Protein AF-0000000087313694 (afdb_homodimer)

Secondary structure (DSSP, 8-state):
---GGG--HHHHHHHHHHHH--SSPPSEEEEEEE-SSS-EEEEEEE-SS--TTTT-TTS-S-EEEEEETTEEEEE--TTTS-GGGTT-EEEEEESSS-TT--HHHHHT-HHHHHHHHHHHHHHHHHHHHHHTSHHHHHHHHHHHHHHHHHHHHH-TTTHHHHHTT-EEEETTTTTS-EEHHHHHHHPPTT--EEEEEE-S-HHHHTT-GGGHHHHHTT--EEEE-SHHHHHHHHHH-EETTEEEEETTBTT------HHHHHHHHHHHHHTHHHHHHHHHHHGGG-SEEEE-SS-SSSSEEEEE-TTS--HHHHHHHHT-TT--HHHHHHHSPPEEEEE-TTSHHHHHHHHHHHH-TT-HHHHHHHHHHHHHHHHHTTPPPS-HHHHHHHHHHHHHHHHHS-SSTTSTT-/---GGG--HHHHHHHHHHHH--SSPPSEEEEEEE-SSS-EEEEEEE-SS--TTTT-TTS-S-EEEEEETTEEEEE--TTTS-GGGTT-EEEEEESSS-TT--HHHHHT-HHHHHHHHHHHHHHHHHHHHHHTSHHHHHHHHHHHHHHHHHHHHH-TTTHHHHHTT-EEEETTTTTS-EEHHHHHHHPPTT--EEEEEE-S-HHHHTT-GGGHHHHHTT--EEEE-SHHHHHHHHHH-EETTEEEEETTBTT------HHHHHHHHHHHHHTHHHHHHHHHHHGGG-SEEEE-SS-SSSSEEEEE-TTS--HHHHHHHHT-TT--HHHHHHHSPPEEEEE-TTSHHHHHHHHHHHH-TT-HHHHHHHHHHHHHHHHHTTPPPS-HHHHHHHHHHHHHHHHHS-SSTTSTT-

Structure (mmCIF, N/CA/C/O backbone):
data_AF-0000000087313694-model_v1
#
loop_
_entity.id
_entity.type
_entity.pdbx_description
1 polymer 'Heat shock protein 90'
#
loop_
_atom_site.group_PDB
_atom_site.id
_atom_site.type_symbol
_atom_site.label_atom_id
_atom_site.label_alt_id
_atom_site.label_comp_id
_atom_site.label_asym_id
_atom_site.label_entity_id
_atom_site.label_seq_id
_atom_site.pdbx_PDB_ins_code
_atom_site.Cartn_x
_atom_site.Cartn_y
_atom_site.Cartn_z
_atom_site.occupancy
_atom_site.B_iso_or_equiv
_atom_site.auth_seq_id
_atom_site.auth_comp_id
_atom_site.auth_asym_id
_atom_site.auth_atom_id
_atom_site.pdbx_PDB_model_num
ATOM 1 N N . MET A 1 1 ? 19.125 -23.797 -35.438 1 83 1 MET A N 1
ATOM 2 C CA . MET A 1 1 ? 19.266 -22.344 -35.344 1 83 1 MET A CA 1
ATOM 3 C C . MET A 1 1 ? 20.531 -21.875 -36.031 1 83 1 MET A C 1
ATOM 5 O O . MET A 1 1 ? 21.594 -22.484 -35.875 1 83 1 MET A O 1
ATOM 9 N N . ARG A 1 2 ? 20.344 -20.844 -36.906 1 90.19 2 ARG A N 1
ATOM 10 C CA . ARG A 1 2 ? 21.516 -20.297 -37.594 1 90.19 2 ARG A CA 1
ATOM 11 C C . ARG A 1 2 ? 22.438 -19.594 -36.594 1 90.19 2 ARG A C 1
ATOM 13 O O . ARG A 1 2 ? 22.031 -19.234 -35.5 1 90.19 2 ARG A O 1
ATOM 20 N N . LYS A 1 3 ? 23.734 -19.453 -37 1 92.25 3 LYS A N 1
ATOM 21 C CA . LYS A 1 3 ? 24.688 -18.734 -36.188 1 92.25 3 LYS A CA 1
ATOM 22 C C . LYS A 1 3 ? 24.406 -17.234 -36.156 1 92.25 3 LYS A C 1
ATOM 24 O O . LYS A 1 3 ? 23.906 -16.672 -37.156 1 92.25 3 LYS A O 1
ATOM 29 N N . PRO A 1 4 ? 24.75 -16.672 -35 1 93.25 4 PRO A N 1
ATOM 30 C CA . PRO A 1 4 ? 24.484 -15.242 -34.875 1 93.25 4 PRO A CA 1
ATOM 31 C C . PRO A 1 4 ? 25.094 -14.414 -35.969 1 93.25 4 PRO A C 1
ATOM 33 O O . PRO A 1 4 ? 24.5 -13.422 -36.438 1 93.25 4 PRO A O 1
ATOM 36 N N . GLU A 1 5 ? 26.25 -14.836 -36.469 1 92.62 5 GLU A N 1
ATOM 37 C CA . GLU A 1 5 ? 26.969 -14.07 -37.5 1 92.62 5 GLU A CA 1
ATOM 38 C C . GLU A 1 5 ? 26.234 -14.062 -38.812 1 92.62 5 GLU A C 1
ATOM 40 O O . GLU A 1 5 ? 26.5 -13.219 -39.688 1 92.62 5 GLU A O 1
ATOM 45 N N . GLU A 1 6 ? 25.375 -14.938 -38.938 1 94.56 6 GLU A N 1
ATOM 46 C CA . GLU A 1 6 ? 24.641 -15.102 -40.188 1 94.56 6 GLU A CA 1
ATOM 47 C C . GLU A 1 6 ? 23.312 -14.359 -40.156 1 94.56 6 GLU A C 1
ATOM 49 O O . GLU A 1 6 ? 22.562 -14.375 -41.156 1 94.56 6 GLU A O 1
ATOM 54 N N . ILE A 1 7 ? 23 -13.734 -39.062 1 96 7 ILE A N 1
ATOM 55 C CA . ILE A 1 7 ? 21.688 -13.133 -38.875 1 96 7 ILE A CA 1
ATOM 56 C C . ILE A 1 7 ? 21.828 -11.617 -38.75 1 96 7 ILE A C 1
ATOM 58 O O . ILE A 1 7 ? 22.656 -11.117 -38 1 96 7 ILE A O 1
ATOM 62 N N . ASN A 1 8 ? 21.125 -10.891 -39.562 1 94.69 8 ASN A N 1
ATOM 63 C CA . ASN A 1 8 ? 21.156 -9.438 -39.469 1 94.69 8 ASN A CA 1
ATOM 64 C C . ASN A 1 8 ? 20.047 -8.906 -38.562 1 94.69 8 ASN A C 1
ATOM 66 O O . ASN A 1 8 ? 19.203 -9.672 -38.094 1 94.69 8 ASN A O 1
ATOM 70 N N . LYS A 1 9 ? 20.109 -7.633 -38.312 1 94.81 9 LYS A N 1
ATOM 71 C CA . LYS A 1 9 ? 19.203 -6.996 -37.375 1 94.81 9 LYS A CA 1
ATOM 72 C C . LYS A 1 9 ? 17.75 -7.141 -37.781 1 94.81 9 LYS A C 1
ATOM 74 O O . LYS A 1 9 ? 16.875 -7.371 -36.969 1 94.81 9 LYS A O 1
ATOM 79 N N . GLU A 1 10 ? 17.469 -7.039 -39.031 1 96.38 10 GLU A N 1
ATOM 80 C CA . GLU A 1 10 ? 16.094 -7.121 -39.562 1 96.38 10 GLU A CA 1
ATOM 81 C C . GLU A 1 10 ? 15.516 -8.516 -39.344 1 96.38 10 GLU A C 1
ATOM 83 O O . GLU A 1 10 ? 14.32 -8.656 -39.062 1 96.38 10 GLU A O 1
ATOM 88 N N . GLU A 1 11 ? 16.359 -9.453 -39.5 1 97 11 GLU A N 1
ATOM 89 C CA . GLU A 1 11 ? 15.922 -10.828 -39.312 1 97 11 GLU A CA 1
ATOM 90 C C . GLU A 1 11 ? 15.578 -11.086 -37.844 1 97 11 GLU A C 1
ATOM 92 O O . GLU A 1 11 ? 14.586 -11.758 -37.531 1 97 11 GLU A O 1
ATOM 97 N N . TYR A 1 12 ? 16.422 -10.586 -37 1 97.62 12 TYR A N 1
ATOM 98 C CA . TYR A 1 12 ? 16.109 -10.695 -35.594 1 97.62 12 TYR A CA 1
ATOM 99 C C . TYR A 1 12 ? 14.789 -10.016 -35.25 1 97.62 12 TYR A C 1
ATOM 101 O O . TYR A 1 12 ? 13.961 -10.562 -34.531 1 97.62 12 TYR A O 1
ATOM 109 N N . ALA A 1 13 ? 14.578 -8.836 -35.812 1 97.56 13 ALA A N 1
ATOM 110 C CA . ALA A 1 13 ? 13.352 -8.078 -35.594 1 97.56 13 ALA A CA 1
ATOM 111 C C . ALA A 1 13 ? 12.125 -8.836 -36.094 1 97.56 13 ALA A C 1
ATOM 113 O O . ALA A 1 13 ? 11.102 -8.891 -35.406 1 97.56 13 ALA A O 1
ATOM 114 N N . ALA A 1 14 ? 12.266 -9.398 -37.219 1 97 14 ALA A N 1
ATOM 115 C CA . ALA A 1 14 ? 11.172 -10.18 -37.781 1 97 14 ALA A CA 1
ATOM 116 C C . ALA A 1 14 ? 10.859 -11.398 -36.906 1 97 14 ALA A C 1
ATOM 118 O O . ALA A 1 14 ? 9.695 -11.711 -36.688 1 97 14 ALA A O 1
ATOM 119 N N . PHE A 1 15 ? 11.906 -12.039 -36.531 1 97.12 15 PHE A N 1
ATOM 120 C CA . PHE A 1 15 ? 11.727 -13.211 -35.656 1 97.12 15 PHE A CA 1
ATOM 121 C C . PHE A 1 15 ? 11.07 -12.82 -34.344 1 97.12 15 PHE A C 1
ATOM 123 O O . PHE A 1 15 ? 10.148 -13.492 -33.875 1 97.12 15 PHE A O 1
ATOM 130 N N . TYR A 1 16 ? 11.547 -11.758 -33.75 1 97.12 16 TYR A N 1
ATOM 131 C CA . TYR A 1 16 ? 10.977 -11.25 -32.5 1 97.12 16 TYR A CA 1
ATOM 132 C C . TYR A 1 16 ? 9.484 -11 -32.656 1 97.12 16 TYR A C 1
ATOM 134 O O . TYR A 1 16 ? 8.688 -11.438 -31.828 1 97.12 16 TYR A O 1
ATOM 142 N N . LYS A 1 17 ? 9.086 -10.32 -33.719 1 96.31 17 LYS A N 1
ATOM 143 C CA . LYS A 1 17 ? 7.684 -9.992 -33.938 1 96.31 17 LYS A CA 1
ATOM 144 C C . LYS A 1 17 ? 6.855 -11.258 -34.156 1 96.31 17 LYS A C 1
ATOM 146 O O . LYS A 1 17 ? 5.73 -11.359 -33.625 1 96.31 17 LYS A O 1
ATOM 151 N N . SER A 1 18 ? 7.43 -12.172 -34.844 1 95.19 18 SER A N 1
ATOM 152 C CA . SER A 1 18 ? 6.734 -13.438 -35.062 1 95.19 18 SER A CA 1
ATOM 153 C C . SER A 1 18 ? 6.574 -14.211 -33.75 1 95.19 18 SER A C 1
ATOM 155 O O . SER A 1 18 ? 5.535 -14.828 -33.531 1 95.19 18 SER A O 1
ATOM 157 N N . LEU A 1 19 ? 7.598 -14.141 -32.969 1 93.62 19 LEU A N 1
ATOM 158 C CA . LEU A 1 19 ? 7.645 -14.883 -31.703 1 93.62 19 LEU A CA 1
ATOM 159 C C . LEU A 1 19 ? 6.676 -14.289 -30.688 1 93.62 19 LEU A C 1
ATOM 161 O O . LEU A 1 19 ? 6.055 -15.023 -29.922 1 93.62 19 LEU A O 1
ATOM 165 N N . THR A 1 20 ? 6.5 -12.992 -30.672 1 92.38 20 THR A N 1
ATOM 166 C CA . THR A 1 20 ? 5.836 -12.328 -29.562 1 92.38 20 THR A CA 1
ATOM 167 C C . THR A 1 20 ? 4.535 -11.672 -30.016 1 92.38 20 THR A C 1
ATOM 169 O O . THR A 1 20 ? 3.715 -11.266 -29.203 1 92.38 20 THR A O 1
ATOM 172 N N . ASN A 1 21 ? 4.367 -11.43 -31.312 1 91.31 21 ASN A N 1
ATOM 173 C CA . ASN A 1 21 ? 3.256 -10.695 -31.906 1 91.31 21 ASN A CA 1
ATOM 174 C C . ASN A 1 21 ? 3.295 -9.219 -31.531 1 91.31 21 ASN A C 1
ATOM 176 O O . ASN A 1 21 ? 2.26 -8.547 -31.516 1 91.31 21 ASN A O 1
ATOM 180 N N . ASP A 1 22 ? 4.457 -8.711 -31.219 1 91.44 22 ASP A N 1
ATOM 181 C CA . ASP A 1 22 ? 4.66 -7.285 -30.969 1 91.44 22 ASP A CA 1
ATOM 182 C C . ASP A 1 22 ? 4.703 -6.488 -32.25 1 91.44 22 ASP A C 1
ATOM 184 O O . ASP A 1 22 ? 5.148 -6.996 -33.281 1 91.44 22 ASP A O 1
ATOM 188 N N . TRP A 1 23 ? 4.254 -5.273 -32.125 1 92.25 23 TRP A N 1
ATOM 189 C CA . TRP A 1 23 ? 4.277 -4.441 -33.312 1 92.25 23 TRP A CA 1
ATOM 190 C C . TRP A 1 23 ? 5.594 -3.68 -33.406 1 92.25 23 TRP A C 1
ATOM 192 O O . TRP A 1 23 ? 5.957 -3.201 -34.5 1 92.25 23 TRP A O 1
ATOM 202 N N . GLU A 1 24 ? 6.258 -3.529 -32.344 1 93.19 24 GLU A N 1
ATOM 203 C CA . GLU A 1 24 ? 7.562 -2.867 -32.312 1 93.19 24 GLU A CA 1
ATOM 204 C C . GLU A 1 24 ? 8.695 -3.885 -32.312 1 93.19 24 GLU A C 1
ATOM 206 O O . GLU A 1 24 ? 8.5 -5.043 -31.938 1 93.19 24 GLU A O 1
ATOM 211 N N . GLU A 1 25 ? 9.844 -3.406 -32.75 1 95.88 25 GLU A N 1
ATOM 212 C CA . GLU A 1 25 ? 11.016 -4.273 -32.688 1 95.88 25 GLU A CA 1
ATOM 213 C C . GLU A 1 25 ? 11.57 -4.387 -31.281 1 95.88 25 GLU A C 1
ATOM 215 O O . GLU A 1 25 ? 11.172 -3.633 -30.391 1 95.88 25 GLU A O 1
ATOM 220 N N . HIS A 1 26 ? 12.492 -5.316 -31.078 1 97.12 26 HIS A N 1
ATOM 221 C CA . HIS A 1 26 ? 13.148 -5.535 -29.797 1 97.12 26 HIS A CA 1
ATOM 222 C C . HIS A 1 26 ? 14.156 -4.43 -29.5 1 97.12 26 HIS A C 1
ATOM 224 O O . HIS A 1 26 ? 14.586 -3.713 -30.406 1 97.12 26 HIS A O 1
ATOM 230 N N . LEU A 1 27 ? 14.43 -4.23 -28.281 1 98 27 LEU A N 1
ATOM 231 C CA . LEU A 1 27 ? 15.461 -3.289 -27.859 1 98 27 LEU A CA 1
ATOM 232 C C . LEU A 1 27 ? 16.844 -3.885 -28.047 1 98 27 LEU A C 1
ATOM 234 O O . LEU A 1 27 ? 17.75 -3.215 -28.547 1 98 27 LEU A O 1
ATOM 238 N N . ALA A 1 28 ? 17.016 -5.145 -27.609 1 98.12 28 ALA A N 1
ATOM 239 C CA . ALA A 1 28 ? 18.297 -5.84 -27.703 1 98.12 28 ALA A CA 1
ATOM 240 C C . ALA A 1 28 ? 18.094 -7.348 -27.812 1 98.12 28 ALA A C 1
ATOM 242 O O . ALA A 1 28 ? 17.016 -7.859 -27.531 1 98.12 28 ALA A O 1
ATOM 243 N N . VAL A 1 29 ? 19.141 -8.039 -28.266 1 98.06 29 VAL A N 1
ATOM 244 C CA . VAL A 1 29 ? 19.062 -9.477 -28.469 1 98.06 29 VAL A CA 1
ATOM 245 C C . VAL A 1 29 ? 20.391 -10.125 -28.078 1 98.06 29 VAL A C 1
ATOM 247 O O . VAL A 1 29 ? 21.453 -9.539 -28.266 1 98.06 29 VAL A O 1
ATOM 250 N N . LYS A 1 30 ? 20.266 -11.195 -27.422 1 97.88 30 LYS A N 1
ATOM 251 C CA . LYS A 1 30 ? 21.406 -12.07 -27.141 1 97.88 30 LYS A CA 1
ATOM 252 C C . LYS A 1 30 ? 21.188 -13.461 -27.719 1 97.88 30 LYS A C 1
ATOM 254 O O . LYS A 1 30 ? 20.234 -14.148 -27.391 1 97.88 30 LYS A O 1
ATOM 259 N N . HIS A 1 31 ? 22.016 -13.828 -28.688 1 97.88 31 HIS A N 1
ATOM 260 C CA . HIS A 1 31 ? 21.984 -15.117 -29.391 1 97.88 31 HIS A CA 1
ATOM 261 C C . HIS A 1 31 ? 23.281 -15.891 -29.156 1 97.88 31 HIS A C 1
ATOM 263 O O . HIS A 1 31 ? 24.359 -15.414 -29.516 1 97.88 31 HIS A O 1
ATOM 269 N N . PHE A 1 32 ? 23.109 -17.125 -28.469 1 96.75 32 PHE A N 1
ATOM 270 C CA . PHE A 1 32 ? 24.328 -17.828 -28.078 1 96.75 32 PHE A CA 1
ATOM 271 C C . PHE A 1 32 ? 24.109 -19.344 -28.062 1 96.75 32 PHE A C 1
ATOM 273 O O . PHE A 1 32 ? 22.969 -19.812 -28.156 1 96.75 32 PHE A O 1
ATOM 280 N N . SER A 1 33 ? 25.219 -20.047 -28.016 1 95.56 33 SER A N 1
ATOM 281 C CA . SER A 1 33 ? 25.234 -21.5 -27.906 1 95.56 33 SER A CA 1
ATOM 282 C C . SER A 1 33 ? 26.203 -21.938 -26.812 1 95.56 33 SER A C 1
ATOM 284 O O . SER A 1 33 ? 27.281 -21.359 -26.641 1 95.56 33 SER A O 1
ATOM 286 N N . VAL A 1 34 ? 25.75 -22.828 -26.047 1 93.94 34 VAL A N 1
ATOM 287 C CA . VAL A 1 34 ? 26.609 -23.453 -25.047 1 93.94 34 VAL A CA 1
ATOM 288 C C . VAL A 1 34 ? 26.953 -24.875 -25.5 1 93.94 34 VAL A C 1
ATOM 290 O O . VAL A 1 34 ? 26.078 -25.641 -25.875 1 93.94 34 VAL A O 1
ATOM 293 N N . GLU A 1 35 ? 28.297 -25.141 -25.516 1 91.5 35 GLU A N 1
ATOM 294 C CA . GLU A 1 35 ? 28.781 -26.453 -25.938 1 91.5 35 GLU A CA 1
ATOM 295 C C . GLU A 1 35 ? 29.578 -27.141 -24.812 1 91.5 35 GLU A C 1
ATOM 297 O O . GLU A 1 35 ? 30.125 -26.453 -23.953 1 91.5 35 GLU A O 1
ATOM 302 N N . GLY A 1 36 ? 29.609 -28.531 -24.875 1 88 36 GLY A N 1
ATOM 303 C CA . GLY A 1 36 ? 30.328 -29.312 -23.891 1 88 36 GLY A CA 1
ATOM 304 C C . GLY A 1 36 ? 29.453 -30.328 -23.172 1 88 36 GLY A C 1
ATOM 305 O O . GLY A 1 36 ? 28.766 -31.109 -23.812 1 88 36 GLY A O 1
ATOM 306 N N . GLN A 1 37 ? 29.484 -30.266 -21.812 1 86.31 37 GLN A N 1
ATOM 307 C CA . GLN A 1 37 ? 28.75 -31.234 -21.016 1 86.31 37 GLN A CA 1
ATOM 308 C C . GLN A 1 37 ? 27.25 -31.094 -21.25 1 86.31 37 GLN A C 1
ATOM 310 O O . GLN A 1 37 ? 26.516 -32.094 -21.25 1 86.31 37 GLN A O 1
ATOM 315 N N . LEU A 1 38 ? 26.859 -29.844 -21.453 1 89.38 38 LEU A N 1
ATOM 316 C CA . LEU A 1 38 ? 25.484 -29.531 -21.781 1 89.38 38 LEU A CA 1
ATOM 317 C C . LEU A 1 38 ? 25.406 -28.656 -23.047 1 89.38 38 LEU A C 1
ATOM 319 O O . LEU A 1 38 ? 26.188 -27.719 -23.188 1 89.38 38 LEU A O 1
ATOM 323 N N . GLU A 1 39 ? 24.531 -29.172 -23.969 1 94.62 39 GLU A N 1
ATOM 324 C CA . GLU A 1 39 ? 24.438 -28.438 -25.219 1 94.62 39 GLU A CA 1
ATOM 325 C C . GLU A 1 39 ? 23.047 -27.844 -25.406 1 94.62 39 GLU A C 1
ATOM 327 O O . GLU A 1 39 ? 22.047 -28.562 -25.375 1 94.62 39 GLU A O 1
ATOM 332 N N . PHE A 1 40 ? 23.031 -26.562 -25.578 1 95.56 40 PHE A N 1
ATOM 333 C CA . PHE A 1 40 ? 21.781 -25.906 -25.938 1 95.56 40 PHE A CA 1
ATOM 334 C C . PHE A 1 40 ? 22.047 -24.578 -26.641 1 95.56 40 PHE A C 1
ATOM 336 O O . PHE A 1 40 ? 23.172 -24.047 -26.578 1 95.56 40 PHE A O 1
ATOM 343 N N . LYS A 1 41 ? 21.109 -24.078 -27.375 1 96.69 41 LYS A N 1
ATOM 344 C CA . LYS A 1 41 ? 21.109 -22.781 -28.047 1 96.69 41 LYS A CA 1
ATOM 345 C C . LYS A 1 41 ? 19.969 -21.906 -27.547 1 96.69 41 LYS A C 1
ATOM 347 O O . LYS A 1 41 ? 18.922 -22.406 -27.156 1 96.69 41 LYS A O 1
ATOM 352 N N . ALA A 1 42 ? 20.281 -20.609 -27.516 1 97.25 42 ALA A N 1
ATOM 353 C CA . ALA A 1 42 ? 19.219 -19.703 -27.047 1 97.25 42 ALA A CA 1
ATOM 354 C C . ALA A 1 42 ? 19.266 -18.375 -27.781 1 97.25 42 ALA A C 1
ATOM 356 O O . ALA A 1 42 ? 20.344 -17.906 -28.172 1 97.25 42 ALA A O 1
ATOM 357 N N . VAL A 1 43 ? 18.125 -17.844 -28.078 1 97.94 43 VAL A N 1
ATOM 358 C CA . VAL A 1 43 ? 17.938 -16.453 -28.5 1 97.94 43 VAL A CA 1
ATOM 359 C C . VAL A 1 43 ? 17.016 -15.734 -27.531 1 97.94 43 VAL A C 1
ATOM 361 O O . VAL A 1 43 ? 15.867 -16.141 -27.328 1 97.94 43 VAL A O 1
ATOM 364 N N . LEU A 1 44 ? 17.547 -14.68 -26.906 1 98 44 LEU A N 1
ATOM 365 C CA . LEU A 1 44 ? 16.812 -13.922 -25.906 1 98 44 LEU A CA 1
ATOM 366 C C . LEU A 1 44 ? 16.641 -12.477 -26.344 1 98 44 LEU A C 1
ATOM 368 O O . LEU A 1 44 ? 17.578 -11.836 -26.797 1 98 44 LEU A O 1
ATOM 372 N N . PHE A 1 45 ? 15.406 -12.016 -26.188 1 97.94 45 PHE A N 1
ATOM 373 C CA . PHE A 1 45 ? 15.086 -10.648 -26.578 1 97.94 45 PHE A CA 1
ATOM 374 C C . PHE A 1 45 ? 14.641 -9.828 -25.375 1 97.94 45 PHE A C 1
ATOM 376 O O . PHE A 1 45 ? 13.914 -10.328 -24.516 1 97.94 45 PHE A O 1
ATOM 383 N N . VAL A 1 46 ? 15.094 -8.57 -25.359 1 98 46 VAL A N 1
ATOM 384 C CA . VAL A 1 46 ? 14.531 -7.57 -24.453 1 98 46 VAL A CA 1
ATOM 385 C C . VAL A 1 46 ? 13.578 -6.656 -25.219 1 98 46 VAL A C 1
ATOM 387 O O . VAL A 1 46 ? 13.977 -6.023 -26.203 1 98 46 VAL A O 1
ATOM 390 N N . PRO A 1 47 ? 12.359 -6.605 -24.781 1 96.31 47 PRO A N 1
ATOM 391 C CA . PRO A 1 47 ? 11.414 -5.703 -25.453 1 96.31 47 PRO A CA 1
ATOM 392 C C . PRO A 1 47 ? 11.727 -4.23 -25.203 1 96.31 47 PRO A C 1
ATOM 394 O O . PRO A 1 47 ? 12.438 -3.902 -24.25 1 96.31 47 PRO A O 1
ATOM 397 N N . LYS A 1 48 ? 11.125 -3.367 -26.031 1 94.88 48 LYS A N 1
ATOM 398 C CA . LYS A 1 48 ? 11.297 -1.929 -25.844 1 94.88 48 LYS A CA 1
ATOM 399 C C . LYS A 1 48 ? 10.367 -1.399 -24.766 1 94.88 48 LYS A C 1
ATOM 401 O O . LYS A 1 48 ? 10.695 -0.43 -24.078 1 94.88 48 LYS A O 1
ATOM 406 N N . ARG A 1 49 ? 9.25 -2.062 -24.625 1 90.56 49 ARG A N 1
ATOM 407 C CA . ARG A 1 49 ? 8.242 -1.612 -23.672 1 90.56 49 ARG A CA 1
ATOM 408 C C . ARG A 1 49 ? 7.801 -2.754 -22.766 1 90.56 49 ARG A C 1
ATOM 410 O O . ARG A 1 49 ? 7.789 -3.916 -23.172 1 90.56 49 ARG A O 1
ATOM 417 N N . ALA A 1 50 ? 7.535 -2.348 -21.609 1 85.56 50 ALA A N 1
ATOM 418 C CA . ALA A 1 50 ? 6.965 -3.338 -20.688 1 85.56 50 ALA A CA 1
ATOM 419 C C . ALA A 1 50 ? 5.531 -3.676 -21.078 1 85.56 50 ALA A C 1
ATOM 421 O O . ALA A 1 50 ? 4.758 -2.793 -21.469 1 85.56 50 ALA A O 1
ATOM 422 N N . PRO A 1 51 ? 5.238 -4.926 -21.078 1 77.31 51 PRO A N 1
ATOM 423 C CA . PRO A 1 51 ? 3.828 -5.258 -21.297 1 77.31 51 PRO A CA 1
ATOM 424 C C . PRO A 1 51 ? 2.924 -4.738 -20.188 1 77.31 51 PRO A C 1
ATOM 426 O O . PRO A 1 51 ? 3.377 -4.562 -19.047 1 77.31 51 PRO A O 1
ATOM 429 N N . PHE A 1 52 ? 1.674 -4.367 -20.562 1 67.12 52 PHE A N 1
ATOM 430 C CA . PHE A 1 52 ? 0.72 -3.807 -19.609 1 67.12 52 PHE A CA 1
ATOM 431 C C . PHE A 1 52 ? 0.49 -4.762 -18.438 1 67.12 52 PHE A C 1
ATOM 433 O O . PHE A 1 52 ? 0.199 -4.328 -17.328 1 67.12 52 PHE A O 1
ATOM 440 N N . ASP A 1 53 ? 0.61 -6.047 -18.656 1 64.81 53 ASP A N 1
ATOM 441 C CA . ASP A 1 53 ? 0.276 -7.055 -17.656 1 64.81 53 ASP A CA 1
ATOM 442 C C . ASP A 1 53 ? 1.536 -7.625 -17.016 1 64.81 53 ASP A C 1
ATOM 444 O O . ASP A 1 53 ? 1.525 -8.742 -16.5 1 64.81 53 ASP A O 1
ATOM 448 N N . LEU A 1 54 ? 2.568 -6.871 -17.109 1 63.94 54 LEU A N 1
ATOM 449 C CA . LEU A 1 54 ? 3.871 -7.395 -16.703 1 63.94 54 LEU A CA 1
ATOM 450 C C . LEU A 1 54 ? 3.805 -8.031 -15.328 1 63.94 54 LEU A C 1
ATOM 452 O O . LEU A 1 54 ? 4.422 -9.078 -15.086 1 63.94 54 LEU A O 1
ATOM 456 N N . PHE A 1 55 ? 2.928 -7.457 -14.445 1 53.59 55 PHE A N 1
ATOM 457 C CA . PHE A 1 55 ? 2.939 -8 -13.094 1 53.59 55 PHE A CA 1
ATOM 458 C C . PHE A 1 55 ? 1.537 -8.414 -12.664 1 53.59 55 PHE A C 1
ATOM 460 O O . PHE A 1 55 ? 1.258 -8.531 -11.469 1 53.59 55 PHE A O 1
ATOM 467 N N . ASP A 1 56 ? 0.727 -8.57 -13.617 1 62.28 56 ASP A N 1
ATOM 468 C CA . ASP A 1 56 ? -0.604 -9.086 -13.312 1 62.28 56 ASP A CA 1
ATOM 469 C C . ASP A 1 56 ? -0.534 -10.539 -12.828 1 62.28 56 ASP A C 1
ATOM 471 O O . ASP A 1 56 ? 0.315 -11.305 -13.281 1 62.28 56 ASP A O 1
ATOM 475 N N . ASN A 1 57 ? -1.221 -10.977 -11.82 1 58.44 57 ASN A N 1
ATOM 476 C CA . ASN A 1 57 ? -1.216 -12.289 -11.195 1 58.44 57 ASN A CA 1
ATOM 477 C C . ASN A 1 57 ? -1.632 -13.383 -12.18 1 58.44 57 ASN A C 1
ATOM 479 O O . ASN A 1 57 ? -1.28 -14.547 -12.008 1 58.44 57 ASN A O 1
ATOM 483 N N . LYS A 1 58 ? -2.457 -13.07 -13.203 1 57.19 58 LYS A N 1
ATOM 484 C CA . LYS A 1 58 ? -2.986 -14.102 -14.094 1 57.19 58 LYS A CA 1
ATOM 485 C C . LYS A 1 58 ? -2.049 -14.344 -15.273 1 57.19 58 LYS A C 1
ATOM 487 O O . LYS A 1 58 ? -2.287 -15.234 -16.094 1 57.19 58 LYS A O 1
ATOM 492 N N . LYS A 1 59 ? -0.901 -13.781 -15.18 1 58.97 59 LYS A N 1
ATOM 493 C CA . LYS A 1 59 ? -0.069 -13.805 -16.375 1 58.97 59 LYS A CA 1
ATOM 494 C C . LYS A 1 59 ? 0.851 -15.023 -16.391 1 58.97 59 LYS A C 1
ATOM 496 O O . LYS A 1 59 ? 1.005 -15.695 -15.359 1 58.97 59 LYS A O 1
ATOM 501 N N . LYS A 1 60 ? 1.33 -15.188 -17.562 1 68.75 60 LYS A N 1
ATOM 502 C CA . LYS A 1 60 ? 2.33 -16.234 -17.797 1 68.75 60 LYS A CA 1
ATOM 503 C C . LYS A 1 60 ? 3.578 -15.992 -16.953 1 68.75 60 LYS A C 1
ATOM 505 O O . LYS A 1 60 ? 4.004 -14.844 -16.781 1 68.75 60 LYS A O 1
ATOM 510 N N . ALA A 1 61 ? 4.059 -17.062 -16.438 1 70.81 61 ALA A N 1
ATOM 511 C CA . ALA A 1 61 ? 5.238 -16.984 -15.578 1 70.81 61 ALA A CA 1
ATOM 512 C C . ALA A 1 61 ? 6.453 -16.484 -16.359 1 70.81 61 ALA A C 1
ATOM 514 O O . ALA A 1 61 ? 7.344 -15.859 -15.781 1 70.81 61 ALA A O 1
ATOM 515 N N . ASN A 1 62 ? 6.496 -16.875 -17.578 1 77.94 62 ASN A N 1
ATOM 516 C CA . ASN A 1 62 ? 7.562 -16.359 -18.422 1 77.94 62 ASN A CA 1
ATOM 517 C C . ASN A 1 62 ? 7.195 -16.438 -19.906 1 77.94 62 ASN A C 1
ATOM 519 O O . ASN A 1 62 ? 6.074 -16.828 -20.25 1 77.94 62 ASN A O 1
ATOM 523 N N . ASN A 1 63 ? 8.211 -16.047 -20.766 1 88.19 63 ASN A N 1
ATOM 524 C CA . ASN A 1 63 ? 7.949 -15.914 -22.203 1 88.19 63 ASN A CA 1
ATOM 525 C C . ASN A 1 63 ? 9.023 -16.609 -23.031 1 88.19 63 ASN A C 1
ATOM 527 O O . ASN A 1 63 ? 9.375 -16.141 -24.109 1 88.19 63 ASN A O 1
ATOM 531 N N . ILE A 1 64 ? 9.516 -17.688 -22.438 1 93.56 64 ILE A N 1
ATOM 532 C CA . ILE A 1 64 ? 10.555 -18.422 -23.156 1 93.56 64 ILE A CA 1
ATOM 533 C C . ILE A 1 64 ? 9.992 -19.75 -23.656 1 93.56 64 ILE A C 1
ATOM 535 O O . ILE A 1 64 ? 9.398 -20.516 -22.891 1 93.56 64 ILE A O 1
ATOM 539 N N . LYS A 1 65 ? 10.148 -20.062 -24.891 1 93 65 LYS A N 1
ATOM 540 C CA . LYS A 1 65 ? 9.758 -21.359 -25.453 1 93 65 LYS A CA 1
ATOM 541 C C . LYS A 1 65 ? 10.883 -22.375 -25.344 1 93 65 LYS A C 1
ATOM 543 O O . LYS A 1 65 ? 12.031 -22.078 -25.719 1 93 65 LYS A O 1
ATOM 548 N N . LEU A 1 66 ? 10.523 -23.484 -24.859 1 92.31 66 LEU A N 1
ATOM 549 C CA . LEU A 1 66 ? 11.508 -24.562 -24.688 1 92.31 66 LEU A CA 1
ATOM 550 C C . LEU A 1 66 ? 11.375 -25.609 -25.797 1 92.31 66 LEU A C 1
ATOM 552 O O . LEU A 1 66 ? 10.281 -26.141 -26.016 1 92.31 66 LEU A O 1
ATOM 556 N N . TYR A 1 67 ? 12.461 -25.844 -26.453 1 92.06 67 TYR A N 1
ATOM 557 C CA . TYR A 1 67 ? 12.586 -26.906 -27.453 1 92.06 67 TYR A CA 1
ATOM 558 C C . TYR A 1 67 ? 13.617 -27.938 -27.031 1 92.06 67 TYR A C 1
ATOM 560 O O . TYR A 1 67 ? 14.57 -27.609 -26.312 1 92.06 67 TYR A O 1
ATOM 568 N N . VAL A 1 68 ? 13.328 -29.156 -27.422 1 89.81 68 VAL A N 1
ATOM 569 C CA . VAL A 1 68 ? 14.312 -30.219 -27.312 1 89.81 68 VAL A CA 1
ATOM 570 C C . VAL A 1 68 ? 14.555 -30.844 -28.672 1 89.81 68 VAL A C 1
ATOM 572 O O . VAL A 1 68 ? 13.648 -31.438 -29.266 1 89.81 68 VAL A O 1
ATOM 575 N N . ARG A 1 69 ? 15.805 -30.656 -29.141 1 91.56 69 ARG A N 1
ATOM 576 C CA . ARG A 1 69 ? 16.156 -31.141 -30.484 1 91.56 69 ARG A CA 1
ATOM 577 C C . ARG A 1 69 ? 15.148 -30.656 -31.516 1 91.56 69 ARG A C 1
ATOM 579 O O . ARG A 1 69 ? 14.625 -31.453 -32.312 1 91.56 69 ARG A O 1
ATOM 586 N N . ARG A 1 70 ? 14.82 -29.516 -31.375 1 91.88 70 ARG A N 1
ATOM 587 C CA . ARG A 1 70 ? 14.016 -28.75 -32.344 1 91.88 70 ARG A CA 1
ATOM 588 C C . ARG A 1 70 ? 12.539 -29.109 -32.219 1 91.88 70 ARG A C 1
ATOM 590 O O . ARG A 1 70 ? 11.719 -28.688 -33.031 1 91.88 70 ARG A O 1
ATOM 597 N N . VAL A 1 71 ? 12.297 -29.859 -31.188 1 90.44 71 VAL A N 1
ATOM 598 C CA . VAL A 1 71 ? 10.898 -30.188 -30.938 1 90.44 71 VAL A CA 1
ATOM 599 C C . VAL A 1 71 ? 10.352 -29.312 -29.812 1 90.44 71 VAL A C 1
ATOM 601 O O . VAL A 1 71 ? 10.945 -29.219 -28.734 1 90.44 71 VAL A O 1
ATOM 604 N N . PHE A 1 72 ? 9.258 -28.688 -30.094 1 89.44 72 PHE A N 1
ATOM 605 C CA . PHE A 1 72 ? 8.625 -27.797 -29.125 1 89.44 72 PHE A CA 1
ATOM 606 C C . PHE A 1 72 ? 8.133 -28.594 -27.906 1 89.44 72 PHE A C 1
ATOM 608 O O . PHE A 1 72 ? 7.422 -29.594 -28.062 1 89.44 72 PHE A O 1
ATOM 615 N N . ILE A 1 73 ? 8.5 -28.234 -26.781 1 85.06 73 ILE A N 1
ATOM 616 C CA . ILE A 1 73 ? 8.086 -28.922 -25.562 1 85.06 73 ILE A CA 1
ATOM 617 C C . ILE A 1 73 ? 7 -28.094 -24.859 1 85.06 73 ILE A C 1
ATOM 619 O O . ILE A 1 73 ? 5.875 -28.562 -24.688 1 85.06 73 ILE A O 1
ATOM 623 N N . MET A 1 74 ? 7.297 -26.844 -24.516 1 83.06 74 MET A N 1
ATOM 624 C CA . MET A 1 74 ? 6.316 -26.016 -23.828 1 83.06 74 MET A CA 1
ATOM 625 C C . MET A 1 74 ? 6.715 -24.547 -23.875 1 83.06 74 MET A C 1
ATOM 627 O O . MET A 1 74 ? 7.859 -24.219 -24.203 1 83.06 74 MET A O 1
ATOM 631 N N . ASP A 1 75 ? 5.602 -23.859 -23.672 1 83.5 75 ASP A N 1
ATOM 632 C CA . ASP A 1 75 ? 5.809 -22.438 -23.453 1 83.5 75 ASP A CA 1
ATOM 633 C C . ASP A 1 75 ? 5.566 -22.062 -22 1 83.5 75 ASP A C 1
ATOM 635 O O . ASP A 1 75 ? 4.953 -22.828 -21.25 1 83.5 75 ASP A O 1
ATOM 639 N N . ASN A 1 76 ? 6.352 -21.203 -21.391 1 78.94 76 ASN A N 1
ATOM 640 C CA . ASN A 1 76 ? 6.16 -20.719 -20.031 1 78.94 76 ASN A CA 1
ATOM 641 C C . ASN A 1 76 ? 6.75 -21.672 -19 1 78.94 76 ASN A C 1
ATOM 643 O O . ASN A 1 76 ? 6.082 -22.031 -18.031 1 78.94 76 ASN A O 1
ATOM 647 N N . CYS A 1 77 ? 7.797 -22.219 -19.297 1 80 77 CYS A N 1
ATOM 648 C CA . CYS A 1 77 ? 8.5 -23.062 -18.328 1 80 77 CYS A CA 1
ATOM 649 C C . CYS A 1 77 ? 9.062 -22.234 -17.188 1 80 77 CYS A C 1
ATOM 651 O O . CYS A 1 77 ? 10.086 -21.562 -17.344 1 80 77 CYS A O 1
ATOM 653 N N . GLU A 1 78 ? 8.484 -22.359 -16 1 81.31 78 GLU A N 1
ATOM 654 C CA . GLU A 1 78 ? 8.82 -21.516 -14.852 1 81.31 78 GLU A CA 1
ATOM 655 C C . GLU A 1 78 ? 10.25 -21.781 -14.375 1 81.31 78 GLU A C 1
ATOM 657 O O . GLU A 1 78 ? 10.891 -20.906 -13.789 1 81.31 78 GLU A O 1
ATOM 662 N N . GLU A 1 79 ? 10.773 -22.844 -14.711 1 84.81 79 GLU A N 1
ATOM 663 C CA . GLU A 1 79 ? 12.078 -23.25 -14.195 1 84.81 79 GLU A CA 1
ATOM 664 C C . GLU A 1 79 ? 13.203 -22.688 -15.047 1 84.81 79 GLU A C 1
ATOM 666 O O . GLU A 1 79 ? 14.367 -22.688 -14.633 1 84.81 79 GLU A O 1
ATOM 671 N N . LEU A 1 80 ? 12.891 -22.172 -16.172 1 89.31 80 LEU A N 1
ATOM 672 C CA . LEU A 1 80 ? 13.922 -21.766 -17.125 1 89.31 80 LEU A CA 1
ATOM 673 C C . LEU A 1 80 ? 14.461 -20.375 -16.781 1 89.31 80 LEU A C 1
ATOM 675 O O . LEU A 1 80 ? 15.617 -20.062 -17.094 1 89.31 80 LEU A O 1
ATOM 679 N N . ILE A 1 81 ? 13.586 -19.594 -16.234 1 93 81 ILE A N 1
ATOM 680 C CA . ILE A 1 81 ? 13.992 -18.219 -15.969 1 93 81 ILE A CA 1
ATOM 681 C C . ILE A 1 81 ? 13.297 -17.703 -14.703 1 93 81 ILE A C 1
ATOM 683 O O . ILE A 1 81 ? 12.133 -18.016 -14.453 1 93 81 ILE A O 1
ATOM 687 N N . PRO A 1 82 ? 14.055 -16.984 -13.938 1 94.38 82 PRO A N 1
ATOM 688 C CA . PRO A 1 82 ? 13.422 -16.469 -12.719 1 94.38 82 PRO A CA 1
ATOM 689 C C . PRO A 1 82 ? 12.375 -15.398 -13.008 1 94.38 82 PRO A C 1
ATOM 691 O O . PRO A 1 82 ? 12.352 -14.828 -14.102 1 94.38 82 PRO A O 1
ATOM 694 N N . GLU A 1 83 ? 11.578 -15.078 -12.039 1 91.44 83 GLU A N 1
ATOM 695 C CA . GLU A 1 83 ? 10.453 -14.164 -12.188 1 91.44 83 GLU A CA 1
ATOM 696 C C . GLU A 1 83 ? 10.914 -12.773 -12.602 1 91.44 83 GLU A C 1
ATOM 698 O O . GLU A 1 83 ? 10.258 -12.109 -13.406 1 91.44 83 GLU A O 1
ATOM 703 N N . TYR A 1 84 ? 12.039 -12.32 -12.039 1 95 84 TYR A N 1
ATOM 704 C CA . TYR A 1 84 ? 12.461 -10.945 -12.305 1 95 84 TYR A CA 1
ATOM 705 C C . TYR A 1 84 ? 12.906 -10.789 -13.758 1 95 84 TYR A C 1
ATOM 707 O O . TYR A 1 84 ? 13.062 -9.672 -14.242 1 95 84 TYR A O 1
ATOM 715 N N . LEU A 1 85 ? 12.977 -11.914 -14.5 1 96.38 85 LEU A N 1
ATOM 716 C CA . LEU A 1 85 ? 13.336 -11.875 -15.914 1 96.38 85 LEU A CA 1
ATOM 717 C C . LEU A 1 85 ? 12.164 -12.305 -16.781 1 96.38 85 LEU A C 1
ATOM 719 O O . LEU A 1 85 ? 12.352 -12.656 -17.953 1 96.38 85 LEU A O 1
ATOM 723 N N . SER A 1 86 ? 11.008 -12.289 -16.25 1 92.62 86 SER A N 1
ATOM 724 C CA . SER A 1 86 ? 9.828 -12.789 -16.953 1 92.62 86 SER A CA 1
ATOM 725 C C . SER A 1 86 ? 9.539 -11.961 -18.203 1 92.62 86 SER A C 1
ATOM 727 O O . SER A 1 86 ? 8.797 -12.406 -19.094 1 92.62 86 SER A O 1
ATOM 729 N N . PHE A 1 87 ? 10.133 -10.758 -18.312 1 93.56 87 PHE A N 1
ATOM 730 C CA . PHE A 1 87 ? 9.867 -9.883 -19.453 1 93.56 87 PHE A CA 1
ATOM 731 C C . PHE A 1 87 ? 10.703 -10.297 -20.656 1 93.56 87 PHE A C 1
ATOM 733 O O . PHE A 1 87 ? 10.445 -9.852 -21.781 1 93.56 87 PHE A O 1
ATOM 740 N N . VAL A 1 88 ? 11.664 -11.109 -20.422 1 96.31 88 VAL A N 1
ATOM 741 C CA . VAL A 1 88 ? 12.523 -11.562 -21.5 1 96.31 88 VAL A CA 1
ATOM 742 C C . VAL A 1 88 ? 11.758 -12.547 -22.391 1 96.31 88 VAL A C 1
ATOM 744 O O . VAL A 1 88 ? 11.047 -13.422 -21.875 1 96.31 88 VAL A O 1
ATOM 747 N N . LYS A 1 89 ? 11.961 -12.367 -23.719 1 95.5 89 LYS A N 1
ATOM 748 C CA . LYS A 1 89 ? 11.336 -13.25 -24.703 1 95.5 89 LYS A CA 1
ATOM 749 C C . LYS A 1 89 ? 12.391 -14.07 -25.438 1 95.5 89 LYS A C 1
ATOM 751 O O . LYS A 1 89 ? 13.492 -13.586 -25.703 1 95.5 89 LYS A O 1
ATOM 756 N N . GLY A 1 90 ? 11.945 -15.312 -25.734 1 96.19 90 GLY A N 1
ATOM 757 C CA . GLY A 1 90 ? 12.93 -16.031 -26.516 1 96.19 90 GLY A CA 1
ATOM 758 C C . GLY A 1 90 ? 12.656 -17.531 -26.609 1 96.19 90 GLY A C 1
ATOM 759 O O . GLY A 1 90 ? 11.523 -17.969 -26.406 1 96.19 90 GLY A O 1
ATOM 760 N N . ILE A 1 91 ? 13.68 -18.281 -27.125 1 96.31 91 ILE A N 1
ATOM 761 C CA . ILE A 1 91 ? 13.609 -19.719 -27.266 1 96.31 91 ILE A CA 1
ATOM 762 C C . ILE A 1 91 ? 14.906 -20.359 -26.75 1 96.31 91 ILE A C 1
ATOM 764 O O . ILE A 1 91 ? 15.977 -19.766 -26.859 1 96.31 91 ILE A O 1
ATOM 768 N N . VAL A 1 92 ? 14.711 -21.453 -26.172 1 95.75 92 VAL A N 1
ATOM 769 C CA . VAL A 1 92 ? 15.812 -22.312 -25.766 1 95.75 92 VAL A CA 1
ATOM 770 C C . VAL A 1 92 ? 15.648 -23.688 -26.406 1 95.75 92 VAL A C 1
ATOM 772 O O . VAL A 1 92 ? 14.57 -24.281 -26.328 1 95.75 92 VAL A O 1
ATOM 775 N N . ASP A 1 93 ? 16.672 -24.141 -27.047 1 95 93 ASP A N 1
ATOM 776 C CA . ASP A 1 93 ? 16.672 -25.469 -27.656 1 95 93 ASP A CA 1
ATOM 777 C C . ASP A 1 93 ? 17.781 -26.328 -27.062 1 95 93 ASP A C 1
ATOM 779 O O . ASP A 1 93 ? 18.969 -26.109 -27.312 1 95 93 ASP A O 1
ATOM 783 N N . SER A 1 94 ? 17.328 -27.328 -26.312 1 93.38 94 SER A N 1
ATOM 784 C CA . SER A 1 94 ? 18.297 -28.188 -25.656 1 93.38 94 SER A CA 1
ATOM 785 C C . SER A 1 94 ? 18.5 -29.484 -26.422 1 93.38 94 SER A C 1
ATOM 787 O O . SER A 1 94 ? 17.547 -30.047 -26.984 1 93.38 94 SER A O 1
ATOM 789 N N . GLU A 1 95 ? 19.734 -29.984 -26.391 1 91.94 95 GLU A N 1
ATOM 790 C CA . GLU A 1 95 ? 20.062 -31.281 -26.984 1 91.94 95 GLU A CA 1
ATOM 791 C C . GLU A 1 95 ? 20 -32.406 -25.953 1 91.94 95 GLU A C 1
ATOM 793 O O . GLU A 1 95 ? 19.906 -33.562 -26.297 1 91.94 95 GLU A O 1
ATOM 798 N N . ASP A 1 96 ? 20.016 -32.062 -24.766 1 88.31 96 ASP A N 1
ATOM 799 C CA . ASP A 1 96 ? 20.297 -33.031 -23.719 1 88.31 96 ASP A CA 1
ATOM 800 C C . ASP A 1 96 ? 19.047 -33.312 -22.875 1 88.31 96 ASP A C 1
ATOM 802 O O . ASP A 1 96 ? 18.984 -34.312 -22.141 1 88.31 96 ASP A O 1
ATOM 806 N N . LEU A 1 97 ? 18.047 -32.438 -22.953 1 86.12 97 LEU A N 1
ATOM 807 C CA . LEU A 1 97 ? 16.828 -32.656 -22.188 1 86.12 97 LEU A CA 1
ATOM 808 C C . LEU A 1 97 ? 16.031 -33.812 -22.781 1 86.12 97 LEU A C 1
ATOM 810 O O . LEU A 1 97 ? 16 -34 -24 1 86.12 97 LEU A O 1
ATOM 814 N N . PRO A 1 98 ? 15.484 -34.594 -21.859 1 82.62 98 PRO A N 1
ATOM 815 C CA . PRO A 1 98 ? 14.617 -35.656 -22.391 1 82.62 98 PRO A CA 1
ATOM 816 C C . PRO A 1 98 ? 13.328 -35.094 -23 1 82.62 98 PRO A C 1
ATOM 818 O O . PRO A 1 98 ? 12.812 -34.062 -22.531 1 82.62 98 PRO A O 1
ATOM 821 N N . LEU A 1 99 ? 12.859 -35.688 -24 1 74.94 99 LEU A N 1
ATOM 822 C CA . LEU A 1 99 ? 11.672 -35.25 -24.719 1 74.94 99 LEU A CA 1
ATOM 823 C C . LEU A 1 99 ? 10.422 -35.469 -23.875 1 74.94 99 LEU A C 1
ATOM 825 O O . LEU A 1 99 ? 9.453 -34.719 -24 1 74.94 99 LEU A O 1
ATOM 829 N N . ASN A 1 100 ? 10.383 -36.562 -23.094 1 64.44 100 ASN A N 1
ATOM 830 C CA . ASN A 1 100 ? 9.195 -36.938 -22.328 1 64.44 100 ASN A CA 1
ATOM 831 C C . ASN A 1 100 ? 9.195 -36.25 -20.953 1 64.44 100 ASN A C 1
ATOM 833 O O . ASN A 1 100 ? 8.617 -36.781 -20 1 64.44 100 ASN A O 1
ATOM 837 N N . ILE A 1 101 ? 9.844 -35.188 -20.984 1 58.22 101 ILE A N 1
ATOM 838 C CA . ILE A 1 101 ? 9.938 -34.562 -19.672 1 58.22 101 ILE A CA 1
ATOM 839 C C . ILE A 1 101 ? 8.609 -33.875 -19.328 1 58.22 101 ILE A C 1
ATOM 841 O O . ILE A 1 101 ? 8.117 -33.062 -20.094 1 58.22 101 ILE A O 1
ATOM 845 N N . SER A 1 102 ? 7.895 -34.562 -18.469 1 57.09 102 SER A N 1
ATOM 846 C CA . SER A 1 102 ? 6.676 -33.969 -17.938 1 57.09 102 SER A CA 1
ATOM 847 C C . SER A 1 102 ? 6.988 -32.688 -17.156 1 57.09 102 SER A C 1
ATOM 849 O O . SER A 1 102 ? 8.141 -32.438 -16.797 1 57.09 102 SER A O 1
ATOM 851 N N . ARG A 1 103 ? 6.062 -31.672 -17.141 1 53.91 103 ARG A N 1
ATOM 852 C CA . ARG A 1 103 ? 6.203 -30.469 -16.328 1 53.91 103 ARG A CA 1
ATOM 853 C C . ARG A 1 103 ? 6.75 -30.797 -14.938 1 53.91 103 ARG A C 1
ATOM 855 O O . ARG A 1 103 ? 7.562 -30.047 -14.391 1 53.91 103 ARG A O 1
ATOM 862 N N . GLU A 1 104 ? 6.355 -31.938 -14.383 1 52.25 104 GLU A N 1
ATOM 863 C CA . GLU A 1 104 ? 6.734 -32.312 -13.016 1 52.25 104 GLU A CA 1
ATOM 864 C C . GLU A 1 104 ? 8.219 -32.625 -12.93 1 52.25 104 GLU A C 1
ATOM 866 O O . GLU A 1 104 ? 8.883 -32.281 -11.953 1 52.25 104 GLU A O 1
ATOM 871 N N . THR A 1 105 ? 8.648 -33.219 -13.961 1 58.22 105 THR A N 1
ATOM 872 C CA . THR A 1 105 ? 10.031 -33.688 -13.93 1 58.22 105 THR A CA 1
ATOM 873 C C . THR A 1 105 ? 11 -32.531 -14.203 1 58.22 105 THR A C 1
ATOM 875 O O . THR A 1 105 ? 12.164 -32.594 -13.797 1 58.22 105 THR A O 1
ATOM 878 N N . LEU A 1 106 ? 10.406 -31.547 -14.711 1 59.81 106 LEU A N 1
ATOM 879 C CA . LEU A 1 106 ? 11.258 -30.438 -15.117 1 59.81 106 LEU A CA 1
ATOM 880 C C . LEU A 1 106 ? 11.844 -29.734 -13.898 1 59.81 106 LEU A C 1
ATOM 882 O O . LEU A 1 106 ? 13.008 -29.312 -13.914 1 59.81 106 LEU A O 1
ATOM 886 N N . GLN A 1 107 ? 11.078 -29.719 -12.766 1 60.31 107 GLN A N 1
ATOM 887 C CA . GLN A 1 107 ? 11.523 -28.984 -11.594 1 60.31 107 GLN A CA 1
ATOM 888 C C . GLN A 1 107 ? 12.766 -29.625 -10.977 1 60.31 107 GLN A C 1
ATOM 890 O O . GLN A 1 107 ? 13.641 -28.922 -10.461 1 60.31 107 GLN A O 1
ATOM 895 N N . GLN A 1 108 ? 12.914 -30.859 -11.156 1 63.56 108 GLN A N 1
ATOM 896 C CA . GLN A 1 108 ? 14.008 -31.547 -10.477 1 63.56 108 GLN A CA 1
ATOM 897 C C . GLN A 1 108 ? 15.133 -31.891 -11.445 1 63.56 108 GLN A C 1
ATOM 899 O O . GLN A 1 108 ? 16.141 -32.469 -11.055 1 63.56 108 GLN A O 1
ATOM 904 N N . ASN A 1 109 ? 15.031 -31.266 -12.531 1 77 109 ASN A N 1
ATOM 905 C CA . ASN A 1 109 ? 16.016 -31.656 -13.531 1 77 109 ASN A CA 1
ATOM 906 C C . ASN A 1 109 ? 17.281 -30.812 -13.43 1 77 109 ASN A C 1
ATOM 908 O O . ASN A 1 109 ? 17.219 -29.578 -13.547 1 77 109 ASN A O 1
ATOM 912 N N . LYS A 1 110 ? 18.391 -31.453 -13.266 1 85.19 110 LYS A N 1
ATOM 913 C CA . LYS A 1 110 ? 19.688 -30.781 -13.109 1 85.19 110 LYS A CA 1
ATOM 914 C C . LYS A 1 110 ? 20.062 -30.031 -14.383 1 85.19 110 LYS A C 1
ATOM 916 O O . LYS A 1 110 ? 20.688 -28.969 -14.312 1 85.19 110 LYS A O 1
ATOM 921 N N . ILE A 1 111 ? 19.766 -30.562 -15.445 1 88.12 111 ILE A N 1
ATOM 922 C CA . ILE A 1 111 ? 20.078 -29.922 -16.719 1 88.12 111 ILE A CA 1
ATOM 923 C C . ILE A 1 111 ? 19.359 -28.578 -16.828 1 88.12 111 ILE A C 1
ATOM 925 O O . ILE A 1 111 ? 19.953 -27.594 -17.25 1 88.12 111 ILE A O 1
ATOM 929 N N . LEU A 1 112 ? 18.188 -28.547 -16.391 1 89.56 112 LEU A N 1
ATOM 930 C CA . LEU A 1 112 ? 17.406 -27.312 -16.453 1 89.56 112 LEU A CA 1
ATOM 931 C C . LEU A 1 112 ? 18.016 -26.234 -15.555 1 89.56 112 LEU A C 1
ATOM 933 O O . LEU A 1 112 ? 18.016 -25.062 -15.914 1 89.56 112 LEU A O 1
ATOM 937 N N . LYS A 1 113 ? 18.516 -26.656 -14.484 1 91 113 LYS A N 1
ATOM 938 C CA . LYS A 1 113 ? 19.156 -25.703 -13.57 1 91 113 LYS A CA 1
ATOM 939 C C . LYS A 1 113 ? 20.375 -25.062 -14.219 1 91 113 LYS A C 1
ATOM 941 O O . LYS A 1 113 ? 20.609 -23.859 -14.047 1 91 113 LYS A O 1
ATOM 946 N N . VAL A 1 114 ? 21.109 -25.859 -14.875 1 93 114 VAL A N 1
ATOM 947 C CA . VAL A 1 114 ? 22.297 -25.359 -15.555 1 93 114 VAL A CA 1
ATOM 948 C C . VAL A 1 114 ? 21.875 -24.406 -16.672 1 93 114 VAL A C 1
ATOM 950 O O . VAL A 1 114 ? 22.484 -23.359 -16.875 1 93 114 VAL A O 1
ATOM 953 N N . ILE A 1 115 ? 20.875 -24.75 -17.391 1 94.44 115 ILE A N 1
ATOM 954 C CA . ILE A 1 115 ? 20.359 -23.891 -18.469 1 94.44 115 ILE A CA 1
ATOM 955 C C . ILE A 1 115 ? 19.906 -22.547 -17.875 1 94.44 115 ILE A C 1
ATOM 957 O O . ILE A 1 115 ? 20.266 -21.484 -18.391 1 94.44 115 ILE A O 1
ATOM 961 N N . ARG A 1 116 ? 19.156 -22.641 -16.812 1 95.38 116 ARG A N 1
ATOM 962 C CA . ARG A 1 116 ? 18.656 -21.453 -16.141 1 95.38 116 ARG A CA 1
ATOM 963 C C . ARG A 1 116 ? 19.812 -20.516 -15.742 1 95.38 116 ARG A C 1
ATOM 965 O O . ARG A 1 116 ? 19.766 -19.312 -16 1 95.38 116 ARG A O 1
ATOM 972 N N . LYS A 1 117 ? 20.781 -21.078 -15.141 1 95.81 117 LYS A N 1
ATOM 973 C CA . LYS A 1 117 ? 21.938 -20.297 -14.688 1 95.81 117 LYS A CA 1
ATOM 974 C C . LYS A 1 117 ? 22.594 -19.562 -15.859 1 95.81 117 LYS A C 1
ATOM 976 O O . LYS A 1 117 ? 22.938 -18.391 -15.734 1 95.81 117 LYS A O 1
ATOM 981 N N . ASN A 1 118 ? 22.719 -20.25 -16.906 1 96.12 118 ASN A N 1
ATOM 982 C CA . ASN A 1 118 ? 23.344 -19.641 -18.078 1 96.12 118 ASN A CA 1
ATOM 983 C C . ASN A 1 118 ? 22.453 -18.547 -18.672 1 96.12 118 ASN A C 1
ATOM 985 O O . ASN A 1 118 ? 22.953 -17.484 -19.078 1 96.12 118 ASN A O 1
ATOM 989 N N . LEU A 1 119 ? 21.188 -18.828 -18.719 1 97.25 119 LEU A N 1
ATOM 990 C CA . LEU A 1 119 ? 20.266 -17.828 -19.25 1 97.25 119 LEU A CA 1
ATOM 991 C C . LEU A 1 119 ? 20.312 -16.547 -18.422 1 97.25 119 LEU A C 1
ATOM 993 O O . LEU A 1 119 ? 20.359 -15.445 -18.969 1 97.25 119 LEU A O 1
ATOM 997 N N . VAL A 1 120 ? 20.312 -16.672 -17.109 1 98 120 VAL A N 1
ATOM 998 C CA . VAL A 1 120 ? 20.375 -15.523 -16.219 1 98 120 VAL A CA 1
ATOM 999 C C . VAL A 1 120 ? 21.656 -14.727 -16.484 1 98 120 VAL A C 1
ATOM 1001 O O . VAL A 1 120 ? 21.609 -13.508 -16.641 1 98 120 VAL A O 1
ATOM 1004 N N . LYS A 1 121 ? 22.719 -15.461 -16.547 1 97.88 121 LYS A N 1
ATOM 1005 C CA . LYS A 1 121 ? 24 -14.82 -16.781 1 97.88 121 LYS A CA 1
ATOM 1006 C C . LYS A 1 121 ? 24 -14.039 -18.094 1 97.88 121 LYS A C 1
ATOM 1008 O O . LYS A 1 121 ? 24.453 -12.898 -18.156 1 97.88 121 LYS A O 1
ATOM 1013 N N . LYS A 1 122 ? 23.469 -14.625 -19.109 1 98.12 122 LYS A N 1
ATOM 1014 C CA . LYS A 1 122 ? 23.453 -14.008 -20.438 1 98.12 122 LYS A CA 1
ATOM 1015 C C . LYS A 1 122 ? 22.516 -12.812 -20.469 1 98.12 122 LYS A C 1
ATOM 1017 O O . LYS A 1 122 ? 22.766 -11.836 -21.172 1 98.12 122 LYS A O 1
ATOM 1022 N N . CYS A 1 123 ? 21.438 -12.922 -19.781 1 98.56 123 CYS A N 1
ATOM 1023 C CA . CYS A 1 123 ? 20.547 -11.773 -19.656 1 98.56 123 CYS A CA 1
ATOM 1024 C C . CYS A 1 123 ? 21.266 -10.594 -19 1 98.56 123 CYS A C 1
ATOM 1026 O O . CYS A 1 123 ? 21.203 -9.469 -19.5 1 98.56 123 CYS A O 1
ATOM 1028 N N . ILE A 1 124 ? 21.938 -10.805 -17.938 1 98.69 124 ILE A N 1
ATOM 1029 C CA . ILE A 1 124 ? 22.641 -9.75 -17.219 1 98.69 124 ILE A CA 1
ATOM 1030 C C . ILE A 1 124 ? 23.719 -9.133 -18.109 1 98.69 124 ILE A C 1
ATOM 1032 O O . ILE A 1 124 ? 23.875 -7.914 -18.156 1 98.69 124 ILE A O 1
ATOM 1036 N N . GLU A 1 125 ? 24.438 -10 -18.812 1 98.5 125 GLU A N 1
ATOM 1037 C CA . GLU A 1 125 ? 25.406 -9.492 -19.781 1 98.5 125 GLU A CA 1
ATOM 1038 C C . GLU A 1 125 ? 24.734 -8.57 -20.812 1 98.5 125 GLU A C 1
ATOM 1040 O O . GLU A 1 125 ? 25.266 -7.512 -21.141 1 98.5 125 GLU A O 1
ATOM 1045 N N . LEU A 1 126 ? 23.641 -9.039 -21.266 1 98.56 126 LEU A N 1
ATOM 1046 C CA . LEU A 1 126 ? 22.875 -8.258 -22.25 1 98.56 126 LEU A CA 1
ATOM 1047 C C . LEU A 1 126 ? 22.484 -6.902 -21.672 1 98.56 126 LEU A C 1
ATOM 1049 O O . LEU A 1 126 ? 22.547 -5.883 -22.359 1 98.56 126 LEU A O 1
ATOM 1053 N N . PHE A 1 127 ? 22.094 -6.844 -20.422 1 98.81 127 PHE A N 1
ATOM 1054 C CA . PHE A 1 127 ? 21.703 -5.59 -19.781 1 98.81 127 PHE A CA 1
ATOM 1055 C C . PHE A 1 127 ? 22.891 -4.637 -19.703 1 98.81 127 PHE A C 1
ATOM 1057 O O . PHE A 1 127 ? 22.734 -3.43 -19.891 1 98.81 127 PHE A O 1
ATOM 1064 N N . PHE A 1 128 ? 24.031 -5.172 -19.406 1 98.69 128 PHE A N 1
ATOM 1065 C CA . PHE A 1 128 ? 25.219 -4.34 -19.375 1 98.69 128 PHE A CA 1
ATOM 1066 C C . PHE A 1 128 ? 25.531 -3.795 -20.766 1 98.69 128 PHE A C 1
ATOM 1068 O O . PHE A 1 128 ? 26 -2.66 -20.906 1 98.69 128 PHE A O 1
ATOM 1075 N N . GLU A 1 129 ? 25.312 -4.609 -21.781 1 98.44 129 GLU A N 1
ATOM 1076 C CA . GLU A 1 129 ? 25.516 -4.133 -23.156 1 98.44 129 GLU A CA 1
ATOM 1077 C C . GLU A 1 129 ? 24.547 -2.996 -23.484 1 98.44 129 GLU A C 1
ATOM 1079 O O . GLU A 1 129 ? 24.938 -2.002 -24.094 1 98.44 129 GLU A O 1
ATOM 1084 N N . ILE A 1 130 ? 23.312 -3.131 -23.094 1 98.56 130 ILE A N 1
ATOM 1085 C CA . ILE A 1 130 ? 22.328 -2.076 -23.297 1 98.56 130 ILE A CA 1
ATOM 1086 C C . ILE A 1 130 ? 22.797 -0.801 -22.594 1 98.56 130 ILE A C 1
ATOM 1088 O O . ILE A 1 130 ? 22.625 0.3 -23.125 1 98.56 130 ILE A O 1
ATOM 1092 N N . ALA A 1 131 ? 23.391 -0.935 -21.438 1 98.06 131 ALA A N 1
ATOM 1093 C CA . ALA A 1 131 ? 23.781 0.187 -20.578 1 98.06 131 ALA A CA 1
ATOM 1094 C C . ALA A 1 131 ? 24.906 0.995 -21.203 1 98.06 131 ALA A C 1
ATOM 1096 O O . ALA A 1 131 ? 25.188 2.115 -20.781 1 98.06 131 ALA A O 1
ATOM 1097 N N . GLU A 1 132 ? 25.578 0.429 -22.203 1 97.44 132 GLU A N 1
ATOM 1098 C CA . GLU A 1 132 ? 26.656 1.142 -22.891 1 97.44 132 GLU A CA 1
ATOM 1099 C C . GLU A 1 132 ? 26.109 2.305 -23.719 1 97.44 132 GLU A C 1
ATOM 1101 O O . GLU A 1 132 ? 26.844 3.236 -24.047 1 97.44 132 GLU A O 1
ATOM 1106 N N . ASN A 1 133 ? 24.875 2.203 -24.047 1 97.25 133 ASN A N 1
ATOM 1107 C CA . ASN A 1 133 ? 24.172 3.283 -24.75 1 97.25 133 ASN A CA 1
ATOM 1108 C C . ASN A 1 133 ? 23.172 3.98 -23.828 1 97.25 133 ASN A C 1
ATOM 1110 O O . ASN A 1 133 ? 22.172 3.379 -23.438 1 97.25 133 ASN A O 1
ATOM 1114 N N . LYS A 1 134 ? 23.422 5.234 -23.641 1 95.62 134 LYS A N 1
ATOM 1115 C CA . LYS A 1 134 ? 22.641 5.988 -22.656 1 95.62 134 LYS A CA 1
ATOM 1116 C C . LYS A 1 134 ? 21.156 6 -23.031 1 95.62 134 LYS A C 1
ATOM 1118 O O . LYS A 1 134 ? 20.297 5.781 -22.172 1 95.62 134 LYS A O 1
ATOM 1123 N N . GLU A 1 135 ? 20.828 6.246 -24.219 1 96.31 135 GLU A N 1
ATOM 1124 C CA . GLU A 1 135 ? 19.453 6.328 -24.672 1 96.31 135 GLU A CA 1
ATOM 1125 C C . GLU A 1 135 ? 18.734 4.984 -24.531 1 96.31 135 GLU A C 1
ATOM 1127 O O . GLU A 1 135 ? 17.609 4.922 -24.031 1 96.31 135 GLU A O 1
ATOM 1132 N N . ASP A 1 136 ? 19.391 3.914 -24.938 1 97.31 136 ASP A N 1
ATOM 1133 C CA . ASP A 1 136 ? 18.828 2.572 -24.828 1 97.31 136 ASP A CA 1
ATOM 1134 C C . ASP A 1 136 ? 18.609 2.184 -23.375 1 97.31 136 ASP A C 1
ATOM 1136 O O . ASP A 1 136 ? 17.594 1.576 -23.031 1 97.31 136 ASP A O 1
ATOM 1140 N N . TYR A 1 137 ? 19.531 2.619 -22.594 1 98 137 TYR A N 1
ATOM 1141 C CA . TYR A 1 137 ? 19.406 2.238 -21.188 1 98 137 TYR A CA 1
ATOM 1142 C C . TYR A 1 137 ? 18.266 2.992 -20.516 1 98 137 TYR A C 1
ATOM 1144 O O . TYR A 1 137 ? 17.578 2.441 -19.672 1 98 137 TYR A O 1
ATOM 1152 N N . ASN A 1 138 ? 18.156 4.238 -20.891 1 96.25 138 ASN A N 1
ATOM 1153 C CA . ASN A 1 138 ? 17.031 4.988 -20.359 1 96.25 138 ASN A CA 1
ATOM 1154 C C . ASN A 1 138 ? 15.695 4.312 -20.688 1 96.25 138 ASN A C 1
ATOM 1156 O O . ASN A 1 138 ? 14.82 4.195 -19.828 1 96.25 138 ASN A O 1
ATOM 1160 N N . LYS A 1 139 ? 15.57 3.842 -21.859 1 95.31 139 LYS A N 1
ATOM 1161 C CA . LYS A 1 139 ? 14.367 3.137 -22.281 1 95.31 139 LYS A CA 1
ATOM 1162 C C . LYS A 1 139 ? 14.188 1.838 -21.5 1 95.31 139 LYS A C 1
ATOM 1164 O O . LYS A 1 139 ? 13.094 1.555 -21 1 95.31 139 LYS A O 1
ATOM 1169 N N . PHE A 1 140 ? 15.297 1.135 -21.391 1 97.5 140 PHE A N 1
ATOM 1170 C CA . PHE A 1 140 ? 15.289 -0.13 -20.672 1 97.5 140 PHE A CA 1
ATOM 1171 C C . PHE A 1 140 ? 14.891 0.083 -19.219 1 97.5 140 PHE A C 1
ATOM 1173 O O . PHE A 1 140 ? 14.023 -0.618 -18.688 1 97.5 140 PHE A O 1
ATOM 1180 N N . TYR A 1 141 ? 15.492 1.047 -18.641 1 96.75 141 TYR A N 1
ATOM 1181 C CA . TYR A 1 141 ? 15.32 1.261 -17.203 1 96.75 141 TYR A CA 1
ATOM 1182 C C . TYR A 1 141 ? 13.922 1.782 -16.891 1 96.75 141 TYR A C 1
ATOM 1184 O O . TYR A 1 141 ? 13.328 1.42 -15.875 1 96.75 141 TYR A O 1
ATOM 1192 N N . GLU A 1 142 ? 13.398 2.576 -17.719 1 93.19 142 GLU A N 1
ATOM 1193 C CA . GLU A 1 142 ? 12.023 3.055 -17.562 1 93.19 142 GLU A CA 1
ATOM 1194 C C . GLU A 1 142 ? 11.031 1.898 -17.594 1 93.19 142 GLU A C 1
ATOM 1196 O O . GLU A 1 142 ? 10.07 1.871 -16.812 1 93.19 142 GLU A O 1
ATOM 1201 N N . ALA A 1 143 ? 11.328 0.918 -18.391 1 92.94 143 ALA A N 1
ATOM 1202 C CA . ALA A 1 143 ? 10.398 -0.185 -18.594 1 92.94 143 ALA A CA 1
ATOM 1203 C C . ALA A 1 143 ? 10.602 -1.286 -17.562 1 92.94 143 ALA A C 1
ATOM 1205 O O . ALA A 1 143 ? 9.648 -1.922 -17.125 1 92.94 143 ALA A O 1
ATOM 1206 N N . PHE A 1 144 ? 11.914 -1.49 -17.109 1 95.62 144 PHE A N 1
ATOM 1207 C CA . PHE A 1 144 ? 12.172 -2.758 -16.438 1 95.62 144 PHE A CA 1
ATOM 1208 C C . PHE A 1 144 ? 12.969 -2.537 -15.156 1 95.62 144 PHE A C 1
ATOM 1210 O O . PHE A 1 144 ? 13.547 -3.48 -14.609 1 95.62 144 PHE A O 1
ATOM 1217 N N . SER A 1 145 ? 13.07 -1.29 -14.641 1 96.12 145 SER A N 1
ATOM 1218 C CA . SER A 1 145 ? 13.805 -1.019 -13.406 1 96.12 145 SER A CA 1
ATOM 1219 C C . SER A 1 145 ? 13.281 -1.865 -12.258 1 96.12 145 SER A C 1
ATOM 1221 O O . SER A 1 145 ? 14.055 -2.365 -11.438 1 96.12 145 SER A O 1
ATOM 1223 N N . LYS A 1 146 ? 12.008 -2.043 -12.172 1 95.38 146 LYS A N 1
ATOM 1224 C CA . LYS A 1 146 ? 11.414 -2.805 -11.078 1 95.38 146 LYS A CA 1
ATOM 1225 C C . LYS A 1 146 ? 11.781 -4.281 -11.172 1 95.38 146 LYS A C 1
ATOM 1227 O O . LYS A 1 146 ? 11.938 -4.957 -10.148 1 95.38 146 LYS A O 1
ATOM 1232 N N . ASN A 1 147 ? 11.945 -4.742 -12.391 1 95.69 147 ASN A N 1
ATOM 1233 C CA . ASN A 1 147 ? 12.43 -6.109 -12.57 1 95.69 147 ASN A CA 1
ATOM 1234 C C . ASN A 1 147 ? 13.836 -6.277 -12.008 1 95.69 147 ASN A C 1
ATOM 1236 O O . ASN A 1 147 ? 14.133 -7.27 -11.336 1 95.69 147 ASN A O 1
ATOM 1240 N N . LEU A 1 148 ? 14.672 -5.309 -12.289 1 98 148 LEU A N 1
ATOM 1241 C CA . LEU A 1 148 ? 16.016 -5.355 -11.742 1 98 148 LEU A CA 1
ATOM 1242 C C . LEU A 1 148 ? 15.992 -5.352 -10.219 1 98 148 LEU A C 1
ATOM 1244 O O . LEU A 1 148 ? 16.703 -6.129 -9.578 1 98 148 LEU A O 1
ATOM 1248 N N . LYS A 1 149 ? 15.188 -4.539 -9.688 1 97.88 149 LYS A N 1
ATOM 1249 C CA . LYS A 1 149 ? 15.078 -4.438 -8.234 1 97.88 149 LYS A CA 1
ATOM 1250 C C . LYS A 1 149 ? 14.523 -5.723 -7.637 1 97.88 149 LYS A C 1
ATOM 1252 O O . LYS A 1 149 ? 14.93 -6.137 -6.547 1 97.88 149 LYS A O 1
ATOM 1257 N N . LEU A 1 150 ? 13.578 -6.273 -8.305 1 96.94 150 LEU A N 1
ATOM 1258 C CA . LEU A 1 150 ? 13.117 -7.594 -7.883 1 96.94 150 LEU A CA 1
ATOM 1259 C C . LEU A 1 150 ? 14.258 -8.602 -7.906 1 96.94 150 LEU A C 1
ATOM 1261 O O . LEU A 1 150 ? 14.352 -9.461 -7.027 1 96.94 150 LEU A O 1
ATOM 1265 N N . GLY A 1 151 ? 15.078 -8.539 -8.891 1 97.94 151 GLY A N 1
ATOM 1266 C CA . GLY A 1 151 ? 16.266 -9.375 -8.961 1 97.94 151 GLY A CA 1
ATOM 1267 C C . GLY A 1 151 ? 17.172 -9.219 -7.754 1 97.94 151 GLY A C 1
ATOM 1268 O O . GLY A 1 151 ? 17.703 -10.203 -7.238 1 97.94 151 GLY A O 1
ATOM 1269 N N . ILE A 1 152 ? 17.344 -7.988 -7.305 1 98.31 152 ILE A N 1
ATOM 1270 C CA . ILE A 1 152 ? 18.125 -7.727 -6.102 1 98.31 152 ILE A CA 1
ATOM 1271 C C . ILE A 1 152 ? 17.531 -8.5 -4.922 1 98.31 152 ILE A C 1
ATOM 1273 O O . ILE A 1 152 ? 18.266 -9.094 -4.133 1 98.31 152 ILE A O 1
ATOM 1277 N N . HIS A 1 153 ? 16.312 -8.5 -4.867 1 96.5 153 HIS A N 1
ATOM 1278 C CA . HIS A 1 153 ? 15.617 -9.141 -3.758 1 96.5 153 HIS A CA 1
ATOM 1279 C C . HIS A 1 153 ? 15.719 -10.664 -3.842 1 96.5 153 HIS A C 1
ATOM 1281 O O . HIS A 1 153 ? 15.945 -11.328 -2.828 1 96.5 153 HIS A O 1
ATOM 1287 N N . GLU A 1 154 ? 15.703 -11.258 -5.047 1 94.69 154 GLU A N 1
ATOM 1288 C CA . GLU A 1 154 ? 15.469 -12.688 -5.195 1 94.69 154 GLU A CA 1
ATOM 1289 C C . GLU A 1 154 ? 16.75 -13.43 -5.547 1 94.69 154 GLU A C 1
ATOM 1291 O O . GLU A 1 154 ? 16.875 -14.625 -5.289 1 94.69 154 GLU A O 1
ATOM 1296 N N . ASP A 1 155 ? 17.688 -12.766 -6.156 1 97.25 155 ASP A N 1
ATOM 1297 C CA . ASP A 1 155 ? 18.828 -13.445 -6.766 1 97.25 155 ASP A CA 1
ATOM 1298 C C . ASP A 1 155 ? 20.109 -13.141 -6.004 1 97.25 155 ASP A C 1
ATOM 1300 O O . ASP A 1 155 ? 20.891 -12.281 -6.418 1 97.25 155 ASP A O 1
ATOM 1304 N N . SER A 1 156 ? 20.359 -13.938 -5.07 1 96.88 156 SER A N 1
ATOM 1305 C CA . SER A 1 156 ? 21.516 -13.719 -4.207 1 96.88 156 SER A CA 1
ATOM 1306 C C . SER A 1 156 ? 22.828 -13.922 -4.969 1 96.88 156 SER A C 1
ATOM 1308 O O . SER A 1 156 ? 23.828 -13.258 -4.676 1 96.88 156 SER A O 1
ATOM 1310 N N . GLN A 1 157 ? 22.766 -14.742 -5.934 1 96.94 157 GLN A N 1
ATOM 1311 C CA . GLN A 1 157 ? 23.984 -15.086 -6.668 1 96.94 157 GLN A CA 1
ATOM 1312 C C . GLN A 1 157 ? 24.453 -13.93 -7.539 1 96.94 157 GLN A C 1
ATOM 1314 O O . GLN A 1 157 ? 25.656 -13.703 -7.703 1 96.94 157 GLN A O 1
ATOM 1319 N N . ASN A 1 158 ? 23.531 -13.211 -8.094 1 97.94 158 ASN A N 1
ATOM 1320 C CA . ASN A 1 158 ? 23.875 -12.172 -9.047 1 97.94 158 ASN A CA 1
ATOM 1321 C C . ASN A 1 158 ? 23.562 -10.781 -8.508 1 97.94 158 ASN A C 1
ATOM 1323 O O . ASN A 1 158 ? 23.609 -9.797 -9.242 1 97.94 158 ASN A O 1
ATOM 1327 N N . ARG A 1 159 ? 23.281 -10.633 -7.285 1 98.12 159 ARG A N 1
ATOM 1328 C CA . ARG A 1 159 ? 22.797 -9.414 -6.656 1 98.12 159 ARG A CA 1
ATOM 1329 C C . ARG A 1 159 ? 23.781 -8.258 -6.859 1 98.12 159 ARG A C 1
ATOM 1331 O O . ARG A 1 159 ? 23.375 -7.16 -7.25 1 98.12 159 ARG A O 1
ATOM 1338 N N . THR A 1 160 ? 25.016 -8.508 -6.668 1 97.31 160 THR A N 1
ATOM 1339 C CA . THR A 1 160 ? 26.031 -7.465 -6.77 1 97.31 160 THR A CA 1
ATOM 1340 C C . THR A 1 160 ? 26.109 -6.93 -8.195 1 97.31 160 THR A C 1
ATOM 1342 O O . THR A 1 160 ? 26.219 -5.719 -8.406 1 97.31 160 THR A O 1
ATOM 1345 N N . LYS A 1 161 ? 26.031 -7.824 -9.125 1 98.06 161 LYS A N 1
ATOM 1346 C CA . LYS A 1 161 ? 26.094 -7.41 -10.523 1 98.06 161 LYS A CA 1
ATOM 1347 C C . LYS A 1 161 ? 24.844 -6.617 -10.914 1 98.06 161 LYS A C 1
ATOM 1349 O O . LYS A 1 161 ? 24.953 -5.586 -11.578 1 98.06 161 LYS A O 1
ATOM 1354 N N . ILE A 1 162 ? 23.719 -7.094 -10.477 1 98.75 162 ILE A N 1
ATOM 1355 C CA . ILE A 1 162 ? 22.469 -6.41 -10.781 1 98.75 162 ILE A CA 1
ATOM 1356 C C . ILE A 1 162 ? 22.484 -5.008 -10.172 1 98.75 162 ILE A C 1
ATOM 1358 O O . ILE A 1 162 ? 21.984 -4.059 -10.773 1 98.75 162 ILE A O 1
ATOM 1362 N N . ALA A 1 163 ? 23.109 -4.852 -9.008 1 98.75 163 ALA A N 1
ATOM 1363 C CA . ALA A 1 163 ? 23.141 -3.58 -8.289 1 98.75 163 ALA A CA 1
ATOM 1364 C C . ALA A 1 163 ? 23.859 -2.51 -9.109 1 98.75 163 ALA A C 1
ATOM 1366 O O . ALA A 1 163 ? 23.531 -1.324 -9.016 1 98.75 163 ALA A O 1
ATOM 1367 N N . GLU A 1 164 ? 24.781 -2.922 -9.93 1 98.62 164 GLU A N 1
ATOM 1368 C CA . GLU A 1 164 ? 25.531 -1.987 -10.766 1 98.62 164 GLU A CA 1
ATOM 1369 C C . GLU A 1 164 ? 24.641 -1.358 -11.828 1 98.62 164 GLU A C 1
ATOM 1371 O O . GLU A 1 164 ? 24.984 -0.332 -12.414 1 98.62 164 GLU A O 1
ATOM 1376 N N . LEU A 1 165 ? 23.531 -1.973 -12.086 1 98.75 165 LEU A N 1
ATOM 1377 C CA . LEU A 1 165 ? 22.625 -1.521 -13.148 1 98.75 165 LEU A CA 1
ATOM 1378 C C . LEU A 1 165 ? 21.562 -0.581 -12.594 1 98.75 165 LEU A C 1
ATOM 1380 O O . LEU A 1 165 ? 20.844 0.061 -13.352 1 98.75 165 LEU A O 1
ATOM 1384 N N . LEU A 1 166 ? 21.484 -0.432 -11.289 1 98.69 166 LEU A N 1
ATOM 1385 C CA . LEU A 1 166 ? 20.453 0.402 -10.672 1 98.69 166 LEU A CA 1
ATOM 1386 C C . LEU A 1 166 ? 20.766 1.882 -10.883 1 98.69 166 LEU A C 1
ATOM 1388 O O . LEU A 1 166 ? 21.938 2.283 -10.883 1 98.69 166 LEU A O 1
ATOM 1392 N N . ARG A 1 167 ? 19.734 2.631 -11.07 1 98.5 167 ARG A N 1
ATOM 1393 C CA . ARG A 1 167 ? 19.812 4.082 -11.188 1 98.5 167 ARG A CA 1
ATOM 1394 C C . ARG A 1 167 ? 18.797 4.758 -10.273 1 98.5 167 ARG A C 1
ATOM 1396 O O . ARG A 1 167 ? 17.656 4.289 -10.148 1 98.5 167 ARG A O 1
ATOM 1403 N N . TYR A 1 168 ? 19.25 5.863 -9.641 1 98.38 168 TYR A N 1
ATOM 1404 C CA . TYR A 1 168 ? 18.406 6.625 -8.734 1 98.38 168 TYR A CA 1
ATOM 1405 C C . TYR A 1 168 ? 18.656 8.125 -8.883 1 98.38 168 TYR A C 1
ATOM 1407 O O . TYR A 1 168 ? 19.703 8.539 -9.359 1 98.38 168 TYR A O 1
ATOM 1415 N N . HIS A 1 169 ? 17.625 8.898 -8.5 1 98.25 169 HIS A N 1
ATOM 1416 C CA . HIS A 1 169 ? 17.891 10.297 -8.172 1 98.25 169 HIS A CA 1
ATOM 1417 C C . HIS A 1 169 ? 18.562 10.422 -6.805 1 98.25 169 HIS A C 1
ATOM 1419 O O . HIS A 1 169 ? 18.359 9.562 -5.938 1 98.25 169 HIS A O 1
ATOM 1425 N N . SER A 1 170 ? 19.375 11.422 -6.621 1 98.5 170 SER A N 1
ATOM 1426 C CA . SER A 1 170 ? 20 11.727 -5.336 1 98.5 170 SER A CA 1
ATOM 1427 C C . SER A 1 170 ? 19.984 13.219 -5.055 1 98.5 170 SER A C 1
ATOM 1429 O O . SER A 1 170 ? 19.531 14.008 -5.883 1 98.5 170 SER A O 1
ATOM 1431 N N . THR A 1 171 ? 20.453 13.664 -3.91 1 98.19 171 THR A N 1
ATOM 1432 C CA . THR A 1 171 ? 20.562 15.07 -3.533 1 98.19 171 THR A CA 1
ATOM 1433 C C . THR A 1 171 ? 21.562 15.797 -4.418 1 98.19 171 THR A C 1
ATOM 1435 O O . THR A 1 171 ? 21.594 17.031 -4.461 1 98.19 171 THR A O 1
ATOM 1438 N N . LYS A 1 172 ? 22.391 15.102 -5.168 1 97.31 172 LYS A N 1
ATOM 1439 C CA . LYS A 1 172 ? 23.453 15.766 -5.922 1 97.31 172 LYS A CA 1
ATOM 1440 C C . LYS A 1 172 ? 23.312 15.492 -7.418 1 97.31 172 LYS A C 1
ATOM 1442 O O . LYS A 1 172 ? 24.047 16.078 -8.227 1 97.31 172 LYS A O 1
ATOM 1447 N N . SER A 1 173 ? 22.328 14.648 -7.805 1 95.19 173 SER A N 1
ATOM 1448 C CA . SER A 1 173 ? 22.266 14.234 -9.203 1 95.19 173 SER A CA 1
ATOM 1449 C C . SER A 1 173 ? 21.391 15.18 -10.023 1 95.19 173 SER A C 1
ATOM 1451 O O . SER A 1 173 ? 21.422 15.133 -11.258 1 95.19 173 SER A O 1
ATOM 1453 N N . GLY A 1 174 ? 20.609 16.062 -9.344 1 92.25 174 GLY A N 1
ATOM 1454 C CA . GLY A 1 174 ? 19.688 16.922 -10.062 1 92.25 174 GLY A CA 1
ATOM 1455 C C . GLY A 1 174 ? 18.562 16.156 -10.727 1 92.25 174 GLY A C 1
ATOM 1456 O O . GLY A 1 174 ? 17.875 15.352 -10.086 1 92.25 174 GLY A O 1
ATOM 1457 N N . ASP A 1 175 ? 18.406 16.297 -12.039 1 92.69 175 ASP A N 1
ATOM 1458 C CA . ASP A 1 175 ? 17.328 15.648 -12.773 1 92.69 175 ASP A CA 1
ATOM 1459 C C . ASP A 1 175 ? 17.812 14.352 -13.414 1 92.69 175 ASP A C 1
ATOM 1461 O O . ASP A 1 175 ? 17.016 13.586 -13.961 1 92.69 175 ASP A O 1
ATOM 1465 N N . GLU A 1 176 ? 19.062 14.109 -13.297 1 94.19 176 GLU A N 1
ATOM 1466 C CA . GLU A 1 176 ? 19.625 12.898 -13.891 1 94.19 176 GLU A CA 1
ATOM 1467 C C . GLU A 1 176 ? 19.656 11.758 -12.891 1 94.19 176 GLU A C 1
ATOM 1469 O O . GLU A 1 176 ? 19.688 11.984 -11.68 1 94.19 176 GLU A O 1
ATOM 1474 N N . LEU A 1 177 ? 19.672 10.648 -13.422 1 96.81 177 LEU A N 1
ATOM 1475 C CA . LEU A 1 177 ? 19.844 9.461 -12.578 1 96.81 177 LEU A CA 1
ATOM 1476 C C . LEU A 1 177 ? 21.312 9.148 -12.367 1 96.81 177 LEU A C 1
ATOM 1478 O O . LEU A 1 177 ? 22.156 9.484 -13.203 1 96.81 177 LEU A O 1
ATOM 1482 N N . THR A 1 178 ? 21.641 8.609 -11.234 1 97.69 178 THR A N 1
ATOM 1483 C CA . THR A 1 178 ? 23 8.219 -10.922 1 97.69 178 THR A CA 1
ATOM 1484 C C . THR A 1 178 ? 23.078 6.742 -10.547 1 97.69 178 THR A C 1
ATOM 1486 O O . THR A 1 178 ? 22.125 6.195 -9.992 1 97.69 178 THR A O 1
ATOM 1489 N N . SER A 1 179 ? 24.141 6.074 -10.906 1 98.06 179 SER A N 1
ATOM 1490 C CA . SER A 1 179 ? 24.406 4.707 -10.477 1 98.06 179 SER A CA 1
ATOM 1491 C C . SER A 1 179 ? 25.031 4.676 -9.086 1 98.06 179 SER A C 1
ATOM 1493 O O . SER A 1 179 ? 25.469 5.707 -8.57 1 98.06 179 SER A O 1
ATOM 1495 N N . LEU A 1 180 ? 25.031 3.502 -8.461 1 98.38 180 LEU A N 1
ATOM 1496 C CA . LEU A 1 180 ? 25.719 3.35 -7.188 1 98.38 180 LEU A CA 1
ATOM 1497 C C . LEU A 1 180 ? 27.219 3.564 -7.352 1 98.38 180 LEU A C 1
ATOM 1499 O O . LEU A 1 180 ? 27.859 4.168 -6.488 1 98.38 180 LEU A O 1
ATOM 1503 N N . LYS A 1 181 ? 27.766 3.109 -8.445 1 97.62 181 LYS A N 1
ATOM 1504 C CA . LYS A 1 181 ? 29.172 3.314 -8.727 1 97.62 181 LYS A CA 1
ATOM 1505 C C . LYS A 1 181 ? 29.516 4.801 -8.797 1 97.62 181 LYS A C 1
ATOM 1507 O O . LYS A 1 181 ? 30.5 5.25 -8.203 1 97.62 181 LYS A O 1
ATOM 1512 N N . ASP A 1 182 ? 28.703 5.508 -9.523 1 97.5 182 ASP A N 1
ATOM 1513 C CA . ASP A 1 182 ? 28.922 6.949 -9.641 1 97.5 182 ASP A CA 1
ATOM 1514 C C . ASP A 1 182 ? 28.828 7.629 -8.281 1 97.5 182 ASP A C 1
ATOM 1516 O O . ASP A 1 182 ? 29.625 8.516 -7.965 1 97.5 182 ASP A O 1
ATOM 1520 N N . TYR A 1 183 ? 27.875 7.285 -7.512 1 98.25 183 TYR A N 1
ATOM 1521 C CA . TYR A 1 183 ? 27.75 7.785 -6.145 1 98.25 183 TYR A CA 1
ATOM 1522 C C . TYR A 1 183 ? 29.062 7.582 -5.383 1 98.25 183 TYR A C 1
ATOM 1524 O O . TYR A 1 183 ? 29.562 8.516 -4.75 1 98.25 183 TYR A O 1
ATOM 1532 N N . VAL A 1 184 ? 29.625 6.402 -5.422 1 97.69 184 VAL A N 1
ATOM 1533 C CA . VAL A 1 184 ? 30.812 6.039 -4.664 1 97.69 184 VAL A CA 1
ATOM 1534 C C . VAL A 1 184 ? 31.984 6.941 -5.07 1 97.69 184 VAL A C 1
ATOM 1536 O O . VAL A 1 184 ? 32.781 7.34 -4.23 1 97.69 184 VAL A O 1
ATOM 1539 N N . THR A 1 185 ? 32.031 7.34 -6.312 1 97.19 185 THR A N 1
ATOM 1540 C CA . THR A 1 185 ? 33.125 8.195 -6.789 1 97.19 185 THR A CA 1
ATOM 1541 C C . THR A 1 185 ? 33 9.602 -6.215 1 97.19 185 THR A C 1
ATOM 1543 O O . THR A 1 185 ? 33.969 10.359 -6.195 1 97.19 185 THR A O 1
ATOM 1546 N N . ARG A 1 186 ? 31.781 9.969 -5.77 1 97.31 186 ARG A N 1
ATOM 1547 C CA . ARG A 1 186 ? 31.531 11.32 -5.281 1 97.31 186 ARG A CA 1
ATOM 1548 C C . ARG A 1 186 ? 31.516 11.352 -3.756 1 97.31 186 ARG A C 1
ATOM 1550 O O . ARG A 1 186 ? 31.297 12.406 -3.158 1 97.31 186 ARG A O 1
ATOM 1557 N N . MET A 1 187 ? 31.703 10.25 -3.141 1 96.56 187 MET A N 1
ATOM 1558 C CA . MET A 1 187 ? 31.703 10.188 -1.683 1 96.56 187 MET A CA 1
ATOM 1559 C C . MET A 1 187 ? 32.812 11.062 -1.1 1 96.56 187 MET A C 1
ATOM 1561 O O . MET A 1 187 ? 33.844 11.227 -1.714 1 96.56 187 MET A O 1
ATOM 1565 N N . LYS A 1 188 ? 32.562 11.594 0.07 1 93.75 188 LYS A N 1
ATOM 1566 C CA . LYS A 1 188 ? 33.562 12.391 0.78 1 93.75 188 LYS A CA 1
ATOM 1567 C C . LYS A 1 188 ? 34.688 11.508 1.296 1 93.75 188 LYS A C 1
ATOM 1569 O O . LYS A 1 188 ? 34.5 10.312 1.499 1 93.75 188 LYS A O 1
ATOM 1574 N N . GLU A 1 189 ? 35.812 12.258 1.524 1 91.62 189 GLU A N 1
ATOM 1575 C CA . GLU A 1 189 ? 36.938 11.555 2.145 1 91.62 189 GLU A CA 1
ATOM 1576 C C . GLU A 1 189 ? 36.531 11.016 3.518 1 91.62 189 GLU A C 1
ATOM 1578 O O . GLU A 1 189 ? 35.938 11.727 4.332 1 91.62 189 GLU A O 1
ATOM 1583 N N . GLY A 1 190 ? 36.781 9.766 3.736 1 88.88 190 GLY A N 1
ATOM 1584 C CA . GLY A 1 190 ? 36.531 9.148 5.023 1 88.88 190 GLY A CA 1
ATOM 1585 C C . GLY A 1 190 ? 35.125 8.586 5.129 1 88.88 190 GLY A C 1
ATOM 1586 O O . GLY A 1 190 ? 34.781 7.891 6.094 1 88.88 190 GLY A O 1
ATOM 1587 N N . GLN A 1 191 ? 34.25 8.906 4.16 1 93.25 191 GLN A N 1
ATOM 1588 C CA . GLN A 1 191 ? 32.906 8.359 4.168 1 93.25 191 GLN A CA 1
ATOM 1589 C C . GLN A 1 191 ? 32.906 6.852 3.934 1 93.25 191 GLN A C 1
ATOM 1591 O O . GLN A 1 191 ? 33.531 6.367 2.992 1 93.25 191 GLN A O 1
ATOM 1596 N N . ASN A 1 192 ? 32.188 6.094 4.793 1 92.88 192 ASN A N 1
ATOM 1597 C CA . ASN A 1 192 ? 32.188 4.637 4.684 1 92.88 192 ASN A CA 1
ATOM 1598 C C . ASN A 1 192 ? 30.781 4.09 4.457 1 92.88 192 ASN A C 1
ATOM 1600 O O . ASN A 1 192 ? 30.594 2.881 4.328 1 92.88 192 ASN A O 1
ATOM 1604 N N . GLU A 1 193 ? 29.844 5.008 4.395 1 96 193 GLU A N 1
ATOM 1605 C CA . GLU A 1 193 ? 28.453 4.594 4.238 1 96 193 GLU A CA 1
ATOM 1606 C C . GLU A 1 193 ? 27.812 5.27 3.031 1 96 193 GLU A C 1
ATOM 1608 O O . GLU A 1 193 ? 28.156 6.406 2.691 1 96 193 GLU A O 1
ATOM 1613 N N . ILE A 1 194 ? 26.891 4.531 2.375 1 97.5 194 ILE A N 1
ATOM 1614 C CA . ILE A 1 194 ? 26.016 5.09 1.348 1 97.5 194 ILE A CA 1
ATOM 1615 C C . ILE A 1 194 ? 24.641 5.387 1.943 1 97.5 194 ILE A C 1
ATOM 1617 O O . ILE A 1 194 ? 23.953 4.477 2.404 1 97.5 194 ILE A O 1
ATOM 1621 N N . TYR A 1 195 ? 24.266 6.652 1.926 1 97.81 195 TYR A N 1
ATOM 1622 C CA . TYR A 1 195 ? 23.031 7.062 2.584 1 97.81 195 TYR A CA 1
ATOM 1623 C C . TYR A 1 195 ? 21.859 7.051 1.605 1 97.81 195 TYR A C 1
ATOM 1625 O O . TYR A 1 195 ? 22.016 7.438 0.444 1 97.81 195 TYR A O 1
ATOM 1633 N N . TYR A 1 196 ? 20.719 6.586 2.059 1 98.38 196 TYR A N 1
ATOM 1634 C CA . TYR A 1 196 ? 19.516 6.602 1.229 1 98.38 196 TYR A CA 1
ATOM 1635 C C . TYR A 1 196 ? 18.297 6.949 2.057 1 98.38 196 TYR A C 1
ATOM 1637 O O . TYR A 1 196 ? 18.328 6.91 3.289 1 98.38 196 TYR A O 1
ATOM 1645 N N . ILE A 1 197 ? 17.281 7.359 1.42 1 98.62 197 ILE A N 1
ATOM 1646 C CA . ILE A 1 197 ? 15.961 7.57 2.014 1 98.62 197 ILE A CA 1
ATOM 1647 C C . ILE A 1 197 ? 14.891 6.945 1.128 1 98.62 197 ILE A C 1
ATOM 1649 O O . ILE A 1 197 ? 14.953 7.039 -0.1 1 98.62 197 ILE A O 1
ATOM 1653 N N . THR A 1 198 ? 13.953 6.211 1.729 1 98.31 198 THR A N 1
ATOM 1654 C CA . THR A 1 198 ? 12.82 5.645 1 1 98.31 198 THR A CA 1
ATOM 1655 C C . THR A 1 198 ? 11.555 6.457 1.25 1 98.31 198 THR A C 1
ATOM 1657 O O . THR A 1 198 ? 11.383 7.035 2.324 1 98.31 198 THR A O 1
ATOM 1660 N N . GLY A 1 199 ? 10.727 6.527 0.314 1 97.38 199 GLY A N 1
ATOM 1661 C CA . GLY A 1 199 ? 9.453 7.227 0.429 1 97.38 199 GLY A CA 1
ATOM 1662 C C . GLY A 1 199 ? 8.562 7.043 -0.783 1 97.38 199 GLY A C 1
ATOM 1663 O O . GLY A 1 199 ? 8.906 6.301 -1.707 1 97.38 199 GLY A O 1
ATOM 1664 N N . GLU A 1 200 ? 7.43 7.738 -0.762 1 94.94 200 GLU A N 1
ATOM 1665 C CA . GLU A 1 200 ? 6.387 7.523 -1.761 1 94.94 200 GLU A CA 1
ATOM 1666 C C . GLU A 1 200 ? 6.758 8.172 -3.094 1 94.94 200 GLU A C 1
ATOM 1668 O O . GLU A 1 200 ? 6.352 7.691 -4.156 1 94.94 200 GLU A O 1
ATOM 1673 N N . SER A 1 201 ? 7.457 9.297 -2.98 1 95.19 201 SER A N 1
ATOM 1674 C CA . SER A 1 201 ? 7.82 10.047 -4.176 1 95.19 201 SER A CA 1
ATOM 1675 C C . SER A 1 201 ? 9.039 10.93 -3.922 1 95.19 201 SER A C 1
ATOM 1677 O O . SER A 1 201 ? 9.445 11.117 -2.773 1 95.19 201 SER A O 1
ATOM 1679 N N . LYS A 1 202 ? 9.602 11.406 -5.008 1 96.25 202 LYS A N 1
ATOM 1680 C CA . LYS A 1 202 ? 10.727 12.328 -4.883 1 96.25 202 LYS A CA 1
ATOM 1681 C C . LYS A 1 202 ? 10.328 13.57 -4.094 1 96.25 202 LYS A C 1
ATOM 1683 O O . LYS A 1 202 ? 11.055 14 -3.189 1 96.25 202 LYS A O 1
ATOM 1688 N N . LYS A 1 203 ? 9.18 14.109 -4.32 1 95.56 203 LYS A N 1
ATOM 1689 C CA . LYS A 1 203 ? 8.695 15.305 -3.637 1 95.56 203 LYS A CA 1
ATOM 1690 C C . LYS A 1 203 ? 8.508 15.047 -2.145 1 95.56 203 LYS A C 1
ATOM 1692 O O . LYS A 1 203 ? 8.727 15.938 -1.322 1 95.56 203 LYS A O 1
ATOM 1697 N N . ALA A 1 204 ? 8.195 13.859 -1.844 1 96.31 204 ALA A N 1
ATOM 1698 C CA . ALA A 1 204 ? 7.934 13.508 -0.451 1 96.31 204 ALA A CA 1
ATOM 1699 C C . ALA A 1 204 ? 9.234 13.422 0.346 1 96.31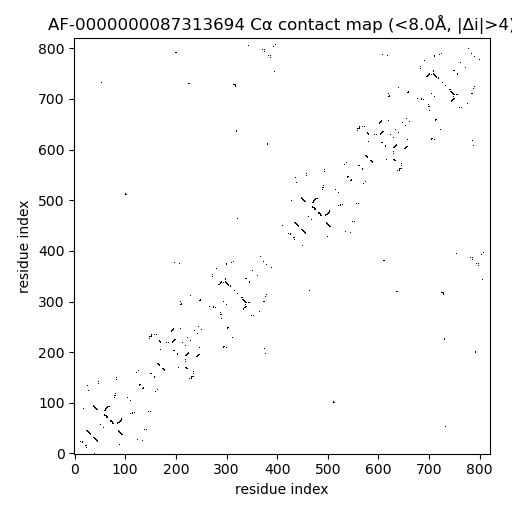 204 ALA A C 1
ATOM 1701 O O . ALA A 1 204 ? 9.234 13.602 1.566 1 96.31 204 ALA A O 1
ATOM 1702 N N . VAL A 1 205 ? 10.414 13.18 -0.382 1 97.69 205 VAL A N 1
ATOM 1703 C CA . VAL A 1 205 ? 11.586 12.859 0.415 1 97.69 205 VAL A CA 1
ATOM 1704 C C . VAL A 1 205 ? 12.656 13.93 0.216 1 97.69 205 VAL A C 1
ATOM 1706 O O . VAL A 1 205 ? 13.57 14.062 1.034 1 97.69 205 VAL A O 1
ATOM 1709 N N . GLU A 1 206 ? 12.547 14.703 -0.803 1 97.44 206 GLU A N 1
ATOM 1710 C CA . GLU A 1 206 ? 13.664 15.562 -1.191 1 97.44 206 GLU A CA 1
ATOM 1711 C C . GLU A 1 206 ? 13.898 16.656 -0.16 1 97.44 206 GLU A C 1
ATOM 1713 O O . GLU A 1 206 ? 15.016 17.156 -0.016 1 97.44 206 GLU A O 1
ATOM 1718 N N . ASN A 1 207 ? 12.852 17.031 0.583 1 96.69 207 ASN A N 1
ATOM 1719 C CA . ASN A 1 207 ? 12.992 18.062 1.608 1 96.69 207 ASN A CA 1
ATOM 1720 C C . ASN A 1 207 ? 12.719 17.516 3.002 1 96.69 207 ASN A C 1
ATOM 1722 O O . ASN A 1 207 ? 12.336 18.25 3.908 1 96.69 207 ASN A O 1
ATOM 1726 N N . SER A 1 208 ? 12.961 16.266 3.152 1 97.94 208 SER A N 1
ATOM 1727 C CA . SER A 1 208 ? 12.711 15.594 4.422 1 97.94 208 SER A CA 1
ATOM 1728 C C . SER A 1 208 ? 13.633 16.109 5.52 1 97.94 208 SER A C 1
ATOM 1730 O O . SER A 1 208 ? 14.805 16.391 5.27 1 97.94 208 SER A O 1
ATOM 1732 N N . PRO A 1 209 ? 13.148 16.203 6.77 1 98.12 209 PRO A N 1
ATOM 1733 C CA . PRO A 1 209 ? 14 16.594 7.891 1 98.12 209 PRO A CA 1
ATOM 1734 C C . PRO A 1 209 ? 15.227 15.703 8.055 1 98.12 209 PRO A C 1
ATOM 1736 O O . PRO A 1 209 ? 16.266 16.141 8.539 1 98.12 209 PRO A O 1
ATOM 1739 N N . PHE A 1 210 ? 15.141 14.484 7.586 1 98.19 210 PHE A N 1
ATOM 1740 C CA . PHE A 1 210 ? 16.203 13.492 7.762 1 98.19 210 PHE A CA 1
ATOM 1741 C C . PHE A 1 210 ? 17.438 13.867 6.949 1 98.19 210 PHE A C 1
ATOM 1743 O O . PHE A 1 210 ? 18.531 13.375 7.219 1 98.19 210 PHE A O 1
ATOM 1750 N N . LEU A 1 211 ? 17.25 14.719 5.988 1 98.12 211 LEU A N 1
ATOM 1751 C CA . LEU A 1 211 ? 18.344 14.992 5.051 1 98.12 211 LEU A CA 1
ATOM 1752 C C . LEU A 1 211 ? 19.109 16.234 5.465 1 98.12 211 LEU A C 1
ATOM 1754 O O . LEU A 1 211 ? 20.203 16.5 4.949 1 98.12 211 LEU A O 1
ATOM 1758 N N . GLU A 1 212 ? 18.578 17.031 6.445 1 97.56 212 GLU A N 1
ATOM 1759 C CA . GLU A 1 212 ? 19.062 18.375 6.727 1 97.56 212 GLU A CA 1
ATOM 1760 C C . GLU A 1 212 ? 20.547 18.375 7.129 1 97.56 212 GLU A C 1
ATOM 1762 O O . GLU A 1 212 ? 21.359 19.062 6.527 1 97.56 212 GLU A O 1
ATOM 1767 N N . LYS A 1 213 ? 20.906 17.578 8.109 1 96.56 213 LYS A N 1
ATOM 1768 C CA . LYS A 1 213 ? 22.297 17.547 8.578 1 96.56 213 LYS A CA 1
ATOM 1769 C C . LYS A 1 213 ? 23.203 16.891 7.539 1 96.56 213 LYS A C 1
ATOM 1771 O O . LYS A 1 213 ? 24.359 17.312 7.375 1 96.56 213 LYS A O 1
ATOM 1776 N N . LEU A 1 214 ? 22.719 15.828 6.848 1 97.12 214 LEU A N 1
ATOM 1777 C CA . LEU A 1 214 ? 23.5 15.188 5.793 1 97.12 214 LEU A CA 1
ATOM 1778 C C . LEU A 1 214 ? 23.844 16.188 4.695 1 97.12 214 LEU A C 1
ATOM 1780 O O . LEU A 1 214 ? 25 16.25 4.254 1 97.12 214 LEU A O 1
ATOM 1784 N N . LYS A 1 215 ? 22.844 16.969 4.309 1 96.38 215 LYS A N 1
ATOM 1785 C CA . LYS A 1 215 ? 23.062 18 3.301 1 96.38 215 LYS A CA 1
ATOM 1786 C C . LYS A 1 215 ? 24.047 19.047 3.811 1 96.38 215 LYS A C 1
ATOM 1788 O O . LYS A 1 215 ? 24.969 19.453 3.094 1 96.38 215 LYS A O 1
ATOM 1793 N N . LYS A 1 216 ? 23.844 19.5 5.016 1 95.25 216 LYS A N 1
ATOM 1794 C CA . LYS A 1 216 ? 24.719 20.516 5.609 1 95.25 216 LYS A CA 1
ATOM 1795 C C . LYS A 1 216 ? 26.156 20.047 5.656 1 95.25 216 LYS A C 1
ATOM 1797 O O . LYS A 1 216 ? 27.078 20.828 5.434 1 95.25 216 LYS A O 1
ATOM 1802 N N . LYS A 1 217 ? 26.375 18.797 5.914 1 94.38 217 LYS A N 1
ATOM 1803 C CA . LYS A 1 217 ? 27.719 18.234 6.016 1 94.38 217 LYS A CA 1
ATOM 1804 C C . LYS A 1 217 ? 28.234 17.797 4.648 1 94.38 217 LYS A C 1
ATOM 1806 O O . LYS A 1 217 ? 29.344 17.266 4.539 1 94.38 217 LYS A O 1
ATOM 1811 N N . GLY A 1 218 ? 27.406 17.875 3.643 1 95.25 218 GLY A N 1
ATOM 1812 C CA . GLY A 1 218 ? 27.828 17.641 2.271 1 95.25 218 GLY A CA 1
ATOM 1813 C C . GLY A 1 218 ? 27.719 16.203 1.84 1 95.25 218 GLY A C 1
ATOM 1814 O O . GLY A 1 218 ? 28.328 15.797 0.846 1 95.25 218 GLY A O 1
ATOM 1815 N N . TYR A 1 219 ? 26.984 15.391 2.559 1 96.81 219 TYR A N 1
ATOM 1816 C CA . TYR A 1 219 ? 26.797 13.992 2.18 1 96.81 219 TYR A CA 1
ATOM 1817 C C . TYR A 1 219 ? 25.672 13.852 1.153 1 96.81 219 TYR A C 1
ATOM 1819 O O . TYR A 1 219 ? 24.641 14.523 1.253 1 96.81 219 TYR A O 1
ATOM 1827 N N . GLU A 1 220 ? 25.922 13.023 0.166 1 98.06 220 GLU A N 1
ATOM 1828 C CA . GLU A 1 220 ? 24.906 12.711 -0.841 1 98.06 220 GLU A CA 1
ATOM 1829 C C . GLU A 1 220 ? 23.953 11.625 -0.347 1 98.06 220 GLU A C 1
ATOM 1831 O O . GLU A 1 220 ? 24.375 10.672 0.313 1 98.06 220 GLU A O 1
ATOM 1836 N N . VAL A 1 221 ? 22.656 11.789 -0.618 1 98.56 221 VAL A N 1
ATOM 1837 C CA . VAL A 1 221 ? 21.656 10.82 -0.207 1 98.56 221 VAL A CA 1
ATOM 1838 C C . VAL A 1 221 ? 20.859 10.344 -1.425 1 98.56 221 VAL A C 1
ATOM 1840 O O . VAL A 1 221 ? 20.375 11.164 -2.215 1 98.56 221 VAL A O 1
ATOM 1843 N N . ILE A 1 222 ? 20.656 9.023 -1.595 1 98.75 222 ILE A N 1
ATOM 1844 C CA . ILE A 1 222 ? 19.922 8.422 -2.697 1 98.75 222 ILE A CA 1
ATOM 1845 C C . ILE A 1 222 ? 18.422 8.422 -2.375 1 98.75 222 ILE A C 1
ATOM 1847 O O . ILE A 1 222 ? 18.031 8.109 -1.25 1 98.75 222 ILE A O 1
ATOM 1851 N N . TYR A 1 223 ? 17.594 8.828 -3.379 1 98.69 223 TYR A N 1
ATOM 1852 C CA . TYR A 1 223 ? 16.156 8.75 -3.24 1 98.69 223 TYR A CA 1
ATOM 1853 C C . TYR A 1 223 ? 15.617 7.43 -3.781 1 98.69 223 TYR A C 1
ATOM 1855 O O . TYR A 1 223 ? 15.703 7.164 -4.98 1 98.69 223 TYR A O 1
ATOM 1863 N N . MET A 1 224 ? 15.086 6.586 -2.949 1 98.38 224 MET A N 1
ATOM 1864 C CA . MET A 1 224 ? 14.438 5.34 -3.342 1 98.38 224 MET A CA 1
ATOM 1865 C C . MET A 1 224 ? 12.922 5.445 -3.199 1 98.38 224 MET A C 1
ATOM 1867 O O . MET A 1 224 ? 12.383 5.305 -2.098 1 98.38 224 MET A O 1
ATOM 1871 N N . VAL A 1 225 ? 12.25 5.547 -4.352 1 96.62 225 VAL A N 1
ATOM 1872 C CA . VAL A 1 225 ? 10.883 6.043 -4.234 1 96.62 225 VAL A CA 1
ATOM 1873 C C . VAL A 1 225 ? 9.922 5.043 -4.867 1 96.62 225 VAL A C 1
ATOM 1875 O O . VAL A 1 225 ? 8.734 5.34 -5.039 1 96.62 225 VAL A O 1
ATOM 1878 N N . ASP A 1 226 ? 10.406 3.818 -5.254 1 96 226 ASP A N 1
ATOM 1879 C CA . ASP A 1 226 ? 9.531 2.707 -5.621 1 96 226 ASP A CA 1
ATOM 1880 C C . ASP A 1 226 ? 9.281 1.791 -4.426 1 96 226 ASP A C 1
ATOM 1882 O O . ASP A 1 226 ? 10.18 1.54 -3.627 1 96 226 ASP A O 1
ATOM 1886 N N . ALA A 1 227 ? 8.102 1.296 -4.344 1 96 227 ALA A N 1
ATOM 1887 C CA . ALA A 1 227 ? 7.789 0.39 -3.24 1 96 227 ALA A CA 1
ATOM 1888 C C . ALA A 1 227 ? 8.766 -0.783 -3.203 1 96 227 ALA A C 1
ATOM 1890 O O . ALA A 1 227 ? 9.203 -1.2 -2.129 1 96 227 ALA A O 1
ATOM 1891 N N . ILE A 1 228 ? 9.195 -1.277 -4.316 1 96.75 228 ILE A N 1
ATOM 1892 C CA . ILE A 1 228 ? 10.062 -2.441 -4.426 1 96.75 228 ILE A CA 1
ATOM 1893 C C . ILE A 1 228 ? 11.438 -2.117 -3.832 1 96.75 228 ILE A C 1
ATOM 1895 O O . ILE A 1 228 ? 12.195 -3.021 -3.479 1 96.75 228 ILE A O 1
ATOM 1899 N N . ASP A 1 229 ? 11.75 -0.838 -3.707 1 97.94 229 ASP A N 1
ATOM 1900 C CA . ASP A 1 229 ? 13.039 -0.44 -3.158 1 97.94 229 ASP A CA 1
ATOM 1901 C C . ASP A 1 229 ? 13.195 -0.918 -1.716 1 97.94 229 ASP A C 1
ATOM 1903 O O . ASP A 1 229 ? 14.289 -1.297 -1.296 1 97.94 229 ASP A O 1
ATOM 1907 N N . GLU A 1 230 ? 12.133 -0.886 -0.961 1 97.12 230 GLU A N 1
ATOM 1908 C CA . GLU A 1 230 ? 12.172 -1.331 0.428 1 97.12 230 GLU A CA 1
ATOM 1909 C C . GLU A 1 230 ? 12.609 -2.789 0.529 1 97.12 230 GLU A C 1
ATOM 1911 O O . GLU A 1 230 ? 13.414 -3.143 1.394 1 97.12 230 GLU A O 1
ATOM 1916 N N . TYR A 1 231 ? 12.188 -3.586 -0.39 1 95.69 231 TYR A N 1
ATOM 1917 C CA . TYR A 1 231 ? 12.531 -5.004 -0.401 1 95.69 231 TYR A CA 1
ATOM 1918 C C . TYR A 1 231 ? 13.945 -5.215 -0.93 1 95.69 231 TYR A C 1
ATOM 1920 O O . TYR A 1 231 ? 14.711 -6.004 -0.371 1 95.69 231 TYR A O 1
ATOM 1928 N N . ALA A 1 232 ? 14.219 -4.5 -1.964 1 97.69 232 ALA A N 1
ATOM 1929 C CA . ALA A 1 232 ? 15.523 -4.633 -2.605 1 97.69 232 ALA A CA 1
ATOM 1930 C C . ALA A 1 232 ? 16.641 -4.238 -1.65 1 97.69 232 ALA A C 1
ATOM 1932 O O . ALA A 1 232 ? 17.625 -4.969 -1.5 1 97.69 232 ALA A O 1
ATOM 1933 N N . ILE A 1 233 ? 16.484 -3.146 -0.971 1 97.12 233 ILE A N 1
ATOM 1934 C CA . ILE A 1 233 ? 17.578 -2.615 -0.146 1 97.12 233 ILE A CA 1
ATOM 1935 C C . ILE A 1 233 ? 17.75 -3.484 1.098 1 97.12 233 ILE A C 1
ATOM 1937 O O . ILE A 1 233 ? 18.859 -3.604 1.629 1 97.12 233 ILE A O 1
ATOM 1941 N N . GLY A 1 234 ? 16.672 -4.09 1.542 1 95 234 GLY A N 1
ATOM 1942 C CA . GLY A 1 234 ? 16.781 -5.023 2.65 1 95 234 GLY A CA 1
ATOM 1943 C C . GLY A 1 234 ? 17.719 -6.188 2.371 1 95 234 GLY A C 1
ATOM 1944 O O . GLY A 1 234 ? 18.312 -6.742 3.293 1 95 234 GLY A O 1
ATOM 1945 N N . GLN A 1 235 ? 17.859 -6.551 1.114 1 96.38 235 GLN A N 1
ATOM 1946 C CA . GLN A 1 235 ? 18.719 -7.668 0.724 1 96.38 235 GLN A CA 1
ATOM 1947 C C . GLN A 1 235 ? 20.109 -7.18 0.318 1 96.38 235 GLN A C 1
ATOM 1949 O O . GLN A 1 235 ? 21.109 -7.848 0.581 1 96.38 235 GLN A O 1
ATOM 1954 N N . LEU A 1 236 ? 20.25 -6.066 -0.345 1 97.25 236 LEU A N 1
ATOM 1955 C CA . LEU A 1 236 ? 21.531 -5.578 -0.849 1 97.25 236 LEU A CA 1
ATOM 1956 C C . LEU A 1 236 ? 22.469 -5.219 0.301 1 97.25 236 LEU A C 1
ATOM 1958 O O . LEU A 1 236 ? 23.609 -5.691 0.353 1 97.25 236 LEU A O 1
ATOM 1962 N N . LYS A 1 237 ? 22.109 -4.453 1.266 1 95.38 237 LYS A N 1
ATOM 1963 C CA . LYS A 1 237 ? 22.734 -4.094 2.537 1 95.38 237 LYS A CA 1
ATOM 1964 C C . LYS A 1 237 ? 24.047 -3.344 2.316 1 95.38 237 LYS A C 1
ATOM 1966 O O . LYS A 1 237 ? 24.422 -2.484 3.119 1 95.38 237 LYS A O 1
ATOM 1971 N N . GLU A 1 238 ? 24.891 -3.711 1.29 1 96.88 238 GLU A N 1
ATOM 1972 C CA . GLU A 1 238 ? 26.172 -3.07 1.007 1 96.88 238 GLU A CA 1
ATOM 1973 C C . GLU A 1 238 ? 26.469 -3.047 -0.491 1 96.88 238 GLU A C 1
ATOM 1975 O O . GLU A 1 238 ? 25.906 -3.844 -1.248 1 96.88 238 GLU A O 1
ATOM 1980 N N . PHE A 1 239 ? 27.312 -2.135 -0.912 1 97.88 239 PHE A N 1
ATOM 1981 C CA . PHE A 1 239 ? 27.781 -2.008 -2.283 1 97.88 239 PHE A CA 1
ATOM 1982 C C . PHE A 1 239 ? 29.25 -1.57 -2.311 1 97.88 239 PHE A C 1
ATOM 1984 O O . PHE A 1 239 ? 29.594 -0.532 -1.748 1 97.88 239 PHE A O 1
ATOM 1991 N N . GLU A 1 240 ? 30.156 -2.406 -2.891 1 96.19 240 GLU A N 1
ATOM 1992 C CA . GLU A 1 240 ? 31.594 -2.166 -2.971 1 96.19 240 GLU A CA 1
ATOM 1993 C C . GLU A 1 240 ? 32.188 -1.922 -1.587 1 96.19 240 GLU A C 1
ATOM 1995 O O . GLU A 1 240 ? 32.969 -0.979 -1.395 1 96.19 240 GLU A O 1
ATOM 2000 N N . GLY A 1 241 ? 31.75 -2.639 -0.687 1 95.5 241 GLY A N 1
ATOM 2001 C CA . GLY A 1 241 ? 32.312 -2.604 0.655 1 95.5 241 GLY A CA 1
ATOM 2002 C C . GLY A 1 241 ? 31.75 -1.484 1.509 1 95.5 241 GLY A C 1
ATOM 2003 O O . GLY A 1 241 ? 32.156 -1.303 2.656 1 95.5 241 GLY A O 1
ATOM 2004 N N . LYS A 1 242 ? 30.859 -0.685 0.974 1 96.81 242 LYS A N 1
ATOM 2005 C CA . LYS A 1 242 ? 30.234 0.403 1.719 1 96.81 242 LYS A CA 1
ATOM 2006 C C . LYS A 1 242 ? 28.828 0.025 2.156 1 96.81 242 LYS A C 1
ATOM 2008 O O . LYS A 1 242 ? 28.016 -0.41 1.34 1 96.81 242 LYS A O 1
ATOM 2013 N N . LYS A 1 243 ? 28.547 0.2 3.396 1 95.88 243 LYS A N 1
ATOM 2014 C CA . LYS A 1 243 ? 27.234 -0.136 3.936 1 95.88 243 LYS A CA 1
ATOM 2015 C C . LYS A 1 243 ? 26.172 0.854 3.459 1 95.88 243 LYS A C 1
ATOM 2017 O O . LYS A 1 243 ? 26.406 2.061 3.418 1 95.88 243 LYS A O 1
ATOM 2022 N N . LEU A 1 244 ? 25 0.339 3.088 1 97.19 244 LEU A N 1
ATOM 2023 C CA . LEU A 1 244 ? 23.844 1.194 2.805 1 97.19 244 LEU A CA 1
ATOM 2024 C C . LEU A 1 244 ? 23.094 1.529 4.086 1 97.19 244 LEU A C 1
ATOM 2026 O O . LEU A 1 244 ? 22.656 0.63 4.809 1 97.19 244 LEU A O 1
ATOM 2030 N N . VAL A 1 245 ? 22.922 2.854 4.367 1 96.75 245 VAL A N 1
ATOM 2031 C CA . VAL A 1 245 ? 22.328 3.277 5.633 1 96.75 245 VAL A CA 1
ATOM 2032 C C . VAL A 1 245 ? 21.141 4.191 5.367 1 96.75 245 VAL A C 1
ATOM 2034 O O . VAL A 1 245 ? 21.234 5.16 4.609 1 96.75 245 VAL A O 1
ATOM 2037 N N . SER A 1 246 ? 20.047 3.812 6.004 1 97.44 246 SER A N 1
ATOM 2038 C CA . SER A 1 246 ? 18.859 4.633 5.891 1 97.44 246 SER A CA 1
ATOM 2039 C C . SER A 1 246 ? 18.969 5.91 6.719 1 97.44 246 SER A C 1
ATOM 2041 O O . SER A 1 246 ? 19.344 5.859 7.895 1 97.44 246 SER A O 1
ATOM 2043 N N . ALA A 1 247 ? 18.594 7.02 6.094 1 97.81 247 ALA A N 1
ATOM 2044 C CA . ALA A 1 247 ? 18.609 8.305 6.793 1 97.81 247 ALA A CA 1
ATOM 2045 C C . ALA A 1 247 ? 17.5 8.375 7.828 1 97.81 247 ALA A C 1
ATOM 2047 O O . ALA A 1 247 ? 17.5 9.25 8.695 1 97.81 247 ALA A O 1
ATOM 2048 N N . THR A 1 248 ? 16.5 7.426 7.789 1 97.56 248 THR A N 1
ATOM 2049 C CA . THR A 1 248 ? 15.297 7.562 8.602 1 97.56 248 THR A CA 1
ATOM 2050 C C . THR A 1 248 ? 15.383 6.68 9.844 1 97.56 248 THR A C 1
ATOM 2052 O O . THR A 1 248 ? 14.469 6.676 10.672 1 97.56 248 THR A O 1
ATOM 2055 N N . LYS A 1 249 ? 16.484 5.941 10 1 95.69 249 LYS A N 1
ATOM 2056 C CA . LYS A 1 249 ? 16.594 4.988 11.094 1 95.69 249 LYS A CA 1
ATOM 2057 C C . LYS A 1 249 ? 17.625 5.453 12.117 1 95.69 249 LYS A C 1
ATOM 2059 O O . LYS A 1 249 ? 18.484 6.297 11.812 1 95.69 249 LYS A O 1
ATOM 2064 N N . GLU A 1 250 ? 17.5 4.887 13.258 1 92.56 250 GLU A N 1
ATOM 2065 C CA . GLU A 1 250 ? 18.516 5.094 14.281 1 92.56 250 GLU A CA 1
ATOM 2066 C C . GLU A 1 250 ? 19.891 4.594 13.82 1 92.56 250 GLU A C 1
ATOM 2068 O O . GLU A 1 250 ? 19.969 3.783 12.898 1 92.56 250 GLU A O 1
ATOM 2073 N N . GLY A 1 251 ? 20.906 5.203 14.359 1 83 251 GLY A N 1
ATOM 2074 C CA . GLY A 1 251 ? 22.234 4.691 14.102 1 83 251 GLY A CA 1
ATOM 2075 C C . GLY A 1 251 ? 23 5.508 13.078 1 83 251 GLY A C 1
ATOM 2076 O O . GLY A 1 251 ? 24.109 5.137 12.672 1 83 251 GLY A O 1
ATOM 2077 N N . LEU A 1 252 ? 22.344 6.535 12.57 1 88.19 252 LEU A N 1
ATOM 2078 C CA . LEU A 1 252 ? 23.078 7.434 11.68 1 88.19 252 LEU A CA 1
ATOM 2079 C C . LEU A 1 252 ? 24.219 8.117 12.414 1 88.19 252 LEU A C 1
ATOM 2081 O O . LEU A 1 252 ? 24 8.828 13.398 1 88.19 252 LEU A O 1
ATOM 2085 N N . LYS A 1 253 ? 25.453 7.785 12.047 1 82.44 253 LYS A N 1
ATOM 2086 C CA . LYS A 1 253 ? 26.625 8.359 12.695 1 82.44 253 LYS A CA 1
ATOM 2087 C C . LYS A 1 253 ? 27.328 9.359 11.773 1 82.44 253 LYS A C 1
ATOM 2089 O O . LYS A 1 253 ? 27.781 9 10.688 1 82.44 253 LYS A O 1
ATOM 2094 N N . LEU A 1 254 ? 27.25 10.547 12.18 1 85.12 254 LEU A N 1
ATOM 2095 C CA . LEU A 1 254 ? 27.938 11.594 11.438 1 85.12 254 LEU A CA 1
ATOM 2096 C C . LEU A 1 254 ? 29.156 12.094 12.203 1 85.12 254 LEU A C 1
ATOM 2098 O O . LEU A 1 254 ? 29.141 12.156 13.438 1 85.12 254 LEU A O 1
ATOM 2102 N N . ASP A 1 255 ? 30.219 12.266 11.594 1 82.81 255 ASP A N 1
ATOM 2103 C CA . ASP A 1 255 ? 31.422 12.75 12.242 1 82.81 255 ASP A CA 1
ATOM 2104 C C . ASP A 1 255 ? 31.203 14.125 12.867 1 82.81 255 ASP A C 1
ATOM 2106 O O . ASP A 1 255 ? 30.641 15.016 12.234 1 82.81 255 ASP A O 1
ATOM 2110 N N . GLU A 1 256 ? 31.547 14.188 14.117 1 86.25 256 GLU A N 1
ATOM 2111 C CA . GLU A 1 256 ? 31.422 15.453 14.836 1 86.25 256 GLU A CA 1
ATOM 2112 C C . GLU A 1 256 ? 32.75 15.844 15.469 1 86.25 256 GLU A C 1
ATOM 2114 O O . GLU A 1 256 ? 33.5 14.984 15.945 1 86.25 256 GLU A O 1
ATOM 2119 N N . SER A 1 257 ? 32.969 17.109 15.445 1 89.44 257 SER A N 1
ATOM 2120 C CA . SER A 1 257 ? 34.156 17.625 16.125 1 89.44 257 SER A CA 1
ATOM 2121 C C . SER A 1 257 ? 33.969 17.594 17.641 1 89.44 257 SER A C 1
ATOM 2123 O O . SER A 1 257 ? 32.875 17.391 18.141 1 89.44 257 SER A O 1
ATOM 2125 N N . GLU A 1 258 ? 35.062 17.75 18.297 1 92.06 258 GLU A N 1
ATOM 2126 C CA . GLU A 1 258 ? 35 17.781 19.75 1 92.06 258 GLU A CA 1
ATOM 2127 C C . GLU A 1 258 ? 34.156 18.953 20.25 1 92.06 258 GLU A C 1
ATOM 2129 O O . GLU A 1 258 ? 33.406 18.812 21.219 1 92.06 258 GLU A O 1
ATOM 2134 N N . ASP A 1 259 ? 34.281 20.031 19.609 1 93.38 259 ASP A N 1
ATOM 2135 C CA . ASP A 1 259 ? 33.469 21.203 19.969 1 93.38 259 ASP A CA 1
ATOM 2136 C C . ASP A 1 259 ? 31.984 20.922 19.734 1 93.38 259 ASP A C 1
ATOM 2138 O O . ASP A 1 259 ? 31.141 21.312 20.562 1 93.38 259 ASP A O 1
ATOM 2142 N N . GLU A 1 260 ? 31.672 20.328 18.672 1 90.56 260 GLU A N 1
ATOM 2143 C CA . GLU A 1 260 ? 30.281 19.984 18.359 1 90.56 260 GLU A CA 1
ATOM 2144 C C . GLU A 1 260 ? 29.719 19 19.391 1 90.56 260 GLU A C 1
ATOM 2146 O O . GLU A 1 260 ? 28.562 19.125 19.797 1 90.56 260 GLU A O 1
ATOM 2151 N N . LYS A 1 261 ? 30.547 18.125 19.812 1 91.75 261 LYS A N 1
ATOM 2152 C CA . LYS A 1 261 ? 30.141 17.141 20.797 1 91.75 261 LYS A CA 1
ATOM 2153 C C . LYS A 1 261 ? 29.828 17.797 22.141 1 91.75 261 LYS A C 1
ATOM 2155 O O . LYS A 1 261 ? 28.828 17.469 22.781 1 91.75 261 LYS A O 1
ATOM 2160 N N . LYS A 1 262 ? 30.656 18.672 22.516 1 94.38 262 LYS A N 1
ATOM 2161 C CA . LYS A 1 262 ? 30.453 19.391 23.766 1 94.38 262 LYS A CA 1
ATOM 2162 C C . LYS A 1 262 ? 29.172 20.219 23.734 1 94.38 262 LYS A C 1
ATOM 2164 O O . LYS A 1 262 ? 28.391 20.203 24.688 1 94.38 262 LYS A O 1
ATOM 2169 N N . LYS A 1 263 ? 28.984 20.875 22.688 1 94.69 263 LYS A N 1
ATOM 2170 C CA . LYS A 1 263 ? 27.781 21.672 22.516 1 94.69 263 LYS A CA 1
ATOM 2171 C C . LYS A 1 263 ? 26.531 20.797 22.578 1 94.69 263 LYS A C 1
ATOM 2173 O O . LYS A 1 263 ? 25.531 21.156 23.203 1 94.69 263 LYS A O 1
ATOM 2178 N N . GLN A 1 264 ? 26.672 19.703 2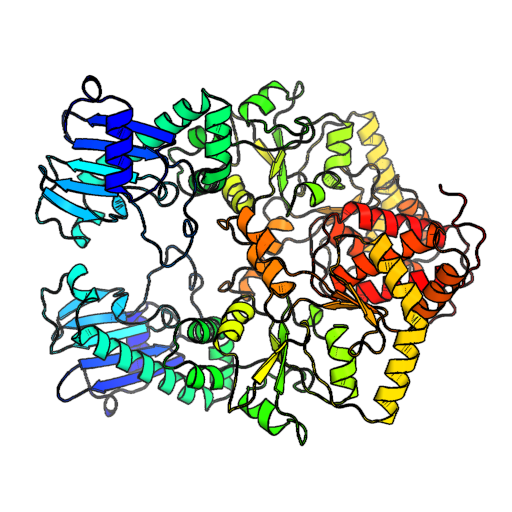1.953 1 93.94 264 GLN A N 1
ATOM 2179 C CA . GLN A 1 264 ? 25.547 18.766 21.922 1 93.94 264 GLN A CA 1
ATOM 2180 C C . GLN A 1 264 ? 25.219 18.266 23.328 1 93.94 264 GLN A C 1
ATOM 2182 O O . GLN A 1 264 ? 24.047 18.109 23.688 1 93.94 264 GLN A O 1
ATOM 2187 N N . GLU A 1 265 ? 26.203 18.016 24.078 1 95.44 265 GLU A N 1
ATOM 2188 C CA . GLU A 1 265 ? 26 17.547 25.453 1 95.44 265 GLU A CA 1
ATOM 2189 C C . GLU A 1 265 ? 25.312 18.625 26.297 1 95.44 265 GLU A C 1
ATOM 2191 O O . GLU A 1 265 ? 24.453 18.312 27.125 1 95.44 265 GLU A O 1
ATOM 2196 N N . GLU A 1 266 ? 25.688 19.797 26.078 1 97.12 266 GLU A N 1
ATOM 2197 C CA . GLU A 1 266 ? 25.078 20.906 26.797 1 97.12 266 GLU A CA 1
ATOM 2198 C C . GLU A 1 266 ? 23.609 21.062 26.438 1 97.12 266 GLU A C 1
ATOM 2200 O O . GLU A 1 266 ? 22.766 21.297 27.297 1 97.12 266 GLU A O 1
ATOM 2205 N N . LEU A 1 267 ? 23.328 20.938 25.203 1 97.12 267 LEU A N 1
ATOM 2206 C CA . LEU A 1 267 ? 21.953 21.062 24.734 1 97.12 267 LEU A CA 1
ATOM 2207 C C . LEU A 1 267 ? 21.094 19.922 25.25 1 97.12 267 LEU A C 1
ATOM 2209 O O . LEU A 1 267 ? 19.938 20.125 25.609 1 97.12 267 LEU A O 1
ATOM 2213 N N . LYS A 1 268 ? 21.688 18.719 25.297 1 97.44 268 LYS A N 1
ATOM 2214 C CA . LYS A 1 268 ? 20.984 17.562 25.844 1 97.44 268 LYS A CA 1
ATOM 2215 C C . LYS A 1 268 ? 20.578 17.812 27.297 1 97.44 268 LYS A C 1
ATOM 2217 O O . LYS A 1 268 ? 19.453 17.484 27.688 1 97.44 268 LYS A O 1
ATOM 2222 N N . GLU A 1 269 ? 21.484 18.391 28 1 97.44 269 GLU A N 1
ATOM 2223 C CA . GLU A 1 269 ? 21.188 18.688 29.391 1 97.44 269 GLU A CA 1
ATOM 2224 C C . GLU A 1 269 ? 20.109 19.766 29.516 1 97.44 269 GLU A C 1
ATOM 2226 O O . GLU A 1 269 ? 19.188 19.641 30.328 1 97.44 269 GLU A O 1
ATOM 2231 N N . LYS A 1 270 ? 20.219 20.703 28.719 1 97.5 270 LYS A N 1
ATOM 2232 C CA . LYS A 1 270 ? 19.297 21.844 28.75 1 97.5 270 LYS A CA 1
ATOM 2233 C C . LYS A 1 270 ? 17.875 21.406 28.391 1 97.5 270 LYS A C 1
ATOM 2235 O O . LYS A 1 270 ? 16.906 21.938 28.922 1 97.5 270 LYS A O 1
ATOM 2240 N N . PHE A 1 271 ? 17.734 20.438 27.531 1 98.44 271 PHE A N 1
ATOM 2241 C CA . PHE A 1 271 ? 16.422 20.078 27 1 98.44 271 PHE A CA 1
ATOM 2242 C C . PHE A 1 271 ? 15.93 18.781 27.625 1 98.44 271 PHE A C 1
ATOM 2244 O O . PHE A 1 271 ? 14.906 18.25 27.203 1 98.44 271 PHE A O 1
ATOM 2251 N N . GLU A 1 272 ? 16.672 18.266 28.578 1 97.88 272 GLU A N 1
ATOM 2252 C CA . GLU A 1 272 ? 16.281 17.016 29.234 1 97.88 272 GLU A CA 1
ATOM 2253 C C . GLU A 1 272 ? 14.883 17.094 29.812 1 97.88 272 GLU A C 1
ATOM 2255 O O . GLU A 1 272 ? 14.094 16.156 29.688 1 97.88 272 GLU A O 1
ATOM 2260 N N . GLY A 1 273 ? 14.609 18.156 30.5 1 97.56 273 GLY A N 1
ATOM 2261 C CA . GLY A 1 273 ? 13.289 18.344 31.078 1 97.56 273 GLY A CA 1
ATOM 2262 C C . GLY A 1 273 ? 12.172 18.328 30.047 1 97.56 273 GLY A C 1
ATOM 2263 O O . GLY A 1 273 ? 11.141 17.703 30.25 1 97.56 273 GLY A O 1
ATOM 2264 N N . LEU A 1 274 ? 12.359 19.031 28.938 1 98.12 274 LEU A N 1
ATOM 2265 C CA . LEU A 1 274 ? 11.352 19.062 27.875 1 98.12 274 LEU A CA 1
ATOM 2266 C C . LEU A 1 274 ? 11.133 17.672 27.297 1 98.12 274 LEU A C 1
ATOM 2268 O O . LEU A 1 274 ? 10 17.281 27.016 1 98.12 274 LEU A O 1
ATOM 2272 N N . CYS A 1 275 ? 12.219 16.938 27.094 1 98.62 275 CYS A N 1
ATOM 2273 C CA . CYS A 1 275 ? 12.109 15.578 26.578 1 98.62 275 CYS A CA 1
ATOM 2274 C C . CYS A 1 275 ? 11.211 14.727 27.453 1 98.62 275 CYS A C 1
ATOM 2276 O O . CYS A 1 275 ? 10.375 13.969 26.969 1 98.62 275 CYS A O 1
ATOM 2278 N N . LYS A 1 276 ? 11.391 14.883 28.719 1 98 276 LYS A N 1
ATOM 2279 C CA . LYS A 1 276 ? 10.578 14.125 29.656 1 98 276 LYS A CA 1
ATOM 2280 C C . LYS A 1 276 ? 9.109 14.516 29.562 1 98 276 LYS A C 1
ATOM 2282 O O . LYS A 1 276 ? 8.227 13.648 29.562 1 98 276 LYS A O 1
ATOM 2287 N N . VAL A 1 277 ? 8.867 15.797 29.469 1 97.94 277 VAL A N 1
ATOM 2288 C CA . VAL A 1 277 ? 7.496 16.297 29.375 1 97.94 277 VAL A CA 1
ATOM 2289 C C . VAL A 1 277 ? 6.836 15.766 28.109 1 97.94 277 VAL A C 1
ATOM 2291 O O . VAL A 1 277 ? 5.699 15.281 28.141 1 97.94 277 VAL A O 1
ATOM 2294 N N . ILE A 1 278 ? 7.504 15.828 26.953 1 98.44 278 ILE A N 1
ATOM 2295 C CA . ILE A 1 278 ? 6.965 15.359 25.672 1 98.44 278 ILE A CA 1
ATOM 2296 C C . ILE A 1 278 ? 6.672 13.867 25.75 1 98.44 278 ILE A C 1
ATOM 2298 O O . ILE A 1 278 ? 5.621 13.406 25.297 1 98.44 278 ILE A O 1
ATOM 2302 N N . LYS A 1 279 ? 7.594 13.086 26.344 1 98.38 279 LYS A N 1
ATOM 2303 C CA . LYS A 1 279 ? 7.398 11.648 26.5 1 98.38 279 LYS A CA 1
ATOM 2304 C C . LYS A 1 279 ? 6.148 11.352 27.328 1 98.38 279 LYS A C 1
ATOM 2306 O O . LYS A 1 279 ? 5.387 10.438 27 1 98.38 279 LYS A O 1
ATOM 2311 N N . GLU A 1 280 ? 5.969 12.086 28.328 1 97.56 280 GLU A N 1
ATOM 2312 C CA . GLU A 1 280 ? 4.801 11.891 29.172 1 97.56 280 GLU A CA 1
ATOM 2313 C C . GLU A 1 280 ? 3.512 12.195 28.422 1 97.56 280 GLU A C 1
ATOM 2315 O O . GLU A 1 280 ? 2.537 11.445 28.516 1 97.56 280 GLU A O 1
ATOM 2320 N N . VAL A 1 281 ? 3.52 13.281 27.734 1 97.12 281 VAL A N 1
ATOM 2321 C CA . VAL A 1 281 ? 2.338 13.703 26.984 1 97.12 281 VAL A CA 1
ATOM 2322 C C . VAL A 1 281 ? 2.01 12.664 25.906 1 97.12 281 VAL A C 1
ATOM 2324 O O . VAL A 1 281 ? 0.845 12.297 25.734 1 97.12 281 VAL A O 1
ATOM 2327 N N . LEU A 1 282 ? 3.012 12.086 25.188 1 97.56 282 LEU A N 1
ATOM 2328 C CA . LEU A 1 282 ? 2.807 11.227 24.031 1 97.56 282 LEU A CA 1
ATOM 2329 C C . LEU A 1 282 ? 2.604 9.773 24.469 1 97.56 282 LEU A C 1
ATOM 2331 O O . LEU A 1 282 ? 2.031 8.977 23.734 1 97.56 282 LEU A O 1
ATOM 2335 N N . GLY A 1 283 ? 3.111 9.477 25.656 1 96.19 283 GLY A N 1
ATOM 2336 C CA . GLY A 1 283 ? 2.943 8.125 26.172 1 96.19 283 GLY A CA 1
ATOM 2337 C C . GLY A 1 283 ? 3.518 7.062 25.25 1 96.19 283 GLY A C 1
ATOM 2338 O O . GLY A 1 283 ? 4.68 7.145 24.844 1 96.19 283 GLY A O 1
ATOM 2339 N N . ASP A 1 284 ? 2.709 6.117 24.781 1 94.12 284 ASP A N 1
ATOM 2340 C CA . ASP A 1 284 ? 3.162 4.945 24.031 1 94.12 284 ASP A CA 1
ATOM 2341 C C . ASP A 1 284 ? 3.277 5.25 22.547 1 94.12 284 ASP A C 1
ATOM 2343 O O . ASP A 1 284 ? 3.732 4.41 21.766 1 94.12 284 ASP A O 1
ATOM 2347 N N . LYS A 1 285 ? 2.92 6.414 22.141 1 95.25 285 LYS A N 1
ATOM 2348 C CA . LYS A 1 285 ? 3.045 6.789 20.734 1 95.25 285 LYS A CA 1
ATOM 2349 C C . LYS A 1 285 ? 4.508 6.812 20.297 1 95.25 285 LYS A C 1
ATOM 2351 O O . LYS A 1 285 ? 4.809 6.691 19.109 1 95.25 285 LYS A O 1
ATOM 2356 N N . VAL A 1 286 ? 5.418 7.027 21.328 1 97.12 286 VAL A N 1
ATOM 2357 C CA . VAL A 1 286 ? 6.852 6.992 21.062 1 97.12 286 VAL A CA 1
ATOM 2358 C C . VAL A 1 286 ? 7.559 6.148 22.109 1 97.12 286 VAL A C 1
ATOM 2360 O O . VAL A 1 286 ? 7.098 6.055 23.25 1 97.12 286 VAL A O 1
ATOM 2363 N N . GLU A 1 287 ? 8.617 5.57 21.703 1 95.75 287 GLU A N 1
ATOM 2364 C CA . GLU A 1 287 ? 9.445 4.824 22.641 1 95.75 287 GLU A CA 1
ATOM 2365 C C . GLU A 1 287 ? 10.266 5.762 23.516 1 95.75 287 GLU A C 1
ATOM 2367 O O . GLU A 1 287 ? 10.359 5.562 24.734 1 95.75 287 GLU A O 1
ATOM 2372 N N . LYS A 1 288 ? 10.836 6.793 22.906 1 96.69 288 LYS A N 1
ATOM 2373 C CA . LYS A 1 288 ? 11.617 7.781 23.641 1 96.69 288 LYS A CA 1
ATOM 2374 C C . LYS A 1 288 ? 11.672 9.109 22.891 1 96.69 288 LYS A C 1
ATOM 2376 O O . LYS A 1 288 ? 11.305 9.18 21.719 1 96.69 288 LYS A O 1
ATOM 2381 N N . VAL A 1 289 ? 12.016 10.148 23.594 1 98.56 289 VAL A N 1
ATOM 2382 C CA . VAL A 1 289 ? 12.234 11.492 23.078 1 98.56 289 VAL A CA 1
ATOM 2383 C C . VAL A 1 289 ? 13.664 11.938 23.375 1 98.56 289 VAL A C 1
ATOM 2385 O O . VAL A 1 289 ? 14.117 11.867 24.516 1 98.56 289 VAL A O 1
ATOM 2388 N N . ILE A 1 290 ? 14.391 12.359 22.328 1 97.88 290 ILE A N 1
ATOM 2389 C CA . ILE A 1 290 ? 15.789 12.734 22.547 1 97.88 290 ILE A CA 1
ATOM 2390 C C . ILE A 1 290 ? 16.109 13.992 21.75 1 97.88 290 ILE A C 1
ATOM 2392 O O . ILE A 1 290 ? 15.367 14.375 20.859 1 97.88 290 ILE A O 1
ATOM 2396 N N . VAL A 1 291 ? 17.219 14.648 22.109 1 97.75 291 VAL A N 1
ATOM 2397 C CA . VAL A 1 291 ? 17.766 15.758 21.328 1 97.75 291 VAL A CA 1
ATOM 2398 C C . VAL A 1 291 ? 18.406 15.219 20.047 1 97.75 291 VAL A C 1
ATOM 2400 O O . VAL A 1 291 ? 19.172 14.266 20.094 1 97.75 291 VAL A O 1
ATOM 2403 N N . SER A 1 292 ? 18.062 15.836 18.953 1 96.12 292 SER A N 1
ATOM 2404 C CA . SER A 1 292 ? 18.422 15.32 17.641 1 96.12 292 SER A CA 1
ATOM 2405 C C . SER A 1 292 ? 19.859 15.672 17.281 1 96.12 292 SER A C 1
ATOM 2407 O O . SER A 1 292 ? 20.328 16.766 17.609 1 96.12 292 SER A O 1
ATOM 2409 N N . ASP A 1 293 ? 20.438 14.758 16.531 1 91.12 293 ASP A N 1
ATOM 2410 C CA . ASP A 1 293 ? 21.734 15.016 15.891 1 91.12 293 ASP A CA 1
ATOM 2411 C C . ASP A 1 293 ? 21.594 15.094 14.375 1 91.12 293 ASP A C 1
ATOM 2413 O O . ASP A 1 293 ? 22.578 15.125 13.648 1 91.12 293 ASP A O 1
ATOM 2417 N N . ARG A 1 294 ? 20.359 15.148 13.852 1 94.5 294 ARG A N 1
ATOM 2418 C CA . ARG A 1 294 ? 20.234 15.039 12.406 1 94.5 294 ARG A CA 1
ATOM 2419 C C . ARG A 1 294 ? 19.391 16.172 11.836 1 94.5 294 ARG A C 1
ATOM 2421 O O . ARG A 1 294 ? 19.422 16.438 10.633 1 94.5 294 ARG A O 1
ATOM 2428 N N . VAL A 1 295 ? 18.562 16.828 12.695 1 96 295 VAL A N 1
ATOM 2429 C CA . VAL A 1 295 ? 17.75 17.922 12.188 1 96 295 VAL A CA 1
ATOM 2430 C C . VAL A 1 295 ? 18.5 19.234 12.32 1 96 295 VAL A C 1
ATOM 2432 O O . VAL A 1 295 ? 19.297 19.406 13.242 1 96 295 VAL A O 1
ATOM 2435 N N . VAL A 1 296 ? 18.297 20.109 11.398 1 96.19 296 VAL A N 1
ATOM 2436 C CA . VAL A 1 296 ? 18.938 21.406 11.414 1 96.19 296 VAL A CA 1
ATOM 2437 C C . VAL A 1 296 ? 17.891 22.516 11.5 1 96.19 296 VAL A C 1
ATOM 2439 O O . VAL A 1 296 ? 17.938 23.359 12.398 1 96.19 296 VAL A O 1
ATOM 2442 N N . ASP A 1 297 ? 16.875 22.453 10.664 1 96.25 297 ASP A N 1
ATOM 2443 C CA . ASP A 1 297 ? 15.859 23.516 10.586 1 96.25 297 ASP A CA 1
ATOM 2444 C C . ASP A 1 297 ? 14.547 23.047 11.219 1 96.25 297 ASP A C 1
ATOM 2446 O O . ASP A 1 297 ? 13.898 23.812 11.93 1 96.25 297 ASP A O 1
ATOM 2450 N N . SER A 1 298 ? 14.195 21.828 10.984 1 97.44 298 SER A N 1
ATOM 2451 C CA . SER A 1 298 ? 12.906 21.297 11.43 1 97.44 298 SER A CA 1
ATOM 2452 C C . SER A 1 298 ? 12.867 21.156 12.945 1 97.44 298 SER A C 1
ATOM 2454 O O . SER A 1 298 ? 13.883 20.844 13.57 1 97.44 298 SER A O 1
ATOM 2456 N N . PRO A 1 299 ? 11.727 21.359 13.531 1 98.12 299 PRO A N 1
ATOM 2457 C CA . PRO A 1 299 ? 11.625 21.266 14.984 1 98.12 299 PRO A CA 1
ATOM 2458 C C . PRO A 1 299 ? 11.836 19.844 15.508 1 98.12 299 PRO A C 1
ATOM 2460 O O . PRO A 1 299 ? 12.367 19.656 16.594 1 98.12 299 PRO A O 1
ATOM 2463 N N . CYS A 1 300 ? 11.398 18.922 14.773 1 98.25 300 CYS A N 1
ATOM 2464 C CA . CYS A 1 300 ? 11.523 17.547 15.242 1 98.25 300 CYS A CA 1
ATOM 2465 C C . CYS A 1 300 ? 11.281 16.562 14.102 1 98.25 300 CYS A C 1
ATOM 2467 O O . CYS A 1 300 ? 10.922 16.969 12.992 1 98.25 300 CYS A O 1
ATOM 2469 N N . CYS A 1 301 ? 11.555 15.305 14.297 1 98.38 301 CYS A N 1
ATOM 2470 C CA . CYS A 1 301 ? 11.281 14.195 13.383 1 98.38 301 CYS A CA 1
ATOM 2471 C C . CYS A 1 301 ? 11.102 12.891 14.141 1 98.38 301 CYS A C 1
ATOM 2473 O O . CYS A 1 301 ? 11.359 12.828 15.344 1 98.38 301 CYS A O 1
ATOM 2475 N N . LEU A 1 302 ? 10.547 11.898 13.484 1 98.25 302 LEU A N 1
ATOM 2476 C CA . LEU A 1 302 ? 10.336 10.586 14.07 1 98.25 302 LEU A CA 1
ATOM 2477 C C . LEU A 1 302 ? 11.203 9.539 13.383 1 98.25 302 LEU A C 1
ATOM 2479 O O . LEU A 1 302 ? 11.062 9.305 12.18 1 98.25 302 LEU A O 1
ATOM 2483 N N . VAL A 1 303 ? 12.062 8.93 14.172 1 97.12 303 VAL A N 1
ATOM 2484 C CA . VAL A 1 303 ? 13.039 7.965 13.68 1 97.12 303 VAL A CA 1
ATOM 2485 C C . VAL A 1 303 ? 12.648 6.555 14.117 1 97.12 303 VAL A C 1
ATOM 2487 O O . VAL A 1 303 ? 12.18 6.355 15.242 1 97.12 303 VAL A O 1
ATOM 2490 N N . THR A 1 304 ? 12.82 5.586 13.203 1 95.81 304 THR A N 1
ATOM 2491 C CA . THR A 1 304 ? 12.516 4.207 13.562 1 95.81 304 THR A CA 1
ATOM 2492 C C . THR A 1 304 ? 13.773 3.461 13.992 1 95.81 304 THR A C 1
ATOM 2494 O O . THR A 1 304 ? 14.883 3.955 13.805 1 95.81 304 THR A O 1
ATOM 2497 N N . GLY A 1 305 ? 13.562 2.275 14.625 1 93.12 305 GLY A N 1
ATOM 2498 C CA . GLY A 1 305 ? 14.688 1.463 15.055 1 93.12 305 GLY A CA 1
ATOM 2499 C C . GLY A 1 305 ? 15.547 0.963 13.906 1 93.12 305 GLY A C 1
ATOM 2500 O O . GLY A 1 305 ? 15.07 0.851 12.781 1 93.12 305 GLY A O 1
ATOM 2501 N N . GLU A 1 306 ? 16.719 0.616 14.219 1 89.44 306 GLU A N 1
ATOM 2502 C CA . GLU A 1 306 ? 17.703 0.196 13.219 1 89.44 306 GLU A CA 1
ATOM 2503 C C . GLU A 1 306 ? 17.219 -1.044 12.469 1 89.44 306 GLU A C 1
ATOM 2505 O O . GLU A 1 306 ? 17.469 -1.182 11.266 1 89.44 306 GLU A O 1
ATOM 2510 N N . TYR A 1 307 ? 16.516 -1.856 13.133 1 87.19 307 TYR A N 1
ATOM 2511 C CA . TYR A 1 307 ? 16.141 -3.133 12.531 1 87.19 307 TYR A CA 1
ATOM 2512 C C . TYR A 1 307 ? 14.633 -3.197 12.289 1 87.19 307 TYR A C 1
ATOM 2514 O O . TYR A 1 307 ? 14.117 -4.227 11.852 1 87.19 307 TYR A O 1
ATOM 2522 N N . GLY A 1 308 ? 14 -2.145 12.578 1 88.94 308 GLY A N 1
ATOM 2523 C CA . GLY A 1 308 ? 12.562 -2.102 12.367 1 88.94 308 GLY A CA 1
ATOM 2524 C C . GLY A 1 308 ? 12.18 -1.571 11 1 88.94 308 GLY A C 1
ATOM 2525 O O . GLY A 1 308 ? 13.047 -1.159 10.219 1 88.94 308 GLY A O 1
ATOM 2526 N N . TRP A 1 309 ? 10.914 -1.608 10.734 1 92.94 309 TRP A N 1
ATOM 2527 C CA . TRP A 1 309 ? 10.398 -1.072 9.477 1 92.94 309 TRP A CA 1
ATOM 2528 C C . TRP A 1 309 ? 10.555 0.444 9.43 1 92.94 309 TRP A C 1
ATOM 2530 O O . TRP A 1 309 ? 10.383 1.126 10.438 1 92.94 309 TRP A O 1
ATOM 2540 N N . THR A 1 310 ? 10.922 0.918 8.25 1 95.56 310 THR A N 1
ATOM 2541 C CA . THR A 1 310 ? 10.789 2.352 8 1 95.56 310 THR A CA 1
ATOM 2542 C C . THR A 1 310 ? 9.32 2.766 7.961 1 95.56 310 THR A C 1
ATOM 2544 O O . THR A 1 310 ? 8.438 1.914 7.902 1 95.56 310 THR A O 1
ATOM 2547 N N . ALA A 1 311 ? 9.078 4.066 8.078 1 95.94 311 ALA A N 1
ATOM 2548 C CA . ALA A 1 311 ? 7.715 4.559 7.891 1 95.94 311 ALA A CA 1
ATOM 2549 C C . ALA A 1 311 ? 7.152 4.117 6.543 1 95.94 311 ALA A C 1
ATOM 2551 O O . ALA A 1 311 ? 5.984 3.738 6.445 1 95.94 311 ALA A O 1
ATOM 2552 N N . ASN A 1 312 ? 7.945 4.16 5.492 1 96.5 312 ASN A N 1
ATOM 2553 C CA . ASN A 1 312 ? 7.516 3.758 4.156 1 96.5 312 ASN A CA 1
ATOM 2554 C C . ASN A 1 312 ? 7.188 2.27 4.098 1 96.5 312 ASN A C 1
ATOM 2556 O O . ASN A 1 312 ? 6.203 1.87 3.471 1 96.5 312 ASN A O 1
ATOM 2560 N N . MET A 1 313 ? 7.977 1.472 4.707 1 95.12 313 MET A N 1
ATOM 2561 C CA . MET A 1 313 ? 7.707 0.037 4.746 1 95.12 313 MET A CA 1
ATOM 2562 C C . MET A 1 313 ? 6.398 -0.25 5.48 1 95.12 313 MET A C 1
ATOM 2564 O O . MET A 1 313 ? 5.633 -1.126 5.07 1 95.12 313 MET A O 1
ATOM 2568 N N . GLU A 1 314 ? 6.223 0.457 6.539 1 93.38 314 GLU A N 1
ATOM 2569 C CA . GLU A 1 314 ? 4.957 0.308 7.25 1 93.38 314 GLU A CA 1
ATOM 2570 C C . GLU A 1 314 ? 3.771 0.617 6.344 1 93.38 314 GLU A C 1
ATOM 2572 O O . GLU A 1 314 ? 2.785 -0.122 6.328 1 93.38 314 GLU A O 1
ATOM 2577 N N . ARG A 1 315 ? 3.898 1.707 5.652 1 93.62 315 ARG A N 1
ATOM 2578 C CA . ARG A 1 315 ? 2.867 2.094 4.695 1 93.62 315 ARG A CA 1
ATOM 2579 C C . ARG A 1 315 ? 2.625 0.986 3.674 1 93.62 315 ARG A C 1
ATOM 2581 O O . ARG A 1 315 ? 1.479 0.628 3.4 1 93.62 315 ARG A O 1
ATOM 2588 N N . ILE A 1 316 ? 3.648 0.421 3.121 1 94.38 316 ILE A N 1
ATOM 2589 C CA . ILE A 1 316 ? 3.568 -0.624 2.105 1 94.38 316 ILE A CA 1
ATOM 2590 C C . ILE A 1 316 ? 2.91 -1.868 2.697 1 94.38 316 ILE A C 1
ATOM 2592 O O . ILE A 1 316 ? 2.02 -2.461 2.082 1 94.38 316 ILE A O 1
ATOM 2596 N N . MET A 1 317 ? 3.291 -2.207 3.879 1 92.56 317 MET A N 1
ATOM 2597 C CA . MET A 1 317 ? 2.793 -3.426 4.512 1 92.56 317 MET A CA 1
ATOM 2598 C C . MET A 1 317 ? 1.307 -3.303 4.832 1 92.56 317 MET A C 1
ATOM 2600 O O . MET A 1 317 ? 0.545 -4.254 4.645 1 92.56 317 MET A O 1
ATOM 2604 N N . LYS A 1 318 ? 0.861 -2.174 5.234 1 91.5 318 LYS A N 1
ATOM 2605 C CA . LYS A 1 318 ? -0.541 -1.938 5.57 1 91.5 318 LYS A CA 1
ATOM 2606 C C . LYS A 1 318 ? -1.427 -2.033 4.332 1 91.5 318 LYS A C 1
ATOM 2608 O O . LYS A 1 318 ? -2.637 -2.242 4.445 1 91.5 318 LYS A O 1
ATOM 2613 N N . ALA A 1 319 ? -0.84 -1.847 3.191 1 93.12 319 ALA A N 1
ATOM 2614 C CA . ALA A 1 319 ? -1.601 -1.803 1.945 1 93.12 319 ALA A CA 1
ATOM 2615 C C . ALA A 1 319 ? -1.717 -3.191 1.323 1 93.12 319 ALA A C 1
ATOM 2617 O O . ALA A 1 319 ? -2.387 -3.367 0.303 1 93.12 319 ALA A O 1
ATOM 2618 N N . GLN A 1 320 ? -1.102 -4.152 1.9 1 90.75 320 GLN A N 1
ATOM 2619 C CA . GLN A 1 320 ? -1.165 -5.504 1.354 1 90.75 320 GLN A CA 1
ATOM 2620 C C . GLN A 1 320 ? -2.535 -6.133 1.596 1 90.75 320 GLN A C 1
ATOM 2622 O O . GLN A 1 320 ? -2.969 -6.266 2.742 1 90.75 320 GLN A O 1
ATOM 2627 N N . ALA A 1 321 ? -3.15 -6.562 0.588 1 89 321 ALA A N 1
ATOM 2628 C CA . ALA A 1 321 ? -4.535 -7.02 0.601 1 89 321 ALA A CA 1
ATOM 2629 C C . ALA A 1 321 ? -4.711 -8.211 1.539 1 89 321 ALA A C 1
ATOM 2631 O O . ALA A 1 321 ? -5.723 -8.312 2.242 1 89 321 ALA A O 1
ATOM 2632 N N . LEU A 1 322 ? -3.756 -9.117 1.59 1 88 322 LEU A N 1
ATOM 2633 C CA . LEU A 1 322 ? -3.973 -10.383 2.285 1 88 322 LEU A CA 1
ATOM 2634 C C . LEU A 1 322 ? -3.033 -10.516 3.479 1 88 322 LEU A C 1
ATOM 2636 O O . LEU A 1 322 ? -2.889 -11.602 4.043 1 88 322 LEU A O 1
ATOM 2640 N N . ARG A 1 323 ? -2.457 -9.406 3.852 1 82.31 323 ARG A N 1
ATOM 2641 C CA . ARG A 1 323 ? -1.559 -9.469 5 1 82.31 323 ARG A CA 1
ATOM 2642 C C . ARG A 1 323 ? -2.342 -9.547 6.305 1 82.31 323 ARG A C 1
ATOM 2644 O O . ARG A 1 323 ? -3.398 -8.922 6.438 1 82.31 323 ARG A O 1
ATOM 2651 N N . ASP A 1 324 ? -1.738 -10.344 7.176 1 71.06 324 ASP A N 1
ATOM 2652 C CA . ASP A 1 324 ? -2.32 -10.43 8.508 1 71.06 324 ASP A CA 1
ATOM 2653 C C . ASP A 1 324 ? -1.981 -9.188 9.336 1 71.06 324 ASP A C 1
ATOM 2655 O O . ASP A 1 324 ? -0.808 -8.859 9.523 1 71.06 324 ASP A O 1
ATOM 2659 N N . SER A 1 325 ? -2.961 -8.484 9.664 1 65.19 325 SER A N 1
ATOM 2660 C CA . SER A 1 325 ? -2.766 -7.238 10.398 1 65.19 325 SER A CA 1
ATOM 2661 C C . SER A 1 325 ? -2.303 -7.504 11.828 1 65.19 325 SER A C 1
ATOM 2663 O O . SER A 1 325 ? -1.729 -6.621 12.469 1 65.19 325 SER A O 1
ATOM 2665 N N . SER A 1 326 ? -2.541 -8.734 12.328 1 61.31 326 SER A N 1
ATOM 2666 C CA . SER A 1 326 ? -2.186 -9.039 13.711 1 61.31 326 SER A CA 1
ATOM 2667 C C . SER A 1 326 ? -0.674 -9.039 13.898 1 61.31 326 SER A C 1
ATOM 2669 O O . SER A 1 326 ? -0.178 -8.664 14.961 1 61.31 326 SER A O 1
ATOM 2671 N N . MET A 1 327 ? 0.068 -9.391 12.82 1 58.5 327 MET A N 1
ATOM 2672 C CA . MET A 1 327 ? 1.521 -9.469 12.938 1 58.5 327 MET A CA 1
ATOM 2673 C C . MET A 1 327 ? 2.154 -8.102 12.703 1 58.5 327 MET A C 1
ATOM 2675 O O . MET A 1 327 ? 3.295 -7.859 13.109 1 58.5 327 MET A O 1
ATOM 2679 N N . ALA A 1 328 ? 1.366 -7.301 12.133 1 60.25 328 ALA A N 1
ATOM 2680 C CA . ALA A 1 328 ? 1.889 -5.98 11.797 1 60.25 328 ALA A CA 1
ATOM 2681 C C . ALA A 1 328 ? 2.244 -5.191 13.047 1 60.25 328 ALA A C 1
ATOM 2683 O O . ALA A 1 328 ? 3.215 -4.43 13.062 1 60.25 328 ALA A O 1
ATOM 2684 N N . GLY A 1 329 ? 1.62 -5.465 14.125 1 61.38 329 GLY A N 1
ATOM 2685 C CA . GLY A 1 329 ? 1.866 -4.723 15.352 1 61.38 329 GLY A CA 1
ATOM 2686 C C . GLY A 1 329 ? 3.25 -4.957 15.93 1 61.38 329 GLY A C 1
ATOM 2687 O O . GLY A 1 329 ? 3.91 -4.02 16.375 1 61.38 329 GLY A O 1
ATOM 2688 N N . TYR A 1 330 ? 3.75 -6.137 15.742 1 58.31 330 TYR A N 1
ATOM 2689 C CA . TYR A 1 330 ? 5.035 -6.488 16.344 1 58.31 330 TYR A CA 1
ATOM 2690 C C . TYR A 1 330 ? 6.188 -5.891 15.531 1 58.31 330 TYR A C 1
ATOM 2692 O O . TYR A 1 330 ? 7.238 -5.562 16.094 1 58.31 330 TYR A O 1
ATOM 2700 N N . MET A 1 331 ? 5.875 -5.695 14.289 1 63.66 331 MET A N 1
ATOM 2701 C CA . MET A 1 331 ? 6.957 -5.219 13.438 1 63.66 331 MET A CA 1
ATOM 2702 C C . MET A 1 331 ? 6.926 -3.701 13.312 1 63.66 331 MET A C 1
ATOM 2704 O O . MET A 1 331 ? 7.902 -3.088 12.883 1 63.66 331 MET A O 1
ATOM 2708 N N . SER A 1 332 ? 5.691 -3.23 13.648 1 70.12 332 SER A N 1
ATOM 2709 C CA . SER A 1 332 ? 5.629 -1.773 13.602 1 70.12 332 SER A CA 1
ATOM 2710 C C . SER A 1 332 ? 6.594 -1.147 14.602 1 70.12 332 SER A C 1
ATOM 2712 O O . SER A 1 332 ? 6.648 -1.561 15.758 1 70.12 332 SER A O 1
ATOM 2714 N N . SER A 1 333 ? 7.648 -0.467 14.062 1 70.25 333 SER A N 1
ATOM 2715 C CA . SER A 1 333 ? 8.789 0.024 14.828 1 70.25 333 SER A CA 1
ATOM 2716 C C . SER A 1 333 ? 8.367 1.089 15.828 1 70.25 333 SER A C 1
ATOM 2718 O O . SER A 1 333 ? 7.473 1.891 15.555 1 70.25 333 SER A O 1
ATOM 2720 N N . LYS A 1 334 ? 8.953 0.85 16.984 1 85.88 334 LYS A N 1
ATOM 2721 C CA . LYS A 1 334 ? 8.914 1.917 17.969 1 85.88 334 LYS A CA 1
ATOM 2722 C C . LYS A 1 334 ? 9.523 3.203 17.438 1 85.88 334 LYS A C 1
ATOM 2724 O O . LYS A 1 334 ? 10.539 3.162 16.719 1 85.88 334 LYS A O 1
ATOM 2729 N N . LYS A 1 335 ? 8.859 4.277 17.594 1 95.19 335 LYS A N 1
ATOM 2730 C CA . LYS A 1 335 ? 9.312 5.574 17.094 1 95.19 335 LYS A CA 1
ATOM 2731 C C . LYS A 1 335 ? 10.086 6.34 18.156 1 95.19 335 LYS A C 1
ATOM 2733 O O . LYS A 1 335 ? 9.711 6.332 19.328 1 95.19 335 LYS A O 1
ATOM 2738 N N . THR A 1 336 ? 11.211 6.855 17.797 1 97.38 336 THR A N 1
ATOM 2739 C CA . THR A 1 336 ? 11.922 7.84 18.594 1 97.38 336 THR A CA 1
ATOM 2740 C C . THR A 1 336 ? 11.695 9.25 18.062 1 97.38 336 THR A C 1
ATOM 2742 O O . THR A 1 336 ? 11.914 9.508 16.875 1 97.38 336 THR A O 1
ATOM 2745 N N . MET A 1 337 ? 11.172 10.109 18.938 1 98.56 337 MET A N 1
ATOM 2746 C CA . MET A 1 337 ? 11.039 11.508 18.531 1 98.56 337 MET A CA 1
ATOM 2747 C C . MET A 1 337 ? 12.32 12.281 18.828 1 98.56 337 MET A C 1
ATOM 2749 O O . MET A 1 337 ? 12.75 12.352 19.969 1 98.56 337 MET A O 1
ATOM 2753 N N . GLU A 1 338 ? 12.922 12.789 17.828 1 98.44 338 GLU A N 1
ATOM 2754 C CA . GLU A 1 338 ? 14.102 13.641 17.969 1 98.44 338 GLU A CA 1
ATOM 2755 C C . GLU A 1 338 ? 13.742 15.117 17.859 1 98.44 338 GLU A C 1
ATOM 2757 O O . GLU A 1 338 ? 13.133 15.539 16.875 1 98.44 338 GLU A O 1
ATOM 2762 N N . ILE A 1 339 ? 14.117 15.891 18.859 1 98.62 339 ILE A N 1
ATOM 2763 C CA . ILE A 1 339 ? 13.742 17.297 18.859 1 98.62 339 ILE A CA 1
ATOM 2764 C C . ILE A 1 339 ? 14.977 18.156 18.578 1 98.62 339 ILE A C 1
ATOM 2766 O O . ILE A 1 339 ? 16.078 17.812 18.984 1 98.62 339 ILE A O 1
ATOM 2770 N N . ASN A 1 340 ? 14.805 19.266 17.891 1 98.25 340 ASN A N 1
ATOM 2771 C CA . ASN A 1 340 ? 15.852 20.219 17.531 1 98.25 340 ASN A CA 1
ATOM 2772 C C . ASN A 1 340 ? 16.016 21.312 18.594 1 98.25 340 ASN A C 1
ATOM 2774 O O . ASN A 1 340 ? 15.203 22.234 18.656 1 98.25 340 ASN A O 1
ATOM 2778 N N . PRO A 1 341 ? 17.047 21.25 19.359 1 97.5 341 PRO A N 1
ATOM 2779 C CA . PRO A 1 341 ? 17.203 22.219 20.453 1 97.5 341 PRO A CA 1
ATOM 2780 C C . PRO A 1 341 ? 17.5 23.625 19.953 1 97.5 341 PRO A C 1
ATOM 2782 O O . PRO A 1 341 ? 17.422 24.594 20.719 1 97.5 341 PRO A O 1
ATOM 2785 N N . GLU A 1 342 ? 17.781 23.734 18.656 1 96.31 342 GLU A N 1
ATOM 2786 C CA . GLU A 1 342 ? 18.141 25.031 18.125 1 96.31 342 GLU A CA 1
ATOM 2787 C C . GLU A 1 342 ? 16.953 25.672 17.391 1 96.31 342 GLU A C 1
ATOM 2789 O O . GLU A 1 342 ? 17.062 26.781 16.875 1 96.31 342 GLU A O 1
ATOM 2794 N N . ASN A 1 343 ? 15.906 25 17.312 1 96.44 343 ASN A N 1
ATOM 2795 C CA . ASN A 1 343 ? 14.688 25.5 16.688 1 96.44 343 ASN A CA 1
ATOM 2796 C C . ASN A 1 343 ? 13.898 26.406 17.641 1 96.44 343 ASN A C 1
ATOM 2798 O O . ASN A 1 343 ? 13.703 26.062 18.797 1 96.44 343 ASN A O 1
ATOM 2802 N N . ALA A 1 344 ? 13.391 27.484 17.141 1 95.19 344 ALA A N 1
ATOM 2803 C CA . ALA A 1 344 ? 12.719 28.5 17.953 1 95.19 344 ALA A CA 1
ATOM 2804 C C . ALA A 1 344 ? 11.453 27.922 18.594 1 95.19 344 ALA A C 1
ATOM 2806 O O . ALA A 1 344 ? 11.117 28.266 19.734 1 95.19 344 ALA A O 1
ATOM 2807 N N . ILE A 1 345 ? 10.742 27.109 17.891 1 95.31 345 ILE A N 1
ATOM 2808 C CA . ILE A 1 345 ? 9.523 26.516 18.422 1 95.31 345 ILE A CA 1
ATOM 2809 C C . ILE A 1 345 ? 9.852 25.641 19.625 1 95.31 345 ILE A C 1
ATOM 2811 O O . ILE A 1 345 ? 9.172 25.688 20.641 1 95.31 345 ILE A O 1
ATOM 2815 N N . MET A 1 346 ? 10.938 24.922 19.547 1 96.56 346 MET A N 1
ATOM 2816 C CA . MET A 1 346 ? 11.336 24.016 20.625 1 96.56 346 MET A CA 1
ATOM 2817 C C . MET A 1 346 ? 11.82 24.797 21.844 1 96.56 346 MET A C 1
ATOM 2819 O O . MET A 1 346 ? 11.531 24.406 22.984 1 96.56 346 MET A O 1
ATOM 2823 N N . ASP A 1 347 ? 12.555 25.828 21.547 1 95.56 347 ASP A N 1
ATOM 2824 C CA . ASP A 1 347 ? 13.023 26.656 22.656 1 95.56 347 ASP A CA 1
ATOM 2825 C C . ASP A 1 347 ? 11.852 27.281 23.406 1 95.56 347 ASP A C 1
ATOM 2827 O O . ASP A 1 347 ? 11.844 27.297 24.641 1 95.56 347 ASP A O 1
ATOM 2831 N N . GLU A 1 348 ? 10.875 27.766 22.688 1 94.19 348 GLU A N 1
ATOM 2832 C CA . GLU A 1 348 ? 9.695 28.344 23.312 1 94.19 348 GLU A CA 1
ATOM 2833 C C . GLU A 1 348 ? 8.898 27.281 24.094 1 94.19 348 GLU A C 1
ATOM 2835 O O . GLU A 1 348 ? 8.414 27.547 25.188 1 94.19 348 GLU A O 1
ATOM 2840 N N . LEU A 1 349 ? 8.781 26.156 23.5 1 95.38 349 LEU A N 1
ATOM 2841 C CA . LEU A 1 349 ? 8.086 25.062 24.172 1 95.38 349 LEU A CA 1
ATOM 2842 C C . LEU A 1 349 ? 8.781 24.688 25.469 1 95.38 349 LEU A C 1
ATOM 2844 O O . LEU A 1 349 ? 8.117 24.453 26.484 1 95.38 349 LEU A O 1
ATOM 2848 N N . ARG A 1 350 ? 10.094 24.641 25.438 1 96.38 350 ARG A N 1
ATOM 2849 C CA . ARG A 1 350 ? 10.875 24.359 26.641 1 96.38 350 ARG A CA 1
ATOM 2850 C C . ARG A 1 350 ? 10.594 25.375 27.734 1 96.38 350 ARG A C 1
ATOM 2852 O O . ARG A 1 350 ? 10.352 25 28.891 1 96.38 350 ARG A O 1
ATOM 2859 N N . LYS A 1 351 ? 10.586 26.656 27.391 1 94.88 351 LYS A N 1
ATOM 2860 C CA . LYS A 1 351 ? 10.344 27.719 28.344 1 94.88 351 LYS A CA 1
ATOM 2861 C C . LYS A 1 351 ? 8.961 27.594 28.984 1 94.88 351 LYS A C 1
ATOM 2863 O O . LYS A 1 351 ? 8.812 27.734 30.203 1 94.88 351 LYS A O 1
ATOM 2868 N N . ARG A 1 352 ? 7.996 27.234 28.188 1 93.5 352 ARG A N 1
ATOM 2869 C CA . ARG A 1 352 ? 6.633 27.078 28.672 1 93.5 352 ARG A CA 1
ATOM 2870 C C . ARG A 1 352 ? 6.52 25.859 29.578 1 93.5 352 ARG A C 1
ATOM 2872 O O . ARG A 1 352 ? 5.855 25.906 30.609 1 93.5 352 ARG A O 1
ATOM 2879 N N . ALA A 1 353 ? 7.148 24.844 29.188 1 94.88 353 ALA A N 1
ATOM 2880 C CA . ALA A 1 353 ? 7.133 23.625 30 1 94.88 353 ALA A CA 1
ATOM 2881 C C . ALA A 1 353 ? 7.84 23.828 31.328 1 94.88 353 ALA A C 1
ATOM 2883 O O . ALA A 1 353 ? 7.414 23.297 32.344 1 94.88 353 ALA A O 1
ATOM 2884 N N . ASP A 1 354 ? 8.938 24.594 31.312 1 94.88 354 ASP A N 1
ATOM 2885 C CA . ASP A 1 354 ? 9.672 24.906 32.531 1 94.88 354 ASP A CA 1
ATOM 2886 C C . ASP A 1 354 ? 8.82 25.734 33.5 1 94.88 354 ASP A C 1
ATOM 2888 O O . ASP A 1 354 ? 8.906 25.562 34.719 1 94.88 354 ASP A O 1
ATOM 2892 N N . ALA A 1 355 ? 8.008 26.562 32.875 1 94.25 355 ALA A N 1
ATOM 2893 C CA . ALA A 1 355 ? 7.145 27.438 33.688 1 94.25 355 ALA A CA 1
ATOM 2894 C C . ALA A 1 355 ? 5.984 26.641 34.281 1 94.25 355 ALA A C 1
ATOM 2896 O O . ALA A 1 355 ? 5.641 26.844 35.438 1 94.25 355 ALA A O 1
ATOM 2897 N N . ASP A 1 356 ? 5.285 25.812 33.5 1 92.31 356 ASP A N 1
ATOM 2898 C CA . ASP A 1 356 ? 4.188 24.969 33.938 1 92.31 356 ASP A CA 1
ATOM 2899 C C . ASP A 1 356 ? 4.086 23.703 33.094 1 92.31 356 ASP A C 1
ATOM 2901 O O . ASP A 1 356 ? 3.512 23.719 32 1 92.31 356 ASP A O 1
ATOM 2905 N N . LYS A 1 357 ? 4.465 22.656 33.688 1 86.19 357 LYS A N 1
ATOM 2906 C CA . LYS A 1 357 ? 4.488 21.375 32.969 1 86.19 357 LYS A CA 1
ATOM 2907 C C . LYS A 1 357 ? 3.076 20.891 32.656 1 86.19 357 LYS A C 1
ATOM 2909 O O . LYS A 1 357 ? 2.881 20.047 31.781 1 86.19 357 LYS A O 1
ATOM 2914 N N . ASN A 1 358 ? 2.068 21.422 33.375 1 87.88 358 ASN A N 1
ATOM 2915 C CA . ASN A 1 358 ? 0.693 20.969 33.219 1 87.88 358 ASN A CA 1
ATOM 2916 C C . ASN A 1 358 ? -0.12 21.922 32.344 1 87.88 358 ASN A C 1
ATOM 2918 O O . ASN A 1 358 ? -1.339 21.781 32.25 1 87.88 358 ASN A O 1
ATOM 2922 N N . ASP A 1 359 ? 0.637 22.859 31.797 1 88.25 359 ASP A N 1
ATOM 2923 C CA . ASP A 1 359 ? -0.014 23.812 30.906 1 88.25 359 ASP A CA 1
ATOM 2924 C C . ASP A 1 359 ? -0.687 23.094 29.734 1 88.25 359 ASP A C 1
ATOM 2926 O O . ASP A 1 359 ? -0.041 22.328 29.016 1 88.25 359 ASP A O 1
ATOM 2930 N N . LYS A 1 360 ? -1.979 23.281 29.547 1 88 360 LYS A N 1
ATOM 2931 C CA . LYS A 1 360 ? -2.77 22.641 28.5 1 88 360 LYS A CA 1
ATOM 2932 C C . LYS A 1 360 ? -2.24 23 27.125 1 88 360 LYS A C 1
ATOM 2934 O O . LYS A 1 360 ? -2.264 22.172 26.203 1 88 360 LYS A O 1
ATOM 2939 N N . SER A 1 361 ? -1.777 24.141 27.016 1 87.12 361 SER A N 1
ATOM 2940 C CA . SER A 1 361 ? -1.249 24.578 25.719 1 87.12 361 SER A CA 1
ATOM 2941 C C . SER A 1 361 ? -0.002 23.797 25.344 1 87.12 361 SER A C 1
ATOM 2943 O O . SER A 1 361 ? 0.238 23.547 24.156 1 87.12 361 SER A O 1
ATOM 2945 N N . VAL A 1 362 ? 0.823 23.453 26.328 1 92.38 362 VAL A N 1
ATOM 2946 C CA . VAL A 1 362 ? 2.02 22.656 26.078 1 92.38 362 VAL A CA 1
ATOM 2947 C C . VAL A 1 362 ? 1.621 21.281 25.531 1 92.38 362 VAL A C 1
ATOM 2949 O O . VAL A 1 362 ? 2.195 20.812 24.547 1 92.38 362 VAL A O 1
ATOM 2952 N N . LYS A 1 363 ? 0.613 20.734 26.078 1 93.88 363 LYS A N 1
ATOM 2953 C CA . LYS A 1 363 ? 0.138 19.422 25.641 1 93.88 363 LYS A CA 1
ATOM 2954 C C . LYS A 1 363 ? -0.374 19.484 24.203 1 93.88 363 LYS A C 1
ATOM 2956 O O . LYS A 1 363 ? -0.036 18.625 23.375 1 93.88 363 LYS A O 1
ATOM 2961 N N . ASP A 1 364 ? -1.122 20.453 23.922 1 91.06 364 ASP A N 1
ATOM 2962 C CA . ASP A 1 364 ? -1.68 20.625 22.578 1 91.06 364 ASP A CA 1
ATOM 2963 C C . ASP A 1 364 ? -0.575 20.844 21.547 1 91.06 364 ASP A C 1
ATOM 2965 O O . ASP A 1 364 ? -0.625 20.281 20.453 1 91.06 364 ASP A O 1
ATOM 2969 N N . LEU A 1 365 ? 0.37 21.641 21.938 1 92.88 365 LEU A N 1
ATOM 2970 C CA . LEU A 1 365 ? 1.48 21.922 21.047 1 92.88 365 LEU A CA 1
ATOM 2971 C C . LEU A 1 365 ? 2.311 20.672 20.781 1 92.88 365 LEU A C 1
ATOM 2973 O O . LEU A 1 365 ? 2.709 20.406 19.656 1 92.88 365 LEU A O 1
ATOM 2977 N N . VAL A 1 366 ? 2.537 19.922 21.828 1 96.44 366 VAL A N 1
ATOM 2978 C CA . VAL A 1 366 ? 3.289 18.672 21.703 1 96.44 366 VAL A CA 1
ATOM 2979 C C . VAL A 1 366 ? 2.57 17.734 20.75 1 96.44 366 VAL A C 1
ATOM 2981 O O . VAL A 1 366 ? 3.191 17.156 19.844 1 96.44 366 VAL A O 1
ATOM 2984 N N . MET A 1 367 ? 1.277 17.656 20.859 1 96.12 367 MET A N 1
ATOM 2985 C CA . MET A 1 367 ? 0.495 16.766 20.016 1 96.12 367 MET A CA 1
ATOM 2986 C C . MET A 1 367 ? 0.537 17.234 18.562 1 96.12 367 MET A C 1
ATOM 2988 O O . MET A 1 367 ? 0.706 16.422 17.641 1 96.12 367 MET A O 1
ATOM 2992 N N . LEU A 1 368 ? 0.417 18.484 18.391 1 95.5 368 LEU A N 1
ATOM 2993 C CA . LEU A 1 368 ? 0.442 19.031 17.031 1 95.5 368 LEU A CA 1
ATOM 2994 C C . LEU A 1 368 ? 1.801 18.797 16.375 1 95.5 368 LEU A C 1
ATOM 2996 O O . LEU A 1 368 ? 1.875 18.406 15.211 1 95.5 368 LEU A O 1
ATOM 3000 N N . LEU A 1 369 ? 2.879 19.062 17.141 1 97.44 369 LEU A N 1
ATOM 3001 C CA . LEU A 1 369 ? 4.227 18.844 16.625 1 97.44 369 LEU A CA 1
ATOM 3002 C C . LEU A 1 369 ? 4.453 17.359 16.297 1 97.44 369 LEU A C 1
ATOM 3004 O O . LEU A 1 369 ? 5.043 17.031 15.266 1 97.44 369 LEU A O 1
ATOM 3008 N N . PHE A 1 370 ? 3.947 16.531 17.125 1 97.94 370 PHE A N 1
ATOM 3009 C CA . PHE A 1 370 ? 4.055 15.102 16.922 1 97.94 370 PHE A CA 1
ATOM 3010 C C . PHE A 1 370 ? 3.33 14.68 15.648 1 97.94 370 PHE A C 1
ATOM 3012 O O . PHE A 1 370 ? 3.914 14.023 14.781 1 97.94 370 PHE A O 1
ATOM 3019 N N . GLU A 1 371 ? 2.123 15.047 15.484 1 97.69 371 GLU A N 1
ATOM 3020 C CA . GLU A 1 371 ? 1.312 14.656 14.336 1 97.69 371 GLU A CA 1
ATOM 3021 C C . GLU A 1 371 ? 1.869 15.242 13.039 1 97.69 371 GLU A C 1
ATOM 3023 O O . GLU A 1 371 ? 1.863 14.57 12.008 1 97.69 371 GLU A O 1
ATOM 3028 N N . THR A 1 372 ? 2.346 16.484 13.102 1 97.94 372 THR A N 1
ATOM 3029 C CA . THR A 1 372 ? 2.986 17.062 11.93 1 97.94 372 THR A CA 1
ATOM 3030 C C . THR A 1 372 ? 4.246 16.297 11.555 1 97.94 372 THR A C 1
ATOM 3032 O O . THR A 1 372 ? 4.496 16.031 10.375 1 97.94 372 THR A O 1
ATOM 3035 N N . SER A 1 373 ? 5 15.891 12.594 1 98.31 373 SER A N 1
ATOM 3036 C CA . SER A 1 373 ? 6.234 15.148 12.352 1 98.31 373 SER A CA 1
ATOM 3037 C C . SER A 1 373 ? 5.941 13.758 11.805 1 98.31 373 SER A C 1
ATOM 3039 O O . SER A 1 373 ? 6.738 13.195 11.055 1 98.31 373 SER A O 1
ATOM 3041 N N . LEU A 1 374 ? 4.773 13.172 12.188 1 97.94 374 LEU A N 1
ATOM 3042 C CA . LEU A 1 374 ? 4.363 11.922 11.547 1 97.94 374 LEU A CA 1
ATOM 3043 C C . LEU A 1 374 ? 4.332 12.07 10.031 1 97.94 374 LEU A C 1
ATOM 3045 O O . LEU A 1 374 ? 4.941 11.273 9.312 1 97.94 374 LEU A O 1
ATOM 3049 N N . LEU A 1 375 ? 3.76 13.125 9.586 1 98.12 375 LEU A N 1
ATOM 3050 C CA . LEU A 1 375 ? 3.58 13.367 8.156 1 98.12 375 LEU A CA 1
ATOM 3051 C C . LEU A 1 375 ? 4.918 13.633 7.477 1 98.12 375 LEU A C 1
ATOM 3053 O O . LEU A 1 375 ? 5.234 13.031 6.453 1 98.12 375 LEU A O 1
ATOM 3057 N N . THR A 1 376 ? 5.758 14.469 8.07 1 98.25 376 THR A N 1
ATOM 3058 C CA . THR A 1 376 ? 7.02 14.852 7.449 1 98.25 376 THR A CA 1
ATOM 3059 C C . THR A 1 376 ? 8.023 13.711 7.52 1 98.25 376 THR A C 1
ATOM 3061 O O . THR A 1 376 ? 8.992 13.672 6.75 1 98.25 376 THR A O 1
ATOM 3064 N N . SER A 1 377 ? 7.797 12.75 8.43 1 98.12 377 SER A N 1
ATOM 3065 C CA . SER A 1 377 ? 8.703 11.617 8.586 1 98.12 377 SER A CA 1
ATOM 3066 C C . SER A 1 377 ? 8.219 10.406 7.785 1 98.12 377 SER A C 1
ATOM 3068 O O . SER A 1 377 ? 8.844 9.344 7.824 1 98.12 377 SER A O 1
ATOM 3070 N N . GLY A 1 378 ? 7.09 10.555 7.121 1 96.75 378 GLY A N 1
ATOM 3071 C CA . GLY A 1 378 ? 6.656 9.531 6.188 1 96.75 378 GLY A CA 1
ATOM 3072 C C . GLY A 1 378 ? 5.594 8.609 6.758 1 96.75 378 GLY A C 1
ATOM 3073 O O . GLY A 1 378 ? 5.168 7.66 6.102 1 96.75 378 GLY A O 1
ATOM 3074 N N . PHE A 1 379 ? 5.105 8.906 7.957 1 96.19 379 PHE A N 1
ATOM 3075 C CA . PHE A 1 379 ? 4.066 8.102 8.578 1 96.19 379 PHE A CA 1
ATOM 3076 C C . PHE A 1 379 ? 2.682 8.609 8.195 1 96.19 379 PHE A C 1
ATOM 3078 O O . PHE A 1 379 ? 2.557 9.641 7.539 1 96.19 379 PHE A O 1
ATOM 3085 N N . SER A 1 380 ? 1.706 7.793 8.539 1 94.75 380 SER A N 1
ATOM 3086 C CA . SER A 1 380 ? 0.315 8.219 8.43 1 94.75 380 SER A CA 1
ATOM 3087 C C . SER A 1 380 ? -0.253 8.602 9.789 1 94.75 380 SER A C 1
ATOM 3089 O O . SER A 1 380 ? 0.325 8.273 10.828 1 94.75 380 SER A O 1
ATOM 3091 N N . LEU A 1 381 ? -1.304 9.375 9.719 1 96.62 381 LEU A N 1
ATOM 3092 C CA . LEU A 1 381 ? -2.01 9.742 10.945 1 96.62 381 LEU A CA 1
ATOM 3093 C C . LEU A 1 381 ? -2.951 8.625 11.383 1 96.62 381 LEU A C 1
ATOM 3095 O O . LEU A 1 381 ? -3.641 8.031 10.555 1 96.62 381 LEU A O 1
ATOM 3099 N N . GLU A 1 382 ? -2.973 8.375 12.617 1 93.94 382 GLU A N 1
ATOM 3100 C CA . GLU A 1 382 ? -3.922 7.406 13.148 1 93.94 382 GLU A CA 1
ATOM 3101 C C . GLU A 1 382 ? -5.352 7.934 13.07 1 93.94 382 GLU A C 1
ATOM 3103 O O . GLU A 1 382 ? -6.281 7.18 12.766 1 93.94 382 GLU A O 1
ATOM 3108 N N . ASP A 1 383 ? -5.477 9.188 13.383 1 96.19 383 ASP A N 1
ATOM 3109 C CA . ASP A 1 383 ? -6.762 9.875 13.352 1 96.19 383 ASP A CA 1
ATOM 3110 C C . ASP A 1 383 ? -6.652 11.211 12.609 1 96.19 383 ASP A C 1
ATOM 3112 O O . ASP A 1 383 ? -6.578 12.266 13.242 1 96.19 383 ASP A O 1
ATOM 3116 N N . PRO A 1 384 ? -6.789 11.125 11.305 1 97.56 384 PRO A N 1
ATOM 3117 C CA . PRO A 1 384 ? -6.613 12.352 10.523 1 97.56 384 PRO A CA 1
ATOM 3118 C C . PRO A 1 384 ? -7.676 13.406 10.828 1 97.56 384 PRO A C 1
ATOM 3120 O O . PRO A 1 384 ? -7.418 14.602 10.688 1 97.56 384 PRO A O 1
ATOM 3123 N N . ASN A 1 385 ? -8.812 13 11.297 1 96.81 385 ASN A N 1
ATOM 3124 C CA . ASN A 1 385 ? -9.898 13.945 11.539 1 96.81 385 ASN A CA 1
ATOM 3125 C C . ASN A 1 385 ? -9.648 14.781 12.797 1 96.81 385 ASN A C 1
ATOM 3127 O O . ASN A 1 385 ? -9.922 15.984 12.812 1 96.81 385 ASN A O 1
ATOM 3131 N N . THR A 1 386 ? -9.148 14.148 13.82 1 95.81 386 THR A N 1
ATOM 3132 C CA . THR A 1 386 ? -8.766 14.891 15.016 1 95.81 386 THR A CA 1
ATOM 3133 C C . THR A 1 386 ? -7.656 15.891 14.695 1 95.81 386 THR A C 1
ATOM 3135 O O . THR A 1 386 ? -7.695 17.031 15.156 1 95.81 386 THR A O 1
ATOM 3138 N N . PHE A 1 387 ? -6.723 15.5 13.945 1 96.94 387 PHE A N 1
ATOM 3139 C CA . PHE A 1 387 ? -5.656 16.391 13.492 1 96.94 387 PHE A CA 1
ATOM 3140 C C . PHE A 1 387 ? -6.227 17.562 12.695 1 96.94 387 PHE A C 1
ATOM 3142 O O . PHE A 1 387 ? -5.887 18.719 12.953 1 96.94 387 PHE A O 1
ATOM 3149 N N . GLY A 1 388 ? -7.141 17.234 11.719 1 96.25 388 GLY A N 1
ATOM 3150 C CA . GLY A 1 388 ? -7.777 18.281 10.93 1 96.25 388 GLY A CA 1
ATOM 3151 C C . GLY A 1 388 ? -8.531 19.297 11.773 1 96.25 388 GLY A C 1
ATOM 3152 O O . GLY A 1 388 ? -8.445 20.5 11.523 1 96.25 388 GLY A O 1
ATOM 3153 N N . THR A 1 389 ? -9.203 18.828 12.758 1 94.75 389 THR A N 1
ATOM 3154 C CA . THR A 1 389 ? -9.969 19.688 13.641 1 94.75 389 THR A CA 1
ATOM 3155 C C . THR A 1 389 ? -9.047 20.641 14.391 1 94.75 389 THR A C 1
ATOM 3157 O O . THR A 1 389 ? -9.375 21.812 14.594 1 94.75 389 THR A O 1
ATOM 3160 N N . ARG A 1 390 ? -7.883 20.156 14.797 1 92.31 390 ARG A N 1
ATOM 3161 C CA . ARG A 1 390 ? -6.902 21.016 15.453 1 92.31 390 ARG A CA 1
ATOM 3162 C C . ARG A 1 390 ? -6.414 22.109 14.516 1 92.31 390 ARG A C 1
ATOM 3164 O O . ARG A 1 390 ? -6.305 23.266 14.914 1 92.31 390 ARG A O 1
ATOM 3171 N N . ILE A 1 391 ? -6.184 21.734 13.312 1 94 391 ILE A N 1
ATOM 3172 C CA . ILE A 1 391 ? -5.734 22.719 12.32 1 94 391 ILE A CA 1
ATOM 3173 C C . ILE A 1 391 ? -6.832 23.75 12.086 1 94 391 ILE A C 1
ATOM 3175 O O . ILE A 1 391 ? -6.555 24.953 12.031 1 94 391 ILE A O 1
ATOM 3179 N N . HIS A 1 392 ? -8.102 23.312 11.992 1 93.06 392 HIS A N 1
ATOM 3180 C CA . HIS A 1 392 ? -9.219 24.219 11.758 1 93.06 392 HIS A CA 1
ATOM 3181 C C . HIS A 1 392 ? -9.391 25.188 12.922 1 93.06 392 HIS A C 1
ATOM 3183 O O . HIS A 1 392 ? -9.68 26.375 12.703 1 93.06 392 HIS A O 1
ATOM 3189 N N . ARG A 1 393 ? -9.195 24.703 14.07 1 88.12 393 ARG A N 1
ATOM 3190 C CA . ARG A 1 393 ? -9.281 25.562 15.25 1 88.12 393 ARG A CA 1
ATOM 3191 C C . ARG A 1 393 ? -8.203 26.641 15.211 1 88.12 393 ARG A C 1
ATOM 3193 O O . ARG A 1 393 ? -8.469 27.797 15.516 1 88.12 393 ARG A O 1
ATOM 3200 N N . MET A 1 394 ? -7.012 26.234 14.812 1 85 394 MET A N 1
ATOM 3201 C CA . MET A 1 394 ? -5.914 27.188 14.688 1 85 394 MET A CA 1
ATOM 3202 C C . MET A 1 394 ? -6.215 28.219 13.617 1 85 394 MET A C 1
ATOM 3204 O O . MET A 1 394 ? -5.926 29.406 13.797 1 85 394 MET A O 1
ATOM 3208 N N . LEU A 1 395 ? -6.859 27.781 12.57 1 86.19 395 LEU A N 1
ATOM 3209 C CA . LEU A 1 395 ? -7.23 28.688 11.484 1 86.19 395 LEU A CA 1
ATOM 3210 C C . LEU A 1 395 ? -8.289 29.688 11.938 1 86.19 395 LEU A C 1
ATOM 3212 O O . LEU A 1 395 ? -8.195 30.875 11.625 1 86.19 395 LEU A O 1
ATOM 3216 N N . LYS A 1 396 ? -9.219 29.219 12.68 1 83.56 396 LYS A N 1
ATOM 3217 C CA . LYS A 1 396 ? -10.281 30.078 13.195 1 83.56 396 LYS A CA 1
ATOM 3218 C C . LYS A 1 396 ? -9.711 31.156 14.102 1 83.56 396 LYS A C 1
ATOM 3220 O O . LYS A 1 396 ? -10.109 32.312 14.008 1 83.56 396 LYS A O 1
ATOM 3225 N N . LEU A 1 397 ? -8.789 30.75 14.836 1 75.38 397 LEU A N 1
ATOM 3226 C CA . LEU A 1 397 ? -8.148 31.688 15.742 1 75.38 397 LEU A CA 1
ATOM 3227 C C . LEU A 1 397 ? -7.344 32.75 14.977 1 75.38 397 LEU A C 1
ATOM 3229 O O . LEU A 1 397 ? -7.379 33.938 15.305 1 75.38 397 LEU A O 1
ATOM 3233 N N . GLY A 1 398 ? -6.656 32.281 13.953 1 74.31 398 GLY A N 1
ATOM 3234 C CA . GLY A 1 398 ? -5.879 33.188 13.125 1 74.31 398 GLY A CA 1
ATOM 3235 C C . GLY A 1 398 ? -6.738 34.156 12.336 1 74.31 398 GLY A C 1
ATOM 3236 O O . GLY A 1 398 ? -6.375 35.312 12.156 1 74.31 398 GLY A O 1
ATOM 3237 N N . LEU A 1 399 ? -7.883 33.719 11.891 1 76 399 LEU A N 1
ATOM 3238 C CA . LEU A 1 399 ? -8.812 34.531 11.117 1 76 399 LEU A CA 1
ATOM 3239 C C . LEU A 1 399 ? -9.523 35.531 12 1 76 399 LEU A C 1
ATOM 3241 O O . LEU A 1 399 ? -9.852 36.625 11.547 1 76 399 LEU A O 1
ATOM 3245 N N . SER A 1 400 ? -9.859 35.125 13.242 1 63.94 400 SER A N 1
ATOM 3246 C CA . SER A 1 400 ? -10.508 36.031 14.18 1 63.94 400 SER A CA 1
ATOM 3247 C C . SER A 1 400 ? -9.523 37.094 14.719 1 63.94 400 SER A C 1
ATOM 3249 O O . SER A 1 400 ? -9.914 38.188 15.086 1 63.94 400 SER A O 1
ATOM 3251 N N . ALA A 1 401 ? -8.328 36.531 15.195 1 53.28 401 ALA A N 1
ATOM 3252 C CA . ALA A 1 401 ? -7.34 37.438 15.773 1 53.28 401 ALA A CA 1
ATOM 3253 C C . ALA A 1 401 ? -6.941 38.531 14.781 1 53.28 401 ALA A C 1
ATOM 3255 O O . ALA A 1 401 ? -6.395 39.562 15.172 1 53.28 401 ALA A O 1
ATOM 3256 N N . GLY A 1 402 ? -7.59 39.344 13.867 1 47.84 402 GLY A N 1
ATOM 3257 C CA . GLY A 1 402 ? -7.414 40.531 13.055 1 47.84 402 GLY A CA 1
ATOM 3258 C C . GLY A 1 402 ? -6.238 40.438 12.102 1 47.84 402 GLY A C 1
ATOM 3259 O O . GLY A 1 402 ? -5.375 39.594 12.258 1 47.84 402 GLY A O 1
ATOM 3260 N N . GLU A 1 403 ? -6.203 41.25 10.664 1 41.88 403 GLU A N 1
ATOM 3261 C CA . GLU A 1 403 ? -5.41 41.625 9.5 1 41.88 403 GLU A CA 1
ATOM 3262 C C . GLU A 1 403 ? -3.943 41.812 9.867 1 41.88 403 GLU A C 1
ATOM 3264 O O . GLU A 1 403 ? -3.086 41.938 8.984 1 41.88 403 GLU A O 1
ATOM 3269 N N . SER A 1 404 ? -3.496 42.406 10.891 1 36.91 404 SER A N 1
ATOM 3270 C CA . SER A 1 404 ? -2.252 43.156 10.875 1 36.91 404 SER A CA 1
ATOM 3271 C C . SER A 1 404 ? -1.046 42.25 10.68 1 36.91 404 SER A C 1
ATOM 3273 O O . SER A 1 404 ? -0.065 42.625 10.039 1 36.91 404 SER A O 1
ATOM 3275 N N . LYS A 1 405 ? -0.659 41.156 11.43 1 41.59 405 LYS A N 1
ATOM 3276 C CA . LYS A 1 405 ? 0.71 40.656 11.5 1 41.59 405 LYS A CA 1
ATOM 3277 C C . LYS A 1 405 ? 0.91 39.469 10.547 1 41.59 405 LYS A C 1
ATOM 3279 O O . LYS A 1 405 ? 2.002 38.906 10.484 1 41.59 405 LYS A O 1
ATOM 3284 N N . MET A 1 406 ? 0.079 38.938 9.883 1 38.03 406 MET A N 1
ATOM 3285 C CA . MET A 1 406 ? 0.405 37.875 8.922 1 38.03 406 MET A CA 1
ATOM 3286 C C . MET A 1 406 ? 1.16 38.469 7.723 1 38.03 406 MET A C 1
ATOM 3288 O O . MET A 1 406 ? 1.559 37.719 6.824 1 38.03 406 MET A O 1
ATOM 3292 N N . GLU A 1 407 ? 1.055 39.75 7.25 1 35.28 407 GLU A N 1
ATOM 3293 C CA . GLU A 1 407 ? 1.726 40.531 6.203 1 35.28 407 GLU A CA 1
ATOM 3294 C C . GLU A 1 407 ? 3.236 40.531 6.414 1 35.28 407 GLU A C 1
ATOM 3296 O O . GLU A 1 407 ? 3.996 40.812 5.484 1 35.28 407 GLU A O 1
ATOM 3301 N N . GLU A 1 408 ? 3.783 40.656 7.637 1 33.06 408 GLU A N 1
ATOM 3302 C CA . GLU A 1 408 ? 5.199 40.969 7.797 1 33.06 408 GLU A CA 1
ATOM 3303 C C . GLU A 1 408 ? 6.074 39.781 7.441 1 33.06 408 GLU A C 1
ATOM 3305 O O . GLU A 1 408 ? 7.305 39.844 7.48 1 33.06 408 GLU A O 1
ATOM 3310 N N . VAL A 1 409 ? 5.727 38.5 7.453 1 35.72 409 VAL A N 1
ATOM 3311 C CA . VAL A 1 409 ? 6.711 37.438 7.23 1 35.72 409 VAL A CA 1
ATOM 3312 C C . VAL A 1 409 ? 6.902 37.219 5.73 1 35.72 409 VAL A C 1
ATOM 3314 O O . VAL A 1 409 ? 7.594 36.281 5.316 1 35.72 409 VAL A O 1
ATOM 3317 N N . ASP A 1 410 ? 6.246 37.875 4.758 1 28.59 410 ASP A N 1
ATOM 3318 C CA . ASP A 1 410 ? 6.812 37.844 3.412 1 28.59 410 ASP A CA 1
ATOM 3319 C C . ASP A 1 410 ? 8.102 38.656 3.328 1 28.59 410 ASP A C 1
ATOM 3321 O O . ASP A 1 410 ? 8.148 39.781 3.771 1 28.59 410 ASP A O 1
ATOM 3325 N N . MET B 1 1 ? -12.547 -44.875 3.105 1 82.56 1 MET B N 1
ATOM 3326 C CA . MET B 1 1 ? -12.891 -43.906 4.152 1 82.56 1 MET B CA 1
ATOM 3327 C C . MET B 1 1 ? -14.156 -44.344 4.883 1 82.56 1 MET B C 1
ATOM 3329 O O . MET B 1 1 ? -15.125 -44.781 4.254 1 82.56 1 MET B O 1
ATOM 3333 N N . ARG B 1 2 ? -14.055 -44.344 6.23 1 89.81 2 ARG B N 1
ATOM 3334 C CA . ARG B 1 2 ? -15.227 -44.688 7.023 1 89.81 2 ARG B CA 1
ATOM 3335 C C . ARG B 1 2 ? -16.312 -43.625 6.871 1 89.81 2 ARG B C 1
ATOM 3337 O O . ARG B 1 2 ? -16.047 -42.5 6.461 1 89.81 2 ARG B O 1
ATOM 3344 N N . LYS B 1 3 ? -17.594 -44.062 7.172 1 92.19 3 LYS B N 1
ATOM 3345 C CA . LYS B 1 3 ? -18.703 -43.125 7.121 1 92.19 3 LYS B CA 1
ATOM 3346 C C . LYS B 1 3 ? -18.641 -42.125 8.273 1 92.19 3 LYS B C 1
ATOM 3348 O O . LYS B 1 3 ? -18.172 -42.438 9.367 1 92.19 3 LYS B O 1
ATOM 3353 N N . PRO B 1 4 ? -19.156 -40.906 7.941 1 93.19 4 PRO B N 1
ATOM 3354 C CA . PRO B 1 4 ? -19.094 -39.875 8.969 1 93.19 4 PRO B CA 1
ATOM 3355 C C . PRO B 1 4 ? -19.75 -40.312 10.281 1 93.19 4 PRO B C 1
ATOM 3357 O O . PRO B 1 4 ? -19.281 -39.938 11.359 1 93.19 4 PRO B O 1
ATOM 3360 N N . GLU B 1 5 ? -20.781 -41.125 10.203 1 92.5 5 GLU B N 1
ATOM 3361 C CA . GLU B 1 5 ? -21.531 -41.531 11.383 1 92.5 5 GLU B CA 1
ATOM 3362 C C . GLU B 1 5 ? -20.719 -42.438 12.289 1 92.5 5 GLU B C 1
ATOM 3364 O O . GLU B 1 5 ? -21.047 -42.594 13.469 1 92.5 5 GLU B O 1
ATOM 3369 N N . GLU B 1 6 ? -19.734 -42.938 11.75 1 94.44 6 GLU B N 1
ATOM 3370 C CA . GLU B 1 6 ? -18.906 -43.906 12.477 1 94.44 6 GLU B CA 1
ATOM 3371 C C . GLU B 1 6 ? -17.703 -43.219 13.109 1 94.44 6 GLU B C 1
ATOM 3373 O O . GLU B 1 6 ? -16.891 -43.875 13.773 1 94.44 6 GLU B O 1
ATOM 3378 N N . ILE B 1 7 ? -17.547 -41.938 12.906 1 96 7 ILE B N 1
ATOM 3379 C CA . ILE B 1 7 ? -16.344 -41.219 13.328 1 96 7 ILE B CA 1
ATOM 3380 C C . ILE B 1 7 ? -16.703 -40.188 14.414 1 96 7 ILE B C 1
ATOM 3382 O O . ILE B 1 7 ? -17.656 -39.438 14.258 1 96 7 ILE B O 1
ATOM 3386 N N . ASN B 1 8 ? -16.062 -40.25 15.523 1 94.69 8 ASN B N 1
ATOM 3387 C CA . ASN B 1 8 ? -16.312 -39.281 16.578 1 94.69 8 ASN B CA 1
ATOM 3388 C C . ASN B 1 8 ? -15.359 -38.094 16.484 1 94.69 8 ASN B C 1
ATOM 3390 O O . ASN B 1 8 ? -14.445 -38.094 15.648 1 94.69 8 ASN B O 1
ATOM 3394 N N . LYS B 1 9 ? -15.609 -37.125 17.312 1 94.75 9 LYS B N 1
ATOM 3395 C CA . LYS B 1 9 ? -14.883 -35.875 17.25 1 94.75 9 LYS B CA 1
ATOM 3396 C C . LYS B 1 9 ? -13.391 -36.094 17.516 1 94.75 9 LYS B C 1
ATOM 3398 O O . LYS B 1 9 ? -12.547 -35.469 16.859 1 94.75 9 LYS B O 1
ATOM 3403 N N . GLU B 1 10 ? -13.039 -36.906 18.406 1 96.31 10 GLU B N 1
ATOM 3404 C CA . GLU B 1 10 ? -11.648 -37.188 18.766 1 96.31 10 GLU B CA 1
ATOM 3405 C C . GLU B 1 10 ? -10.883 -37.812 17.594 1 96.31 10 GLU B C 1
ATOM 3407 O O . GLU B 1 10 ? -9.703 -37.5 17.406 1 96.31 10 GLU B O 1
ATOM 3412 N N . GLU B 1 11 ? -11.586 -38.656 16.922 1 97 11 GLU B N 1
ATOM 3413 C CA . GLU B 1 11 ? -10.961 -39.281 15.773 1 97 11 GLU B CA 1
ATOM 3414 C C . GLU B 1 11 ? -10.688 -38.281 14.664 1 97 11 GLU B C 1
ATOM 3416 O O . GLU B 1 11 ? -9.633 -38.312 14.031 1 97 11 GLU B O 1
ATOM 3421 N N . TYR B 1 12 ? -11.656 -37.438 14.453 1 97.62 12 TYR B N 1
ATOM 3422 C CA . TYR B 1 12 ? -11.43 -36.375 13.477 1 97.62 12 TYR B CA 1
ATOM 3423 C C . TYR B 1 12 ? -10.25 -35.5 13.891 1 97.62 12 TYR B C 1
ATOM 3425 O O . TYR B 1 12 ? -9.406 -35.156 13.055 1 97.62 12 TYR B O 1
ATOM 3433 N N . ALA B 1 13 ? -10.164 -35.188 15.172 1 97.56 13 ALA B N 1
ATOM 3434 C CA . ALA B 1 13 ? -9.086 -34.344 15.68 1 97.56 13 ALA B CA 1
ATOM 3435 C C . ALA B 1 13 ? -7.73 -35 15.492 1 97.56 13 ALA B C 1
ATOM 3437 O O . ALA B 1 13 ? -6.762 -34.375 15.094 1 97.56 13 ALA B O 1
ATOM 3438 N N . ALA B 1 14 ? -7.707 -36.25 15.789 1 97 14 ALA B N 1
ATOM 3439 C CA . ALA B 1 14 ? -6.469 -37.031 15.617 1 97 14 ALA B CA 1
ATOM 3440 C C . ALA B 1 14 ? -6.047 -37.062 14.156 1 97 14 ALA B C 1
ATOM 3442 O O . ALA B 1 14 ? -4.867 -36.906 13.836 1 97 14 ALA B O 1
ATOM 3443 N N . PHE B 1 15 ? -7.023 -37.312 13.336 1 97.06 15 PHE B N 1
ATOM 3444 C CA . PHE B 1 15 ? -6.734 -37.375 11.906 1 97.06 15 PHE B CA 1
ATOM 3445 C C . PHE B 1 15 ? -6.238 -36 11.406 1 97.06 15 PHE B C 1
ATOM 3447 O O . PHE B 1 15 ? -5.262 -35.938 10.664 1 97.06 15 PHE B O 1
ATOM 3454 N N . TYR B 1 16 ? -6.891 -34.969 11.828 1 97.12 16 TYR B N 1
ATOM 3455 C CA . TYR B 1 16 ? -6.492 -33.625 11.461 1 97.12 16 TYR B CA 1
ATOM 3456 C C . TYR B 1 16 ? -5.043 -33.344 11.844 1 97.12 16 TYR B C 1
ATOM 3458 O O . TYR B 1 16 ? -4.254 -32.844 11.031 1 97.12 16 TYR B O 1
ATOM 3466 N N . LYS B 1 17 ? -4.684 -33.688 13.07 1 96.25 17 LYS B N 1
ATOM 3467 C CA . LYS B 1 17 ? -3.328 -33.438 13.562 1 96.25 17 LYS B CA 1
ATOM 3468 C C . LYS B 1 17 ? -2.314 -34.25 12.766 1 96.25 17 LYS B C 1
ATOM 3470 O O . LYS B 1 17 ? -1.228 -33.781 12.453 1 96.25 17 LYS B O 1
ATOM 3475 N N . SER B 1 18 ? -2.697 -35.438 12.477 1 95.19 18 SER B N 1
ATOM 3476 C CA . SER B 1 18 ? -1.813 -36.312 11.688 1 95.19 18 SER B CA 1
ATOM 3477 C C . SER B 1 18 ? -1.636 -35.75 10.273 1 95.19 18 SER B C 1
ATOM 3479 O O . SER B 1 18 ? -0.538 -35.812 9.719 1 95.19 18 SER B O 1
ATOM 3481 N N . LEU B 1 19 ? -2.719 -35.25 9.758 1 93.56 19 LEU B N 1
ATOM 3482 C CA . LEU B 1 19 ? -2.746 -34.75 8.383 1 93.56 19 LEU B CA 1
ATOM 3483 C C . LEU B 1 19 ? -1.949 -33.469 8.266 1 93.56 19 LEU B C 1
ATOM 3485 O O . LEU B 1 19 ? -1.284 -33.25 7.25 1 93.56 19 LEU B O 1
ATOM 3489 N N . THR B 1 20 ? -1.96 -32.625 9.258 1 92.31 20 THR B N 1
ATOM 3490 C CA . THR B 1 20 ? -1.48 -31.25 9.109 1 92.31 20 THR B CA 1
ATOM 3491 C C . THR B 1 20 ? -0.259 -31 9.992 1 92.31 20 THR B C 1
ATOM 3493 O O . THR B 1 20 ? 0.434 -30 9.844 1 92.31 20 THR B O 1
ATOM 3496 N N . ASN B 1 21 ? -0.034 -31.828 11.008 1 91.25 21 ASN B N 1
ATOM 3497 C CA . ASN B 1 21 ? 0.999 -31.672 12.023 1 91.25 21 ASN B CA 1
ATOM 3498 C C . ASN B 1 21 ? 0.719 -30.469 12.922 1 91.25 21 ASN B C 1
ATOM 3500 O O . ASN B 1 21 ? 1.643 -29.875 13.484 1 91.25 21 ASN B O 1
ATOM 3504 N N . ASP B 1 22 ? -0.528 -30.078 13.039 1 91.38 22 ASP B N 1
ATOM 3505 C CA . ASP B 1 22 ? -0.954 -29.031 13.945 1 91.38 22 ASP B CA 1
ATOM 3506 C C . ASP B 1 22 ? -1.018 -29.531 15.383 1 91.38 22 ASP B C 1
ATOM 3508 O O . ASP B 1 22 ? -1.311 -30.703 15.625 1 91.38 22 ASP B O 1
ATOM 3512 N N . TRP B 1 23 ? -0.751 -28.594 16.25 1 92.12 23 TRP B N 1
ATOM 3513 C CA . TRP B 1 23 ? -0.812 -29 17.656 1 92.12 23 TRP B CA 1
ATOM 3514 C C . TRP B 1 23 ? -2.215 -28.797 18.219 1 92.12 23 TRP B C 1
ATOM 3516 O O . TRP B 1 23 ? -2.568 -29.391 19.25 1 92.12 23 TRP B O 1
ATOM 3526 N N . GLU B 1 24 ? -2.969 -27.969 17.594 1 93.12 24 GLU B N 1
ATOM 3527 C CA . GLU B 1 24 ? -4.352 -27.734 18 1 93.12 24 GLU B CA 1
ATOM 3528 C C . GLU B 1 24 ? -5.324 -28.531 17.156 1 93.12 24 GLU B C 1
ATOM 3530 O O . GLU B 1 24 ? -4.992 -28.938 16.031 1 93.12 24 GLU B O 1
ATOM 3535 N N . GLU B 1 25 ? -6.496 -28.734 17.703 1 95.81 25 GLU B N 1
ATOM 3536 C CA . GLU B 1 25 ? -7.535 -29.406 16.938 1 95.81 25 GLU B CA 1
ATOM 3537 C C . GLU B 1 25 ? -8.164 -28.469 15.914 1 95.81 25 GLU B C 1
ATOM 3539 O O . GLU B 1 25 ? -7.941 -27.266 15.953 1 95.81 25 GLU B O 1
ATOM 3544 N N . HIS B 1 26 ? -8.953 -29.047 15.008 1 97.06 26 HIS B N 1
ATOM 3545 C CA . HIS B 1 26 ? -9.656 -28.281 13.977 1 97.06 26 HIS B CA 1
ATOM 3546 C C . HIS B 1 26 ? -10.836 -27.516 14.57 1 97.06 26 HIS B C 1
ATOM 3548 O O . HIS B 1 26 ? -11.297 -27.828 15.672 1 97.06 26 HIS B O 1
ATOM 3554 N N . LEU B 1 27 ? -11.219 -26.484 13.93 1 98 27 LEU B N 1
ATOM 3555 C CA . LEU B 1 27 ? -12.406 -25.734 14.312 1 98 27 LEU B CA 1
ATOM 3556 C C . LEU B 1 27 ? -13.68 -26.453 13.875 1 98 27 LEU B C 1
ATOM 3558 O O . LEU B 1 27 ? -14.633 -26.547 14.648 1 98 27 LEU B O 1
ATOM 3562 N N . ALA B 1 28 ? -13.672 -26.922 12.617 1 98.12 28 ALA B N 1
ATOM 3563 C CA . ALA B 1 28 ? -14.836 -27.609 12.055 1 98.12 28 ALA B CA 1
ATOM 3564 C C . ALA B 1 28 ? -14.414 -28.609 10.977 1 98.12 28 ALA B C 1
ATOM 3566 O O . ALA B 1 28 ? -13.289 -28.547 10.469 1 98.12 28 ALA B O 1
ATOM 3567 N N . VAL B 1 29 ? -15.305 -29.547 10.664 1 98.06 29 VAL B N 1
ATOM 3568 C CA . VAL B 1 29 ? -15.016 -30.594 9.695 1 98.06 29 VAL B CA 1
ATOM 3569 C C . VAL B 1 29 ? -16.25 -30.875 8.859 1 98.06 29 VAL B C 1
ATOM 3571 O O . VAL B 1 29 ? -17.375 -30.828 9.359 1 98.06 29 VAL B O 1
ATOM 3574 N N . LYS B 1 30 ? -16.047 -31.031 7.625 1 97.88 30 LYS B N 1
ATOM 3575 C CA . LYS B 1 30 ? -17.047 -31.5 6.691 1 97.88 30 LYS B CA 1
ATOM 3576 C C . LYS B 1 30 ? -16.609 -32.812 6.012 1 97.88 30 LYS B C 1
ATOM 3578 O O . LYS B 1 30 ? -15.578 -32.812 5.336 1 97.88 30 LYS B O 1
ATOM 3583 N N . HIS B 1 31 ? -17.281 -33.906 6.293 1 97.88 31 HIS B N 1
ATOM 3584 C CA . HIS B 1 31 ? -17.031 -35.219 5.75 1 97.88 31 HIS B CA 1
ATOM 3585 C C . HIS B 1 3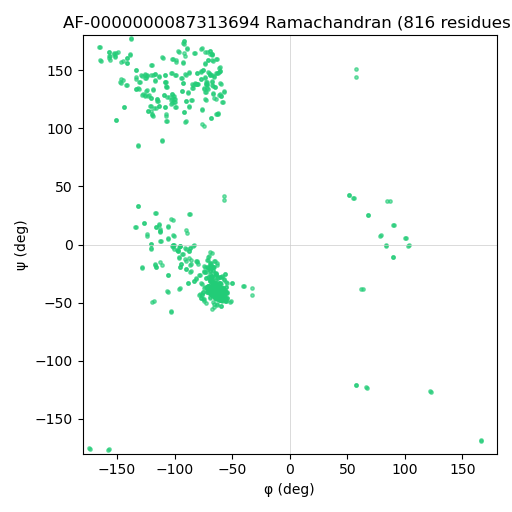1 ? -18.203 -35.719 4.918 1 97.88 31 HIS B C 1
ATOM 3587 O O . HIS B 1 31 ? -19.312 -35.844 5.438 1 97.88 31 HIS B O 1
ATOM 3593 N N . PHE B 1 32 ? -17.906 -35.938 3.547 1 96.69 32 PHE B N 1
ATOM 3594 C CA . PHE B 1 32 ? -19.047 -36.25 2.68 1 96.69 32 PHE B CA 1
ATOM 3595 C C . PHE B 1 32 ? -18.609 -37.125 1.527 1 96.69 32 PHE B C 1
ATOM 3597 O O . PHE B 1 32 ? -17.406 -37.344 1.3 1 96.69 32 PHE B O 1
ATOM 3604 N N . SER B 1 33 ? -19.609 -37.719 0.885 1 95.5 33 SER B N 1
ATOM 3605 C CA . SER B 1 33 ? -19.422 -38.531 -0.311 1 95.5 33 SER B CA 1
ATOM 3606 C C . SER B 1 33 ? -20.391 -38.125 -1.414 1 95.5 33 SER B C 1
ATOM 3608 O O . SER B 1 33 ? -21.547 -37.781 -1.14 1 95.5 33 SER B O 1
ATOM 3610 N N . VAL B 1 34 ? -19.875 -38 -2.557 1 93.81 34 VAL B N 1
ATOM 3611 C CA . VAL B 1 34 ? -20.703 -37.75 -3.732 1 93.81 34 VAL B CA 1
ATOM 3612 C C . VAL B 1 34 ? -20.812 -39.031 -4.562 1 93.81 34 VAL B C 1
ATOM 3614 O O . VAL B 1 34 ? -19.797 -39.688 -4.855 1 93.81 34 VAL B O 1
ATOM 3617 N N . GLU B 1 35 ? -22.062 -39.406 -4.855 1 91.44 35 GLU B N 1
ATOM 3618 C CA . GLU B 1 35 ? -22.328 -40.625 -5.629 1 91.44 35 GLU B CA 1
ATOM 3619 C C . GLU B 1 35 ? -23.094 -40.312 -6.91 1 91.44 35 GLU B C 1
ATOM 3621 O O . GLU B 1 35 ? -23.812 -39.312 -6.977 1 91.44 35 GLU B O 1
ATOM 3626 N N . GLY B 1 36 ? -22.938 -41.219 -7.945 1 87.88 36 GLY B N 1
ATOM 3627 C CA . GLY B 1 36 ? -23.609 -41.062 -9.227 1 87.88 36 GLY B CA 1
ATOM 3628 C C . GLY B 1 36 ? -22.656 -41 -10.398 1 87.88 36 GLY B C 1
ATOM 3629 O O . GLY B 1 36 ? -21.812 -41.906 -10.555 1 87.88 36 GLY B O 1
ATOM 3630 N N . GLN B 1 37 ? -22.766 -39.938 -11.219 1 86.19 37 GLN B N 1
ATOM 3631 C CA . GLN B 1 37 ? -21.953 -39.844 -12.422 1 86.19 37 GLN B CA 1
ATOM 3632 C C . GLN B 1 37 ? -20.469 -39.688 -12.07 1 86.19 37 GLN B C 1
ATOM 3634 O O . GLN B 1 37 ? -19.609 -40.25 -12.773 1 86.19 37 GLN B O 1
ATOM 3639 N N . LEU B 1 38 ? -20.266 -39 -10.961 1 89.31 38 LEU B N 1
ATOM 3640 C CA . LEU B 1 38 ? -18.922 -38.875 -10.406 1 89.31 38 LEU B CA 1
ATOM 3641 C C . LEU B 1 38 ? -18.891 -39.281 -8.938 1 89.31 38 LEU B C 1
ATOM 3643 O O . LEU B 1 38 ? -19.781 -38.906 -8.164 1 89.31 38 LEU B O 1
ATOM 3647 N N . GLU B 1 39 ? -17.891 -40.188 -8.688 1 94.62 39 GLU B N 1
ATOM 3648 C CA . GLU B 1 39 ? -17.812 -40.688 -7.312 1 94.62 39 GLU B CA 1
ATOM 3649 C C . GLU B 1 39 ? -16.516 -40.25 -6.637 1 94.62 39 GLU B C 1
ATOM 3651 O O . GLU B 1 39 ? -15.43 -40.531 -7.137 1 94.62 39 GLU B O 1
ATOM 3656 N N . PHE B 1 40 ? -16.672 -39.594 -5.547 1 95.56 40 PHE B N 1
ATOM 3657 C CA . PHE B 1 40 ? -15.508 -39.281 -4.727 1 95.56 40 PHE B CA 1
ATOM 3658 C C . PHE B 1 40 ? -15.922 -39.031 -3.277 1 95.56 40 PHE B C 1
ATOM 3660 O O . PHE B 1 40 ? -17.109 -38.812 -2.99 1 95.56 40 PHE B O 1
ATOM 3667 N N . LYS B 1 41 ? -15.016 -39.125 -2.367 1 96.62 41 LYS B N 1
ATOM 3668 C CA . LYS B 1 41 ? -15.156 -38.844 -0.944 1 96.62 41 LYS B CA 1
ATOM 3669 C C . LYS B 1 41 ? -14.188 -37.75 -0.508 1 96.62 41 LYS B C 1
ATOM 3671 O O . LYS B 1 41 ? -13.102 -37.594 -1.076 1 96.62 41 LYS B O 1
ATOM 3676 N N . ALA B 1 42 ? -14.68 -36.969 0.458 1 97.19 42 ALA B N 1
ATOM 3677 C CA . ALA B 1 42 ? -13.797 -35.906 0.917 1 97.19 42 ALA B CA 1
ATOM 3678 C C . ALA B 1 42 ? -13.984 -35.625 2.41 1 97.19 42 ALA B C 1
ATOM 3680 O O . ALA B 1 42 ? -15.086 -35.812 2.943 1 97.19 42 ALA B O 1
ATOM 3681 N N . VAL B 1 43 ? -12.922 -35.344 3.082 1 97.88 43 VAL B N 1
ATOM 3682 C CA . VAL B 1 43 ? -12.898 -34.781 4.43 1 97.88 43 VAL B CA 1
ATOM 3683 C C . VAL B 1 43 ? -12.156 -33.469 4.426 1 97.88 43 VAL B C 1
ATOM 3685 O O . VAL B 1 43 ? -10.984 -33.406 4.059 1 97.88 43 VAL B O 1
ATOM 3688 N N . LEU B 1 44 ? -12.883 -32.406 4.809 1 98 44 LEU B N 1
ATOM 3689 C CA . LEU B 1 44 ? -12.336 -31.047 4.801 1 98 44 LEU B CA 1
ATOM 3690 C C . LEU B 1 44 ? -12.336 -30.453 6.207 1 98 44 LEU B C 1
ATOM 3692 O O . LEU B 1 44 ? -13.336 -30.547 6.926 1 98 44 LEU B O 1
ATOM 3696 N N . PHE B 1 45 ? -11.203 -29.875 6.543 1 97.88 45 PHE B N 1
ATOM 3697 C CA . PHE B 1 45 ? -11.062 -29.281 7.863 1 97.88 45 PHE B CA 1
ATOM 3698 C C . PHE B 1 45 ? -10.828 -27.766 7.754 1 97.88 45 PHE B C 1
ATOM 3700 O O . PHE B 1 45 ? -10.094 -27.312 6.875 1 97.88 45 PHE B O 1
ATOM 3707 N N . VAL B 1 46 ? -11.445 -27.047 8.688 1 97.94 46 VAL B N 1
ATOM 3708 C CA . VAL B 1 46 ? -11.102 -25.641 8.914 1 97.94 46 VAL B CA 1
ATOM 3709 C C . VAL B 1 46 ? -10.242 -25.516 10.172 1 97.94 46 VAL B C 1
ATOM 3711 O O . VAL B 1 46 ? -10.656 -25.938 11.258 1 97.94 46 VAL B O 1
ATOM 3714 N N . PRO B 1 47 ? -9.07 -24.984 10.008 1 96.25 47 PRO B N 1
ATOM 3715 C CA . PRO B 1 47 ? -8.219 -24.781 11.188 1 96.25 47 PRO B CA 1
ATOM 3716 C C . PRO B 1 47 ? -8.766 -23.719 12.141 1 96.25 47 PRO B C 1
ATOM 3718 O O . PRO B 1 47 ? -9.578 -22.891 11.734 1 96.25 47 PRO B O 1
ATOM 3721 N N . LYS B 1 48 ? -8.234 -23.734 13.383 1 94.81 48 LYS B N 1
ATOM 3722 C CA . LYS B 1 48 ? -8.625 -22.719 14.359 1 94.81 48 LYS B CA 1
ATOM 3723 C C . LYS B 1 48 ? -7.855 -21.422 14.133 1 94.81 48 LYS B C 1
ATOM 3725 O O . LYS B 1 48 ? -8.367 -20.344 14.422 1 94.81 48 LYS B O 1
ATOM 3730 N N . ARG B 1 49 ? -6.668 -21.562 13.625 1 90.38 49 ARG B N 1
ATOM 3731 C CA . ARG B 1 49 ? -5.801 -20.406 13.43 1 90.38 49 ARG B CA 1
ATOM 3732 C C . ARG B 1 49 ? -5.266 -20.359 12 1 90.38 49 ARG B C 1
ATOM 3734 O O . ARG B 1 49 ? -5.062 -21.391 11.375 1 90.38 49 ARG B O 1
ATOM 3741 N N . ALA B 1 50 ? -5.152 -19.172 11.594 1 85.25 50 ALA B N 1
ATOM 3742 C CA . ALA B 1 50 ? -4.508 -19 10.297 1 85.25 50 ALA B CA 1
ATOM 3743 C C . ALA B 1 50 ? -3.016 -19.312 10.383 1 85.25 50 ALA B C 1
ATOM 3745 O O . ALA B 1 50 ? -2.355 -18.938 11.352 1 85.25 50 ALA B O 1
ATOM 3746 N N . PRO B 1 51 ? -2.562 -20.062 9.438 1 76.94 51 PRO B N 1
ATOM 3747 C CA . PRO B 1 51 ? -1.108 -20.234 9.414 1 76.94 51 PRO B CA 1
ATOM 3748 C C . PRO B 1 51 ? -0.363 -18.922 9.172 1 76.94 51 PRO B C 1
ATOM 3750 O O . PRO B 1 51 ? -0.908 -18 8.547 1 76.94 51 PRO B O 1
ATOM 3753 N N . PHE B 1 52 ? 0.839 -18.797 9.773 1 66.94 52 PHE B N 1
ATOM 3754 C CA . PHE B 1 52 ? 1.641 -17.578 9.672 1 66.94 52 PHE B CA 1
ATOM 3755 C C . PHE B 1 52 ? 1.926 -17.25 8.211 1 66.94 52 PHE B C 1
ATOM 3757 O O . PHE B 1 52 ? 2.076 -16.078 7.852 1 66.94 52 PHE B O 1
ATOM 3764 N N . ASP B 1 53 ? 2.01 -18.25 7.363 1 64.19 53 ASP B N 1
ATOM 3765 C CA . ASP B 1 53 ? 2.42 -18.062 5.973 1 64.19 53 ASP B CA 1
ATOM 3766 C C . ASP B 1 53 ? 1.213 -18.078 5.039 1 64.19 53 ASP B C 1
ATOM 3768 O O . ASP B 1 53 ? 1.349 -18.375 3.85 1 64.19 53 ASP B O 1
ATOM 3772 N N . LEU B 1 54 ? 0.099 -17.828 5.617 1 63.53 54 LEU B N 1
ATOM 3773 C CA . LEU B 1 54 ? -1.139 -18.031 4.871 1 63.53 54 LEU B CA 1
ATOM 3774 C C . LEU B 1 54 ? -1.069 -17.344 3.508 1 63.53 54 LEU B C 1
ATOM 3776 O O . LEU B 1 54 ? -1.549 -17.891 2.512 1 63.53 54 LEU B O 1
ATOM 3780 N N . PHE B 1 55 ? -0.333 -16.188 3.461 1 52.5 55 PHE B N 1
ATOM 3781 C CA . PHE B 1 55 ? -0.359 -15.477 2.186 1 52.5 55 PHE B CA 1
ATOM 3782 C C . PHE B 1 55 ? 1.056 -15.203 1.69 1 52.5 55 PHE B C 1
ATOM 3784 O O . PHE B 1 55 ? 1.267 -14.312 0.864 1 52.5 55 PHE B O 1
ATOM 3791 N N . ASP B 1 56 ? 1.938 -15.93 2.225 1 61.78 56 ASP B N 1
ATOM 3792 C CA . ASP B 1 56 ? 3.305 -15.828 1.725 1 61.78 56 ASP B CA 1
ATOM 3793 C C . ASP B 1 56 ? 3.408 -16.359 0.296 1 61.78 56 ASP B C 1
ATOM 3795 O O . ASP B 1 56 ? 2.695 -17.297 -0.079 1 61.78 56 ASP B O 1
ATOM 3799 N N . ASN B 1 57 ? 4.094 -15.75 -0.619 1 58.22 57 ASN B N 1
ATOM 3800 C CA . ASN B 1 57 ? 4.242 -16.094 -2.031 1 58.22 57 ASN B CA 1
ATOM 3801 C C . ASN B 1 57 ? 4.852 -17.469 -2.217 1 58.22 57 ASN B C 1
ATOM 3803 O O . ASN B 1 57 ? 4.648 -18.109 -3.252 1 58.22 57 ASN B O 1
ATOM 3807 N N . LYS B 1 58 ? 5.684 -17.969 -1.253 1 56.97 58 LYS B N 1
ATOM 3808 C CA . LYS B 1 58 ? 6.395 -19.234 -1.441 1 56.97 58 LYS B CA 1
ATOM 3809 C C . LYS B 1 58 ? 5.566 -20.422 -0.934 1 56.97 58 LYS B C 1
ATOM 3811 O O . LYS B 1 58 ? 5.98 -21.562 -1.047 1 56.97 58 LYS B O 1
ATOM 3816 N N . LYS B 1 59 ? 4.34 -20.141 -0.676 1 59.12 59 LYS B N 1
ATOM 3817 C CA . LYS B 1 59 ? 3.574 -21.172 0.011 1 59.12 59 LYS B CA 1
ATOM 3818 C C . LYS B 1 59 ? 2.871 -22.094 -0.987 1 59.12 59 LYS B C 1
ATOM 3820 O O . LYS B 1 59 ? 2.764 -21.766 -2.17 1 59.12 59 LYS B O 1
ATOM 3825 N N . LYS B 1 60 ? 2.531 -23.172 -0.382 1 69.06 60 LYS B N 1
ATOM 3826 C CA . LYS B 1 60 ? 1.716 -24.156 -1.103 1 69.06 60 LYS B CA 1
ATOM 3827 C C . LYS B 1 60 ? 0.39 -23.547 -1.545 1 69.06 60 LYS B C 1
ATOM 3829 O O . LYS B 1 60 ? -0.216 -22.766 -0.808 1 69.06 60 LYS B O 1
ATOM 3834 N N . ALA B 1 61 ? 0.044 -23.875 -2.727 1 71.44 61 ALA B N 1
ATOM 3835 C CA . ALA B 1 61 ? -1.186 -23.328 -3.303 1 71.44 61 ALA B CA 1
ATOM 3836 C C . ALA B 1 61 ? -2.408 -23.797 -2.521 1 71.44 61 ALA B C 1
ATOM 3838 O O . ALA B 1 61 ? -3.422 -23.094 -2.461 1 71.44 61 ALA B O 1
ATOM 3839 N N . ASN B 1 62 ? -2.307 -24.984 -2.055 1 78.06 62 ASN B N 1
ATOM 3840 C CA . ASN B 1 62 ? -3.379 -25.484 -1.196 1 78.06 62 ASN B CA 1
ATOM 3841 C C . ASN B 1 62 ? -2.902 -26.625 -0.302 1 78.06 62 ASN B C 1
ATOM 3843 O O . ASN B 1 62 ? -1.72 -26.969 -0.311 1 78.06 62 ASN B O 1
ATOM 3847 N N . ASN B 1 63 ? -3.896 -27.188 0.483 1 88.19 63 ASN B N 1
ATOM 3848 C CA . ASN B 1 63 ? -3.559 -28.172 1.51 1 88.19 63 ASN B CA 1
ATOM 3849 C C . ASN B 1 63 ? -4.457 -29.391 1.431 1 88.19 63 ASN B C 1
ATOM 3851 O O . ASN B 1 63 ? -4.805 -29.984 2.457 1 88.19 63 ASN B O 1
ATOM 3855 N N . ILE B 1 64 ? -4.832 -29.688 0.21 1 93.44 64 ILE B N 1
ATOM 3856 C CA . ILE B 1 64 ? -5.707 -30.828 0.023 1 93.44 64 ILE B CA 1
ATOM 3857 C C . ILE B 1 64 ? -4.926 -31.969 -0.641 1 93.44 64 ILE B C 1
ATOM 3859 O O . ILE B 1 64 ? -4.281 -31.766 -1.671 1 93.44 64 ILE B O 1
ATOM 3863 N N . LYS B 1 65 ? -4.949 -33.125 -0.112 1 92.88 65 LYS B N 1
ATOM 3864 C CA . LYS B 1 65 ? -4.34 -34.312 -0.71 1 92.88 65 LYS B CA 1
ATOM 3865 C C . LYS B 1 65 ? -5.316 -35.031 -1.643 1 92.88 65 LYS B C 1
ATOM 3867 O O . LYS B 1 65 ? -6.461 -35.281 -1.268 1 92.88 65 LYS B O 1
ATOM 3872 N N . LEU B 1 66 ? -4.84 -35.312 -2.787 1 92.12 66 LEU B N 1
ATOM 3873 C CA . LEU B 1 66 ? -5.664 -35.969 -3.787 1 92.12 66 LEU B CA 1
ATOM 3874 C C . LEU B 1 66 ? -5.305 -37.438 -3.883 1 92.12 66 LEU B C 1
ATOM 3876 O O . LEU B 1 66 ? -4.137 -37.812 -4.078 1 92.12 66 LEU B O 1
ATOM 3880 N N . TYR B 1 67 ? -6.293 -38.281 -3.719 1 91.94 67 TYR B N 1
ATOM 3881 C CA . TYR B 1 67 ? -6.191 -39.719 -3.9 1 91.94 67 TYR B CA 1
ATOM 3882 C C . TYR B 1 67 ? -7.09 -40.188 -5.035 1 91.94 67 TYR B C 1
ATOM 3884 O O . TYR B 1 67 ? -8.125 -39.562 -5.316 1 91.94 67 TYR B O 1
ATOM 3892 N N . VAL B 1 68 ? -6.598 -41.219 -5.711 1 89.56 68 VAL B N 1
ATOM 3893 C CA . VAL B 1 68 ? -7.426 -41.938 -6.672 1 89.56 68 VAL B CA 1
ATOM 3894 C C . VAL B 1 68 ? -7.477 -43.406 -6.297 1 89.56 68 VAL B C 1
ATOM 3896 O O . VAL B 1 68 ? -6.453 -44.094 -6.301 1 89.56 68 VAL B O 1
ATOM 3899 N N . ARG B 1 69 ? -8.695 -43.844 -5.938 1 91.44 69 ARG B N 1
ATOM 3900 C CA . ARG B 1 69 ? -8.875 -45.219 -5.492 1 91.44 69 ARG B CA 1
ATOM 3901 C C . ARG B 1 69 ? -7.883 -45.562 -4.387 1 91.44 69 ARG B C 1
ATOM 3903 O O . ARG B 1 69 ? -7.203 -46.594 -4.461 1 91.44 69 ARG B O 1
ATOM 3910 N N . ARG B 1 70 ? -7.742 -44.688 -3.561 1 91.75 70 ARG B N 1
ATOM 3911 C CA . ARG B 1 70 ? -6.992 -44.844 -2.318 1 91.75 70 ARG B CA 1
ATOM 3912 C C . ARG B 1 70 ? -5.488 -44.75 -2.572 1 91.75 70 ARG B C 1
ATOM 3914 O O . ARG B 1 70 ? -4.688 -44.969 -1.666 1 91.75 70 ARG B O 1
ATOM 3921 N N . VAL B 1 71 ? -5.211 -44.406 -3.787 1 89.94 71 VAL B N 1
ATOM 3922 C CA . VAL B 1 71 ? -3.799 -44.219 -4.102 1 89.94 71 VAL B CA 1
ATOM 3923 C C . VAL B 1 71 ? -3.465 -42.719 -4.098 1 89.94 71 VAL B C 1
ATOM 3925 O O . VAL B 1 71 ? -4.141 -41.906 -4.758 1 89.94 71 VAL B O 1
ATOM 3928 N N . PHE B 1 72 ? -2.461 -42.375 -3.359 1 89.31 72 PHE B N 1
ATOM 3929 C CA . PHE B 1 72 ? -2.031 -41 -3.262 1 89.31 72 PHE B CA 1
ATOM 3930 C C . PHE B 1 72 ? -1.518 -40.469 -4.605 1 89.31 72 PHE B C 1
ATOM 3932 O O . PHE B 1 72 ? -0.659 -41.125 -5.223 1 89.31 72 PHE B O 1
ATOM 3939 N N . ILE B 1 73 ? -2.002 -39.438 -5.086 1 84.88 73 ILE B N 1
ATOM 3940 C CA . ILE B 1 73 ? -1.579 -38.875 -6.355 1 84.88 73 ILE B CA 1
ATOM 3941 C C . ILE B 1 73 ? -0.677 -37.656 -6.098 1 84.88 73 ILE B C 1
ATOM 3943 O O . ILE B 1 73 ? 0.492 -37.656 -6.492 1 84.88 73 ILE B O 1
ATOM 3947 N N . MET B 1 74 ? -1.171 -36.656 -5.371 1 83 74 MET B N 1
ATOM 3948 C CA . MET B 1 74 ? -0.377 -35.469 -5.109 1 83 74 MET B CA 1
ATOM 3949 C C . MET B 1 74 ? -0.977 -34.656 -3.967 1 83 74 MET B C 1
ATOM 3951 O O . MET B 1 74 ? -2.129 -34.875 -3.584 1 83 74 MET B O 1
ATOM 3955 N N . ASP B 1 75 ? 0.025 -33.906 -3.486 1 83.25 75 ASP B N 1
ATOM 3956 C CA . ASP B 1 75 ? -0.397 -32.875 -2.537 1 83.25 75 ASP B CA 1
ATOM 3957 C C . ASP B 1 75 ? -0.308 -31.484 -3.154 1 83.25 75 ASP B C 1
ATOM 3959 O O . ASP B 1 75 ? 0.363 -31.297 -4.172 1 83.25 75 ASP B O 1
ATOM 3963 N N . ASN B 1 76 ? -1.283 -30.609 -2.973 1 78.81 76 ASN B N 1
ATOM 3964 C CA . ASN B 1 76 ? -1.262 -29.234 -3.441 1 78.81 76 ASN B CA 1
ATOM 3965 C C . ASN B 1 76 ? -1.784 -29.125 -4.871 1 78.81 76 ASN B C 1
ATOM 3967 O O . ASN B 1 76 ? -1.145 -28.5 -5.723 1 78.81 76 ASN B O 1
ATOM 3971 N N . CYS B 1 77 ? -2.711 -29.844 -5.18 1 79.5 77 CYS B N 1
ATOM 3972 C CA . CYS B 1 77 ? -3.35 -29.734 -6.488 1 79.5 77 CYS B CA 1
ATOM 3973 C C . CYS B 1 77 ? -4.113 -28.422 -6.609 1 79.5 77 CYS B C 1
ATOM 3975 O O . CYS B 1 77 ? -5.215 -28.281 -6.074 1 79.5 77 CYS B O 1
ATOM 3977 N N . GLU B 1 78 ? -3.598 -27.5 -7.422 1 80.88 78 GLU B N 1
ATOM 3978 C CA . GLU B 1 78 ? -4.137 -26.141 -7.523 1 80.88 78 GLU B CA 1
ATOM 3979 C C . GLU B 1 78 ? -5.535 -26.156 -8.141 1 80.88 78 GLU B C 1
ATOM 3981 O O . GLU B 1 78 ? -6.34 -25.25 -7.883 1 80.88 78 GLU B O 1
ATOM 3986 N N . GLU B 1 79 ? -5.867 -27.141 -8.773 1 84.75 79 GLU B N 1
ATOM 3987 C CA . GLU B 1 79 ? -7.129 -27.203 -9.508 1 84.75 79 GLU B CA 1
ATOM 3988 C C . GLU B 1 79 ? -8.273 -27.656 -8.609 1 84.75 79 GLU B C 1
ATOM 3990 O O . GLU B 1 79 ? -9.445 -27.5 -8.953 1 84.75 79 GLU B O 1
ATOM 3995 N N . LEU B 1 80 ? -7.949 -28.156 -7.469 1 89.19 80 LEU B N 1
ATOM 3996 C CA . LEU B 1 80 ? -8.961 -28.781 -6.629 1 89.19 80 LEU B CA 1
ATOM 3997 C C . LEU B 1 80 ? -9.711 -27.734 -5.809 1 89.19 80 LEU B C 1
ATOM 3999 O O . LEU B 1 80 ? -10.867 -27.938 -5.441 1 89.19 80 LEU B O 1
ATOM 4003 N N . ILE B 1 81 ? -9 -26.703 -5.492 1 92.88 81 ILE B N 1
ATOM 4004 C CA . ILE B 1 81 ? -9.617 -25.703 -4.625 1 92.88 81 ILE B CA 1
ATOM 4005 C C . ILE B 1 81 ? -9.094 -24.312 -4.992 1 92.88 81 ILE B C 1
ATOM 4007 O O . ILE B 1 81 ? -7.914 -24.141 -5.309 1 92.88 81 ILE B O 1
ATOM 4011 N N . PRO B 1 82 ? -10 -23.375 -4.984 1 94.19 82 PRO B N 1
ATOM 4012 C CA . PRO B 1 82 ? -9.539 -22.031 -5.316 1 94.19 82 PRO B CA 1
ATOM 4013 C C . PRO B 1 82 ? -8.641 -21.422 -4.238 1 94.19 82 PRO B C 1
ATOM 4015 O O . PRO B 1 82 ? -8.633 -21.906 -3.1 1 94.19 82 PRO B O 1
ATOM 4018 N N . GLU B 1 83 ? -7.977 -20.375 -4.551 1 91.38 83 GLU B N 1
ATOM 4019 C CA . GLU B 1 83 ? -6.984 -19.75 -3.684 1 91.38 83 GLU B CA 1
ATOM 4020 C C . GLU B 1 83 ? -7.613 -19.266 -2.381 1 91.38 83 GLU B C 1
ATOM 4022 O O . GLU B 1 83 ? -7.008 -19.375 -1.312 1 91.38 83 GLU B O 1
ATOM 4027 N N . TYR B 1 84 ? -8.812 -18.703 -2.463 1 94.94 84 TYR B N 1
ATOM 4028 C CA . TYR B 1 84 ? -9.414 -18.125 -1.267 1 94.94 84 TYR B CA 1
ATOM 4029 C C . TYR B 1 84 ? -9.773 -19.203 -0.254 1 94.94 84 TYR B C 1
ATOM 4031 O O . TYR B 1 84 ? -10.062 -18.891 0.908 1 94.94 84 TYR B O 1
ATOM 4039 N N . LEU B 1 85 ? -9.633 -20.469 -0.651 1 96.25 85 LEU B N 1
ATOM 4040 C CA . LEU B 1 85 ? -9.898 -21.594 0.249 1 96.25 85 LEU B CA 1
ATOM 4041 C C . LEU B 1 85 ? -8.617 -22.359 0.559 1 96.25 85 LEU B C 1
ATOM 4043 O O . LEU B 1 85 ? -8.664 -23.5 1.019 1 96.25 85 LEU B O 1
ATOM 4047 N N . SER B 1 86 ? -7.52 -21.781 0.317 1 92.56 86 SER B N 1
ATOM 4048 C CA . SER B 1 86 ? -6.234 -22.453 0.462 1 92.56 86 SER B CA 1
ATOM 4049 C C . SER B 1 86 ? -5.98 -22.859 1.911 1 92.56 86 SER B C 1
ATOM 4051 O O . SER B 1 86 ? -5.129 -23.703 2.186 1 92.56 86 SER B O 1
ATOM 4053 N N . PHE B 1 87 ? -6.723 -22.266 2.861 1 93.5 87 PHE B N 1
ATOM 4054 C CA . PHE B 1 87 ? -6.516 -22.562 4.277 1 93.5 87 PHE B CA 1
ATOM 4055 C C . PHE B 1 87 ? -7.195 -23.859 4.668 1 93.5 87 PHE B C 1
ATOM 4057 O O . PHE B 1 87 ? -6.934 -24.406 5.742 1 93.5 87 PHE B O 1
ATOM 4064 N N . VAL B 1 88 ? -8.047 -24.328 3.832 1 96.25 88 VAL B N 1
ATOM 4065 C CA . VAL B 1 88 ? -8.75 -25.578 4.113 1 96.25 88 VAL B CA 1
ATOM 4066 C C . VAL B 1 88 ? -7.793 -26.75 3.965 1 96.25 88 VAL B C 1
ATOM 4068 O O . VAL B 1 88 ? -7 -26.812 3.021 1 96.25 88 VAL B O 1
ATOM 4071 N N . LYS B 1 89 ? -7.926 -27.688 4.941 1 95.38 89 LYS B N 1
ATOM 4072 C CA . LYS B 1 89 ? -7.121 -28.906 4.93 1 95.38 89 LYS B CA 1
ATOM 4073 C C . LYS B 1 89 ? -7.988 -30.141 4.703 1 95.38 89 LYS B C 1
ATOM 4075 O O . LYS B 1 89 ? -9.133 -30.203 5.16 1 95.38 89 LYS B O 1
ATOM 4080 N N . GLY B 1 90 ? -7.344 -31.078 3.955 1 96.06 90 GLY B N 1
ATOM 4081 C CA . GLY B 1 90 ? -8.164 -32.281 3.832 1 96.06 90 GLY B CA 1
ATOM 4082 C C . GLY B 1 90 ? -7.668 -33.219 2.766 1 96.06 90 GLY B C 1
ATOM 4083 O O . GLY B 1 90 ? -6.5 -33.188 2.375 1 96.06 90 GLY B O 1
ATOM 4084 N N . ILE B 1 91 ? -8.531 -34.25 2.443 1 96.25 91 ILE B N 1
ATOM 4085 C CA . ILE B 1 91 ? -8.242 -35.25 1.422 1 96.25 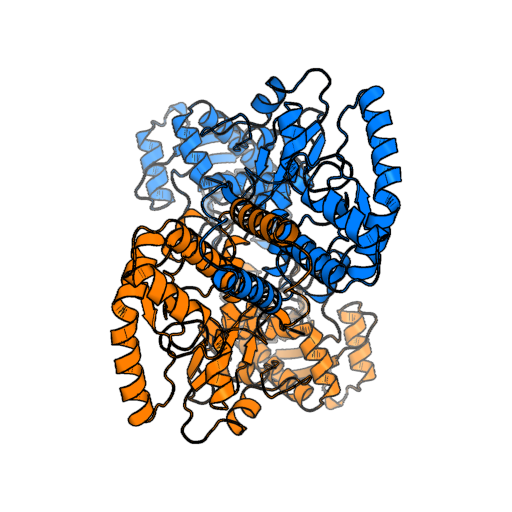91 ILE B CA 1
ATOM 4086 C C . ILE B 1 91 ? -9.461 -35.438 0.526 1 96.25 91 ILE B C 1
ATOM 4088 O O . ILE B 1 91 ? -10.602 -35.281 0.978 1 96.25 91 ILE B O 1
ATOM 4092 N N . VAL B 1 92 ? -9.156 -35.625 -0.668 1 95.75 92 VAL B N 1
ATOM 4093 C CA . VAL B 1 92 ? -10.156 -36.031 -1.662 1 95.75 92 VAL B CA 1
ATOM 4094 C C . VAL B 1 92 ? -9.742 -37.344 -2.305 1 95.75 92 VAL B C 1
ATOM 4096 O O . VAL B 1 92 ? -8.602 -37.5 -2.736 1 95.75 92 VAL B O 1
ATOM 4099 N N . ASP B 1 93 ? -10.633 -38.281 -2.309 1 94.94 93 ASP B N 1
ATOM 4100 C CA . ASP B 1 93 ? -10.406 -39.562 -2.945 1 94.94 93 ASP B CA 1
ATOM 4101 C C . ASP B 1 93 ? -11.414 -39.812 -4.066 1 94.94 93 ASP B C 1
ATOM 4103 O O . ASP B 1 93 ? -12.602 -40.062 -3.803 1 94.94 93 ASP B O 1
ATOM 4107 N N . SER B 1 94 ? -10.875 -39.781 -5.273 1 93.25 94 SER B N 1
ATOM 4108 C CA . SER B 1 94 ? -11.75 -39.969 -6.426 1 93.25 94 SER B CA 1
ATOM 4109 C C . SER B 1 94 ? -11.711 -41.406 -6.941 1 93.25 94 SER B C 1
ATOM 4111 O O . SER B 1 94 ? -10.648 -42.031 -6.953 1 93.25 94 SER B O 1
ATOM 4113 N N . GLU B 1 95 ? -12.867 -41.875 -7.434 1 91.81 95 GLU B N 1
ATOM 4114 C CA . GLU B 1 95 ? -12.953 -43.188 -8.07 1 91.81 95 GLU B CA 1
ATOM 4115 C C . GLU B 1 95 ? -12.805 -43.062 -9.586 1 91.81 95 GLU B C 1
ATOM 4117 O O . GLU B 1 95 ? -12.5 -44.062 -10.258 1 91.81 95 GLU B O 1
ATOM 4122 N N . ASP B 1 96 ? -12.953 -41.938 -10.086 1 88.12 96 ASP B N 1
ATOM 4123 C CA . ASP B 1 96 ? -13.156 -41.812 -11.531 1 88.12 96 ASP B CA 1
ATOM 4124 C C . ASP B 1 96 ? -11.945 -41.125 -12.188 1 88.12 96 ASP B C 1
ATOM 4126 O O . ASP B 1 96 ? -11.797 -41.188 -13.406 1 88.12 96 ASP B O 1
ATOM 4130 N N . LEU B 1 97 ? -11.086 -40.5 -11.391 1 86.06 97 LEU B N 1
ATOM 4131 C CA . LEU B 1 97 ? -9.914 -39.875 -11.977 1 86.06 97 LEU B CA 1
ATOM 4132 C C . LEU B 1 97 ? -8.898 -40.938 -12.43 1 86.06 97 LEU B C 1
ATOM 4134 O O . LEU B 1 97 ? -8.758 -41.969 -11.797 1 86.06 97 LEU B O 1
ATOM 4138 N N . PRO B 1 98 ? -8.328 -40.625 -13.594 1 82.38 98 PRO B N 1
ATOM 4139 C CA . PRO B 1 98 ? -7.273 -41.562 -14 1 82.38 98 PRO B CA 1
ATOM 4140 C C . PRO B 1 98 ? -6.043 -41.5 -13.094 1 82.38 98 PRO B C 1
ATOM 4142 O O . PRO B 1 98 ? -5.723 -40.438 -12.562 1 82.38 98 PRO B O 1
ATOM 4145 N N . LEU B 1 99 ? -5.43 -42.562 -12.891 1 74.62 99 LEU B N 1
ATOM 4146 C CA . LEU B 1 99 ? -4.27 -42.688 -12.008 1 74.62 99 LEU B CA 1
ATOM 4147 C C . LEU B 1 99 ? -3.061 -41.969 -12.617 1 74.62 99 LEU B C 1
ATOM 4149 O O . LEU B 1 99 ? -2.211 -41.469 -11.891 1 74.62 99 LEU B O 1
ATOM 4153 N N . ASN B 1 100 ? -2.914 -42.062 -13.961 1 64 100 ASN B N 1
ATOM 4154 C CA . ASN B 1 100 ? -1.742 -41.5 -14.633 1 64 100 ASN B CA 1
ATOM 4155 C C . ASN B 1 100 ? -1.937 -40.031 -14.984 1 64 100 ASN B C 1
ATOM 4157 O O . ASN B 1 100 ? -1.349 -39.531 -15.945 1 64 100 ASN B O 1
ATOM 4161 N N . ILE B 1 101 ? -2.76 -39.5 -14.203 1 57.94 101 ILE B N 1
ATOM 4162 C CA . ILE B 1 101 ? -3.029 -38.125 -14.555 1 57.94 101 ILE B CA 1
ATOM 4163 C C . ILE B 1 101 ? -1.833 -37.25 -14.164 1 57.94 101 ILE B C 1
ATOM 4165 O O . ILE B 1 101 ? -1.401 -37.25 -13.016 1 57.94 101 ILE B O 1
ATOM 4169 N N . SER B 1 102 ? -1.078 -36.938 -15.195 1 56.78 102 SER B N 1
ATOM 4170 C CA . SER B 1 102 ? 0.01 -36 -14.992 1 56.78 102 SER B CA 1
ATOM 4171 C C . SER B 1 102 ? -0.52 -34.625 -14.547 1 56.78 102 SER B C 1
ATOM 4173 O O . SER B 1 102 ? -1.717 -34.375 -14.656 1 56.78 102 SER B O 1
ATOM 4175 N N . ARG B 1 103 ? 0.243 -33.875 -13.711 1 53.88 103 ARG B N 1
ATOM 4176 C CA . ARG B 1 103 ? -0.105 -32.5 -13.312 1 53.88 103 ARG B CA 1
ATOM 4177 C C . ARG B 1 103 ? -0.682 -31.719 -14.492 1 53.88 103 ARG B C 1
ATOM 4179 O O . ARG B 1 103 ? -1.616 -30.938 -14.328 1 53.88 103 ARG B O 1
ATOM 4186 N N . GLU B 1 104 ? -0.171 -31.969 -15.695 1 52.09 104 GLU B N 1
ATOM 4187 C CA . GLU B 1 104 ? -0.571 -31.203 -16.875 1 52.09 104 GLU B CA 1
ATOM 4188 C C . GLU B 1 104 ? -2.002 -31.516 -17.281 1 52.09 104 GLU B C 1
ATOM 4190 O O . GLU B 1 104 ? -2.756 -30.641 -17.688 1 52.09 104 GLU B O 1
ATOM 4195 N N . THR B 1 105 ? -2.307 -32.719 -17.109 1 57.75 105 THR B N 1
ATOM 4196 C CA . THR B 1 105 ? -3.613 -33.156 -17.594 1 57.75 105 THR B CA 1
ATOM 4197 C C . THR B 1 105 ? -4.707 -32.781 -16.594 1 57.75 105 THR B C 1
ATOM 4199 O O . THR B 1 105 ? -5.883 -32.719 -16.969 1 57.75 105 THR B O 1
ATOM 4202 N N . LEU B 1 106 ? -4.215 -32.469 -15.477 1 59.47 106 LEU B N 1
ATOM 4203 C CA . LEU B 1 106 ? -5.195 -32.219 -14.422 1 59.47 106 LEU B CA 1
ATOM 4204 C C . LEU B 1 106 ? -5.973 -30.922 -14.703 1 59.47 106 LEU B C 1
ATOM 4206 O O . LEU B 1 106 ? -7.176 -30.859 -14.438 1 59.47 106 LEU B O 1
ATOM 4210 N N . GLN B 1 107 ? -5.301 -29.938 -15.359 1 60.12 107 GLN B N 1
ATOM 4211 C CA . GLN B 1 107 ? -5.941 -28.641 -15.562 1 60.12 107 GLN B CA 1
ATOM 4212 C C . GLN B 1 107 ? -7.121 -28.766 -16.516 1 60.12 107 GLN B C 1
ATOM 4214 O O . GLN B 1 107 ? -8.125 -28.062 -16.375 1 60.12 107 GLN B O 1
ATOM 4219 N N . GLN B 1 108 ? -7.082 -29.688 -17.375 1 63.47 108 GLN B N 1
ATOM 4220 C CA . GLN B 1 108 ? -8.117 -29.75 -18.406 1 63.47 108 GLN B CA 1
ATOM 4221 C C . GLN B 1 108 ? -9.102 -30.891 -18.125 1 63.47 108 GLN B C 1
ATOM 4223 O O . GLN B 1 108 ? -10.039 -31.109 -18.891 1 63.47 108 GLN B O 1
ATOM 4228 N N . ASN B 1 109 ? -9.016 -31.312 -16.938 1 77.19 109 ASN B N 1
ATOM 4229 C CA . ASN B 1 109 ? -9.859 -32.469 -16.656 1 77.19 109 ASN B CA 1
ATOM 4230 C C . ASN B 1 109 ? -11.234 -32.062 -16.156 1 77.19 109 ASN B C 1
ATOM 4232 O O . ASN B 1 109 ? -11.352 -31.375 -15.133 1 77.19 109 ASN B O 1
ATOM 4236 N N . LYS B 1 110 ? -12.242 -32.5 -16.828 1 85.06 110 LYS B N 1
ATOM 4237 C CA . LYS B 1 110 ? -13.625 -32.156 -16.5 1 85.06 110 LYS B CA 1
ATOM 4238 C C . LYS B 1 110 ? -14.023 -32.719 -15.141 1 85.06 110 LYS B C 1
ATOM 4240 O O . LYS B 1 110 ? -14.805 -32.094 -14.414 1 85.06 110 LYS B O 1
ATOM 4245 N N . ILE B 1 111 ? -13.57 -33.812 -14.852 1 88.12 111 ILE B N 1
ATOM 4246 C CA . ILE B 1 111 ? -13.883 -34.438 -13.578 1 88.12 111 ILE B CA 1
ATOM 4247 C C . ILE B 1 111 ? -13.359 -33.594 -12.43 1 88.12 111 ILE B C 1
ATOM 4249 O O . ILE B 1 111 ? -14.062 -33.375 -11.438 1 88.12 111 ILE B O 1
ATOM 4253 N N . LEU B 1 112 ? -12.242 -33.062 -12.594 1 89.38 112 LEU B N 1
ATOM 4254 C CA . LEU B 1 112 ? -11.648 -32.219 -11.555 1 89.38 112 LEU B CA 1
ATOM 4255 C C . LEU B 1 112 ? -12.477 -30.953 -11.336 1 89.38 112 LEU B C 1
ATOM 4257 O O . LEU B 1 112 ? -12.609 -30.484 -10.203 1 89.38 112 LEU B O 1
ATOM 4261 N N . LYS B 1 113 ? -12.969 -30.453 -12.367 1 90.94 113 LYS B N 1
ATOM 4262 C CA . LYS B 1 113 ? -13.805 -29.266 -12.266 1 90.94 113 LYS B CA 1
ATOM 4263 C C . LYS B 1 113 ? -15.055 -29.531 -11.438 1 90.94 113 LYS B C 1
ATOM 4265 O O . LYS B 1 113 ? -15.477 -28.688 -10.641 1 90.94 113 LYS B O 1
ATOM 4270 N N . VAL B 1 114 ? -15.617 -30.656 -11.688 1 92.94 114 VAL B N 1
ATOM 4271 C CA . VAL B 1 114 ? -16.812 -31.031 -10.945 1 92.94 114 VAL B CA 1
ATOM 4272 C C . VAL B 1 114 ? -16.453 -31.234 -9.469 1 92.94 114 VAL B C 1
ATOM 4274 O O . VAL B 1 114 ? -17.203 -30.812 -8.586 1 92.94 114 VAL B O 1
ATOM 4277 N N . ILE B 1 115 ? -15.375 -31.844 -9.211 1 94.38 115 ILE B N 1
ATOM 4278 C CA . ILE B 1 115 ? -14.922 -32.062 -7.84 1 94.38 115 ILE B CA 1
ATOM 4279 C C . ILE B 1 115 ? -14.703 -30.703 -7.16 1 94.38 115 ILE B C 1
ATOM 4281 O O . ILE B 1 115 ? -15.172 -30.484 -6.039 1 94.38 115 ILE B O 1
ATOM 4285 N N . ARG B 1 116 ? -14.023 -29.844 -7.844 1 95.31 116 ARG B N 1
ATOM 4286 C CA . ARG B 1 116 ? -13.75 -28.5 -7.324 1 95.31 116 ARG B CA 1
ATOM 4287 C C . ARG B 1 116 ? -15.039 -27.781 -6.945 1 95.31 116 ARG B C 1
ATOM 4289 O O . ARG B 1 116 ? -15.148 -27.219 -5.855 1 95.31 116 ARG B O 1
ATOM 4296 N N . LYS B 1 117 ? -15.961 -27.812 -7.82 1 95.75 117 LYS B N 1
ATOM 4297 C CA . LYS B 1 117 ? -17.25 -27.156 -7.59 1 95.75 117 LYS B CA 1
ATOM 4298 C C . LYS B 1 117 ? -17.922 -27.688 -6.324 1 95.75 117 LYS B C 1
ATOM 4300 O O . LYS B 1 117 ? -18.453 -26.922 -5.523 1 95.75 117 LYS B O 1
ATOM 4305 N N . ASN B 1 118 ? -17.875 -28.938 -6.191 1 96.12 118 ASN B N 1
ATOM 4306 C CA . ASN B 1 118 ? -18.484 -29.547 -5.023 1 96.12 118 ASN B CA 1
ATOM 4307 C C . ASN B 1 118 ? -17.734 -29.188 -3.742 1 96.12 118 ASN B C 1
ATOM 4309 O O . ASN B 1 118 ? -18.359 -28.922 -2.713 1 96.12 118 ASN B O 1
ATOM 4313 N N . LEU B 1 119 ? -16.453 -29.219 -3.838 1 97.19 119 LEU B N 1
ATOM 4314 C CA . LEU B 1 119 ? -15.641 -28.875 -2.674 1 97.19 119 LEU B CA 1
ATOM 4315 C C . LEU B 1 119 ? -15.938 -27.438 -2.221 1 97.19 119 LEU B C 1
ATOM 4317 O O . LEU B 1 119 ? -16.094 -27.188 -1.024 1 97.19 119 LEU B O 1
ATOM 4321 N N . VAL B 1 120 ? -16 -26.516 -3.15 1 97.94 120 VAL B N 1
ATOM 4322 C CA . VAL B 1 120 ? -16.297 -25.125 -2.84 1 97.94 120 VAL B CA 1
ATOM 4323 C C . VAL B 1 120 ? -17.656 -25.016 -2.15 1 97.94 120 VAL B C 1
ATOM 4325 O O . VAL B 1 120 ? -17.781 -24.375 -1.105 1 97.94 120 VAL B O 1
ATOM 4328 N N . LYS B 1 121 ? -18.594 -25.672 -2.74 1 97.81 121 LYS B N 1
ATOM 4329 C CA . LYS B 1 121 ? -19.938 -25.656 -2.182 1 97.81 121 LYS B CA 1
ATOM 4330 C C . LYS B 1 121 ? -19.953 -26.172 -0.749 1 97.81 121 LYS B C 1
ATOM 4332 O O . LYS B 1 121 ? -20.562 -25.562 0.136 1 97.81 121 LYS B O 1
ATOM 4337 N N . LYS B 1 122 ? -19.281 -27.234 -0.517 1 98.12 122 LYS B N 1
ATOM 4338 C CA . LYS B 1 122 ? -19.266 -27.875 0.801 1 98.12 122 LYS B CA 1
ATOM 4339 C C . LYS B 1 122 ? -18.5 -27.016 1.807 1 98.12 122 LYS B C 1
ATOM 4341 O O . LYS B 1 122 ? -18.844 -26.984 2.99 1 98.12 122 LYS B O 1
ATOM 4346 N N . CYS B 1 123 ? -17.469 -26.391 1.358 1 98.5 123 CYS B N 1
ATOM 4347 C CA . CYS B 1 123 ? -16.766 -25.453 2.227 1 98.5 123 CYS B CA 1
ATOM 4348 C C . CYS B 1 123 ? -17.688 -24.328 2.664 1 98.5 123 CYS B C 1
ATOM 4350 O O . CYS B 1 123 ? -17.766 -24 3.852 1 98.5 123 CYS B O 1
ATOM 4352 N N . ILE B 1 124 ? -18.406 -23.734 1.786 1 98.69 124 ILE B N 1
ATOM 4353 C CA . ILE B 1 124 ? -19.297 -22.625 2.088 1 98.69 124 ILE B CA 1
ATOM 4354 C C . ILE B 1 124 ? -20.391 -23.078 3.055 1 98.69 124 ILE B C 1
ATOM 4356 O O . ILE B 1 124 ? -20.719 -22.375 4.012 1 98.69 124 ILE B O 1
ATOM 4360 N N . GLU B 1 125 ? -20.922 -24.266 2.795 1 98.5 125 GLU B N 1
ATOM 4361 C CA . GLU B 1 125 ? -21.875 -24.828 3.734 1 98.5 125 GLU B CA 1
ATOM 4362 C C . GLU B 1 125 ? -21.281 -24.953 5.133 1 98.5 125 GLU B C 1
ATOM 4364 O O . GLU B 1 125 ? -21.938 -24.625 6.125 1 98.5 125 GLU B O 1
ATOM 4369 N N . LEU B 1 126 ? -20.109 -25.438 5.141 1 98.56 126 LEU B N 1
ATOM 4370 C CA . LEU B 1 126 ? -19.406 -25.594 6.41 1 98.56 126 LEU B CA 1
ATOM 4371 C C . LEU B 1 126 ? -19.25 -24.25 7.113 1 98.56 126 LEU B C 1
ATOM 4373 O O . LEU B 1 126 ? -19.422 -24.156 8.328 1 98.56 126 LEU B O 1
ATOM 4377 N N . PHE B 1 127 ? -18.938 -23.203 6.402 1 98.81 127 PHE B N 1
ATOM 4378 C CA . PHE B 1 127 ? -18.781 -21.875 6.984 1 98.81 127 PHE B CA 1
ATOM 4379 C C . PHE B 1 127 ? -20.094 -21.391 7.582 1 98.81 127 PHE B C 1
ATOM 4381 O O . PHE B 1 127 ? -20.109 -20.766 8.641 1 98.81 127 PHE B O 1
ATOM 4388 N N . PHE B 1 128 ? -21.172 -21.641 6.91 1 98.69 128 PHE B N 1
ATOM 4389 C CA . PHE B 1 128 ? -22.469 -21.281 7.449 1 98.69 128 PHE B CA 1
ATOM 4390 C C . PHE B 1 128 ? -22.766 -22.062 8.727 1 98.69 128 PHE B C 1
ATOM 4392 O O . PHE B 1 128 ? -23.375 -21.516 9.664 1 98.69 128 PHE B O 1
ATOM 4399 N N . GLU B 1 129 ? -22.359 -23.312 8.766 1 98.44 129 GLU B N 1
ATOM 4400 C CA . GLU B 1 129 ? -22.531 -24.094 9.992 1 98.44 129 GLU B CA 1
ATOM 4401 C C . GLU B 1 129 ? -21.719 -23.5 11.141 1 98.44 129 GLU B C 1
ATOM 4403 O O . GLU B 1 129 ? -22.203 -23.406 12.266 1 98.44 129 GLU B O 1
ATOM 4408 N N . ILE B 1 130 ? -20.516 -23.109 10.867 1 98.56 130 ILE B N 1
ATOM 4409 C CA . ILE B 1 130 ? -19.672 -22.469 11.875 1 98.56 130 ILE B CA 1
ATOM 4410 C C . ILE B 1 130 ? -20.359 -21.203 12.375 1 98.56 130 ILE B C 1
ATOM 4412 O O . ILE B 1 130 ? -20.312 -20.891 13.57 1 98.56 130 ILE B O 1
ATOM 4416 N N . ALA B 1 131 ? -21.016 -20.484 11.5 1 98.06 131 ALA B N 1
ATOM 4417 C CA . ALA B 1 131 ? -21.609 -19.188 11.789 1 98.06 131 ALA B CA 1
ATOM 4418 C C . ALA B 1 131 ? -22.797 -19.328 12.734 1 98.06 131 ALA B C 1
ATOM 4420 O O . ALA B 1 131 ? -23.266 -18.328 13.305 1 98.06 131 ALA B O 1
ATOM 4421 N N . GLU B 1 132 ? -23.312 -20.531 12.891 1 97.44 132 GLU B N 1
ATOM 4422 C CA . GLU B 1 132 ? -24.438 -20.766 13.805 1 97.44 132 GLU B CA 1
ATOM 4423 C C . GLU B 1 132 ? -24 -20.609 15.258 1 97.44 132 GLU B C 1
ATOM 4425 O O . GLU B 1 132 ? -24.844 -20.375 16.141 1 97.44 132 GLU B O 1
ATOM 4430 N N . ASN B 1 133 ? -22.734 -20.75 15.477 1 97.25 133 ASN B N 1
ATOM 4431 C CA . ASN B 1 133 ? -22.156 -20.516 16.797 1 97.25 133 ASN B CA 1
ATOM 4432 C C . ASN B 1 133 ? -21.328 -19.234 16.812 1 97.25 133 ASN B C 1
ATOM 4434 O O . ASN B 1 133 ? -20.281 -19.156 16.172 1 97.25 133 ASN B O 1
ATOM 4438 N N . LYS B 1 134 ? -21.781 -18.328 17.641 1 95.62 134 LYS B N 1
ATOM 4439 C CA . LYS B 1 134 ? -21.188 -17 17.641 1 95.62 134 LYS B CA 1
ATOM 4440 C C . LYS B 1 134 ? -19.703 -17.062 18 1 95.62 134 LYS B C 1
ATOM 4442 O O . LYS B 1 134 ? -18.875 -16.406 17.344 1 95.62 134 LYS B O 1
ATOM 4447 N N . GLU B 1 135 ? -19.344 -17.766 18.969 1 96.31 135 GLU B N 1
ATOM 4448 C CA . GLU B 1 135 ? -17.953 -17.859 19.406 1 96.31 135 GLU B CA 1
ATOM 4449 C C . GLU B 1 135 ? -17.062 -18.484 18.328 1 96.31 135 GLU B C 1
ATOM 4451 O O . GLU B 1 135 ? -15.977 -17.984 18.047 1 96.31 135 GLU B O 1
ATOM 4456 N N . ASP B 1 136 ? -17.516 -19.562 17.734 1 97.25 136 ASP B N 1
ATOM 4457 C CA . ASP B 1 136 ? -16.781 -20.234 16.672 1 97.25 136 ASP B CA 1
ATOM 4458 C C . ASP B 1 136 ? -16.609 -19.328 15.453 1 97.25 136 ASP B C 1
ATOM 4460 O O . ASP B 1 136 ? -15.555 -19.297 14.836 1 97.25 136 ASP B O 1
ATOM 4464 N N . TYR B 1 137 ? -17.656 -18.594 15.234 1 97.94 137 TYR B N 1
ATOM 4465 C CA . TYR B 1 137 ? -17.578 -17.734 14.055 1 97.94 137 TYR B CA 1
ATOM 4466 C C . TYR B 1 137 ? -16.594 -16.594 14.281 1 97.94 137 TYR B C 1
ATOM 4468 O O . TYR B 1 137 ? -15.891 -16.172 13.359 1 97.94 137 TYR B O 1
ATOM 4476 N N . ASN B 1 138 ? -16.641 -16.062 15.477 1 96.19 138 ASN B N 1
ATOM 4477 C CA . ASN B 1 138 ? -15.664 -15.023 15.797 1 96.19 138 ASN B CA 1
ATOM 4478 C C . ASN B 1 138 ? -14.234 -15.508 15.578 1 96.19 138 ASN B C 1
ATOM 4480 O O . ASN B 1 138 ? -13.414 -14.789 14.992 1 96.19 138 ASN B O 1
ATOM 4484 N N . LYS B 1 139 ? -13.961 -16.688 15.969 1 95.25 139 LYS B N 1
ATOM 4485 C CA . LYS B 1 139 ? -12.641 -17.266 15.773 1 95.25 139 LYS B CA 1
ATOM 4486 C C . LYS B 1 139 ? -12.328 -17.453 14.289 1 95.25 139 LYS B C 1
ATOM 4488 O O . LYS B 1 139 ? -11.25 -17.094 13.828 1 95.25 139 LYS B O 1
ATOM 4493 N N . PHE B 1 140 ? -13.328 -17.984 13.609 1 97.44 140 PHE B N 1
ATOM 4494 C CA . PHE B 1 140 ? -13.188 -18.203 12.172 1 97.44 140 PHE B CA 1
ATOM 4495 C C . PHE B 1 140 ? -12.938 -16.906 11.438 1 97.44 140 PHE B C 1
ATOM 4497 O O . PHE B 1 140 ? -12.016 -16.812 10.625 1 97.44 140 PHE B O 1
ATOM 4504 N N . TYR B 1 141 ? -13.703 -15.945 11.773 1 96.75 141 TYR B N 1
ATOM 4505 C CA . TYR B 1 141 ? -13.672 -14.688 11.039 1 96.75 141 TYR B CA 1
ATOM 4506 C C . TYR B 1 141 ? -12.391 -13.922 11.336 1 96.75 141 TYR B C 1
ATOM 4508 O O . TYR B 1 141 ? -11.82 -13.281 10.445 1 96.75 141 TYR B O 1
ATOM 4516 N N . GLU B 1 142 ? -11.922 -13.977 12.5 1 93.12 142 GLU B N 1
ATOM 4517 C CA . GLU B 1 142 ? -10.656 -13.352 12.859 1 93.12 142 GLU B CA 1
ATOM 4518 C C . GLU B 1 142 ? -9.5 -13.953 12.062 1 93.12 142 GLU B C 1
ATOM 4520 O O . GLU B 1 142 ? -8.609 -13.234 11.617 1 93.12 142 GLU B O 1
ATOM 4525 N N . ALA B 1 143 ? -9.602 -15.219 11.797 1 92.94 143 ALA B N 1
ATOM 4526 C CA . ALA B 1 143 ? -8.508 -15.938 11.148 1 92.94 143 ALA B CA 1
ATOM 4527 C C . ALA B 1 143 ? -8.625 -15.859 9.625 1 92.94 143 ALA B C 1
ATOM 4529 O O . ALA B 1 143 ? -7.613 -15.773 8.922 1 92.94 143 ALA B O 1
ATOM 4530 N N . PHE B 1 144 ? -9.914 -15.828 9.094 1 95.56 144 PHE B N 1
ATOM 4531 C CA . PHE B 1 144 ? -10.031 -16.141 7.672 1 95.56 144 PHE B CA 1
ATOM 4532 C C . PHE B 1 144 ? -10.945 -15.133 6.977 1 95.56 144 PHE B C 1
ATOM 4534 O O . PHE B 1 144 ? -11.406 -15.383 5.859 1 95.56 144 PHE B O 1
ATOM 4541 N N . SER B 1 145 ? -11.258 -13.984 7.602 1 96.12 145 SER B N 1
ATOM 4542 C CA . SER B 1 145 ? -12.109 -12.977 6.973 1 96.12 145 SER B CA 1
ATOM 4543 C C . SER B 1 145 ? -11.547 -12.539 5.625 1 96.12 145 SER B C 1
ATOM 4545 O O . SER B 1 145 ? -12.297 -12.336 4.668 1 96.12 145 SER B O 1
ATOM 4547 N N . LYS B 1 146 ? -10.266 -12.398 5.527 1 95.38 146 LYS B N 1
ATOM 4548 C CA . LYS B 1 146 ? -9.641 -11.945 4.285 1 95.38 146 LYS B CA 1
ATOM 4549 C C . LYS B 1 146 ? -9.789 -12.992 3.186 1 95.38 146 LYS B C 1
ATOM 4551 O O . LYS B 1 146 ? -9.906 -12.648 2.008 1 95.38 146 LYS B O 1
ATOM 4556 N N . ASN B 1 147 ? -9.797 -14.234 3.584 1 95.69 147 ASN B N 1
ATOM 4557 C CA . ASN B 1 147 ? -10.07 -15.289 2.617 1 95.69 147 ASN B CA 1
ATOM 4558 C C . ASN B 1 147 ? -11.477 -15.172 2.035 1 95.69 147 ASN B C 1
ATOM 4560 O O . ASN B 1 147 ? -11.664 -15.32 0.826 1 95.69 147 ASN B O 1
ATOM 4564 N N . LEU B 1 148 ? -12.414 -14.906 2.9 1 97.94 148 LEU B N 1
ATOM 4565 C CA . LEU B 1 148 ? -13.781 -14.719 2.426 1 97.94 148 LEU B CA 1
ATOM 4566 C C . LEU B 1 148 ? -13.859 -13.539 1.461 1 97.94 148 LEU B C 1
ATOM 4568 O O . LEU B 1 148 ? -14.484 -13.633 0.406 1 97.94 148 LEU B O 1
ATOM 4572 N N . LYS B 1 149 ? -13.219 -12.508 1.814 1 97.88 149 LYS B N 1
ATOM 4573 C CA . LYS B 1 149 ? -13.227 -11.312 0.975 1 97.88 149 LYS B CA 1
ATOM 4574 C C . LYS B 1 149 ? -12.531 -11.57 -0.358 1 97.88 149 LYS B C 1
ATOM 4576 O O . LYS B 1 149 ? -12.953 -11.055 -1.395 1 97.88 149 LYS B O 1
ATOM 4581 N N . LEU B 1 150 ? -11.477 -12.289 -0.294 1 96.88 150 LEU B N 1
ATOM 4582 C CA . LEU B 1 150 ? -10.852 -12.719 -1.543 1 96.88 150 LEU B CA 1
ATOM 4583 C C . LEU B 1 150 ? -11.828 -13.531 -2.383 1 96.88 150 LEU B C 1
ATOM 4585 O O . LEU B 1 150 ? -11.859 -13.406 -3.609 1 96.88 150 LEU B O 1
ATOM 4589 N N . GLY B 1 151 ? -12.586 -14.375 -1.763 1 97.94 151 GLY B N 1
ATOM 4590 C CA . GLY B 1 151 ? -13.625 -15.117 -2.449 1 97.94 151 GLY B CA 1
ATOM 4591 C C . GLY B 1 151 ? -14.633 -14.227 -3.154 1 97.94 151 GLY B C 1
ATOM 4592 O O . GLY B 1 151 ? -15.055 -14.523 -4.273 1 97.94 151 GLY B O 1
ATOM 4593 N N . ILE B 1 152 ? -15 -13.141 -2.51 1 98.31 152 ILE B N 1
ATOM 4594 C CA . ILE B 1 152 ? -15.898 -12.164 -3.127 1 98.31 152 ILE B CA 1
ATOM 4595 C C . ILE B 1 152 ? -15.289 -11.656 -4.43 1 98.31 152 ILE B C 1
ATOM 4597 O O . ILE B 1 152 ? -15.984 -11.531 -5.441 1 98.31 152 ILE B O 1
ATOM 4601 N N . HIS B 1 153 ? -14.094 -11.438 -4.383 1 96.56 153 HIS B N 1
ATOM 4602 C CA . HIS B 1 153 ? -13.383 -10.891 -5.531 1 96.56 153 HIS B CA 1
ATOM 4603 C C . HIS B 1 153 ? -13.266 -11.922 -6.652 1 96.56 153 HIS B C 1
ATOM 4605 O O . HIS B 1 153 ? -13.461 -11.594 -7.824 1 96.56 153 HIS B O 1
ATOM 4611 N N . GLU B 1 154 ? -13.07 -13.211 -6.34 1 94.69 154 GLU B N 1
ATOM 4612 C CA . GLU B 1 154 ? -12.625 -14.18 -7.332 1 94.69 154 GLU B CA 1
ATOM 4613 C C . GLU B 1 154 ? -13.766 -15.102 -7.762 1 94.69 154 GLU B C 1
ATOM 4615 O O . GLU B 1 154 ? -13.734 -15.664 -8.859 1 94.69 154 GLU B O 1
ATOM 4620 N N . ASP B 1 155 ? -14.734 -15.297 -6.934 1 97.31 155 ASP B N 1
ATOM 4621 C CA . ASP B 1 155 ? -15.719 -16.359 -7.145 1 97.31 155 ASP B CA 1
ATOM 4622 C C . ASP B 1 155 ? -17.094 -15.773 -7.484 1 97.31 155 ASP B C 1
ATOM 4624 O O . ASP B 1 155 ? -17.969 -15.672 -6.621 1 97.31 155 ASP B O 1
ATOM 4628 N N . SER B 1 156 ? -17.281 -15.586 -8.711 1 96.88 156 SER B N 1
ATOM 4629 C CA . SER B 1 156 ? -18.516 -14.945 -9.164 1 96.88 156 SER B CA 1
ATOM 4630 C C . SER B 1 156 ? -19.719 -15.852 -8.93 1 96.88 156 SER B C 1
ATOM 4632 O O . SER B 1 156 ? -20.828 -15.359 -8.672 1 96.88 156 SER B O 1
ATOM 4634 N N . GLN B 1 157 ? -19.484 -17.094 -8.938 1 96.94 157 GLN B N 1
ATOM 4635 C CA . GLN B 1 157 ? -20.578 -18.047 -8.82 1 96.94 157 GLN B CA 1
ATOM 4636 C C . GLN B 1 157 ? -21.156 -18.062 -7.406 1 96.94 157 GLN B C 1
ATOM 4638 O O . GLN B 1 157 ? -22.359 -18.219 -7.219 1 96.94 157 GLN B O 1
ATOM 4643 N N . ASN B 1 158 ? -20.297 -17.906 -6.445 1 97.94 158 ASN B N 1
ATOM 4644 C CA . ASN B 1 158 ? -20.734 -18.031 -5.059 1 97.94 158 ASN B CA 1
ATOM 4645 C C . ASN B 1 158 ? -20.656 -16.703 -4.316 1 97.94 158 ASN B C 1
ATOM 4647 O O . ASN B 1 158 ? -20.797 -16.672 -3.092 1 97.94 158 ASN B O 1
ATOM 4651 N N . ARG B 1 159 ? -20.5 -15.641 -4.961 1 98.12 159 ARG B N 1
ATOM 4652 C CA . ARG B 1 159 ? -20.234 -14.32 -4.391 1 98.12 159 ARG B CA 1
ATOM 4653 C C . ARG B 1 159 ? -21.344 -13.898 -3.439 1 98.12 159 ARG B C 1
ATOM 4655 O O . ARG B 1 159 ? -21.094 -13.461 -2.318 1 98.12 159 ARG B O 1
ATOM 4662 N N . THR B 1 160 ? -22.562 -14.094 -3.832 1 97.31 160 THR B N 1
ATOM 4663 C CA . THR B 1 160 ? -23.703 -13.672 -3.033 1 97.31 160 THR B CA 1
ATOM 4664 C C . THR B 1 160 ? -23.766 -14.445 -1.721 1 97.31 160 THR B C 1
ATOM 4666 O O . THR B 1 160 ? -24.016 -13.867 -0.663 1 97.31 160 THR B O 1
ATOM 4669 N N . LYS B 1 161 ? -23.484 -15.703 -1.815 1 98.06 161 LYS B N 1
ATOM 4670 C CA . LYS B 1 161 ? -23.5 -16.531 -0.614 1 98.06 161 LYS B CA 1
ATOM 4671 C C . LYS B 1 161 ? -22.359 -16.156 0.328 1 98.06 161 LYS B C 1
ATOM 4673 O O . LYS B 1 161 ? -22.562 -16.047 1.538 1 98.06 161 LYS B O 1
ATOM 4678 N N . ILE B 1 162 ? -21.219 -15.945 -0.238 1 98.75 162 ILE B N 1
ATOM 4679 C CA . ILE B 1 162 ? -20.062 -15.578 0.57 1 98.75 162 ILE B CA 1
ATOM 4680 C C . ILE B 1 162 ? -20.328 -14.234 1.254 1 98.75 162 ILE B C 1
ATOM 4682 O O . ILE B 1 162 ? -19.922 -14.031 2.402 1 98.75 162 ILE B O 1
ATOM 4686 N N . ALA B 1 163 ? -21.031 -13.336 0.596 1 98.75 163 ALA B N 1
ATOM 4687 C CA . ALA B 1 163 ? -21.297 -12 1.112 1 98.75 163 ALA B CA 1
ATOM 4688 C C . ALA B 1 163 ? -22.109 -12.062 2.408 1 98.75 163 ALA B C 1
ATOM 4690 O O . ALA B 1 163 ? -21.953 -11.203 3.281 1 98.75 163 ALA B O 1
ATOM 4691 N N . GLU B 1 164 ? -22.891 -13.086 2.553 1 98.62 164 GLU B N 1
ATOM 4692 C CA . GLU B 1 164 ? -23.719 -13.25 3.75 1 98.62 164 GLU B CA 1
ATOM 4693 C C . GLU B 1 164 ? -22.844 -13.547 4.973 1 98.62 164 GLU B C 1
ATOM 4695 O O . GLU B 1 164 ? -23.297 -13.406 6.109 1 98.62 164 GLU B O 1
ATOM 4700 N N . LEU B 1 165 ? -21.641 -13.969 4.734 1 98.75 165 LEU B N 1
ATOM 4701 C CA . LEU B 1 165 ? -20.75 -14.367 5.816 1 98.75 165 LEU B CA 1
ATOM 4702 C C . LEU B 1 165 ? -19.875 -13.195 6.258 1 98.75 165 LEU B C 1
ATOM 4704 O O . LEU B 1 165 ? -19.203 -13.281 7.285 1 98.75 165 LEU B O 1
ATOM 4708 N N . LEU B 1 166 ? -19.906 -12.094 5.547 1 98.69 166 LEU B N 1
ATOM 4709 C CA . LEU B 1 166 ? -19.062 -10.953 5.867 1 98.69 166 LEU B CA 1
ATOM 4710 C C . LEU B 1 166 ? -19.562 -10.234 7.113 1 98.69 166 LEU B C 1
ATOM 4712 O O . LEU B 1 166 ? -20.781 -10.164 7.348 1 98.69 166 LEU B O 1
ATOM 4716 N N . ARG B 1 167 ? -18.641 -9.766 7.875 1 98.5 167 ARG B N 1
ATOM 4717 C CA . ARG B 1 167 ? -18.922 -8.953 9.055 1 98.5 167 ARG B CA 1
ATOM 4718 C C . ARG B 1 167 ? -18.078 -7.684 9.062 1 98.5 167 ARG B C 1
ATOM 4720 O O . ARG B 1 167 ? -16.906 -7.715 8.695 1 98.5 167 ARG B O 1
ATOM 4727 N N . TYR B 1 168 ? -18.734 -6.57 9.477 1 98.38 168 TYR B N 1
ATOM 4728 C CA . TYR B 1 168 ? -18.062 -5.277 9.539 1 98.38 168 TYR B CA 1
ATOM 4729 C C . TYR B 1 168 ? -18.516 -4.492 10.766 1 98.38 168 TYR B C 1
ATOM 4731 O O . TYR B 1 168 ? -19.594 -4.754 11.32 1 98.38 168 TYR B O 1
ATOM 4739 N N . HIS B 1 169 ? -17.641 -3.564 11.203 1 98.25 169 HIS B N 1
ATOM 4740 C CA . HIS B 1 169 ? -18.141 -2.484 12.047 1 98.25 169 HIS B CA 1
ATOM 4741 C C . HIS B 1 169 ? -18.906 -1.45 11.219 1 98.25 169 HIS B C 1
ATOM 4743 O O . HIS B 1 169 ? -18.641 -1.286 10.023 1 98.25 169 HIS B O 1
ATOM 4749 N N . SER B 1 170 ? -19.875 -0.805 11.812 1 98.5 170 SER B N 1
ATOM 4750 C CA . SER B 1 170 ? -20.609 0.281 11.188 1 98.5 170 SER B CA 1
ATOM 4751 C C . SER B 1 170 ? -20.844 1.433 12.164 1 98.5 170 SER B C 1
ATOM 4753 O O . SER B 1 170 ? -20.438 1.355 13.328 1 98.5 170 SER B O 1
ATOM 4755 N N . THR B 1 171 ? -21.453 2.518 11.75 1 98.19 171 THR B N 1
ATOM 4756 C CA . THR B 1 171 ? -21.781 3.668 12.586 1 98.19 171 THR B CA 1
ATOM 4757 C C . THR B 1 171 ? -22.812 3.293 13.633 1 98.19 171 THR B C 1
ATOM 4759 O O . THR B 1 171 ? -23.016 4.023 14.609 1 98.19 171 THR B O 1
ATOM 4762 N N . LYS B 1 172 ? -23.484 2.168 13.523 1 97.31 172 LYS B N 1
ATOM 4763 C CA . LYS B 1 172 ? -24.562 1.851 14.445 1 97.31 172 LYS B CA 1
ATOM 4764 C C . LYS B 1 172 ? -24.297 0.552 15.195 1 97.31 172 LYS B C 1
ATOM 4766 O O . LYS B 1 172 ? -25.031 0.186 16.109 1 97.31 172 LYS B O 1
ATOM 4771 N N . SER B 1 173 ? -23.156 -0.125 14.859 1 95.38 173 SER B N 1
ATOM 4772 C CA . SER B 1 173 ? -22.938 -1.449 15.43 1 95.38 173 SER B CA 1
ATOM 4773 C C . SER B 1 173 ? -22.172 -1.364 16.75 1 95.38 173 SER B C 1
ATOM 4775 O O . SER B 1 173 ? -22.094 -2.342 17.484 1 95.38 173 SER B O 1
ATOM 4777 N N . GLY B 1 174 ? -21.562 -0.177 17.047 1 92.25 174 GLY B N 1
ATOM 4778 C CA . GLY B 1 174 ? -20.719 -0.053 18.219 1 92.25 174 GLY B CA 1
ATOM 4779 C C . GLY B 1 174 ? -19.453 -0.885 18.141 1 92.25 174 GLY B C 1
ATOM 4780 O O . GLY B 1 174 ? -18.703 -0.792 17.156 1 92.25 174 GLY B O 1
ATOM 4781 N N . ASP B 1 175 ? -19.25 -1.772 19.094 1 92.69 175 ASP B N 1
ATOM 4782 C CA . ASP B 1 175 ? -18.031 -2.588 19.141 1 92.69 175 ASP B CA 1
ATOM 4783 C C . ASP B 1 175 ? -18.281 -3.961 18.516 1 92.69 175 ASP B C 1
ATOM 4785 O O . ASP B 1 175 ? -17.344 -4.746 18.344 1 92.69 175 ASP B O 1
ATOM 4789 N N . GLU B 1 176 ? -19.484 -4.199 18.172 1 94.19 176 GLU B N 1
ATOM 4790 C CA . GLU B 1 176 ? -19.828 -5.492 17.578 1 94.19 176 GLU B CA 1
ATOM 4791 C C . GLU B 1 176 ? -19.766 -5.441 16.062 1 94.19 176 GLU B C 1
ATOM 4793 O O . GLU B 1 176 ? -19.891 -4.371 15.461 1 94.19 176 GLU B O 1
ATOM 4798 N N . LEU B 1 177 ? -19.594 -6.551 15.539 1 96.81 177 LEU B N 1
ATOM 4799 C CA . LEU B 1 177 ? -19.641 -6.672 14.086 1 96.81 177 LEU B CA 1
ATOM 4800 C C . LEU B 1 177 ? -21.062 -6.914 13.602 1 96.81 177 LEU B C 1
ATOM 4802 O O . LEU B 1 177 ? -21.891 -7.461 14.344 1 96.81 177 LEU B O 1
ATOM 4806 N N . THR B 1 178 ? -21.375 -6.43 12.453 1 97.69 178 THR B N 1
ATOM 4807 C CA . THR B 1 178 ? -22.703 -6.633 11.859 1 97.69 178 THR B CA 1
ATOM 4808 C C . THR B 1 178 ? -22.578 -7.277 10.484 1 97.69 178 THR B C 1
ATOM 4810 O O . THR B 1 178 ? -21.594 -7.059 9.773 1 97.69 178 THR B O 1
ATOM 4813 N N . SER B 1 179 ? -23.516 -8.117 10.125 1 98.06 179 SER B N 1
ATOM 4814 C CA . SER B 1 179 ? -23.609 -8.68 8.781 1 98.06 179 SER B CA 1
ATOM 4815 C C . SER B 1 179 ? -24.312 -7.727 7.824 1 98.06 179 SER B C 1
ATOM 4817 O O . SER B 1 179 ? -24.938 -6.754 8.258 1 98.06 179 SER B O 1
ATOM 4819 N N . LEU B 1 180 ? -24.188 -7.988 6.531 1 98.38 180 LEU B N 1
ATOM 4820 C CA . LEU B 1 180 ? -24.938 -7.203 5.555 1 98.38 180 LEU B CA 1
ATOM 4821 C C . LEU B 1 180 ? -26.438 -7.41 5.727 1 98.38 180 LEU B C 1
ATOM 4823 O O . LEU B 1 180 ? -27.219 -6.465 5.598 1 98.38 180 LEU B O 1
ATOM 4827 N N . LYS B 1 181 ? -26.828 -8.617 6.035 1 97.62 181 LYS B N 1
ATOM 4828 C CA . LYS B 1 181 ? -28.234 -8.906 6.273 1 97.62 181 LYS B CA 1
ATOM 4829 C C . LYS B 1 181 ? -28.781 -8.086 7.441 1 97.62 181 LYS B C 1
ATOM 4831 O O . LYS B 1 181 ? -29.844 -7.488 7.34 1 97.62 181 LYS B O 1
ATOM 4836 N N . ASP B 1 182 ? -28.016 -8.086 8.508 1 97.5 182 ASP B N 1
ATOM 4837 C CA . ASP B 1 182 ? -28.438 -7.305 9.672 1 97.5 182 ASP B CA 1
ATOM 4838 C C . ASP B 1 182 ? -28.531 -5.82 9.336 1 97.5 182 ASP B C 1
ATOM 4840 O O . ASP B 1 182 ? -29.469 -5.141 9.758 1 97.5 182 ASP B O 1
ATOM 4844 N N . TYR B 1 183 ? -27.594 -5.305 8.648 1 98.31 183 TYR B N 1
ATOM 4845 C CA . TYR B 1 183 ? -27.641 -3.93 8.164 1 98.31 183 TYR B CA 1
ATOM 4846 C C . TYR B 1 183 ? -28.953 -3.656 7.438 1 98.31 183 TYR B C 1
ATOM 4848 O O . TYR B 1 183 ? -29.641 -2.666 7.715 1 98.31 183 TYR B O 1
ATOM 4856 N N . VAL B 1 184 ? -29.344 -4.516 6.52 1 97.69 184 VAL B N 1
ATOM 4857 C CA . VAL B 1 184 ? -30.516 -4.332 5.68 1 97.69 184 VAL B CA 1
ATOM 4858 C C . VAL B 1 184 ? -31.766 -4.25 6.555 1 97.69 184 VAL B C 1
ATOM 4860 O O . VAL B 1 184 ? -32.688 -3.471 6.27 1 97.69 184 VAL B O 1
ATOM 4863 N N . THR B 1 185 ? -31.797 -4.953 7.641 1 97.25 185 THR B N 1
ATOM 4864 C CA . THR B 1 185 ? -32.969 -4.941 8.523 1 97.25 185 THR B CA 1
ATOM 4865 C C . THR B 1 185 ? -33.062 -3.604 9.25 1 97.25 185 THR B C 1
ATOM 4867 O O . THR B 1 185 ? -34.125 -3.256 9.758 1 97.25 185 THR B O 1
ATOM 4870 N N . ARG B 1 186 ? -31.969 -2.854 9.328 1 97.38 186 ARG B N 1
ATOM 4871 C CA . ARG B 1 186 ? -31.938 -1.598 10.07 1 97.38 186 ARG B CA 1
ATOM 4872 C C . ARG B 1 186 ? -32.031 -0.403 9.133 1 97.38 186 ARG B C 1
ATOM 4874 O O . ARG B 1 186 ? -32.031 0.747 9.57 1 97.38 186 ARG B O 1
ATOM 4881 N N . MET B 1 187 ? -32.094 -0.651 7.879 1 96.5 187 MET B N 1
ATOM 4882 C CA . MET B 1 187 ? -32.188 0.432 6.902 1 96.5 187 MET B CA 1
ATOM 4883 C C . MET B 1 187 ? -33.438 1.261 7.129 1 96.5 187 MET B C 1
ATOM 4885 O O . MET B 1 187 ? -34.469 0.735 7.57 1 96.5 187 MET B O 1
ATOM 4889 N N . LYS B 1 188 ? -33.375 2.531 6.812 1 93.75 188 LYS B N 1
ATOM 4890 C CA . LYS B 1 188 ? -34.531 3.424 6.902 1 93.75 188 LYS B CA 1
ATOM 4891 C C . LYS B 1 188 ? -35.531 3.104 5.82 1 93.75 188 LYS B C 1
ATOM 4893 O O . LYS B 1 188 ? -35.219 2.535 4.781 1 93.75 188 LYS B O 1
ATOM 4898 N N . GLU B 1 189 ? -36.781 3.582 6.168 1 91.62 189 GLU B N 1
ATOM 4899 C CA . GLU B 1 189 ? -37.812 3.455 5.156 1 91.62 189 GLU B CA 1
ATOM 4900 C C . GLU B 1 189 ? -37.469 4.227 3.893 1 91.62 189 GLU B C 1
ATOM 4902 O O . GLU B 1 189 ? -37.031 5.387 3.963 1 91.62 189 GLU B O 1
ATOM 4907 N N . GLY B 1 190 ? -37.531 3.582 2.77 1 88.88 190 GLY B N 1
ATOM 4908 C CA . GLY B 1 190 ? -37.281 4.227 1.496 1 88.88 190 GLY B CA 1
ATOM 4909 C C . GLY B 1 190 ? -35.812 4.164 1.098 1 88.88 190 GLY B C 1
ATOM 4910 O O . GLY B 1 190 ? -35.438 4.52 -0.027 1 88.88 190 GLY B O 1
ATOM 4911 N N . GLN B 1 191 ? -34.938 3.744 2.021 1 93.19 191 GLN B N 1
ATOM 4912 C CA . GLN B 1 191 ? -33.531 3.605 1.695 1 93.19 191 GLN B CA 1
ATOM 4913 C C . GLN B 1 191 ? -33.281 2.484 0.685 1 93.19 191 GLN B C 1
ATOM 4915 O O . GLN B 1 191 ? -33.781 1.366 0.873 1 93.19 191 GLN B O 1
ATOM 4920 N N . ASN B 1 192 ? -32.531 2.77 -0.402 1 92.75 192 ASN B N 1
ATOM 4921 C CA . ASN B 1 192 ? -32.312 1.777 -1.45 1 92.75 192 ASN B CA 1
ATOM 4922 C C . ASN B 1 192 ? -30.828 1.469 -1.631 1 92.75 192 ASN B C 1
ATOM 4924 O O . ASN B 1 192 ? -30.469 0.641 -2.467 1 92.75 192 ASN B O 1
ATOM 4928 N N . GLU B 1 193 ? -30.031 2.135 -0.814 1 95.94 193 GLU B N 1
ATOM 4929 C CA . GLU B 1 193 ? -28.594 1.957 -0.94 1 95.94 193 GLU B CA 1
ATOM 4930 C C . GLU B 1 193 ? -27.969 1.55 0.391 1 95.94 193 GLU B C 1
ATOM 4932 O O . GLU B 1 193 ? -28.453 1.952 1.455 1 95.94 193 GLU B O 1
ATOM 4937 N N . ILE B 1 194 ? -26.922 0.707 0.3 1 97.5 194 ILE B N 1
ATOM 4938 C CA . ILE B 1 194 ? -26.062 0.394 1.441 1 97.5 194 ILE B CA 1
ATOM 4939 C C . ILE B 1 194 ? -24.797 1.236 1.38 1 97.5 194 ILE B C 1
ATOM 4941 O O . ILE B 1 194 ? -24.016 1.122 0.433 1 97.5 194 ILE B O 1
ATOM 4945 N N . TYR B 1 195 ? -24.609 2.07 2.393 1 97.81 195 TYR B N 1
ATOM 4946 C CA . TYR B 1 195 ? -23.484 3.012 2.369 1 97.81 195 TYR B CA 1
ATOM 4947 C C . TYR B 1 195 ? -22.266 2.424 3.062 1 97.81 195 TYR B C 1
ATOM 4949 O O . TYR B 1 195 ? -22.391 1.753 4.09 1 97.81 195 TYR B O 1
ATOM 4957 N N . TYR B 1 196 ? -21.094 2.645 2.492 1 98.38 196 TYR B N 1
ATOM 4958 C CA . TYR B 1 196 ? -19.859 2.191 3.113 1 98.38 196 TYR B CA 1
ATOM 4959 C C . TYR B 1 196 ? -18.75 3.223 2.936 1 98.38 196 TYR B C 1
ATOM 4961 O O . TYR B 1 196 ? -18.875 4.141 2.121 1 98.38 196 TYR B O 1
ATOM 4969 N N . ILE B 1 197 ? -17.766 3.137 3.721 1 98.62 197 ILE B N 1
ATOM 4970 C CA . ILE B 1 197 ? -16.531 3.916 3.594 1 98.62 197 ILE B CA 1
ATOM 4971 C C . ILE B 1 197 ? -15.328 3.002 3.752 1 98.62 197 ILE B C 1
ATOM 4973 O O . ILE B 1 197 ? -15.32 2.111 4.605 1 98.62 197 ILE B O 1
ATOM 4977 N N . THR B 1 198 ? -14.328 3.129 2.863 1 98.31 198 THR B N 1
ATOM 4978 C CA . THR B 1 198 ? -13.086 2.381 2.973 1 98.31 198 THR B CA 1
ATOM 4979 C C . THR B 1 198 ? -11.969 3.266 3.523 1 98.31 198 THR B C 1
ATOM 4981 O O . THR B 1 198 ? -11.961 4.477 3.293 1 98.31 198 THR B O 1
ATOM 4984 N N . GLY B 1 199 ? -11.094 2.707 4.227 1 97.38 199 GLY B N 1
ATOM 4985 C CA . GLY B 1 199 ? -9.953 3.42 4.773 1 97.38 199 GLY B CA 1
ATOM 4986 C C . GLY B 1 199 ? -8.961 2.512 5.469 1 97.38 199 GLY B C 1
ATOM 4987 O O . GLY B 1 199 ? -9.117 1.289 5.469 1 97.38 199 GLY B O 1
ATOM 4988 N N . GLU B 1 200 ? -7.949 3.133 6.082 1 94.94 200 GLU B N 1
ATOM 4989 C CA . GLU B 1 200 ? -6.816 2.389 6.629 1 94.94 200 GLU B CA 1
ATOM 4990 C C . GLU B 1 200 ? -7.18 1.719 7.949 1 94.94 200 GLU B C 1
ATOM 4992 O O . GLU B 1 200 ? -6.629 0.673 8.297 1 94.94 200 GLU B O 1
ATOM 4997 N N . SER B 1 201 ? -8.047 2.4 8.688 1 95.19 201 SER B N 1
ATOM 4998 C CA . SER B 1 201 ? -8.43 1.902 10 1 95.19 201 SER B CA 1
ATOM 4999 C C . SER B 1 201 ? -9.781 2.467 10.438 1 95.19 201 SER B C 1
ATOM 5001 O O . SER B 1 201 ? -10.289 3.408 9.82 1 95.19 201 SER B O 1
ATOM 5003 N N . LYS B 1 202 ? -10.328 1.841 11.453 1 96.25 202 LYS B N 1
ATOM 5004 C CA . LYS B 1 202 ? -11.586 2.348 12.008 1 96.25 202 LYS B CA 1
ATOM 5005 C C . LYS B 1 202 ? -11.43 3.787 12.484 1 96.25 202 LYS B C 1
ATOM 5007 O O . LYS B 1 202 ? -12.273 4.641 12.188 1 96.25 202 LYS B O 1
ATOM 5012 N N . LYS B 1 203 ? -10.359 4.117 13.117 1 95.56 203 LYS B N 1
ATOM 5013 C CA . LYS B 1 203 ? -10.102 5.461 13.625 1 95.56 203 LYS B CA 1
ATOM 5014 C C . LYS B 1 203 ? -9.984 6.473 12.492 1 95.56 203 LYS B C 1
ATOM 5016 O O . LYS B 1 203 ? -10.383 7.629 12.633 1 95.56 203 LYS B O 1
ATOM 5021 N N . ALA B 1 204 ? -9.523 6.016 11.414 1 96.31 204 ALA B N 1
ATOM 5022 C CA . ALA B 1 204 ? -9.305 6.898 10.273 1 96.31 204 ALA B CA 1
ATOM 5023 C C . ALA B 1 204 ? -10.625 7.27 9.609 1 96.31 204 ALA B C 1
ATOM 5025 O O . ALA B 1 204 ? -10.734 8.312 8.969 1 96.31 204 ALA B O 1
ATOM 5026 N N . VAL B 1 205 ? -11.711 6.383 9.812 1 97.69 205 VAL B N 1
ATOM 5027 C CA . VAL B 1 205 ? -12.883 6.625 8.977 1 97.69 205 VAL B CA 1
ATOM 5028 C C . VAL B 1 205 ? -14.078 6.984 9.852 1 97.69 205 VAL B C 1
ATOM 5030 O O . VAL B 1 205 ? -15.055 7.566 9.367 1 97.69 205 VAL B O 1
ATOM 5033 N N . GLU B 1 206 ? -14.016 6.711 11.102 1 97.44 206 GLU B N 1
ATOM 5034 C CA . GLU B 1 206 ? -15.211 6.789 11.93 1 97.44 206 GLU B CA 1
ATOM 5035 C C . GLU B 1 206 ? -15.672 8.234 12.102 1 97.44 206 GLU B C 1
ATOM 5037 O O . GLU B 1 206 ? -16.859 8.492 12.312 1 97.44 206 GLU B O 1
ATOM 5042 N N . ASN B 1 207 ? -14.734 9.188 11.984 1 96.69 207 ASN B N 1
ATOM 5043 C CA . ASN B 1 207 ? -15.094 10.602 12.109 1 96.69 207 ASN B CA 1
ATOM 5044 C C . ASN B 1 207 ? -14.844 11.359 10.812 1 96.69 207 ASN B C 1
ATOM 5046 O O . ASN B 1 207 ? -14.633 12.578 10.828 1 96.69 207 ASN B O 1
ATOM 5050 N N . SER B 1 208 ? -14.914 10.656 9.75 1 97.94 208 SER B N 1
ATOM 5051 C CA . SER B 1 208 ? -14.656 11.25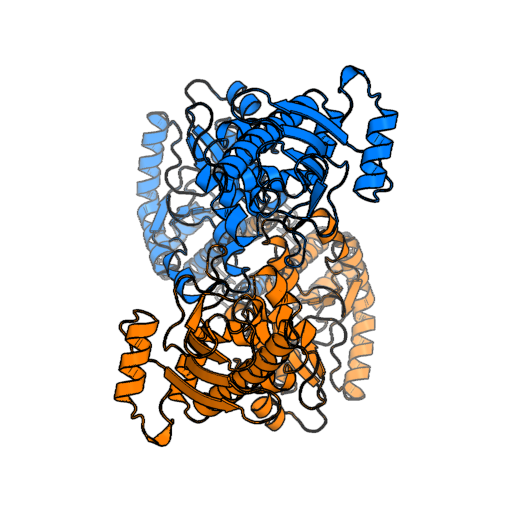 8.438 1 97.94 208 SER B CA 1
ATOM 5052 C C . SER B 1 208 ? -15.719 12.281 8.078 1 97.94 208 SER B C 1
ATOM 5054 O O . SER B 1 208 ? -16.906 12.094 8.367 1 97.94 208 SER B O 1
ATOM 5056 N N . PRO B 1 209 ? -15.344 13.375 7.379 1 98.12 209 PRO B N 1
ATOM 5057 C CA . PRO B 1 209 ? -16.312 14.359 6.91 1 98.12 209 PRO B CA 1
ATOM 5058 C C . PRO B 1 209 ? -17.406 13.742 6.031 1 98.12 209 PRO B C 1
ATOM 5060 O O . PRO B 1 209 ? -18.531 14.242 5.996 1 98.12 209 PRO B O 1
ATOM 5063 N N . PHE B 1 210 ? -17.125 12.633 5.398 1 98.19 210 PHE B N 1
ATOM 5064 C CA . PHE B 1 210 ? -18.031 11.992 4.453 1 98.19 210 PHE B CA 1
ATOM 5065 C C . PHE B 1 210 ? -19.25 11.43 5.172 1 98.19 210 PHE B C 1
ATOM 5067 O O . PHE B 1 210 ? -20.281 11.164 4.547 1 98.19 210 PHE B O 1
ATOM 5074 N N . LEU B 1 211 ? -19.125 11.242 6.453 1 98.12 211 LEU B N 1
ATOM 5075 C CA . LEU B 1 211 ? -20.172 10.539 7.188 1 98.12 211 LEU B CA 1
ATOM 5076 C C . LEU B 1 211 ? -21.141 11.531 7.832 1 98.12 211 LEU B C 1
ATOM 5078 O O . LEU B 1 211 ? -22.219 11.141 8.289 1 98.12 211 LEU B O 1
ATOM 5082 N N . GLU B 1 212 ? -20.797 12.844 7.852 1 97.56 212 GLU B N 1
ATOM 5083 C CA . GLU B 1 212 ? -21.5 13.836 8.672 1 97.56 212 GLU B CA 1
ATOM 5084 C C . GLU B 1 212 ? -22.969 13.922 8.305 1 97.56 212 GLU B C 1
ATOM 5086 O O . GLU B 1 212 ? -23.844 13.773 9.172 1 97.56 212 GLU B O 1
ATOM 5091 N N . LYS B 1 213 ? -23.297 14.125 7.055 1 96.56 213 LYS B N 1
ATOM 5092 C CA . LYS B 1 213 ? -24.688 14.266 6.637 1 96.56 213 LYS B CA 1
ATOM 5093 C C . LYS B 1 213 ? -25.422 12.93 6.738 1 96.56 213 LYS B C 1
ATOM 5095 O O . LYS B 1 213 ? -26.609 12.891 7.082 1 96.56 213 LYS B O 1
ATOM 5100 N N . LEU B 1 214 ? -24.734 11.797 6.391 1 97.12 214 LEU B N 1
ATOM 5101 C CA . LEU B 1 214 ? -25.344 10.477 6.52 1 97.12 214 LEU B CA 1
ATOM 5102 C C . LEU B 1 214 ? -25.75 10.203 7.965 1 97.12 214 LEU B C 1
ATOM 5104 O O . LEU B 1 214 ? -26.859 9.742 8.219 1 97.12 214 LEU B O 1
ATOM 5108 N N . LYS B 1 215 ? -24.844 10.539 8.883 1 96.38 215 LYS B N 1
ATOM 5109 C CA . LYS B 1 215 ? -25.156 10.383 10.297 1 96.38 215 LYS B CA 1
ATOM 5110 C C . LYS B 1 215 ? -26.312 11.289 10.719 1 96.38 215 LYS B C 1
ATOM 5112 O O . LYS B 1 215 ? -27.219 10.844 11.414 1 96.38 215 LYS B O 1
ATOM 5117 N N . LYS B 1 216 ? -26.25 12.531 10.312 1 95.19 216 LYS B N 1
ATOM 5118 C CA . LYS B 1 216 ? -27.297 13.492 10.656 1 95.19 216 LYS B CA 1
ATOM 5119 C C . LYS B 1 216 ? -28.672 13.016 10.172 1 95.19 216 LYS B C 1
ATOM 5121 O O . LYS B 1 216 ? -29.672 13.203 10.852 1 95.19 216 LYS B O 1
ATOM 5126 N N . LYS B 1 217 ? -28.719 12.406 9.031 1 94.38 217 LYS B N 1
ATOM 5127 C CA . LYS B 1 217 ? -29.969 11.938 8.445 1 94.38 217 LYS B CA 1
ATOM 5128 C C . LYS B 1 217 ? -30.312 10.539 8.945 1 94.38 217 LYS B C 1
ATOM 5130 O O . LYS B 1 217 ? -31.328 9.961 8.531 1 94.38 217 LYS B O 1
ATOM 5135 N N . GLY B 1 218 ? -29.438 9.93 9.695 1 95.25 218 GLY B N 1
ATOM 5136 C CA . GLY B 1 218 ? -29.734 8.68 10.367 1 95.25 218 GLY B CA 1
ATOM 5137 C C . GLY B 1 218 ? -29.391 7.457 9.539 1 95.25 218 GLY B C 1
ATOM 5138 O O . GLY B 1 218 ? -29.859 6.355 9.82 1 95.25 218 GLY B O 1
ATOM 5139 N N . TYR B 1 219 ? -28.578 7.617 8.508 1 96.81 219 TYR B N 1
ATOM 5140 C CA . TYR B 1 219 ? -28.172 6.484 7.691 1 96.81 219 TYR B CA 1
ATOM 5141 C C . TYR B 1 219 ? -26.969 5.773 8.312 1 96.81 219 TYR B C 1
ATOM 5143 O O . TYR B 1 219 ? -26.062 6.418 8.828 1 96.81 219 TYR B O 1
ATOM 5151 N N . GLU B 1 220 ? -27.031 4.457 8.281 1 98 220 GLU B N 1
ATOM 5152 C CA . GLU B 1 220 ? -25.922 3.637 8.75 1 98 220 GLU B CA 1
ATOM 5153 C C . GLU B 1 220 ? -24.844 3.48 7.672 1 98 220 GLU B C 1
ATOM 5155 O O . GLU B 1 220 ? -25.172 3.334 6.488 1 98 220 GLU B O 1
ATOM 5160 N N . VAL B 1 221 ? -23.578 3.557 8.055 1 98.56 221 VAL B N 1
ATOM 5161 C CA . VAL B 1 221 ? -22.469 3.416 7.117 1 98.56 221 VAL B CA 1
ATOM 5162 C C . VAL B 1 221 ? -21.531 2.301 7.586 1 98.56 221 VAL B C 1
ATOM 5164 O O . VAL B 1 221 ? -21.125 2.273 8.75 1 98.56 221 VAL B O 1
ATOM 5167 N N . ILE B 1 222 ? -21.141 1.375 6.691 1 98.75 222 ILE B N 1
ATOM 5168 C CA . ILE B 1 222 ? -20.25 0.26 6.98 1 98.75 222 ILE B CA 1
ATOM 5169 C C . ILE B 1 222 ? -18.797 0.721 6.875 1 98.75 222 ILE B C 1
ATOM 5171 O O . ILE B 1 222 ? -18.438 1.445 5.941 1 98.75 222 ILE B O 1
ATOM 5175 N N . TYR B 1 223 ? -17.969 0.324 7.879 1 98.69 223 TYR B N 1
ATOM 5176 C CA . TYR B 1 223 ? -16.531 0.594 7.832 1 98.69 223 TYR B CA 1
ATOM 5177 C C . TYR B 1 223 ? -15.781 -0.57 7.199 1 98.69 223 TYR B C 1
ATOM 5179 O O . TYR B 1 223 ? -15.75 -1.673 7.75 1 98.69 223 TYR B O 1
ATOM 5187 N N . MET B 1 224 ? -15.18 -0.384 6.062 1 98.38 224 MET B N 1
ATOM 5188 C CA . MET B 1 224 ? -14.336 -1.371 5.398 1 98.38 224 MET B CA 1
ATOM 5189 C C . MET B 1 224 ? -12.867 -0.976 5.492 1 98.38 224 MET B C 1
ATOM 5191 O O . MET B 1 224 ? -12.391 -0.143 4.719 1 98.38 224 MET B O 1
ATOM 5195 N N . VAL B 1 225 ? -12.133 -1.7 6.348 1 96.62 225 VAL B N 1
ATOM 5196 C CA . VAL B 1 225 ? -10.867 -1.104 6.75 1 96.62 225 VAL B CA 1
ATOM 5197 C C . VAL B 1 225 ? -9.719 -2.068 6.445 1 96.62 225 VAL B C 1
ATOM 5199 O O . VAL B 1 225 ? -8.578 -1.838 6.855 1 96.62 225 VAL B O 1
ATOM 5202 N N . ASP B 1 226 ? -10 -3.211 5.73 1 96 226 ASP B N 1
ATOM 5203 C CA . ASP B 1 226 ? -8.953 -4.055 5.164 1 96 226 ASP B CA 1
ATOM 5204 C C . ASP B 1 226 ? -8.656 -3.672 3.717 1 96 226 ASP B C 1
ATOM 5206 O O . ASP B 1 226 ? -9.57 -3.35 2.955 1 96 226 ASP B O 1
ATOM 5210 N N . ALA B 1 227 ? -7.43 -3.744 3.361 1 96.06 227 ALA B N 1
ATOM 5211 C CA . ALA B 1 227 ? -7.07 -3.416 1.983 1 96.06 227 ALA B CA 1
ATOM 5212 C C . ALA B 1 227 ? -7.867 -4.262 0.993 1 96.06 227 ALA B C 1
ATOM 5214 O O . ALA B 1 227 ? -8.32 -3.76 -0.039 1 96.06 227 ALA B O 1
ATOM 5215 N N . ILE B 1 228 ? -8.133 -5.496 1.29 1 96.75 228 ILE B N 1
ATOM 5216 C CA . ILE B 1 228 ? -8.82 -6.43 0.406 1 96.75 228 ILE B CA 1
ATOM 5217 C C . ILE B 1 228 ? -10.258 -5.969 0.188 1 96.75 228 ILE B C 1
ATOM 5219 O O . ILE B 1 228 ? -10.906 -6.375 -0.781 1 96.75 228 ILE B O 1
ATOM 5223 N N . ASP B 1 229 ? -10.766 -5.121 1.078 1 97.94 229 ASP B N 1
ATOM 5224 C CA . ASP B 1 229 ? -12.133 -4.637 0.949 1 97.94 229 ASP B CA 1
ATOM 5225 C C . ASP B 1 229 ? -12.32 -3.85 -0.347 1 97.94 229 ASP B C 1
ATOM 5227 O O . ASP B 1 229 ? -13.375 -3.92 -0.977 1 97.94 229 ASP B O 1
ATOM 5231 N N . GLU B 1 230 ? -11.328 -3.092 -0.734 1 97.12 230 GLU B N 1
ATOM 5232 C CA . GLU B 1 230 ? -11.398 -2.309 -1.963 1 97.12 230 GLU B CA 1
ATOM 5233 C C . GLU B 1 230 ? -11.633 -3.205 -3.178 1 97.12 230 GLU B C 1
ATOM 5235 O O . GLU B 1 230 ? -12.43 -2.877 -4.055 1 97.12 230 GLU B O 1
ATOM 5240 N N . TYR B 1 231 ? -11.031 -4.348 -3.176 1 95.75 231 TYR B N 1
ATOM 5241 C CA . TYR B 1 231 ? -11.164 -5.289 -4.281 1 95.75 231 TYR B CA 1
ATOM 5242 C C . TYR B 1 231 ? -12.492 -6.031 -4.203 1 95.75 231 TYR B C 1
ATOM 5244 O O . TYR B 1 231 ? -13.172 -6.207 -5.219 1 95.75 231 TYR B O 1
ATOM 5252 N N . ALA B 1 232 ? -12.797 -6.414 -3.016 1 97.75 232 ALA B N 1
ATOM 5253 C CA . ALA B 1 232 ? -14.023 -7.18 -2.803 1 97.75 232 ALA B CA 1
ATOM 5254 C C . ALA B 1 232 ? -15.25 -6.359 -3.184 1 97.75 232 ALA B C 1
ATOM 5256 O O . ALA B 1 232 ? -16.125 -6.844 -3.908 1 97.75 232 ALA B O 1
ATOM 5257 N N . ILE B 1 233 ? -15.312 -5.137 -2.77 1 97.12 233 ILE B N 1
ATOM 5258 C CA . ILE B 1 233 ? -16.516 -4.328 -2.963 1 97.12 233 ILE B CA 1
ATOM 5259 C C . ILE B 1 233 ? -16.641 -3.941 -4.434 1 97.12 233 ILE B C 1
ATOM 5261 O O . ILE B 1 233 ? -17.75 -3.762 -4.938 1 97.12 233 ILE B O 1
ATOM 5265 N N . GLY B 1 234 ? -15.523 -3.828 -5.105 1 95 234 GLY B N 1
ATOM 5266 C CA . GLY B 1 234 ? -15.562 -3.576 -6.535 1 95 234 GLY B CA 1
ATOM 5267 C C . GLY B 1 234 ? -16.297 -4.648 -7.312 1 95 234 GLY B C 1
ATOM 5268 O O . GLY B 1 234 ? -16.859 -4.379 -8.375 1 95 234 GLY B O 1
ATOM 5269 N N . GLN B 1 235 ? -16.328 -5.867 -6.797 1 96.44 235 GLN B N 1
ATOM 5270 C CA . GLN B 1 235 ? -16.984 -6.984 -7.461 1 96.44 235 GLN B CA 1
ATOM 5271 C C . GLN B 1 235 ? -18.391 -7.191 -6.922 1 96.44 235 GLN B C 1
ATOM 5273 O O . GLN B 1 235 ? -19.312 -7.547 -7.668 1 96.44 235 GLN B O 1
ATOM 5278 N N . LEU B 1 236 ? -18.656 -7.035 -5.652 1 97.19 236 LEU B N 1
ATOM 5279 C CA . LEU B 1 236 ? -19.953 -7.301 -5.043 1 97.19 236 LEU B CA 1
ATOM 5280 C C . LEU B 1 236 ? -21 -6.32 -5.555 1 97.19 236 LEU B C 1
ATOM 5282 O O . LEU B 1 236 ? -22.062 -6.73 -6.023 1 97.19 236 LEU B O 1
ATOM 5286 N N . LYS B 1 237 ? -20.828 -5.066 -5.578 1 95.31 237 LYS B N 1
ATOM 5287 C CA . LYS B 1 237 ? -21.578 -3.945 -6.145 1 95.31 237 LYS B CA 1
ATOM 5288 C C . LYS B 1 237 ? -22.969 -3.838 -5.52 1 95.31 237 LYS B C 1
ATOM 5290 O O . LYS B 1 237 ? -23.516 -2.74 -5.395 1 95.31 237 LYS B O 1
ATOM 5295 N N . GLU B 1 238 ? -23.688 -4.98 -5.219 1 96.88 238 GLU B N 1
ATOM 5296 C CA . GLU B 1 238 ? -25.031 -4.984 -4.633 1 96.88 238 GLU B CA 1
ATOM 5297 C C . GLU B 1 238 ? -25.203 -6.164 -3.678 1 96.88 238 GLU B C 1
ATOM 5299 O O . GLU B 1 238 ? -24.484 -7.156 -3.766 1 96.88 238 GLU B O 1
ATOM 5304 N N . PHE B 1 239 ? -26.156 -6.039 -2.754 1 97.88 239 PHE B N 1
ATOM 5305 C CA . PHE B 1 239 ? -26.547 -7.082 -1.812 1 97.88 239 PHE B CA 1
ATOM 5306 C C . PHE B 1 239 ? -28.047 -7.043 -1.556 1 97.88 239 PHE B C 1
ATOM 5308 O O . PHE B 1 239 ? -28.578 -6.016 -1.137 1 97.88 239 PHE B O 1
ATOM 5315 N N . GLU B 1 240 ? -28.781 -8.133 -1.894 1 96.12 240 GLU B N 1
ATOM 5316 C CA . GLU B 1 240 ? -30.219 -8.258 -1.752 1 96.12 240 GLU B CA 1
ATOM 5317 C C . GLU B 1 240 ? -30.953 -7.129 -2.484 1 96.12 240 GLU B C 1
ATOM 5319 O O . GLU B 1 240 ? -31.859 -6.504 -1.932 1 96.12 240 GLU B O 1
ATOM 5324 N N . GLY B 1 241 ? -30.484 -6.824 -3.578 1 95.5 241 GLY B N 1
ATOM 5325 C CA . GLY B 1 241 ? -31.141 -5.855 -4.441 1 95.5 241 GLY B CA 1
ATOM 5326 C C . GLY B 1 241 ? -30.797 -4.418 -4.09 1 95.5 241 GLY B C 1
ATOM 5327 O O . GLY B 1 241 ? -31.312 -3.482 -4.699 1 95.5 241 GLY B O 1
ATOM 5328 N N . LYS B 1 242 ? -30 -4.195 -3.082 1 96.75 242 LYS B N 1
ATOM 5329 C CA . LYS B 1 242 ? -29.578 -2.855 -2.678 1 96.75 242 LYS B CA 1
ATOM 5330 C C . LYS B 1 242 ? -28.156 -2.551 -3.158 1 96.75 242 LYS B C 1
ATOM 5332 O O . LYS B 1 242 ? -27.234 -3.332 -2.922 1 96.75 242 LYS B O 1
ATOM 5337 N N . LYS B 1 243 ? -28 -1.449 -3.781 1 95.81 243 LYS B N 1
ATOM 5338 C CA . LYS B 1 243 ? -26.688 -1.052 -4.297 1 95.81 243 LYS B CA 1
ATOM 5339 C C . LYS B 1 243 ? -25.75 -0.647 -3.166 1 95.81 243 LYS B C 1
ATOM 5341 O O . LYS B 1 243 ? -26.172 0.036 -2.225 1 95.81 243 LYS B O 1
ATOM 5346 N N . LEU B 1 244 ? -24.5 -1.081 -3.254 1 97.12 244 LEU B N 1
ATOM 5347 C CA . LEU B 1 244 ? -23.469 -0.599 -2.34 1 97.12 244 LEU B CA 1
ATOM 5348 C C . LEU B 1 244 ? -22.859 0.704 -2.848 1 97.12 244 LEU B C 1
ATOM 5350 O O . LEU B 1 244 ? -22.344 0.76 -3.969 1 97.12 244 LEU B O 1
ATOM 5354 N N . VAL B 1 245 ? -22.891 1.77 -1.994 1 96.69 245 VAL B N 1
ATOM 5355 C CA . VAL B 1 245 ? -22.469 3.092 -2.434 1 96.69 245 VAL B CA 1
ATOM 5356 C C . VAL B 1 245 ? -21.391 3.633 -1.484 1 96.69 245 VAL B C 1
ATOM 5358 O O . VAL B 1 245 ? -21.594 3.639 -0.266 1 96.69 245 VAL B O 1
ATOM 5361 N N . SER B 1 246 ? -20.312 4.039 -2.102 1 97.38 246 SER B N 1
ATOM 5362 C CA . SER B 1 246 ? -19.25 4.641 -1.318 1 97.38 246 SER B CA 1
ATOM 5363 C C . SER B 1 246 ? -19.609 6.055 -0.875 1 97.38 246 SER B C 1
ATOM 5365 O O . SER B 1 246 ? -20.047 6.871 -1.685 1 97.38 246 SER B O 1
ATOM 5367 N N . ALA B 1 247 ? -19.344 6.32 0.392 1 97.75 247 ALA B N 1
ATOM 5368 C CA . ALA B 1 247 ? -19.594 7.656 0.93 1 97.75 247 ALA B CA 1
ATOM 5369 C C . ALA B 1 247 ? -18.578 8.656 0.401 1 97.75 247 ALA B C 1
ATOM 5371 O O . ALA B 1 247 ? -18.766 9.875 0.517 1 97.75 247 ALA B O 1
ATOM 5372 N N . THR B 1 248 ? -17.453 8.18 -0.239 1 97.56 248 THR B N 1
ATOM 5373 C CA . THR B 1 248 ? -16.344 9.062 -0.569 1 97.56 248 THR B CA 1
ATOM 5374 C C . THR B 1 248 ? -16.391 9.453 -2.043 1 97.56 248 THR B C 1
ATOM 5376 O O . THR B 1 248 ? -15.539 10.219 -2.51 1 97.56 248 THR B O 1
ATOM 5379 N N . LYS B 1 249 ? -17.375 8.953 -2.787 1 95.62 249 LYS B N 1
ATOM 5380 C CA . LYS B 1 249 ? -17.438 9.18 -4.227 1 95.62 249 LYS B CA 1
ATOM 5381 C C . LYS B 1 249 ? -18.594 10.109 -4.59 1 95.62 249 LYS B C 1
ATOM 5383 O O . LYS B 1 249 ? -19.531 10.273 -3.805 1 95.62 249 LYS B O 1
ATOM 5388 N N . GLU B 1 250 ? -18.469 10.641 -5.738 1 92.31 250 GLU B N 1
ATOM 5389 C CA . GLU B 1 250 ? -19.562 11.414 -6.297 1 92.31 250 GLU B CA 1
ATOM 5390 C C . GLU B 1 250 ? -20.812 10.547 -6.477 1 92.31 250 GLU B C 1
ATOM 5392 O O . GLU B 1 250 ? -20.719 9.32 -6.516 1 92.31 250 GLU B O 1
ATOM 5397 N N . GLY B 1 251 ? -21.953 11.195 -6.414 1 82.69 251 GLY B N 1
ATOM 5398 C CA . GLY B 1 251 ? -23.172 10.484 -6.734 1 82.69 251 GLY B CA 1
ATOM 5399 C C . GLY B 1 251 ? -23.984 10.094 -5.504 1 82.69 251 GLY B C 1
ATOM 5400 O O . GLY B 1 251 ? -24.984 9.391 -5.609 1 82.69 251 GLY B O 1
ATOM 5401 N N . LEU B 1 252 ? -23.453 10.453 -4.348 1 88 252 LEU B N 1
ATOM 5402 C CA . LEU B 1 252 ? -24.234 10.219 -3.141 1 88 252 LEU B CA 1
ATOM 5403 C C . LEU B 1 252 ? -25.516 11.047 -3.166 1 88 252 LEU B C 1
ATOM 5405 O O . LEU B 1 252 ? -25.469 12.273 -3.244 1 88 252 LEU B O 1
ATOM 5409 N N . LYS B 1 253 ? -26.656 10.367 -3.268 1 82.19 253 LYS B N 1
ATOM 5410 C CA . LYS B 1 253 ? -27.953 11.047 -3.322 1 82.19 253 LYS B CA 1
ATOM 5411 C C . LYS B 1 253 ? -28.719 10.875 -2.016 1 82.19 253 LYS B C 1
ATOM 5413 O O . LYS B 1 253 ? -29.047 9.75 -1.628 1 82.19 253 LYS B O 1
ATOM 5418 N N . LEU B 1 254 ? -28.828 11.938 -1.355 1 84.81 254 LEU B N 1
ATOM 5419 C CA . LEU B 1 254 ? -29.609 11.93 -0.123 1 84.81 254 LEU B CA 1
ATOM 5420 C C . LEU B 1 254 ? -30.938 12.656 -0.316 1 84.81 254 LEU B C 1
ATOM 5422 O O . LEU B 1 254 ? -31 13.641 -1.053 1 84.81 254 LEU B O 1
ATOM 5426 N N . ASP B 1 255 ? -31.953 12.141 0.137 1 82.75 255 ASP B N 1
ATOM 5427 C CA . ASP B 1 255 ? -33.281 12.766 0.014 1 82.75 255 ASP B CA 1
ATOM 5428 C C . ASP B 1 255 ? -33.281 14.133 0.687 1 82.75 255 ASP B C 1
ATOM 5430 O O . ASP B 1 255 ? -32.812 14.289 1.816 1 82.75 255 ASP B O 1
ATOM 5434 N N . GLU B 1 256 ? -33.719 15.078 -0.085 1 86.25 256 GLU B N 1
ATOM 5435 C CA . GLU B 1 256 ? -33.844 16.438 0.429 1 86.25 256 GLU B CA 1
ATOM 5436 C C . GLU B 1 256 ? -35.25 16.984 0.235 1 86.25 256 GLU B C 1
ATOM 5438 O O . GLU B 1 256 ? -35.906 16.703 -0.775 1 86.25 256 GLU B O 1
ATOM 5443 N N . SER B 1 257 ? -35.656 17.719 1.198 1 89.31 257 SER B N 1
ATOM 5444 C CA . SER B 1 257 ? -36.938 18.406 1.084 1 89.31 257 SER B CA 1
ATOM 5445 C C . SER B 1 257 ? -36.875 19.562 0.098 1 89.31 257 SER B C 1
ATOM 5447 O O . SER B 1 257 ? -35.781 19.984 -0.29 1 89.31 257 SER B O 1
ATOM 5449 N N . GLU B 1 258 ? -38 20.016 -0.258 1 92 258 GLU B N 1
ATOM 5450 C CA . GLU B 1 258 ? -38.062 21.156 -1.158 1 92 258 GLU B CA 1
ATOM 5451 C C . GLU B 1 258 ? -37.406 22.391 -0.523 1 92 258 GLU B C 1
ATOM 5453 O O . GLU B 1 258 ? -36.719 23.156 -1.2 1 92 258 GLU B O 1
ATOM 5458 N N . ASP B 1 259 ? -37.625 22.547 0.701 1 93.38 259 ASP B N 1
ATOM 5459 C CA . ASP B 1 259 ? -37.031 23.672 1.422 1 93.38 259 ASP B CA 1
ATOM 5460 C C . ASP B 1 259 ? -35.531 23.547 1.466 1 93.38 259 ASP B C 1
ATOM 5462 O O . ASP B 1 259 ? -34.812 24.547 1.294 1 93.38 259 ASP B O 1
ATOM 5466 N N . GLU B 1 260 ? -35.031 22.391 1.696 1 90.5 260 GLU B N 1
ATOM 5467 C CA . GLU B 1 260 ? -33.594 22.141 1.725 1 90.5 260 GLU B CA 1
ATOM 5468 C C . GLU B 1 260 ? -32.969 22.406 0.358 1 90.5 260 GLU B C 1
ATOM 5470 O O . GLU B 1 260 ? -31.875 22.953 0.268 1 90.5 260 GLU B O 1
ATOM 5475 N N . LYS B 1 261 ? -33.688 22.047 -0.625 1 91.94 261 LYS B N 1
ATOM 5476 C CA . LYS B 1 261 ? -33.219 22.25 -1.987 1 91.94 261 LYS B CA 1
ATOM 5477 C C . LYS B 1 261 ? -33.094 23.734 -2.312 1 91.94 261 LYS B C 1
ATOM 5479 O O . LYS B 1 261 ? -32.094 24.172 -2.912 1 91.94 261 LYS B O 1
ATOM 5484 N N . LYS B 1 262 ? -34.062 24.469 -1.949 1 94.38 262 LYS B N 1
ATOM 5485 C CA . LYS B 1 262 ? -34.062 25.906 -2.189 1 94.38 262 LYS B CA 1
ATOM 5486 C C . LYS B 1 262 ? -32.906 26.578 -1.442 1 94.38 262 LYS B C 1
ATOM 5488 O O . LYS B 1 262 ? -32.188 27.422 -2.004 1 94.38 262 LYS B O 1
ATOM 5493 N N . LYS B 1 263 ? -32.75 26.203 -0.26 1 94.69 263 LYS B N 1
ATOM 5494 C CA . LYS B 1 263 ? -31.656 26.75 0.542 1 94.69 263 LYS B CA 1
ATOM 5495 C C . LYS B 1 263 ? -30.297 26.422 -0.081 1 94.69 263 LYS B C 1
ATOM 5497 O O . LYS B 1 263 ? -29.406 27.281 -0.131 1 94.69 263 LYS B O 1
ATOM 5502 N N . GLN B 1 264 ? -30.234 25.234 -0.528 1 93.94 264 GLN B N 1
ATOM 5503 C CA . GLN B 1 264 ? -29 24.797 -1.158 1 93.94 264 GLN B CA 1
ATOM 5504 C C . GLN B 1 264 ? -28.703 25.609 -2.41 1 93.94 264 GLN B C 1
ATOM 5506 O O . GLN B 1 264 ? -27.547 25.953 -2.672 1 93.94 264 GLN B O 1
ATOM 5511 N N . GLU B 1 265 ? -29.672 25.891 -3.148 1 95.38 265 GLU B N 1
ATOM 5512 C CA . GLU B 1 265 ? -29.5 26.672 -4.363 1 95.38 265 GLU B CA 1
ATOM 5513 C C . GLU B 1 265 ? -29.047 28.094 -4.039 1 95.38 265 GLU B C 1
ATOM 5515 O O . GLU B 1 265 ? -28.203 28.656 -4.738 1 95.38 265 GLU B O 1
ATOM 5520 N N . GLU B 1 266 ? -29.578 28.609 -3.025 1 97.12 266 GLU B N 1
ATOM 5521 C CA . GLU B 1 266 ? -29.172 29.938 -2.592 1 97.12 266 GLU B CA 1
ATOM 5522 C C . GLU B 1 266 ? -27.719 29.969 -2.139 1 97.12 266 GLU B C 1
ATOM 5524 O O . GLU B 1 266 ? -26.984 30.906 -2.451 1 97.12 266 GLU B O 1
ATOM 5529 N N . LEU B 1 267 ? -27.359 29 -1.419 1 97.12 267 LEU B N 1
ATOM 5530 C CA . LEU B 1 267 ? -25.984 28.906 -0.935 1 97.12 267 LEU B CA 1
ATOM 5531 C C . LEU B 1 267 ? -25 28.719 -2.092 1 97.12 267 LEU B C 1
ATOM 5533 O O . LEU B 1 267 ? -23.906 29.281 -2.088 1 97.12 267 LEU B O 1
ATOM 5537 N N . LYS B 1 268 ? -25.422 27.922 -3.076 1 97.44 268 LYS B N 1
ATOM 5538 C CA . LYS B 1 268 ? -24.594 27.719 -4.262 1 97.44 268 LYS B CA 1
ATOM 5539 C C . LYS B 1 268 ? -24.328 29.047 -4.977 1 97.44 268 LYS B C 1
ATOM 5541 O O . LYS B 1 268 ? -23.203 29.297 -5.402 1 97.44 268 LYS B O 1
ATOM 5546 N N . GLU B 1 269 ? -25.344 29.812 -5.031 1 97.44 269 GLU B N 1
ATOM 5547 C CA . GLU B 1 269 ? -25.188 31.125 -5.668 1 97.44 269 GLU B CA 1
ATOM 5548 C C . GLU B 1 269 ? -24.281 32.031 -4.852 1 97.44 269 GLU B C 1
ATOM 5550 O O . GLU B 1 269 ? -23.422 32.719 -5.402 1 97.44 269 GLU B O 1
ATOM 5555 N N . LYS B 1 270 ? -24.5 32 -3.627 1 97.5 270 LYS B N 1
ATOM 5556 C CA . LYS B 1 270 ? -23.75 32.875 -2.719 1 97.5 270 LYS B CA 1
ATOM 5557 C C . LYS B 1 270 ? -22.266 32.531 -2.732 1 97.5 270 LYS B C 1
ATOM 5559 O O . LYS B 1 270 ? -21.422 33.406 -2.6 1 97.5 270 LYS B O 1
ATOM 5564 N N . PHE B 1 271 ? -21.922 31.281 -2.918 1 98.44 271 PHE B N 1
ATOM 5565 C CA . PHE B 1 271 ? -20.547 30.844 -2.766 1 98.44 271 PHE B CA 1
ATOM 5566 C C . PHE B 1 271 ? -19.906 30.578 -4.125 1 98.44 271 PHE B C 1
ATOM 5568 O O . PHE B 1 271 ? -18.781 30.078 -4.199 1 98.44 271 PHE B O 1
ATOM 5575 N N . GLU B 1 272 ? -20.625 30.891 -5.184 1 97.88 272 GLU B N 1
ATOM 5576 C CA . GLU B 1 272 ? -20.109 30.656 -6.531 1 97.88 272 GLU B CA 1
ATOM 5577 C C . GLU B 1 272 ? -18.766 31.359 -6.742 1 97.88 272 GLU B C 1
ATOM 5579 O O . GLU B 1 272 ? -17.844 30.797 -7.328 1 97.88 272 GLU B O 1
ATOM 5584 N N . GLY B 1 273 ? -18.703 32.594 -6.352 1 97.56 273 GLY B N 1
ATOM 5585 C CA . GLY B 1 273 ? -17.484 33.344 -6.48 1 97.56 273 GLY B CA 1
ATOM 5586 C C . GLY B 1 273 ? -16.297 32.719 -5.762 1 97.56 273 GLY B C 1
ATOM 5587 O O . GLY B 1 273 ? -15.203 32.625 -6.312 1 97.56 273 GLY B O 1
ATOM 5588 N N . LEU B 1 274 ? -16.5 32.25 -4.527 1 98.12 274 LEU B N 1
ATOM 5589 C CA . LEU B 1 274 ? -15.445 31.625 -3.764 1 98.12 274 LEU B CA 1
ATOM 5590 C C . LEU B 1 274 ? -14.984 30.328 -4.441 1 98.12 274 LEU B C 1
ATOM 5592 O O . LEU B 1 274 ? -13.789 30.047 -4.492 1 98.12 274 LEU B O 1
ATOM 5596 N N . CYS B 1 275 ? -15.93 29.562 -4.961 1 98.62 275 CYS B N 1
ATOM 5597 C CA . CYS B 1 275 ? -15.586 28.328 -5.664 1 98.62 275 CYS B CA 1
ATOM 5598 C C . CYS B 1 275 ? -14.641 28.609 -6.824 1 98.62 275 CYS B C 1
ATOM 5600 O O . CYS B 1 275 ? -13.68 27.875 -7.035 1 98.62 275 CYS B O 1
ATOM 5602 N N . LYS B 1 276 ? -14.93 29.641 -7.512 1 98 276 LYS B N 1
ATOM 5603 C CA . LYS B 1 276 ? -14.086 30.031 -8.641 1 98 276 LYS B CA 1
ATOM 5604 C C . LYS B 1 276 ? -12.68 30.406 -8.18 1 98 276 LYS B C 1
ATOM 5606 O O . LYS B 1 276 ? -11.695 29.984 -8.781 1 98 276 LYS B O 1
ATOM 5611 N N . VAL B 1 277 ? -12.617 31.156 -7.121 1 97.94 277 VAL B N 1
ATOM 5612 C CA . VAL B 1 277 ? -11.336 31.594 -6.586 1 97.94 277 VAL B CA 1
ATOM 5613 C C . VAL B 1 277 ? -10.516 30.391 -6.145 1 97.94 277 VAL B C 1
ATOM 5615 O O . VAL B 1 277 ? -9.328 30.281 -6.461 1 97.94 277 VAL B O 1
ATOM 5618 N N . ILE B 1 278 ? -11.117 29.438 -5.406 1 98.44 278 ILE B N 1
ATOM 5619 C CA . ILE B 1 278 ? -10.43 28.25 -4.918 1 98.44 278 ILE B CA 1
ATOM 5620 C C . ILE B 1 278 ? -9.922 27.422 -6.098 1 98.44 278 ILE B C 1
ATOM 5622 O O . ILE B 1 278 ? -8.789 26.938 -6.09 1 98.44 278 ILE B O 1
ATOM 5626 N N . LYS B 1 279 ? -10.766 27.266 -7.129 1 98.38 279 LYS B N 1
ATOM 5627 C CA . LYS B 1 279 ? -10.375 26.516 -8.32 1 98.38 279 LYS B CA 1
ATOM 5628 C C . LYS B 1 279 ? -9.156 27.141 -8.992 1 98.38 279 LYS B C 1
ATOM 5630 O O . LYS B 1 279 ? -8.25 26.438 -9.43 1 98.38 279 LYS B O 1
ATOM 5635 N N . GLU B 1 280 ? -9.156 28.391 -9.047 1 97.5 280 GLU B N 1
ATOM 5636 C CA . GLU B 1 280 ? -8.039 29.094 -9.656 1 97.5 280 GLU B CA 1
ATOM 5637 C C . GLU B 1 280 ? -6.75 28.891 -8.859 1 97.5 280 GLU B C 1
ATOM 5639 O O . GLU B 1 280 ? -5.688 28.641 -9.43 1 97.5 280 GLU B O 1
ATOM 5644 N N . VAL B 1 281 ? -6.871 29.031 -7.586 1 97.12 281 VAL B N 1
ATOM 5645 C CA . VAL B 1 281 ? -5.711 28.891 -6.711 1 97.12 281 VAL B CA 1
ATOM 5646 C C . VAL B 1 281 ? -5.16 27.469 -6.805 1 97.12 281 VAL B C 1
ATOM 5648 O O . VAL B 1 281 ? -3.947 27.281 -6.891 1 97.12 281 VAL B O 1
ATOM 5651 N N . LEU B 1 282 ? -6.02 26.422 -6.84 1 97.5 282 LEU B N 1
ATOM 5652 C CA . LEU B 1 282 ? -5.609 25.031 -6.754 1 97.5 282 LEU B CA 1
ATOM 5653 C C . LEU B 1 282 ? -5.23 24.484 -8.125 1 97.5 282 LEU B C 1
ATOM 5655 O O . LEU B 1 282 ? -4.496 23.5 -8.227 1 97.5 282 LEU B O 1
ATOM 5659 N N . GLY B 1 283 ? -5.777 25.141 -9.148 1 96.12 283 GLY B N 1
ATOM 5660 C CA . GLY B 1 283 ? -5.453 24.703 -10.5 1 96.12 283 GLY B CA 1
ATOM 5661 C C . GLY B 1 283 ? -5.801 23.25 -10.773 1 96.12 283 GLY B C 1
ATOM 5662 O O . GLY B 1 283 ? -6.93 22.828 -10.523 1 96.12 283 GLY B O 1
ATOM 5663 N N . ASP B 1 284 ? -4.828 22.422 -11.141 1 94.06 284 ASP B N 1
ATOM 5664 C CA . ASP B 1 284 ? -5.051 21.062 -11.602 1 94.06 284 ASP B CA 1
ATOM 5665 C C . ASP B 1 284 ? -5.105 20.094 -10.422 1 94.06 284 ASP B C 1
ATOM 5667 O O . ASP B 1 284 ? -5.383 18.906 -10.602 1 94.06 284 ASP B O 1
ATOM 5671 N N . LYS B 1 285 ? -4.898 20.547 -9.242 1 95.19 285 LYS B N 1
ATOM 5672 C CA . LYS B 1 285 ? -4.977 19.688 -8.062 1 95.19 285 LYS B CA 1
ATOM 5673 C C . LYS B 1 285 ? -6.391 19.156 -7.863 1 95.19 285 LYS B C 1
ATOM 5675 O O . LYS B 1 285 ? -6.586 18.125 -7.223 1 95.19 285 LYS B O 1
ATOM 5680 N N . VAL B 1 286 ? -7.391 19.953 -8.422 1 97.12 286 VAL B N 1
ATOM 5681 C CA . VAL B 1 286 ? -8.781 19.516 -8.367 1 97.12 286 VAL B CA 1
ATOM 5682 C C . VAL B 1 286 ? -9.438 19.688 -9.734 1 97.12 286 VAL B C 1
ATOM 5684 O O . VAL B 1 286 ? -9.047 20.578 -10.5 1 97.12 286 VAL B O 1
ATOM 5687 N N . GLU B 1 287 ? -10.367 18.859 -9.984 1 95.75 287 GLU B N 1
ATOM 5688 C CA . GLU B 1 287 ? -11.141 19 -11.211 1 95.75 287 GLU B CA 1
ATOM 5689 C C . GLU B 1 287 ? -12.148 20.141 -11.109 1 95.75 287 GLU B C 1
ATOM 5691 O O . GLU B 1 287 ? -12.289 20.922 -12.047 1 95.75 287 GLU B O 1
ATOM 5696 N N . LYS B 1 288 ? -12.812 20.219 -9.977 1 96.62 288 LYS B N 1
ATOM 5697 C CA . LYS B 1 288 ? -13.773 21.297 -9.742 1 96.62 288 LYS B CA 1
ATOM 5698 C C . LYS B 1 288 ? -13.977 21.531 -8.25 1 96.62 288 LYS B C 1
ATOM 5700 O O . LYS B 1 288 ? -13.547 20.734 -7.422 1 96.62 288 LYS B O 1
ATOM 5705 N N . VAL B 1 289 ? -14.516 22.672 -7.922 1 98.56 289 VAL B N 1
ATOM 5706 C CA . VAL B 1 289 ? -14.898 23.078 -6.57 1 98.56 289 VAL B CA 1
ATOM 5707 C C . VAL B 1 289 ? -16.391 23.391 -6.52 1 98.56 289 VAL B C 1
ATOM 5709 O O . VAL B 1 289 ? -16.906 24.156 -7.336 1 98.56 289 VAL B O 1
ATOM 5712 N N . ILE B 1 290 ? -17.094 22.734 -5.582 1 97.88 290 ILE B N 1
ATOM 5713 C CA . ILE B 1 290 ? -18.531 22.938 -5.535 1 97.88 290 ILE B CA 1
ATOM 5714 C C . ILE B 1 290 ? -18.984 23.062 -4.082 1 97.88 290 ILE B C 1
ATOM 5716 O O . ILE B 1 290 ? -18.25 22.734 -3.16 1 97.88 290 ILE B O 1
ATOM 5720 N N . VAL B 1 291 ? -20.203 23.578 -3.883 1 97.69 291 VAL B N 1
ATOM 5721 C CA . VAL B 1 291 ? -20.844 23.594 -2.568 1 97.69 291 VAL B CA 1
ATOM 5722 C C . VAL B 1 291 ? -21.312 22.188 -2.207 1 97.69 291 VAL B C 1
ATOM 5724 O O . VAL B 1 291 ? -21.938 21.5 -3.021 1 97.69 291 VAL B O 1
ATOM 5727 N N . SER B 1 292 ? -20.984 21.781 -1.02 1 96.06 292 SER B N 1
ATOM 5728 C CA . SER B 1 292 ? -21.172 20.391 -0.603 1 96.06 292 SER B CA 1
ATOM 5729 C C . SER B 1 292 ? -22.625 20.125 -0.192 1 96.06 292 SER B C 1
ATOM 5731 O O . SER B 1 292 ? -23.266 20.984 0.406 1 96.06 292 SER B O 1
ATOM 5733 N N . ASP B 1 293 ? -23.016 18.891 -0.457 1 91.06 293 ASP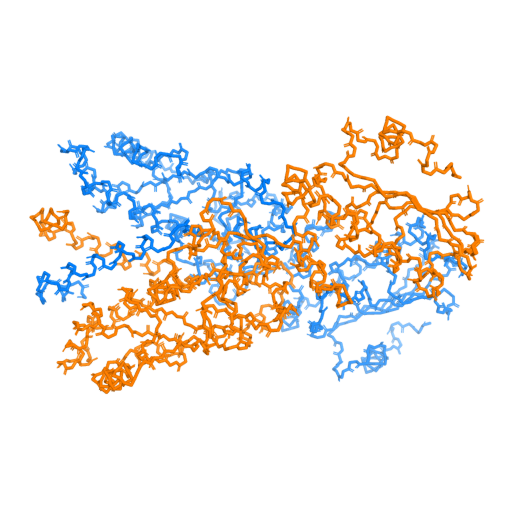 B N 1
ATOM 5734 C CA . ASP B 1 293 ? -24.281 18.391 0.063 1 91.06 293 ASP B CA 1
ATOM 5735 C C . ASP B 1 293 ? -24.047 17.297 1.1 1 91.06 293 ASP B C 1
ATOM 5737 O O . ASP B 1 293 ? -24.984 16.609 1.515 1 91.06 293 ASP B O 1
ATOM 5741 N N . ARG B 1 294 ? -22.797 17.109 1.559 1 94.44 294 ARG B N 1
ATOM 5742 C CA . ARG B 1 294 ? -22.562 15.938 2.402 1 94.44 294 ARG B CA 1
ATOM 5743 C C . ARG B 1 294 ? -21.859 16.328 3.693 1 94.44 294 ARG B C 1
ATOM 5745 O O . ARG B 1 294 ? -21.844 15.562 4.66 1 94.44 294 ARG B O 1
ATOM 5752 N N . VAL B 1 295 ? -21.203 17.516 3.715 1 96 295 VAL B N 1
ATOM 5753 C CA . VAL B 1 295 ? -20.516 17.922 4.934 1 96 295 VAL B CA 1
ATOM 5754 C C . VAL B 1 295 ? -21.469 18.75 5.809 1 96 295 VAL B C 1
ATOM 5756 O O . VAL B 1 295 ? -22.344 19.453 5.297 1 96 295 VAL B O 1
ATOM 5759 N N . VAL B 1 296 ? -21.312 18.625 7.074 1 96.19 296 VAL B N 1
ATOM 5760 C CA . VAL B 1 296 ? -22.141 19.344 8.023 1 96.19 296 VAL B CA 1
ATOM 5761 C C . VAL B 1 296 ? -21.266 20.25 8.883 1 96.19 296 VAL B C 1
ATOM 5763 O O . VAL B 1 296 ? -21.5 21.469 8.953 1 96.19 296 VAL B O 1
ATOM 5766 N N . ASP B 1 297 ? -20.203 19.734 9.438 1 96.25 297 ASP B N 1
ATOM 5767 C CA . ASP B 1 297 ? -19.344 20.469 10.359 1 96.25 297 ASP B CA 1
ATOM 5768 C C . ASP B 1 297 ? -18.031 20.859 9.695 1 96.25 297 ASP B C 1
ATOM 5770 O O . ASP B 1 297 ? -17.547 21.984 9.867 1 96.25 297 ASP B O 1
ATOM 5774 N N . SER B 1 298 ? -17.484 19.969 8.93 1 97.44 298 SER B N 1
ATOM 5775 C CA . SER B 1 298 ? -16.172 20.172 8.328 1 97.44 298 SER B CA 1
ATOM 5776 C C . SER B 1 298 ? -16.203 21.25 7.25 1 97.44 298 SER B C 1
ATOM 5778 O O . SER B 1 298 ? -17.219 21.375 6.543 1 97.44 298 SER B O 1
ATOM 5780 N N . PRO B 1 299 ? -15.148 21.984 7.098 1 98.12 299 PRO B N 1
ATOM 5781 C CA . PRO B 1 299 ? -15.141 23.062 6.105 1 98.12 299 PRO B CA 1
ATOM 5782 C C . PRO B 1 299 ? -15.18 22.531 4.668 1 98.12 299 PRO B C 1
ATOM 5784 O O . PRO B 1 299 ? -15.758 23.188 3.789 1 98.12 299 PRO B O 1
ATOM 5787 N N . CYS B 1 300 ? -14.562 21.469 4.457 1 98.25 300 CYS B N 1
ATOM 5788 C CA . CYS B 1 300 ? -14.523 20.938 3.096 1 98.25 300 CYS B CA 1
ATOM 5789 C C . CYS B 1 300 ? -14.062 19.484 3.086 1 98.25 300 CYS B C 1
ATOM 5791 O O . CYS B 1 300 ? -13.688 18.938 4.1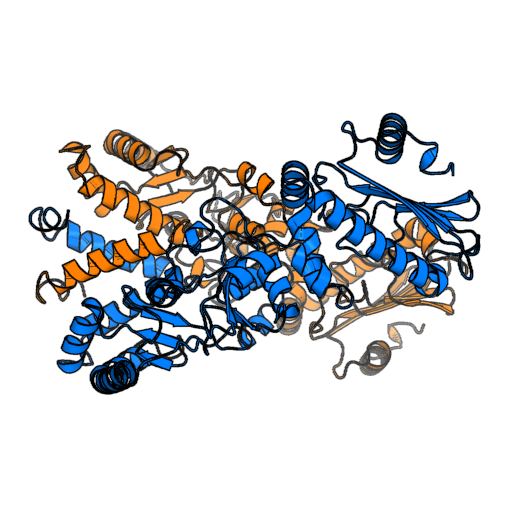29 1 98.25 300 CYS B O 1
ATOM 5793 N N . CYS B 1 301 ? -14.164 18.812 1.984 1 98.38 301 CYS B N 1
ATOM 5794 C CA . CYS B 1 301 ? -13.672 17.453 1.738 1 98.38 301 CYS B CA 1
ATOM 5795 C C . CYS B 1 301 ? -13.352 17.25 0.261 1 98.38 301 CYS B C 1
ATOM 5797 O O . CYS B 1 301 ? -13.688 18.094 -0.572 1 98.38 301 CYS B O 1
ATOM 5799 N N . LEU B 1 302 ? -12.617 16.219 -0.041 1 98.25 302 LEU B N 1
ATOM 5800 C CA . LEU B 1 302 ? -12.258 15.883 -1.414 1 98.25 302 LEU B CA 1
ATOM 5801 C C . LEU B 1 302 ? -12.914 14.57 -1.841 1 98.25 302 LEU B C 1
ATOM 5803 O O . LEU B 1 302 ? -12.656 13.523 -1.248 1 98.25 302 LEU B O 1
ATOM 5807 N N . VAL B 1 303 ? -13.727 14.672 -2.869 1 97.06 303 VAL B N 1
ATOM 5808 C CA . VAL B 1 303 ? -14.523 13.555 -3.359 1 97.06 303 VAL B CA 1
ATOM 5809 C C . VAL B 1 303 ? -13.961 13.062 -4.691 1 97.06 303 VAL B C 1
ATOM 5811 O O . VAL B 1 303 ? -13.562 13.867 -5.535 1 97.06 303 VAL B O 1
ATOM 5814 N N . THR B 1 304 ? -13.938 11.734 -4.859 1 95.75 304 THR B N 1
ATOM 5815 C CA . THR B 1 304 ? -13.453 11.195 -6.121 1 95.75 304 THR B CA 1
ATOM 5816 C C . THR B 1 304 ? -14.625 10.875 -7.051 1 95.75 304 THR B C 1
ATOM 5818 O O . THR B 1 304 ? -15.781 10.867 -6.625 1 95.75 304 THR B O 1
ATOM 5821 N N . GLY B 1 305 ? -14.289 10.648 -8.352 1 93.12 305 GLY B N 1
ATOM 5822 C CA . GLY B 1 305 ? -15.312 10.312 -9.32 1 93.12 305 GLY B CA 1
ATOM 5823 C C . GLY B 1 305 ? -16 8.992 -9.031 1 93.12 305 GLY B C 1
ATOM 5824 O O . GLY B 1 305 ? -15.438 8.125 -8.367 1 93.12 305 GLY B O 1
ATOM 5825 N N . GLU B 1 306 ? -17.125 8.844 -9.578 1 89.31 306 GLU B N 1
ATOM 5826 C CA . GLU B 1 306 ? -17.953 7.668 -9.328 1 89.31 306 GLU B CA 1
ATOM 5827 C C . GLU B 1 306 ? -17.25 6.391 -9.766 1 89.31 306 GLU B C 1
ATOM 5829 O O . GLU B 1 306 ? -17.375 5.348 -9.117 1 89.31 306 GLU B O 1
ATOM 5834 N N . TYR B 1 307 ? -16.5 6.484 -10.766 1 87.12 307 TYR B N 1
ATOM 5835 C CA . TYR B 1 307 ? -15.898 5.285 -11.336 1 87.12 307 TYR B CA 1
ATOM 5836 C C . TYR B 1 307 ? -14.391 5.273 -11.133 1 87.12 307 TYR B C 1
ATOM 5838 O O . TYR B 1 307 ? -13.695 4.367 -11.602 1 87.12 307 TYR B O 1
ATOM 5846 N N . GLY B 1 308 ? -13.93 6.246 -10.469 1 88.81 308 GLY B N 1
ATOM 5847 C CA . GLY B 1 308 ? -12.5 6.316 -10.203 1 88.81 308 GLY B CA 1
ATOM 5848 C C . GLY B 1 308 ? -12.102 5.656 -8.891 1 88.81 308 GLY B C 1
ATOM 5849 O O . GLY B 1 308 ? -12.961 5.195 -8.141 1 88.81 308 GLY B O 1
ATOM 5850 N N . TRP B 1 309 ? -10.828 5.613 -8.672 1 92.81 309 TRP B N 1
ATOM 5851 C CA . TRP B 1 309 ? -10.312 5.062 -7.426 1 92.81 309 TRP B CA 1
ATOM 5852 C C . TRP B 1 309 ? -10.68 5.949 -6.242 1 92.81 309 TRP B C 1
ATOM 5854 O O . TRP B 1 309 ? -10.688 7.176 -6.355 1 92.81 309 TRP B O 1
ATOM 5864 N N . THR B 1 310 ? -11.023 5.289 -5.156 1 95.56 310 THR B N 1
ATOM 5865 C CA . THR B 1 310 ? -11.086 6.012 -3.893 1 95.56 310 THR B CA 1
ATOM 5866 C C . THR B 1 310 ? -9.695 6.449 -3.449 1 95.56 310 THR B C 1
ATOM 5868 O O . THR B 1 310 ? -8.688 6 -4.008 1 95.56 310 THR B O 1
ATOM 5871 N N . ALA B 1 311 ? -9.641 7.395 -2.508 1 95.88 311 ALA B N 1
ATOM 5872 C CA . ALA B 1 311 ? -8.359 7.754 -1.915 1 95.88 311 ALA B CA 1
ATOM 5873 C C . ALA B 1 311 ? -7.648 6.523 -1.355 1 95.88 311 ALA B C 1
ATOM 5875 O O . ALA B 1 311 ? -6.434 6.379 -1.503 1 95.88 311 ALA B O 1
ATOM 5876 N N . ASN B 1 312 ? -8.367 5.625 -0.702 1 96.5 312 ASN B N 1
ATOM 5877 C CA . ASN B 1 312 ? -7.797 4.41 -0.13 1 96.5 312 ASN B CA 1
ATOM 5878 C C . ASN B 1 312 ? -7.254 3.482 -1.214 1 96.5 312 ASN B C 1
ATOM 5880 O O . ASN B 1 312 ? -6.184 2.895 -1.055 1 96.5 312 ASN B O 1
ATOM 5884 N N . MET B 1 313 ? -7.961 3.336 -2.268 1 95.12 313 MET B N 1
ATOM 5885 C CA . MET B 1 313 ? -7.492 2.508 -3.375 1 95.12 313 MET B CA 1
ATOM 5886 C C . MET B 1 313 ? -6.211 3.078 -3.977 1 95.12 313 MET B C 1
ATOM 5888 O O . MET B 1 313 ? -5.301 2.328 -4.332 1 95.12 313 MET B O 1
ATOM 5892 N N . GLU B 1 314 ? -6.207 4.363 -4.105 1 93.31 314 GLU B N 1
ATOM 5893 C CA . GLU B 1 314 ? -4.988 5 -4.59 1 93.31 314 GLU B CA 1
ATOM 5894 C C . GLU B 1 314 ? -3.799 4.672 -3.691 1 93.31 314 GLU B C 1
ATOM 5896 O O . GLU B 1 314 ? -2.715 4.348 -4.184 1 93.31 314 GLU B O 1
ATOM 5901 N N . ARG B 1 315 ? -4.031 4.801 -2.416 1 93.69 315 ARG B N 1
ATOM 5902 C CA . ARG B 1 315 ? -3.004 4.461 -1.438 1 93.69 315 ARG B CA 1
ATOM 5903 C C . ARG B 1 315 ? -2.533 3.02 -1.618 1 93.69 315 ARG B C 1
ATOM 5905 O O . ARG B 1 315 ? -1.329 2.754 -1.637 1 93.69 315 ARG B O 1
ATOM 5912 N N . ILE B 1 316 ? -3.426 2.096 -1.763 1 94.31 316 ILE B N 1
ATOM 5913 C CA . ILE B 1 316 ? -3.125 0.677 -1.911 1 94.31 316 ILE B CA 1
ATOM 5914 C C . ILE B 1 316 ? -2.336 0.448 -3.199 1 94.31 316 ILE B C 1
ATOM 5916 O O . ILE B 1 316 ? -1.329 -0.265 -3.199 1 94.31 316 ILE B O 1
ATOM 5920 N N . MET B 1 317 ? -2.736 1.088 -4.234 1 92.56 317 MET B N 1
ATOM 5921 C CA . MET B 1 317 ? -2.109 0.884 -5.539 1 92.56 317 MET B CA 1
ATOM 5922 C C . MET B 1 317 ? -0.684 1.424 -5.547 1 92.56 317 MET B C 1
ATOM 5924 O O . MET B 1 317 ? 0.219 0.794 -6.102 1 92.56 317 MET B O 1
ATOM 5928 N N . LYS B 1 318 ? -0.441 2.504 -4.91 1 91.5 318 LYS B N 1
ATOM 5929 C CA . LYS B 1 318 ? 0.884 3.115 -4.844 1 91.5 318 LYS B CA 1
ATOM 5930 C C . LYS B 1 318 ? 1.857 2.236 -4.062 1 91.5 318 LYS B C 1
ATOM 5932 O O . LYS B 1 318 ? 3.074 2.367 -4.211 1 91.5 318 LYS B O 1
ATOM 5937 N N . ALA B 1 319 ? 1.324 1.385 -3.229 1 93.12 319 ALA B N 1
ATOM 5938 C CA . ALA B 1 319 ? 2.154 0.57 -2.346 1 93.12 319 ALA B CA 1
ATOM 5939 C C . ALA B 1 319 ? 2.514 -0.76 -3.004 1 93.12 319 ALA B C 1
ATOM 5941 O O . ALA B 1 319 ? 3.268 -1.555 -2.439 1 93.12 319 ALA B O 1
ATOM 5942 N N . GLN B 1 320 ? 2.018 -1.009 -4.156 1 90.88 320 GLN B N 1
ATOM 5943 C CA . GLN B 1 320 ? 2.312 -2.266 -4.836 1 90.88 320 GLN B CA 1
ATOM 5944 C C . GLN B 1 320 ? 3.74 -2.273 -5.379 1 90.88 320 GLN B C 1
ATOM 5946 O O . GLN B 1 320 ? 4.113 -1.412 -6.18 1 90.88 320 GLN B O 1
ATOM 5951 N N . ALA B 1 321 ? 4.473 -3.229 -5.027 1 89.25 321 ALA B N 1
ATOM 5952 C CA . ALA B 1 321 ? 5.906 -3.303 -5.289 1 89.25 321 ALA B CA 1
ATOM 5953 C C . ALA B 1 321 ? 6.191 -3.305 -6.789 1 89.25 321 ALA B C 1
ATOM 5955 O O . ALA B 1 321 ? 7.152 -2.684 -7.246 1 89.25 321 ALA B O 1
ATOM 5956 N N . LEU B 1 322 ? 5.379 -3.969 -7.586 1 88.25 322 LEU B N 1
ATOM 5957 C CA . LEU B 1 322 ? 5.73 -4.195 -8.984 1 88.25 322 LEU B CA 1
ATOM 5958 C C . LEU B 1 322 ? 4.746 -3.498 -9.914 1 88.25 322 LEU B C 1
ATOM 5960 O O . LEU B 1 322 ? 4.73 -3.764 -11.117 1 88.25 322 LEU B O 1
ATOM 5964 N N . ARG B 1 323 ? 3.98 -2.6 -9.336 1 82.44 323 ARG B N 1
ATOM 5965 C CA . ARG B 1 323 ? 3.025 -1.888 -10.18 1 82.44 323 ARG B CA 1
ATOM 5966 C C . ARG B 1 323 ? 3.723 -0.815 -11.008 1 82.44 323 ARG B C 1
ATOM 5968 O O . ARG B 1 323 ? 4.66 -0.168 -10.539 1 82.44 323 ARG B O 1
ATOM 5975 N N . ASP B 1 324 ? 3.189 -0.742 -12.219 1 71.31 324 ASP B N 1
ATOM 5976 C CA . ASP B 1 324 ? 3.686 0.318 -13.086 1 71.31 324 ASP B CA 1
ATOM 5977 C C . ASP B 1 324 ? 3.115 1.675 -12.68 1 71.31 324 ASP B C 1
ATOM 5979 O O . ASP B 1 324 ? 1.896 1.853 -12.633 1 71.31 324 ASP B O 1
ATOM 5983 N N . SER B 1 325 ? 3.939 2.521 -12.281 1 65.56 325 SER B N 1
ATOM 5984 C CA . SER B 1 325 ? 3.514 3.83 -11.797 1 65.56 325 SER B CA 1
ATOM 5985 C C . SER B 1 325 ? 3.01 4.707 -12.938 1 65.56 325 SER B C 1
ATOM 5987 O O . SER B 1 325 ? 2.275 5.668 -12.711 1 65.56 325 SER B O 1
ATOM 5989 N N . SER B 1 326 ? 3.406 4.348 -14.195 1 61.56 326 SER B N 1
ATOM 5990 C CA . SER B 1 326 ? 3.021 5.18 -15.328 1 61.56 326 SER B CA 1
ATOM 5991 C C . SER B 1 326 ? 1.519 5.117 -15.578 1 61.56 326 SER B C 1
ATOM 5993 O O . SER B 1 326 ? 0.911 6.102 -16 1 61.56 326 SER B O 1
ATOM 5995 N N . MET B 1 327 ? 0.891 3.969 -15.203 1 58.75 327 MET B N 1
ATOM 5996 C CA . MET B 1 327 ? -0.54 3.805 -15.445 1 58.75 327 MET B CA 1
ATOM 5997 C C . MET B 1 327 ? -1.356 4.387 -14.297 1 58.75 327 MET B C 1
ATOM 5999 O O . MET B 1 327 ? -2.549 4.66 -14.453 1 58.75 327 MET B O 1
ATOM 6003 N N . ALA B 1 328 ? -0.667 4.555 -13.258 1 60.53 328 ALA B N 1
ATOM 6004 C CA . ALA B 1 328 ? -1.355 5.043 -12.07 1 60.53 328 ALA B CA 1
ATOM 6005 C C . ALA B 1 328 ? -1.913 6.445 -12.289 1 60.53 328 ALA B C 1
ATOM 6007 O O . ALA B 1 328 ? -2.988 6.777 -11.789 1 60.53 328 ALA B O 1
ATOM 6008 N N . GLY B 1 329 ? -1.307 7.188 -13.164 1 61.56 329 GLY B N 1
ATOM 6009 C CA . GLY B 1 329 ? -1.745 8.555 -13.383 1 61.56 329 GLY B CA 1
ATOM 6010 C C . GLY B 1 329 ? -3.113 8.648 -14.039 1 61.56 329 GLY B C 1
ATOM 6011 O O . GLY B 1 329 ? -3.936 9.477 -13.648 1 61.56 329 GLY B O 1
ATOM 6012 N N . TYR B 1 330 ? -3.406 7.699 -14.859 1 58.41 330 TYR B N 1
ATOM 6013 C CA . TYR B 1 330 ? -4.66 7.75 -15.602 1 58.41 330 TYR B CA 1
ATOM 6014 C C . TYR B 1 330 ? -5.836 7.336 -14.727 1 58.41 330 TYR B C 1
ATOM 6016 O O . TYR B 1 330 ? -6.957 7.805 -14.914 1 58.41 330 TYR B O 1
ATOM 6024 N N . MET B 1 331 ? -5.473 6.539 -13.75 1 63.62 331 MET B N 1
ATOM 6025 C CA . MET B 1 331 ? -6.555 6.02 -12.922 1 63.62 331 MET B CA 1
ATOM 6026 C C . MET B 1 331 ? -6.746 6.875 -11.68 1 63.62 331 MET B C 1
ATOM 6028 O O . MET B 1 331 ? -7.777 6.781 -11.008 1 63.62 331 MET B O 1
ATOM 6032 N N . SER B 1 332 ? -5.637 7.617 -11.445 1 70.25 332 SER B N 1
ATOM 6033 C CA . SER B 1 332 ? -5.797 8.492 -10.289 1 70.25 332 SER B CA 1
ATOM 6034 C C . SER B 1 332 ? -6.914 9.508 -10.516 1 70.25 332 SER B C 1
ATOM 6036 O O . SER B 1 332 ? -6.988 10.133 -11.578 1 70.25 332 SER B O 1
ATOM 6038 N N . SER B 1 333 ? -8.016 9.367 -9.727 1 70.31 333 SER B N 1
ATOM 6039 C CA . SER B 1 333 ? -9.258 10.102 -9.914 1 70.31 333 SER B CA 1
ATOM 6040 C C . SER B 1 333 ? -9.062 11.594 -9.695 1 70.31 333 SER B C 1
ATOM 6042 O O . SER B 1 333 ? -8.281 12 -8.836 1 70.31 333 SER B O 1
ATOM 6044 N N . LYS B 1 334 ? -9.68 12.25 -10.648 1 85.69 334 LYS B N 1
ATOM 6045 C CA . LYS B 1 334 ? -9.852 13.688 -10.445 1 85.69 334 LYS B CA 1
ATOM 6046 C C . LYS B 1 334 ? -10.609 13.984 -9.156 1 85.69 334 LYS B C 1
ATOM 6048 O O . LYS B 1 334 ? -11.555 13.266 -8.812 1 85.69 334 LYS B O 1
ATOM 6053 N N . LYS B 1 335 ? -10.125 14.867 -8.375 1 95.12 335 LYS B N 1
ATOM 6054 C CA . LYS B 1 335 ? -10.727 15.219 -7.094 1 95.12 335 LYS B CA 1
ATOM 6055 C C . LYS B 1 335 ? -11.68 16.406 -7.238 1 95.12 335 LYS B C 1
ATOM 6057 O O . LYS B 1 335 ? -11.383 17.359 -7.961 1 95.12 335 LYS B O 1
ATOM 6062 N N . THR B 1 336 ? -12.836 16.281 -6.699 1 97.31 336 THR B N 1
ATOM 6063 C CA . THR B 1 336 ? -13.742 17.406 -6.504 1 97.31 336 THR B CA 1
ATOM 6064 C C . THR B 1 336 ? -13.68 17.906 -5.062 1 97.31 336 THR B C 1
ATOM 6066 O O . THR B 1 336 ? -13.852 17.141 -4.125 1 97.31 336 THR B O 1
ATOM 6069 N N . MET B 1 337 ? -13.352 19.188 -4.926 1 98.5 337 MET B N 1
ATOM 6070 C CA . MET B 1 337 ? -13.398 19.766 -3.588 1 98.5 337 MET B CA 1
ATOM 6071 C C . MET B 1 337 ? -14.797 20.297 -3.27 1 98.5 337 MET B C 1
ATOM 6073 O O . MET B 1 337 ? -15.312 21.172 -3.977 1 98.5 337 MET B O 1
ATOM 6077 N N . GLU B 1 338 ? -15.391 19.766 -2.285 1 98.44 338 GLU B N 1
ATOM 6078 C CA . GLU B 1 338 ? -16.688 20.234 -1.808 1 98.44 338 GLU B CA 1
ATOM 6079 C C . GLU B 1 338 ? -16.547 21.109 -0.574 1 98.44 338 GLU B C 1
ATOM 6081 O O . GLU B 1 338 ? -15.938 20.703 0.421 1 98.44 338 GLU B O 1
ATOM 6086 N N . ILE B 1 339 ? -17.094 22.312 -0.641 1 98.62 339 ILE B N 1
ATOM 6087 C CA . ILE B 1 339 ? -16.922 23.25 0.472 1 98.62 339 ILE B CA 1
ATOM 6088 C C . ILE B 1 339 ? -18.25 23.391 1.224 1 98.62 339 ILE B C 1
ATOM 6090 O O . ILE B 1 339 ? -19.328 23.344 0.621 1 98.62 339 ILE B O 1
ATOM 6094 N N . ASN B 1 340 ? -18.203 23.578 2.518 1 98.25 340 ASN B N 1
ATOM 6095 C CA . ASN B 1 340 ? -19.344 23.75 3.408 1 98.25 340 ASN B CA 1
ATOM 6096 C C . ASN B 1 340 ? -19.734 25.219 3.557 1 98.25 340 ASN B C 1
ATOM 6098 O O . ASN B 1 340 ? -19.078 25.969 4.273 1 98.25 340 ASN B O 1
ATOM 6102 N N . PRO B 1 341 ? -20.812 25.609 2.959 1 97.56 341 PRO B N 1
ATOM 6103 C CA . PRO B 1 341 ? -21.172 27.031 2.994 1 97.56 341 PRO B CA 1
ATOM 6104 C C . PRO B 1 341 ? -21.625 27.484 4.379 1 97.56 341 PRO B C 1
ATOM 6106 O O . PRO B 1 341 ? -21.75 28.688 4.625 1 97.56 341 PRO B O 1
ATOM 6109 N N . GLU B 1 342 ? -21.828 26.531 5.25 1 96.31 342 GLU B N 1
ATOM 6110 C CA . GLU B 1 342 ? -22.328 26.875 6.578 1 96.31 342 GLU B CA 1
ATOM 6111 C C . GLU B 1 342 ? -21.203 26.891 7.605 1 96.31 342 GLU B C 1
ATOM 6113 O O . GLU B 1 342 ? -21.438 27.172 8.789 1 96.31 342 GLU B O 1
ATOM 6118 N N . ASN B 1 343 ? -20.062 26.547 7.215 1 96.44 343 ASN B N 1
ATOM 6119 C CA . ASN B 1 343 ? -18.891 26.562 8.086 1 96.44 343 ASN B CA 1
ATOM 6120 C C . ASN B 1 343 ? -18.312 27.969 8.227 1 96.44 343 ASN B C 1
ATOM 6122 O O . ASN B 1 343 ? -18.156 28.688 7.238 1 96.44 343 ASN B O 1
ATOM 6126 N N . ALA B 1 344 ? -17.938 28.328 9.406 1 95.19 344 ALA B N 1
ATOM 6127 C CA . ALA B 1 344 ? -17.469 29.688 9.711 1 95.19 344 ALA B CA 1
ATOM 6128 C C . ALA B 1 344 ? -16.188 30.016 8.953 1 95.19 344 ALA B C 1
ATOM 6130 O O . ALA B 1 344 ? -15.984 31.141 8.508 1 95.19 344 ALA B O 1
ATOM 6131 N N . ILE B 1 345 ? -15.32 29.062 8.82 1 95.38 345 ILE B N 1
ATOM 6132 C CA . ILE B 1 345 ? -14.062 29.266 8.109 1 95.38 345 ILE B CA 1
ATOM 6133 C C . ILE B 1 345 ? -14.352 29.594 6.641 1 95.38 345 ILE B C 1
ATOM 6135 O O . ILE B 1 345 ? -13.758 30.516 6.078 1 95.38 345 ILE B O 1
ATOM 6139 N N . MET B 1 346 ? -15.305 28.938 6.07 1 96.56 346 MET B N 1
ATOM 6140 C CA . MET B 1 346 ? -15.641 29.141 4.664 1 96.56 346 MET B CA 1
ATOM 6141 C C . MET B 1 346 ? -16.312 30.484 4.449 1 96.56 346 MET B C 1
ATOM 6143 O O . MET B 1 346 ? -16.062 31.172 3.457 1 96.56 346 MET B O 1
ATOM 6147 N N . ASP B 1 347 ? -17.188 30.812 5.367 1 95.62 347 ASP B N 1
ATOM 6148 C CA . ASP B 1 347 ? -17.844 32.094 5.277 1 95.62 347 ASP B CA 1
ATOM 6149 C C . ASP B 1 347 ? -16.828 33.25 5.352 1 95.62 347 ASP B C 1
ATOM 6151 O O . ASP B 1 347 ? -16.906 34.219 4.582 1 95.62 347 ASP B O 1
ATOM 6155 N N . GLU B 1 348 ? -15.883 33.125 6.246 1 94.19 348 GLU B N 1
ATOM 6156 C CA . GLU B 1 348 ? -14.836 34.156 6.375 1 94.19 348 GLU B CA 1
ATOM 6157 C C . GLU B 1 348 ? -13.961 34.188 5.129 1 94.19 348 GLU B C 1
ATOM 6159 O O . GLU B 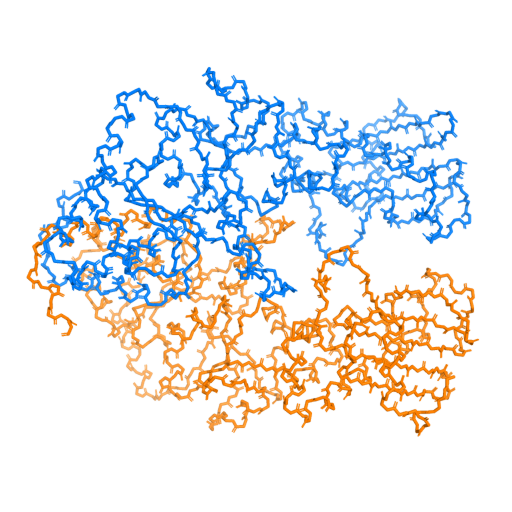1 348 ? -13.594 35.281 4.66 1 94.19 348 GLU B O 1
ATOM 6164 N N . LEU B 1 349 ? -13.633 33.062 4.648 1 95.38 349 LEU B N 1
ATOM 6165 C CA . LEU B 1 349 ? -12.836 33 3.432 1 95.38 349 LEU B CA 1
ATOM 6166 C C . LEU B 1 349 ? -13.555 33.656 2.268 1 95.38 349 LEU B C 1
ATOM 6168 O O . LEU B 1 349 ? -12.938 34.375 1.479 1 95.38 349 LEU B O 1
ATOM 6172 N N . ARG B 1 350 ? -14.844 33.406 2.162 1 96.44 350 ARG B N 1
ATOM 6173 C CA . ARG B 1 350 ? -15.656 34.031 1.121 1 96.44 350 ARG B CA 1
ATOM 6174 C C . ARG B 1 350 ? -15.609 35.562 1.219 1 96.44 350 ARG B C 1
ATOM 6176 O O . ARG B 1 350 ? -15.398 36.219 0.216 1 96.44 350 ARG B O 1
ATOM 6183 N N . LYS B 1 351 ? -15.758 36.094 2.428 1 95 351 LYS B N 1
ATOM 6184 C CA . LYS B 1 351 ? -15.742 37.531 2.652 1 95 351 LYS B CA 1
ATOM 6185 C C . LYS B 1 351 ? -14.398 38.125 2.234 1 95 351 LYS B C 1
ATOM 6187 O O . LYS B 1 351 ? -14.359 39.188 1.579 1 95 351 LYS B O 1
ATOM 6192 N N . ARG B 1 352 ? -13.344 37.438 2.541 1 93.5 352 ARG B N 1
ATOM 6193 C CA . ARG B 1 352 ? -12.008 37.906 2.193 1 93.5 352 ARG B CA 1
ATOM 6194 C C . ARG B 1 352 ? -11.789 37.875 0.686 1 93.5 352 ARG B C 1
ATOM 6196 O O . ARG B 1 352 ? -11.211 38.781 0.109 1 93.5 352 ARG B O 1
ATOM 6203 N N . ALA B 1 353 ? -12.234 36.844 0.113 1 94.88 353 ALA B N 1
ATOM 6204 C CA . ALA B 1 353 ? -12.094 36.688 -1.333 1 94.88 353 ALA B CA 1
ATOM 6205 C C . ALA B 1 353 ? -12.922 37.75 -2.074 1 94.88 353 ALA B C 1
ATOM 6207 O O . ALA B 1 353 ? -12.492 38.25 -3.109 1 94.88 353 ALA B O 1
ATOM 6208 N N . ASP B 1 354 ? -14.109 38.062 -1.546 1 94.94 354 ASP B N 1
ATOM 6209 C CA . ASP B 1 354 ? -14.961 39.062 -2.137 1 94.94 354 ASP B CA 1
ATOM 6210 C C . ASP B 1 354 ? -14.305 40.438 -2.053 1 94.94 354 ASP B C 1
ATOM 6212 O O . ASP B 1 354 ? -14.453 41.281 -2.965 1 94.94 354 ASP B O 1
ATOM 6216 N N . ALA B 1 355 ? -13.586 40.625 -0.959 1 94.25 355 ALA B N 1
ATOM 6217 C CA . ALA B 1 355 ? -12.922 41.906 -0.742 1 94.25 355 ALA B CA 1
ATOM 6218 C C . ALA B 1 355 ? -11.703 42.031 -1.648 1 94.25 355 ALA B C 1
ATOM 6220 O O . ALA B 1 355 ? -11.469 43.094 -2.227 1 94.25 355 ALA B O 1
ATOM 6221 N N . ASP B 1 356 ? -10.828 41 -1.74 1 92.31 356 ASP B N 1
ATOM 6222 C CA . ASP B 1 356 ? -9.648 41 -2.604 1 92.31 356 ASP B CA 1
ATOM 6223 C C . ASP B 1 356 ? -9.305 39.562 -3.025 1 92.31 356 ASP B C 1
ATOM 6225 O O . ASP B 1 356 ? -8.664 38.812 -2.275 1 92.31 356 ASP B O 1
ATOM 6229 N N . LYS B 1 357 ? -9.57 39.281 -4.234 1 86.25 357 LYS B N 1
ATOM 6230 C CA . LYS B 1 357 ? -9.359 37.938 -4.758 1 86.25 357 LYS B CA 1
ATOM 6231 C C . LYS B 1 357 ? -7.871 37.625 -4.836 1 86.25 357 LYS B C 1
ATOM 6233 O O . LYS B 1 357 ? -7.496 36.438 -4.914 1 86.25 357 LYS B O 1
ATOM 6238 N N . ASN B 1 358 ? -7.008 38.656 -4.816 1 87.88 358 ASN B N 1
ATOM 6239 C CA . ASN B 1 358 ? -5.57 38.438 -4.969 1 87.88 358 ASN B CA 1
ATOM 6240 C C . ASN B 1 358 ? -4.848 38.5 -3.627 1 87.88 358 ASN B C 1
ATOM 6242 O O . ASN B 1 358 ? -3.617 38.5 -3.58 1 87.88 358 ASN B O 1
ATOM 6246 N N . ASP B 1 359 ? -5.691 38.562 -2.6 1 88.31 359 ASP B N 1
ATOM 6247 C CA . ASP B 1 359 ? -5.121 38.562 -1.256 1 88.31 359 ASP B CA 1
ATOM 6248 C C . ASP B 1 359 ? -4.273 37.312 -1.024 1 88.31 359 ASP B C 1
ATOM 6250 O O . ASP B 1 359 ? -4.746 36.188 -1.201 1 88.31 359 ASP B O 1
ATOM 6254 N N . LYS B 1 360 ? -3.008 37.469 -0.674 1 88.06 360 LYS B N 1
ATOM 6255 C CA . LYS B 1 360 ? -2.062 36.375 -0.448 1 88.06 360 LYS B CA 1
ATOM 6256 C C . LYS B 1 360 ? -2.541 35.469 0.671 1 88.06 360 LYS B C 1
ATOM 6258 O O . LYS B 1 360 ? -2.332 34.25 0.617 1 88.06 360 LYS B O 1
ATOM 6263 N N . SER B 1 361 ? -3.164 36.031 1.585 1 87.19 361 SER B N 1
ATOM 6264 C CA . SER B 1 361 ? -3.662 35.219 2.705 1 87.19 361 SER B CA 1
ATOM 6265 C C . SER B 1 361 ? -4.75 34.25 2.258 1 87.19 361 SER B C 1
ATOM 6267 O O . SER B 1 361 ? -4.871 33.156 2.801 1 87.19 361 SER B O 1
ATOM 6269 N N . VAL B 1 362 ? -5.578 34.688 1.302 1 92.38 362 VAL B N 1
ATOM 6270 C CA . VAL B 1 362 ? -6.625 33.844 0.769 1 92.38 362 VAL B CA 1
ATOM 6271 C C . VAL B 1 362 ? -5.996 32.625 0.094 1 92.38 362 VAL B C 1
ATOM 6273 O O . VAL B 1 362 ? -6.426 31.484 0.319 1 92.38 362 VAL B O 1
ATOM 6276 N N . LYS B 1 363 ? -4.953 32.844 -0.601 1 93.75 363 LYS B N 1
ATOM 6277 C CA . LYS B 1 363 ? -4.266 31.75 -1.295 1 93.75 363 LYS B CA 1
ATOM 6278 C C . LYS B 1 363 ? -3.668 30.75 -0.303 1 93.75 363 LYS B C 1
ATOM 6280 O O . LYS B 1 363 ? -3.82 29.547 -0.466 1 93.75 363 LYS B O 1
ATOM 6285 N N . ASP B 1 364 ? -3.057 31.25 0.676 1 91.06 364 ASP B N 1
ATOM 6286 C CA . ASP B 1 364 ? -2.439 30.406 1.694 1 91.06 364 ASP B CA 1
ATOM 6287 C C . ASP B 1 364 ? -3.49 29.594 2.439 1 91.06 364 ASP B C 1
ATOM 6289 O O . ASP B 1 364 ? -3.283 28.406 2.711 1 91.06 364 ASP B O 1
ATOM 6293 N N . LEU B 1 365 ? -4.566 30.266 2.73 1 92.88 365 LEU B N 1
ATOM 6294 C CA . LEU B 1 365 ? -5.641 29.594 3.449 1 92.88 365 LEU B CA 1
ATOM 6295 C C . LEU B 1 365 ? -6.262 28.484 2.594 1 92.88 365 LEU B C 1
ATOM 6297 O O . LEU B 1 365 ? -6.539 27.391 3.09 1 92.88 365 LEU B O 1
ATOM 6301 N N . VAL B 1 366 ? -6.449 28.781 1.348 1 96.38 366 VAL B N 1
ATOM 6302 C CA . VAL B 1 366 ? -7 27.812 0.417 1 96.38 366 VAL B CA 1
ATOM 6303 C C . VAL B 1 366 ? -6.09 26.578 0.35 1 96.38 366 VAL B C 1
ATOM 6305 O O . VAL B 1 366 ? -6.559 25.453 0.437 1 96.38 366 VAL B O 1
ATOM 6308 N N . MET B 1 367 ? -4.809 26.828 0.313 1 96.06 367 MET B N 1
ATOM 6309 C CA . MET B 1 367 ? -3.85 25.719 0.228 1 96.06 367 MET B CA 1
ATOM 6310 C C . MET B 1 367 ? -3.859 24.891 1.507 1 96.06 367 MET B C 1
ATOM 6312 O O . MET B 1 367 ? -3.846 23.656 1.452 1 96.06 367 MET B O 1
ATOM 6316 N N . LEU B 1 368 ? -3.914 25.562 2.582 1 95.44 368 LEU B N 1
ATOM 6317 C CA . LEU B 1 368 ? -3.922 24.859 3.861 1 95.44 368 LEU B CA 1
ATOM 6318 C C . LEU B 1 368 ? -5.188 24.016 4.012 1 95.44 368 LEU B C 1
ATOM 6320 O O . LEU B 1 368 ? -5.125 22.875 4.449 1 95.44 368 LEU B O 1
ATOM 6324 N N . LEU B 1 369 ? -6.336 24.609 3.646 1 97.44 369 LEU B N 1
ATOM 6325 C CA . LEU B 1 369 ? -7.602 23.875 3.711 1 97.44 369 LEU B CA 1
ATOM 6326 C C . LEU B 1 369 ? -7.586 22.672 2.775 1 97.44 369 LEU B C 1
ATOM 6328 O O . LEU B 1 369 ? -8.047 21.594 3.141 1 97.44 369 LEU B O 1
ATOM 6332 N N . PHE B 1 370 ? -7.027 22.875 1.645 1 97.94 370 PHE B N 1
ATOM 6333 C CA . PHE B 1 370 ? -6.914 21.797 0.665 1 97.94 370 PHE B CA 1
ATOM 6334 C C . PHE B 1 370 ? -6.047 20.656 1.203 1 97.94 370 PHE B C 1
ATOM 6336 O O . PHE B 1 370 ? -6.469 19.5 1.215 1 97.94 370 PHE B O 1
ATOM 6343 N N . GLU B 1 371 ? -4.898 20.938 1.672 1 97.69 371 GLU B N 1
ATOM 6344 C CA . GLU B 1 371 ? -3.961 19.938 2.156 1 97.69 371 GLU B CA 1
ATOM 6345 C C . GLU B 1 371 ? -4.504 19.219 3.391 1 97.69 371 GLU B C 1
ATOM 6347 O O . GLU B 1 371 ? -4.332 18 3.543 1 97.69 371 GLU B O 1
ATOM 6352 N N . THR B 1 372 ? -5.156 19.969 4.277 1 97.94 372 THR B N 1
ATOM 6353 C CA . THR B 1 372 ? -5.793 19.344 5.43 1 97.94 372 THR B CA 1
ATOM 6354 C C . THR B 1 372 ? -6.898 18.391 4.988 1 97.94 372 THR B C 1
ATOM 6356 O O . THR B 1 372 ? -7.027 17.297 5.523 1 97.94 372 THR B O 1
ATOM 6359 N N . SER B 1 373 ? -7.656 18.844 3.967 1 98.31 373 SER B N 1
ATOM 6360 C CA . SER B 1 373 ? -8.75 18 3.471 1 98.31 373 SER B CA 1
ATOM 6361 C C . SER B 1 373 ? -8.219 16.766 2.768 1 98.31 373 SER B C 1
ATOM 6363 O O . SER B 1 373 ? -8.875 15.719 2.768 1 98.31 373 SER B O 1
ATOM 6365 N N . LEU B 1 374 ? -7.012 16.859 2.156 1 97.88 374 LEU B N 1
ATOM 6366 C CA . LEU B 1 374 ? -6.387 15.648 1.63 1 97.88 374 LEU B CA 1
ATOM 6367 C C . LEU B 1 374 ? -6.27 14.586 2.713 1 97.88 374 LEU B C 1
ATOM 6369 O O . LEU B 1 374 ? -6.711 13.445 2.518 1 97.88 374 LEU B O 1
ATOM 6373 N N . LEU B 1 375 ? -5.828 14.977 3.846 1 98.12 375 LEU B N 1
ATOM 6374 C CA . LEU B 1 375 ? -5.59 14.055 4.953 1 98.12 375 LEU B CA 1
ATOM 6375 C C . LEU B 1 375 ? -6.902 13.508 5.5 1 98.12 375 LEU B C 1
ATOM 6377 O O . LEU B 1 375 ? -7.059 12.297 5.668 1 98.12 375 LEU B O 1
ATOM 6381 N N . THR B 1 376 ? -7.887 14.367 5.711 1 98.19 376 THR B N 1
ATOM 6382 C CA . THR B 1 376 ? -9.141 13.938 6.316 1 98.19 376 THR B CA 1
ATOM 6383 C C . THR B 1 376 ? -9.984 13.141 5.324 1 98.19 376 THR B C 1
ATOM 6385 O O . THR B 1 376 ? -10.875 12.391 5.723 1 98.19 376 THR B O 1
ATOM 6388 N N . SER B 1 377 ? -9.68 13.273 4.023 1 98.06 377 SER B N 1
ATOM 6389 C CA . SER B 1 377 ? -10.422 12.555 2.996 1 98.06 377 SER B CA 1
ATOM 6390 C C . SER B 1 377 ? -9.719 11.258 2.611 1 98.06 377 SER B C 1
ATOM 6392 O O . SER B 1 377 ? -10.172 10.531 1.727 1 98.06 377 SER B O 1
ATOM 6394 N N . GLY B 1 378 ? -8.562 11 3.225 1 96.75 378 GLY B N 1
ATOM 6395 C CA . GLY B 1 378 ? -7.926 9.703 3.062 1 96.75 378 GLY B CA 1
ATOM 6396 C C . GLY B 1 378 ? -6.781 9.727 2.068 1 96.75 378 GLY B C 1
ATOM 6397 O O . GLY B 1 378 ? -6.18 8.688 1.786 1 96.75 378 GLY B O 1
ATOM 6398 N N . PHE B 1 379 ? -6.43 10.898 1.562 1 96.19 379 PHE B N 1
ATOM 6399 C CA . PHE B 1 379 ? -5.324 11.023 0.617 1 96.19 379 PHE B CA 1
ATOM 6400 C C . PHE B 1 379 ? -4.008 11.25 1.35 1 96.19 379 PHE B C 1
ATOM 6402 O O . PHE B 1 379 ? -3.99 11.414 2.57 1 96.19 379 PHE B O 1
ATOM 6409 N N . SER B 1 380 ? -2.953 11.133 0.577 1 94.81 380 SER B N 1
ATOM 6410 C CA . SER B 1 380 ? -1.637 11.523 1.071 1 94.81 380 SER B CA 1
ATOM 6411 C C . SER B 1 380 ? -1.224 12.891 0.536 1 94.81 380 SER B C 1
ATOM 6413 O O . SER B 1 380 ? -1.815 13.391 -0.423 1 94.81 380 SER B O 1
ATOM 6415 N N . LEU B 1 381 ? -0.297 13.477 1.236 1 96.62 381 LEU B N 1
ATOM 6416 C CA . LEU B 1 381 ? 0.265 14.742 0.784 1 96.62 381 LEU B CA 1
ATOM 6417 C C . LEU B 1 381 ? 1.324 14.516 -0.29 1 96.62 381 LEU B C 1
ATOM 6419 O O . LEU B 1 381 ? 2.148 13.602 -0.172 1 96.62 381 LEU B O 1
ATOM 6423 N N . GLU B 1 382 ? 1.302 15.305 -1.268 1 93.94 382 GLU B N 1
ATOM 6424 C CA . GLU B 1 382 ? 2.346 15.25 -2.287 1 93.94 382 GLU B CA 1
ATOM 6425 C C . GLU B 1 382 ? 3.686 15.719 -1.733 1 93.94 382 GLU B C 1
ATOM 6427 O O . GLU B 1 382 ? 4.73 15.148 -2.049 1 93.94 382 GLU B O 1
ATOM 6432 N N . ASP B 1 383 ? 3.6 16.766 -0.963 1 96.25 383 ASP B N 1
ATOM 6433 C CA . ASP B 1 383 ? 4.77 17.359 -0.326 1 96.25 383 ASP B CA 1
ATOM 6434 C C . ASP B 1 383 ? 4.52 17.609 1.16 1 96.25 383 ASP B C 1
ATOM 6436 O O . ASP B 1 383 ? 4.25 18.734 1.568 1 96.25 383 ASP B O 1
ATOM 6440 N N . PRO B 1 384 ? 4.754 16.562 1.942 1 97.56 384 PRO B N 1
ATOM 6441 C CA . PRO B 1 384 ? 4.457 16.703 3.369 1 97.56 384 PRO B CA 1
ATOM 6442 C C . PRO B 1 384 ? 5.336 17.75 4.055 1 97.56 384 PRO B C 1
ATOM 6444 O O . PRO B 1 384 ? 4.926 18.344 5.051 1 97.56 384 PRO B O 1
ATOM 6447 N N . ASN B 1 385 ? 6.484 18.016 3.525 1 96.88 385 ASN B N 1
ATOM 6448 C CA . ASN B 1 385 ? 7.41 18.938 4.168 1 96.88 385 ASN B CA 1
ATOM 6449 C C . ASN B 1 385 ? 6.961 20.391 3.992 1 96.88 385 ASN B C 1
ATOM 6451 O O . ASN B 1 385 ? 7.059 21.188 4.926 1 96.88 385 ASN B O 1
ATOM 6455 N N . THR B 1 386 ? 6.488 20.719 2.816 1 95.88 386 THR B N 1
ATOM 6456 C CA . THR B 1 386 ? 5.926 22.047 2.602 1 95.88 386 THR B CA 1
ATOM 6457 C C . THR B 1 386 ? 4.711 22.266 3.496 1 95.88 386 THR B C 1
ATOM 6459 O O . THR B 1 386 ? 4.551 23.344 4.082 1 95.88 386 THR B O 1
ATOM 6462 N N . PHE B 1 387 ? 3.889 21.328 3.604 1 97 387 PHE B N 1
ATOM 6463 C CA . PHE B 1 387 ? 2.738 21.375 4.5 1 97 387 PHE B CA 1
ATOM 6464 C C . PHE B 1 387 ? 3.186 21.578 5.941 1 97 387 PHE B C 1
ATOM 6466 O O . PHE B 1 387 ? 2.668 22.453 6.645 1 97 387 PHE B O 1
ATOM 6473 N N . GLY B 1 388 ? 4.195 20.75 6.391 1 96.31 388 GLY B N 1
ATOM 6474 C CA . GLY B 1 388 ? 4.73 20.891 7.738 1 96.31 388 GLY B CA 1
ATOM 6475 C C . GLY B 1 388 ? 5.273 22.281 8.031 1 96.31 388 GLY B C 1
ATOM 6476 O O . GLY B 1 388 ? 5.035 22.828 9.102 1 96.31 388 GLY B O 1
ATOM 6477 N N . THR B 1 389 ? 5.938 22.828 7.086 1 94.69 389 THR B N 1
ATOM 6478 C CA . THR B 1 389 ? 6.512 24.172 7.238 1 94.69 389 THR B CA 1
ATOM 6479 C C . THR B 1 389 ? 5.414 25.203 7.43 1 94.69 389 THR B C 1
ATOM 6481 O O . THR B 1 389 ? 5.562 26.141 8.227 1 94.69 389 THR B O 1
ATOM 6484 N N . ARG B 1 390 ? 4.312 25.047 6.715 1 92.31 390 ARG B N 1
ATOM 6485 C CA . ARG B 1 390 ? 3.18 25.953 6.879 1 92.31 390 ARG B CA 1
ATOM 6486 C C . ARG B 1 390 ? 2.6 25.844 8.289 1 92.31 390 ARG B C 1
ATOM 6488 O O . ARG B 1 390 ? 2.299 26.859 8.914 1 92.31 390 ARG B O 1
ATOM 6495 N N . ILE B 1 391 ? 2.502 24.656 8.758 1 94.06 391 ILE B N 1
ATOM 6496 C CA . ILE B 1 391 ? 1.982 24.453 10.102 1 94.06 391 ILE B CA 1
ATOM 6497 C C . ILE B 1 391 ? 2.928 25.078 11.125 1 94.06 391 ILE B C 1
ATOM 6499 O O . ILE B 1 391 ? 2.482 25.75 12.062 1 94.06 391 ILE B O 1
ATOM 6503 N N . HIS B 1 392 ? 4.25 24.906 10.938 1 93.12 392 HIS B N 1
ATOM 6504 C CA . HIS B 1 392 ? 5.238 25.453 11.859 1 93.12 392 HIS B CA 1
ATOM 6505 C C . HIS B 1 392 ? 5.191 26.969 11.875 1 93.12 392 HIS B C 1
ATOM 6507 O O . HIS B 1 392 ? 5.328 27.594 12.938 1 93.12 392 HIS B O 1
ATOM 6513 N N . ARG B 1 393 ? 5 27.516 10.742 1 88.19 393 ARG B N 1
ATOM 6514 C CA . ARG B 1 393 ? 4.887 28.969 10.664 1 88.19 393 ARG B CA 1
ATOM 6515 C C . ARG B 1 393 ? 3.668 29.469 11.438 1 88.19 393 ARG B C 1
ATOM 6517 O O . ARG B 1 393 ? 3.748 30.469 12.148 1 88.19 393 ARG B O 1
ATOM 6524 N N . MET B 1 394 ? 2.574 28.75 11.297 1 85.12 394 MET B N 1
ATOM 6525 C CA . MET B 1 394 ? 1.361 29.094 12.031 1 85.12 394 MET B CA 1
ATOM 6526 C C . MET B 1 394 ? 1.575 28.969 13.531 1 85.12 394 MET B C 1
ATOM 6528 O O . MET B 1 394 ? 1.106 29.797 14.305 1 85.12 394 MET B O 1
ATOM 6532 N N . LEU B 1 395 ? 2.338 27.984 13.914 1 86.31 395 LEU B N 1
ATOM 6533 C CA . LEU B 1 395 ? 2.645 27.75 15.32 1 86.31 395 LEU B CA 1
ATOM 6534 C C . LEU B 1 395 ? 3.514 28.875 15.867 1 86.31 395 LEU B C 1
ATOM 6536 O O . LEU B 1 395 ? 3.27 29.375 16.969 1 86.31 395 LEU B O 1
ATOM 6540 N N . LYS B 1 396 ? 4.453 29.281 15.102 1 83.62 396 LYS B N 1
ATOM 6541 C CA . LYS B 1 396 ? 5.344 30.375 15.508 1 83.62 396 LYS B CA 1
ATOM 6542 C C . LYS B 1 396 ? 4.57 31.672 15.727 1 83.62 396 LYS B C 1
ATOM 6544 O O . LYS B 1 396 ? 4.797 32.375 16.703 1 83.62 396 LYS B O 1
ATOM 6549 N N . LEU B 1 397 ? 3.666 31.844 14.875 1 75.5 397 LEU B N 1
ATOM 6550 C CA . LEU B 1 397 ? 2.84 33.031 14.969 1 75.5 397 LEU B CA 1
ATOM 6551 C C . LEU B 1 397 ? 1.946 32.969 16.203 1 75.5 397 LEU B C 1
ATOM 6553 O O . LEU B 1 397 ? 1.789 34 16.906 1 75.5 397 LEU B O 1
ATOM 6557 N N . GLY B 1 398 ? 1.391 31.828 16.453 1 74.44 398 GLY B N 1
ATOM 6558 C CA . GLY B 1 398 ? 0.546 31.641 17.625 1 74.44 398 GLY B CA 1
ATOM 6559 C C . GLY B 1 398 ? 1.306 31.766 18.938 1 74.44 398 GLY B C 1
ATOM 6560 O O . GLY B 1 398 ? 0.785 32.312 19.922 1 74.44 398 GLY B O 1
ATOM 6561 N N . LEU B 1 399 ? 2.523 31.297 18.953 1 76.06 399 LEU B N 1
ATOM 6562 C CA . LEU B 1 399 ? 3.373 31.344 20.141 1 76.06 399 LEU B CA 1
ATOM 6563 C C . LEU B 1 399 ? 3.865 32.75 20.406 1 76.06 399 LEU B C 1
ATOM 6565 O O . LEU B 1 399 ? 4.062 33.156 21.562 1 76.06 399 LEU B O 1
ATOM 6569 N N . SER B 1 400 ? 4.164 33.531 19.328 1 64.06 400 SER B N 1
ATOM 6570 C CA . SER B 1 400 ? 4.613 34.906 19.484 1 64.06 400 SER B CA 1
ATOM 6571 C C . SER B 1 400 ? 3.457 35.812 19.859 1 64.06 400 SER B C 1
ATOM 6573 O O . SER B 1 400 ? 3.664 36.844 20.5 1 64.06 400 SER B O 1
ATOM 6575 N N . ALA B 1 401 ? 2.312 35.688 19.078 1 53.22 401 ALA B N 1
ATOM 6576 C CA . ALA B 1 401 ? 1.17 36.562 19.328 1 53.22 401 ALA B CA 1
ATOM 6577 C C . ALA B 1 401 ? 0.679 36.438 20.766 1 53.22 401 ALA B C 1
ATOM 6579 O O . ALA B 1 401 ? -0.06 37.281 21.25 1 53.22 401 ALA B O 1
ATOM 6580 N N . GLY B 1 402 ? 1.289 36.281 22.016 1 48 402 GLY B N 1
ATOM 6581 C CA . GLY B 1 402 ? 0.971 36.344 23.422 1 48 402 GLY B CA 1
ATOM 6582 C C . GLY B 1 402 ? -0.132 35.406 23.844 1 48 402 GLY B C 1
ATOM 6583 O O . GLY B 1 402 ? -0.873 34.875 23 1 48 402 GLY B O 1
ATOM 6584 N N . GLU B 1 403 ? -0.146 34.656 25.281 1 42.25 403 GLU B N 1
ATOM 6585 C CA . GLU B 1 403 ? -0.921 33.812 26.188 1 42.25 403 GLU B CA 1
ATOM 6586 C C . GLU B 1 403 ? -2.416 34.094 26.062 1 42.25 403 GLU B C 1
ATOM 6588 O O . GLU B 1 403 ? -3.24 33.375 26.625 1 42.25 403 GLU B O 1
ATOM 6593 N N . SER B 1 404 ? -2.947 35.219 25.875 1 37.25 404 SER B N 1
ATOM 6594 C CA . SER B 1 404 ? -4.27 35.531 26.406 1 37.25 404 SER B CA 1
ATOM 6595 C C . SER B 1 404 ? -5.348 34.688 25.75 1 37.25 404 SER B C 1
ATOM 6597 O O . SER B 1 404 ? -6.336 34.312 26.375 1 37.25 404 SER B O 1
ATOM 6599 N N . LYS B 1 405 ? -5.617 34.531 24.391 1 42.16 405 LYS B N 1
ATOM 6600 C CA . LYS B 1 405 ? -6.906 34.094 23.859 1 42.16 405 LYS B CA 1
ATOM 6601 C C . LYS B 1 405 ? -6.895 32.594 23.562 1 42.16 405 LYS B C 1
ATOM 6603 O O . LYS B 1 405 ? -7.887 32.031 23.078 1 42.16 405 LYS B O 1
ATOM 6608 N N . MET B 1 406 ? -5.965 31.844 23.641 1 38.16 406 MET B N 1
ATOM 6609 C CA . MET B 1 406 ? -6.078 30.406 23.438 1 38.16 406 MET B CA 1
ATOM 6610 C C . MET B 1 406 ? -6.84 29.75 24.578 1 38.16 406 MET B C 1
ATOM 6612 O O . MET B 1 406 ? -7.074 28.531 24.562 1 38.16 406 MET B O 1
ATOM 6616 N N . GLU B 1 407 ? -6.895 30.219 25.891 1 35.41 407 GLU B N 1
ATOM 6617 C CA . GLU B 1 407 ? -7.613 29.797 27.094 1 35.41 407 GLU B CA 1
ATOM 6618 C C . GLU B 1 407 ? -9.125 29.797 26.859 1 35.41 407 GLU B C 1
ATOM 6620 O O . GLU B 1 407 ? -9.867 29.156 27.594 1 35.41 407 GLU B O 1
ATOM 6625 N N . GLU B 1 408 ? -9.734 30.734 26.125 1 33.25 408 GLU B N 1
ATOM 6626 C CA . GLU B 1 408 ? -11.188 30.875 26.156 1 33.25 408 GLU B CA 1
ATOM 6627 C C . GLU B 1 408 ? -11.875 29.75 25.391 1 33.25 408 GLU B C 1
ATOM 6629 O O . GLU B 1 408 ? -13.109 29.688 25.344 1 33.25 408 GLU B O 1
ATOM 6634 N N . VAL B 1 409 ? -11.352 29.016 24.422 1 36.03 409 VAL B N 1
ATOM 6635 C CA . VAL B 1 409 ? -12.164 28.047 23.688 1 36.03 409 VAL B CA 1
ATOM 6636 C C . VAL B 1 409 ? -12.242 26.734 24.469 1 36.03 409 VAL B C 1
ATOM 6638 O O . VAL B 1 409 ? -12.773 25.75 23.969 1 36.03 409 VAL B O 1
ATOM 6641 N N . ASP B 1 410 ? -11.656 26.5 25.641 1 28.22 410 ASP B N 1
ATOM 6642 C CA . ASP B 1 410 ? -12.156 25.375 26.422 1 28.22 410 ASP B CA 1
ATOM 6643 C C . ASP B 1 410 ? -13.539 25.656 27 1 28.22 410 ASP B C 1
ATOM 6645 O O . ASP B 1 410 ? -13.766 26.719 27.578 1 28.22 410 ASP B O 1
#

Organism: Triticum turgidum subsp. durum (NCBI:txid4567)

pLDDT: mean 90.7, std 12.68, range [28.22, 98.81]

Solvent-accessible surface area (backbone atoms only — not comparable to full-atom values): 44832 Å² total; per-residue (Å²): 133,82,57,62,89,77,54,52,72,67,54,51,34,51,50,49,23,69,74,68,69,46,92,61,59,58,65,46,74,48,65,52,72,45,78,74,99,56,38,35,38,38,40,40,31,35,56,54,61,57,60,94,53,72,67,46,88,89,46,74,59,29,45,38,33,36,23,38,75,82,36,80,72,47,70,38,53,59,69,49,47,59,68,51,51,29,75,37,33,38,40,36,37,26,67,71,58,68,82,83,58,45,81,77,52,50,75,74,32,66,66,43,51,53,50,19,54,50,49,52,53,52,48,53,52,46,51,55,57,41,53,73,37,66,70,56,27,51,44,42,43,73,46,42,45,60,30,51,37,44,31,33,51,70,32,77,90,50,24,71,66,52,49,64,70,43,69,31,39,33,77,77,44,67,93,40,70,39,34,58,66,58,49,61,76,66,54,58,91,88,62,61,64,44,37,27,42,70,33,83,33,66,64,40,47,76,66,24,50,57,45,41,38,41,52,74,74,65,50,65,39,36,51,36,42,48,47,35,41,62,53,16,51,71,58,53,51,50,58,95,88,22,39,55,40,54,51,56,29,51,83,73,80,71,94,69,52,71,67,54,49,52,52,48,53,52,48,42,63,71,42,44,64,45,31,52,52,49,38,63,72,51,42,85,74,32,73,44,47,45,71,44,90,38,48,65,74,45,51,48,40,51,28,20,39,71,86,37,42,48,42,45,50,48,54,31,56,65,32,38,50,69,58,66,67,80,59,45,61,79,48,53,42,56,27,32,38,28,34,18,80,83,16,70,67,42,46,52,49,39,54,47,39,74,73,40,76,78,39,64,65,58,52,54,49,49,50,50,52,48,56,42,21,30,42,35,46,50,37,76,71,69,41,29,41,63,54,39,50,53,52,50,52,51,48,48,49,58,67,67,69,59,87,73,73,80,66,69,82,112,132,82,58,63,89,78,53,53,70,65,55,52,32,51,48,49,23,70,74,68,69,45,90,61,60,61,65,47,74,48,66,54,72,45,77,74,99,56,39,36,36,36,40,42,31,37,56,56,61,59,60,93,54,71,68,45,88,88,46,73,59,29,46,37,34,38,22,37,74,83,35,80,72,47,72,37,53,60,70,49,47,60,70,50,52,29,73,38,34,38,42,36,35,26,68,72,59,68,81,83,58,45,80,75,53,50,74,74,32,66,68,44,51,54,51,19,54,50,49,52,52,51,49,52,51,46,51,53,57,41,54,75,36,66,69,56,28,53,44,44,43,74,49,42,44,60,29,52,35,44,31,34,51,70,33,79,89,50,24,72,65,53,49,64,71,43,69,33,40,34,76,77,43,68,93,41,70,38,34,57,66,58,49,62,74,67,53,57,90,88,61,61,63,43,37,28,44,70,34,81,33,66,64,40,48,77,66,22,50,57,46,41,37,41,51,75,74,66,50,65,37,36,50,36,40,50,47,36,43,62,54,17,50,70,56,52,49,52,58,94,87,24,40,56,40,55,51,55,29,51,83,75,80,70,92,69,51,71,67,55,49,53,51,49,53,51,48,44,62,71,41,44,64,45,30,52,51,50,38,61,71,51,43,84,76,32,72,47,47,44,72,46,90,37,47,65,72,45,50,50,40,49,29,21,39,71,86,37,41,48,43,44,49,48,54,31,55,66,31,38,49,68,57,65,68,80,60,44,62,77,49,53,42,56,29,33,38,27,34,18,79,81,15,69,68,42,45,52,48,38,54,46,40,72,74,39,76,79,38,65,65,56,52,52,47,49,51,51,52,49,57,43,20,30,43,37,46,49,37,77,70,70,42,30,41,62,53,39,51,54,52,50,52,52,48,51,49,57,67,65,70,58,85,74,73,80,67,68,80,110

Foldseek 3Di:
DDDPVVDDPVRQQVVVCVLPVDPDGFLFKDWDWDDDPWTKTKIKTHHLAADPCLPPPPDQQAAEWEAEPNHTQDGRLNLQEDSLCRRMHIYMYTPPDDNPQDSVNLNVDPSSNVNSVVVVVRVLVRLVVLVVDVVSLVSVCVHRVLSLLVCLLPPPPCNQSSLQSHWFDKLPQPPDTDGPVRLVVVADVPAQAAEEEEAQDCVLPNPFQLCAQCVVVPHMYTYHNDLSNQSNCVRNQDHPRGGYAYSQAPDDDDDDDPVRVVVQVVLQVLCVLVQVLLCVLCPQLAPGEGADPRGDEQFKAKGFYRPADAQSNLVVQVPDPPDDVVVSVVRHTGIYIHGHSVYPLSVVLSVVCVVPSPPPVSSLSSVLSVQVNCSSRHHDDPDVVVNVVSVVVVVVCVVVVDDDPVVPVD/DDDPVVDDQVRQQVVVCVLPVDPDGFLFKDWDWDDDPWTKTKIKTHHLAADPCLPPPPDQQAAEWEAEPNHTQDGRLCLQEDSLCRRMHIYMYTPPDDNPCDSVNLNVDPSSNVNSVVVVVRVLVRLVVLVVDPVSLVSVCVHRVLSLLVCLLPPLPCNQSSLQSHWFDKLPQPPDTDGPVRLVVVADVPAQAAEEEEAQDCVLPNPFQLCAQCVVVPHMYTYHNDLSNQSNCVRNQDHPRGGYAYSQAPDDDDDDDPVRVVVQVVLQVLCVLVQVLLCVLCPQLAPGEGADPRGDEQFKAKGFYRPADAQSNLVVQVPDPPDDVVVSVVRHTGIYIHGHSPYPLSVVLSVVCVVPSPPPVSSLSSVLSVQVNCSSRHHDDPDVVVNVVSVVVVVVCVVVVDDDPVVPVD

Nearest PDB structures (foldseek):
  7l7i-assembly1_A  TM=9.704E-01  e=7.627E-61  Homo sapiens
  8qmo-assembly1_A  TM=9.616E-01  e=3.815E-61  Homo sapiens
  8u1l-assembly1_A  TM=9.581E-01  e=5.394E-61  Trichoplusia ni
  7zub-assembly1_B  TM=9.381E-01  e=2.563E-60  Homo sapiens
  7kw7-assembly1_B  TM=9.356E-01  e=1.945E-58  Homo sapiens

Sequence (820 aa):
MRKPEEINKEEYAAFYKSLTNDWEEHLAVKHFSVEGQLEFKAVLFVPKRAPFDLFDNKKKANNIKLYVRRVFIMDNCEELIPEYLSFVKGIVDSEDLPLNISRETLQQNKILKVIRKNLVKKCIELFFEIAENKEDYNKFYEAFSKNLKLGIHEDSQNRTKIAELLRYHSTKSGDELTSLKDYVTRMKEGQNEIYYITGESKKAVENSPFLEKLKKKGYEVIYMVDAIDEYAIGQLKEFEGKKLVSATKEGLKLDESEDEKKKQEELKEKFEGLCKVIKEVLGDKVEKVIVSDRVVDSPCCLVTGEYGWTANMERIMKAQALRDSSMAGYMSSKKTMEINPENAIMDELRKRADADKNDKSVKDLVMLLFETSLLTSGFSLEDPNTFGTRIHRMLKLGLSAGESKMEEVDMRKPEEINKEEYAAFYKSLTNDWEEHLAVKHFSVEGQLEFKAVLFVPKRAPFDLFDNKKKANNIKLYVRRVFIMDNCEELIPEYLSFVKGIVDSEDLPLNISRETLQQNKILKVIRKNLVKKCIELFFEIAENKEDYNKFYEAFSKNLKLGIHEDSQNRTKIAELLRYHSTKSGDELTSLKDYVTRMKEGQNEIYYITGESKKAVENSPFLEKLKKKGYEVIYMVDAIDEYAIGQLKEFEGKKLVSATKEGLKLDESEDEKKKQEELKEKFEGLCKVIKEVLGDKVEKVIVSDRVVDSPCCLVTGEYGWTANMERIMKAQALRDSSMAGYMSSKKTMEINPENAIMDELRKRADADKNDKSVKDLVMLLFETSLLTSGFSLEDPNTFGTRIHRMLKLGLSAGESKMEEVD

Radius of gyration: 30.62 Å; Cα contacts (8 Å, |Δi|>4): 1325; chains: 2; bounding box: 75×88×74 Å

InterPro domains:
  IPR001404 Heat shock protein Hsp90 family [NF003555] (2-395)
  IPR001404 Heat shock protein Hsp90 family [PF00183] (1-407)
  IPR001404 Heat shock protein Hsp90 family [PTHR11528] (1-405)
  IPR020568 Ribosomal protein uS5 domain 2-type superfamily [SSF54211] (1-250)
  IPR037196 HSP90, C-terminal domain [G3DSA:1.20.120.790] (250-399)
  IPR037196 HSP90, C-terminal domain [SSF110942] (274-395)